Protein AF-A0A937US90-F1 (afdb_monomer_lite)

Secondary structure (DSSP, 8-state):
---------------------------------------------------------------------------------------------------------------------------------------------GGGS----------PPP----------------S----GGGGG-PPP----PPP--EEEEEEETT-BSSSTTEEEEES--EE-TT-SSPPTTS--EEE-STT-EEEEEEEESEEEEEEEEBTTB-EEEEEETTSPPEEEE-B-SS-EEEEEEE-----SEEEEEEEEEEEE--TT-SS-BEEE-EEEEEE-TT-PPPPSSPPSSEEEEEETT-BSSSTT-EEEES--EE-TTPSSPPTTS--EEE-STT-EEEEEEEESEEEEEEEEBTTB-EEEEEETT-PPEEEE-B-SS-EEEEEEE--SPPSEEEEEEEEE-S---TT-SS-BEEE-EEEEEE--S---SS--TT--SSEEEEE-TTTTSHHHHHHHHHHTTS--SEEEEE--TTSHHHHHSS-HHHHTTTT-SSEEEEEE-SS-SSTT--HHHHHTTTTHHHHHHHHHHHHHHT-TTSEEEESTTTTSSSSTT--SSHHHHHHHHHHHHHHHHTT-SSPPEEEEEEESS----TTT--GGGG---TTT-SEEEEEEESTTTT--SHHHHHHHHHSTTSHHHHHHHHHHTT-EEEEEEEE--GGGGGGS--S-HHHHHHHHHHHHTTGGGTEEEEEE-----TTS----SSSPPBTTB----HHHHHHHHHH-

Foldseek 3Di:
DDDDDDDDDDDDDDDDDDDDDDDDDDDDDDDDDDDDDDDDDDDDDDDDDDDDDDDDDDDDDDDDDDDDDDDDDDDDDDDDDDDDDDDDDDDDDDDDDDDDDDDDDDDDDDDDDDDDDDDDDDDDDDDDDDDDDDDDDDDDDPVVDDDDDDDDDDDDDDDDDDDDDDDDDDDDDDDDDDDPVVPDDDDDDDDPDDPPFDQDAKQFQPQEDDDASGKHKDDDKDKQACDPPQAPRRIKIKDQDAFIKIKHKHFAFKKWWKWKQELQAAWKWKDKAPDDIDIFTSHDPHIDIDTGDIPHTDQGGIIMIMIGQHQGHDPRHPGHMDMTGMMGHGHAQFRDDPPPDDDDADKDKQFQPQDDQDASRKDWDADWDKDACDPPQDPVRIKTKDQDAFIKMKHKHFAFKKWWKWKQELQAAWKWKDKPNDDTRIFTSHDPHIDIDGGGIPPTGWGGMMMIMIGQRQGHDPRHPGHMDMTGMMIHGHHLDQTDDPDAQQNDLAQEFAEQPPPRAPVSGVLVCVLLVTHGQEYEDEFDQAALCSAQACHPNLVRCQVVNHAYAYEGELHHDDPPDALQCLLVLVCLVSLLSSLVRCVVSVHQAHEDEYNAQLLADPGRNNPLPLNSLLSSLVSSQVSNVVHHVSHHAYEHEHEADFGPHDDPRACCSNPNDLRRHQEYEYADECFQQHDADPVRLVVSQCDRSHVVVSVVVCVVSVHAYEHSEYAFQQLVPNGTNHLHLVVLVNVLVVLVVCSSPRHHYYYYYADQANVDSRRHARDDDDPGGPDHSPNNNVNSSVRD

InterPro domains:
  IPR000805 Glycoside hydrolase family 26 [PTHR40079] (595-739)
  IPR017853 Glycoside hydrolase superfamily [SSF51445] (494-777)
  IPR022790 Glycosyl hydrolase family 26 domain [PF02156] (595-675)
  IPR022790 Glycosyl hydrolase family 26 domain [PS51764] (476-784)

pLDDT: mean 72.42, std 26.17, range [21.89, 98.88]

Organism: NCBI:txid1836974

Sequence (788 aa):
MIAVFASRSGLPGDCSGSSGPGRRDGSVPLGTGPTGTPTDEPSGTPRSTGDGPARPSRRSAPGRHRRPPRRPSRGRDALPGRREAAQTGERSGQPAGRILPRRIGSRRPMLLAVALVLGALIAPSSVASADSGGIPGAEVDPRTLPGVLLDAAEVPSTDEISQFPVMSTGTPATEPLTDSSLRRTMVRAGEVRPLAASLTATVEDTAVGTGTGQVSYSGSWTVCGGCRPSTPNNSFRYSLNAGASATVRFTGTQIRIYGVKERAGGLASVRVDGGPAATVDTYASSSSVALLYDSGPLTNGTHAAVLTNLGQRNAASAAFAVVFDRAEIFTDPGGGTPPTDPPAGTKTTVEDNAVGPNNHQVTYTGDWTACGGCAPSTPNNSFRYSLRSGASATIRWTGNRILLYGVKERSGGVLSVRVDGGTPTTVDTYAPTSSNALIFDSGRLTFGDHSAVITNTGQRNAASLAFAVSFDRAETYSEGTTPPTGGNRSGKPWLSGANGDPLITPNDVEAFCSFRGKPCDVAQVFVARNNWNSIVLPSFAQQNFAGWPGKLILSVPPFPEGGGYSLQTCATGAYDSYWREFGRTLNSTGRQDSIVRLAWEANGNWYPWSGTDPVAYVNCYRKVVDAVRSTASPDPRFDWTINAHGSQNPPSHNPLDLYPGDAWVDIVSIDAYDHHPPSRTPEQFKAQAEAPGGITWLYNFARAHGKLFGVAEWGVASGSGANGGGDNPNFIQFMHDWMLARADKGMYYEAYFNNCEMRNIGSNIYRPVGAHCLFQNTQAASRYTQLW

Structure (mmCIF, N/CA/C/O backbone):
data_AF-A0A937US90-F1
#
_entry.id   AF-A0A937US90-F1
#
loop_
_atom_site.group_PDB
_atom_site.id
_atom_site.type_symbol
_atom_site.label_atom_id
_atom_site.label_alt_id
_atom_site.label_comp_id
_atom_site.label_asym_id
_atom_site.label_entity_id
_atom_site.label_seq_id
_atom_site.pdbx_PDB_ins_code
_atom_site.Cartn_x
_atom_site.Cartn_y
_atom_site.Cartn_z
_atom_site.occupancy
_atom_site.B_iso_or_equiv
_atom_site.auth_seq_id
_atom_site.auth_comp_id
_atom_site.auth_asym_id
_atom_site.auth_atom_id
_atom_site.pdbx_PDB_model_num
ATOM 1 N N . MET A 1 1 ? 12.462 24.689 15.512 1.00 27.33 1 MET A N 1
ATOM 2 C CA . MET A 1 1 ? 11.847 26.036 15.588 1.00 27.33 1 MET A CA 1
ATOM 3 C C . MET A 1 1 ? 11.196 26.359 14.244 1.00 27.33 1 MET A C 1
ATOM 5 O O . MET A 1 1 ? 11.810 27.022 13.420 1.00 27.33 1 MET A O 1
ATOM 9 N N . ILE A 1 2 ? 9.982 25.861 13.998 1.00 29.12 2 ILE A N 1
ATOM 10 C CA . ILE A 1 2 ? 9.178 26.208 12.817 1.00 29.12 2 ILE A CA 1
ATOM 11 C C . ILE A 1 2 ? 7.728 26.352 13.286 1.00 29.12 2 ILE A C 1
ATOM 13 O O . ILE A 1 2 ? 7.214 25.467 13.959 1.00 29.12 2 ILE A O 1
ATOM 17 N N . ALA A 1 3 ? 7.090 27.463 12.929 1.00 23.69 3 ALA A N 1
ATOM 18 C CA . ALA A 1 3 ? 5.647 27.648 13.005 1.00 23.69 3 ALA A CA 1
ATOM 19 C C . ALA A 1 3 ? 5.218 28.315 11.694 1.00 23.69 3 ALA A C 1
ATOM 21 O O . ALA A 1 3 ? 5.753 29.366 11.333 1.00 23.69 3 ALA A O 1
ATOM 22 N N . VAL A 1 4 ? 4.309 27.684 10.951 1.00 31.03 4 VAL A N 1
ATOM 23 C CA . VAL A 1 4 ? 3.877 28.170 9.633 1.00 31.03 4 VAL A CA 1
ATOM 24 C C . VAL A 1 4 ? 2.603 28.989 9.802 1.00 31.03 4 VAL A C 1
ATOM 26 O O . VAL A 1 4 ? 1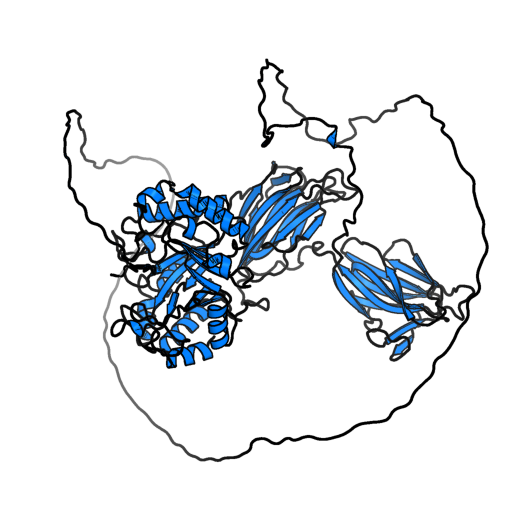.524 28.443 10.017 1.00 31.03 4 VAL A O 1
ATOM 29 N N . PHE A 1 5 ? 2.726 30.312 9.707 1.00 28.20 5 PHE A N 1
ATOM 30 C CA . PHE A 1 5 ? 1.567 31.198 9.645 1.00 28.20 5 PHE A CA 1
ATOM 31 C C . PHE A 1 5 ? 0.942 31.164 8.249 1.00 28.20 5 PHE A C 1
ATOM 33 O O . PHE A 1 5 ? 1.611 31.445 7.256 1.00 28.20 5 PHE A O 1
ATOM 40 N N . ALA A 1 6 ? -0.360 30.892 8.184 1.00 33.62 6 ALA A N 1
ATOM 41 C CA . ALA A 1 6 ? -1.154 31.143 6.990 1.00 33.62 6 ALA A CA 1
ATOM 42 C C . ALA A 1 6 ? -1.511 32.636 6.907 1.00 33.62 6 ALA A C 1
ATOM 44 O O . ALA A 1 6 ? -2.083 33.190 7.847 1.00 33.62 6 ALA A O 1
ATOM 45 N N . SER A 1 7 ? -1.236 33.277 5.771 1.00 26.91 7 SER A N 1
ATOM 46 C CA . SER A 1 7 ? -1.711 34.628 5.460 1.00 26.91 7 SER A CA 1
ATOM 47 C C . SER A 1 7 ? -2.854 34.570 4.443 1.00 26.91 7 SER A C 1
ATOM 49 O O . SER A 1 7 ? -2.686 34.142 3.303 1.00 26.91 7 SER A O 1
ATOM 51 N N . ARG A 1 8 ? -4.045 35.017 4.857 1.00 32.16 8 ARG A N 1
ATOM 52 C CA . ARG A 1 8 ? -5.138 35.336 3.927 1.00 32.16 8 ARG A CA 1
ATOM 53 C C . ARG A 1 8 ? -4.896 36.712 3.314 1.00 32.16 8 ARG A C 1
ATOM 55 O O . ARG A 1 8 ? -4.449 37.622 4.006 1.00 32.16 8 ARG A O 1
ATOM 62 N N . SER A 1 9 ? -5.266 36.884 2.051 1.00 31.50 9 SER A N 1
ATOM 63 C CA . SER A 1 9 ? -5.433 38.204 1.446 1.00 31.50 9 SER A CA 1
ATOM 64 C C . SER A 1 9 ? -6.705 38.878 1.980 1.00 31.50 9 SER A C 1
ATOM 66 O O . SER A 1 9 ? -7.785 38.289 1.983 1.00 31.50 9 SER A O 1
ATOM 68 N N . GLY A 1 10 ? -6.570 40.121 2.438 1.00 27.30 10 GLY A N 1
ATOM 69 C CA . GLY A 1 10 ? -7.656 40.962 2.944 1.00 27.30 10 GLY A CA 1
ATOM 70 C C . GLY A 1 10 ? -7.133 42.374 3.209 1.00 27.30 10 GLY A C 1
ATOM 71 O O . GLY A 1 10 ? -6.044 42.528 3.757 1.00 27.30 10 GLY A O 1
ATOM 72 N N . LEU A 1 11 ? -7.863 43.392 2.753 1.00 29.17 11 LEU A N 1
ATOM 73 C CA . LEU A 1 11 ? -7.466 44.802 2.858 1.00 29.17 11 LEU A CA 1
ATOM 74 C C . LEU A 1 11 ? -7.892 45.414 4.212 1.00 29.17 11 LEU A C 1
ATOM 76 O O . LEU A 1 11 ? -8.793 44.873 4.857 1.00 29.17 11 LEU A O 1
ATOM 80 N N . PRO A 1 12 ? -7.235 46.497 4.674 1.00 40.41 12 PRO A N 1
ATOM 81 C CA . PRO A 1 12 ? -7.390 46.996 6.040 1.00 40.41 12 PRO A CA 1
ATOM 82 C C . PRO A 1 12 ? -8.644 47.857 6.254 1.00 40.41 12 PRO A C 1
ATOM 84 O O . PRO A 1 12 ? -9.141 48.503 5.334 1.00 40.41 12 PRO A O 1
ATOM 87 N N . GLY A 1 13 ? -9.079 47.918 7.513 1.00 27.72 13 GLY A N 1
ATOM 88 C CA . GLY A 1 13 ? -10.036 48.885 8.050 1.00 27.72 13 GLY A CA 1
ATOM 89 C C . GLY A 1 13 ? -9.829 49.024 9.563 1.00 27.72 13 GLY A C 1
ATOM 90 O O . GLY A 1 13 ? -9.516 48.038 10.231 1.00 27.72 13 GLY A O 1
ATOM 91 N N . ASP A 1 14 ? -9.929 50.245 10.084 1.00 30.62 14 ASP A N 1
ATOM 92 C CA . ASP A 1 14 ? -9.595 50.583 11.474 1.00 30.62 14 ASP A CA 1
ATOM 93 C C . ASP A 1 14 ? -10.615 50.076 12.509 1.00 30.62 14 ASP A C 1
ATOM 95 O O . ASP A 1 14 ? -11.807 49.987 12.220 1.00 30.62 14 ASP A O 1
ATOM 99 N N . CYS A 1 15 ? -10.163 49.838 13.750 1.00 29.12 15 CYS A N 1
ATOM 100 C CA . CYS A 1 15 ? -10.559 50.657 14.914 1.00 29.12 15 CYS A CA 1
ATOM 101 C C . CYS A 1 15 ? -9.882 50.211 16.232 1.00 29.12 15 CYS A C 1
ATOM 103 O O . CYS A 1 15 ? -9.195 49.194 16.299 1.00 29.12 15 CYS A O 1
ATOM 105 N N . SER A 1 16 ? -10.043 51.028 17.279 1.00 30.06 16 SER A N 1
ATOM 106 C CA . SER A 1 16 ? -9.315 50.984 18.556 1.00 30.06 16 SER A CA 1
ATOM 107 C C . SER A 1 16 ? -10.168 50.562 19.770 1.00 30.06 16 SER A C 1
ATOM 109 O O . SER A 1 16 ? -11.387 50.703 19.768 1.00 30.06 16 SER A O 1
ATOM 111 N N . GLY A 1 17 ? -9.498 50.108 20.840 1.00 29.58 17 GLY A N 1
ATOM 112 C CA . GLY A 1 17 ? -10.060 49.785 22.170 1.00 29.58 17 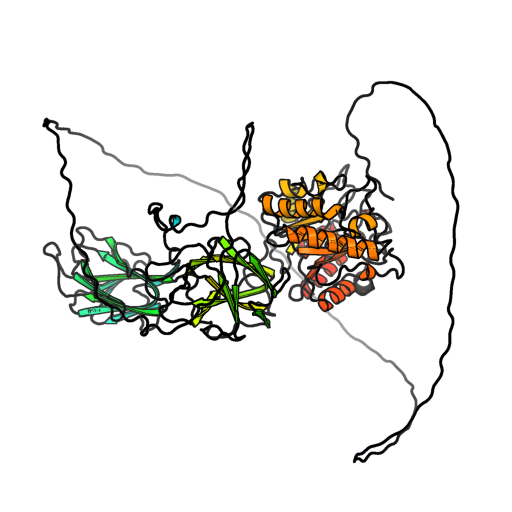GLY A CA 1
ATOM 113 C C . GLY A 1 17 ? -9.416 48.503 22.724 1.00 29.58 17 GLY A C 1
ATOM 114 O O . GLY A 1 17 ? -9.381 47.502 22.023 1.00 29.58 17 GLY A O 1
ATOM 115 N N . SER A 1 18 ? -8.702 48.468 23.858 1.00 29.12 18 SER A N 1
ATOM 116 C CA . SER A 1 18 ? -9.109 48.767 25.250 1.00 29.12 18 SER A CA 1
ATOM 117 C C . SER A 1 18 ? -10.288 47.880 25.720 1.00 29.12 18 SER A C 1
ATOM 119 O O . SER A 1 18 ? -11.240 47.677 24.983 1.00 29.12 18 SER A O 1
ATOM 121 N N . SER A 1 19 ? -10.293 47.271 26.913 1.00 31.12 19 SER A N 1
ATOM 122 C CA . SER A 1 19 ? -9.517 47.534 28.139 1.00 31.12 19 SER A CA 1
ATOM 123 C C . SER A 1 19 ? -9.304 46.258 29.001 1.00 31.12 19 SER A C 1
ATOM 125 O O . SER A 1 19 ? -9.394 45.148 28.489 1.00 31.12 19 SER A O 1
ATOM 127 N N . GLY A 1 20 ? -8.905 46.421 30.271 1.00 29.31 20 GLY A N 1
ATOM 128 C CA . GLY A 1 20 ? -8.279 45.400 31.127 1.00 29.31 20 GLY A CA 1
ATOM 129 C C . GLY A 1 20 ? -9.178 44.621 32.125 1.00 29.31 20 GLY A C 1
ATOM 130 O O . GLY A 1 20 ? -10.350 44.389 31.843 1.00 29.31 20 GLY A O 1
ATOM 131 N N . PRO A 1 21 ? -8.619 44.141 33.265 1.00 58.81 21 PRO A N 1
ATOM 132 C CA . PRO A 1 21 ? -9.031 42.863 33.872 1.00 58.81 21 PRO A CA 1
ATOM 133 C C . PRO A 1 21 ? -9.744 42.945 35.241 1.00 58.81 21 PRO A C 1
ATOM 135 O O . PRO A 1 21 ? -9.735 43.979 35.907 1.00 58.81 21 PRO A O 1
ATOM 138 N N . GLY A 1 22 ? -10.262 41.801 35.720 1.00 29.70 22 GLY A N 1
ATOM 139 C CA . GLY A 1 22 ? -10.834 41.624 37.066 1.00 29.70 22 GLY A CA 1
ATOM 140 C C . GLY A 1 22 ? -10.324 40.372 37.805 1.00 29.70 22 GLY A C 1
ATOM 141 O O . GLY A 1 22 ? -10.063 39.343 37.188 1.00 29.70 22 GLY A O 1
ATOM 142 N N . ARG A 1 23 ? -10.190 40.466 39.139 1.00 37.12 23 ARG A N 1
ATOM 143 C CA . ARG A 1 23 ? -9.822 39.383 40.084 1.00 37.12 23 ARG A CA 1
ATOM 144 C C . ARG A 1 23 ? -10.938 39.143 41.111 1.00 37.12 23 ARG A C 1
ATOM 146 O O . ARG A 1 23 ? -11.575 40.121 41.501 1.00 37.12 23 ARG A O 1
ATOM 153 N N . ARG A 1 24 ? -11.017 37.914 41.651 1.00 33.94 24 ARG A N 1
ATOM 154 C CA . ARG A 1 24 ? -11.092 37.512 43.092 1.00 33.94 24 ARG A CA 1
ATOM 155 C C . ARG A 1 24 ? -11.528 36.034 43.160 1.00 33.94 24 ARG A C 1
ATOM 157 O O . ARG A 1 24 ? -12.409 35.650 42.404 1.00 33.94 24 ARG A O 1
ATOM 164 N N . ASP A 1 25 ? -10.806 35.116 43.805 1.00 35.81 25 ASP A N 1
ATOM 165 C CA . ASP A 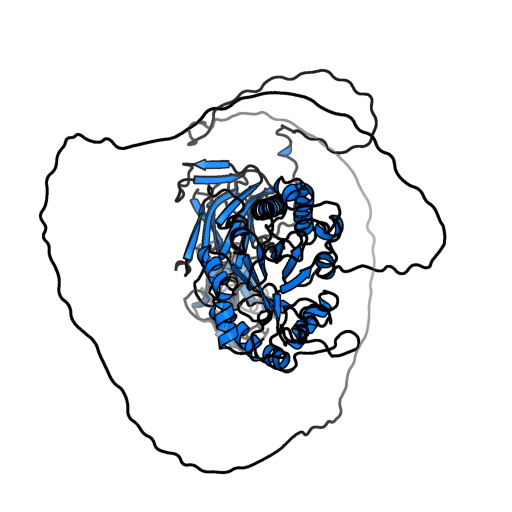1 25 ? -10.466 34.942 45.240 1.00 35.81 25 ASP A CA 1
ATOM 166 C C . ASP A 1 25 ? -11.590 34.249 46.049 1.00 35.81 25 ASP A C 1
ATOM 168 O O . ASP A 1 25 ? -12.698 34.768 46.150 1.00 35.81 25 ASP A O 1
ATOM 172 N N . GLY A 1 26 ? -11.279 33.092 46.656 1.00 30.03 26 GLY A N 1
ATOM 173 C CA . GLY A 1 26 ? -12.153 32.303 47.544 1.00 30.03 26 GLY A CA 1
ATOM 174 C C . GLY A 1 26 ? -11.492 30.972 47.954 1.00 30.03 26 GLY A C 1
ATOM 175 O O . GLY A 1 26 ? -10.971 30.270 47.091 1.00 30.03 26 GLY A O 1
ATOM 176 N N . SER A 1 27 ? -11.444 30.638 49.252 1.00 33.47 27 SER A N 1
ATOM 177 C CA . SER A 1 27 ? -10.489 29.650 49.804 1.00 33.47 27 SER A CA 1
ATOM 178 C C . SER A 1 27 ? -11.062 28.607 50.789 1.00 33.47 27 SER A C 1
ATOM 180 O O . SER A 1 27 ? -11.956 28.925 51.564 1.00 33.47 27 SER A O 1
ATOM 182 N N . VAL A 1 28 ? -10.443 27.409 50.754 1.00 37.19 28 VAL A N 1
ATOM 183 C CA . VAL A 1 28 ? -10.203 26.317 51.762 1.00 37.19 28 VAL A CA 1
ATOM 184 C C . VAL A 1 28 ? -10.283 26.673 53.276 1.00 37.19 28 VAL A C 1
ATOM 186 O O . VAL A 1 28 ? -10.274 27.870 53.560 1.00 37.19 28 VAL A O 1
ATOM 189 N N . PRO A 1 29 ? -10.279 25.724 54.275 1.00 58.84 29 PRO A N 1
ATOM 190 C CA . PRO A 1 29 ? -9.755 24.318 54.326 1.00 58.84 29 PRO A CA 1
ATOM 191 C C . PRO A 1 29 ? -10.719 23.289 55.025 1.00 58.84 29 PRO A C 1
ATOM 193 O O . PRO A 1 29 ? -11.900 23.601 55.097 1.00 58.84 29 PRO A O 1
ATOM 196 N N . LEU A 1 30 ? -10.417 22.079 55.572 1.00 38.09 30 LEU A N 1
ATOM 197 C CA . LEU A 1 30 ? -9.295 21.084 55.682 1.00 38.09 30 LEU A CA 1
ATOM 198 C C . LEU A 1 30 ? -9.941 19.676 55.975 1.00 38.09 30 LEU A C 1
ATOM 200 O O . LEU A 1 30 ? -11.092 19.648 56.392 1.00 38.09 30 LEU A O 1
ATOM 204 N N . GLY A 1 31 ? -9.343 18.495 55.720 1.00 30.00 31 GLY A N 1
ATOM 205 C CA . GLY A 1 31 ? -8.489 17.701 56.655 1.00 30.00 31 GLY A CA 1
ATOM 206 C C . GLY A 1 31 ? -9.083 16.291 56.940 1.00 30.00 31 GLY A C 1
ATOM 207 O O . GLY A 1 31 ? -10.274 16.121 56.717 1.00 30.00 31 GLY A O 1
ATOM 208 N N . THR A 1 32 ? -8.394 15.219 57.385 1.00 34.31 32 THR A N 1
ATOM 209 C CA . THR A 1 32 ? -6.957 14.883 57.632 1.00 34.31 32 THR A CA 1
ATOM 210 C C . THR A 1 32 ? -6.770 13.333 57.698 1.00 34.31 32 THR A C 1
ATOM 212 O O . THR A 1 32 ? -7.763 12.624 57.808 1.00 34.31 32 THR A O 1
ATOM 215 N N . GLY A 1 33 ? -5.530 12.799 57.611 1.00 28.17 33 GLY A N 1
ATOM 216 C CA . GLY A 1 33 ? -5.184 11.341 57.602 1.00 28.17 33 GLY A CA 1
ATOM 217 C C . GLY A 1 33 ? -5.048 10.663 58.996 1.00 28.17 33 GLY A C 1
ATOM 218 O O . GLY A 1 33 ? -5.814 11.069 59.869 1.00 28.17 33 GLY A O 1
ATOM 219 N N . PRO A 1 34 ? -4.091 9.718 59.277 1.00 55.16 34 PRO A N 1
ATOM 220 C CA . PRO A 1 34 ? -2.877 9.366 58.490 1.00 55.16 34 PRO A CA 1
ATOM 221 C C . PRO A 1 34 ? -2.300 7.892 58.531 1.00 55.16 34 PRO A C 1
ATOM 223 O O . PRO A 1 34 ? -2.626 7.093 59.397 1.00 55.16 34 PRO A O 1
ATOM 226 N N . THR A 1 35 ? -1.342 7.604 57.620 1.00 37.44 35 THR A N 1
ATOM 227 C CA . THR A 1 35 ? -0.084 6.772 57.716 1.00 37.44 35 THR A CA 1
ATOM 228 C C . THR A 1 35 ? 0.018 5.346 58.323 1.00 37.44 35 THR A C 1
ATOM 230 O O . THR A 1 35 ? -0.395 5.119 59.453 1.00 37.44 35 THR A O 1
ATOM 233 N N . GLY A 1 36 ? 0.849 4.477 57.695 1.00 28.59 36 GLY A N 1
ATOM 234 C CA . GLY A 1 36 ? 1.591 3.396 58.396 1.00 28.59 36 GLY A CA 1
ATOM 235 C C . GLY A 1 36 ? 2.376 2.363 57.539 1.00 28.59 36 GLY A C 1
ATOM 236 O O . GLY A 1 36 ? 1.760 1.490 56.942 1.00 28.59 36 GLY A O 1
ATOM 237 N N . THR A 1 37 ? 3.723 2.404 57.551 1.00 31.36 37 THR A N 1
ATOM 238 C CA . THR A 1 37 ? 4.700 1.364 57.087 1.00 31.36 37 THR A CA 1
ATOM 239 C C . THR A 1 37 ? 6.064 1.635 57.758 1.00 31.36 37 THR A C 1
ATOM 241 O O . THR A 1 37 ? 6.377 2.827 57.864 1.00 31.36 37 THR A O 1
ATOM 244 N N . PRO A 1 38 ? 6.889 0.642 58.190 1.00 43.31 38 PRO A N 1
ATOM 245 C CA . PRO A 1 38 ? 7.955 0.125 57.292 1.00 43.31 38 PRO A CA 1
ATOM 246 C C . PRO A 1 38 ? 8.552 -1.302 57.566 1.00 43.31 38 PRO A C 1
ATOM 248 O O . PRO A 1 38 ? 8.483 -1.818 58.673 1.00 43.31 38 PRO A O 1
ATOM 251 N N . THR A 1 39 ? 9.222 -1.843 56.529 1.00 36.91 39 THR A N 1
ATOM 252 C CA . THR A 1 39 ? 10.477 -2.666 56.492 1.00 36.91 39 THR A CA 1
ATOM 253 C C . THR A 1 39 ? 10.681 -4.045 57.177 1.00 36.91 39 THR A C 1
ATOM 255 O O . THR A 1 39 ? 10.217 -4.323 58.274 1.00 36.91 39 THR A O 1
ATOM 258 N N . ASP A 1 40 ? 11.562 -4.805 56.497 1.00 30.50 40 ASP A N 1
ATOM 259 C CA . ASP A 1 40 ? 12.488 -5.885 56.910 1.00 30.50 40 ASP A CA 1
ATOM 260 C C . ASP A 1 40 ? 12.102 -7.386 56.852 1.00 30.50 40 ASP A C 1
ATOM 262 O O . ASP A 1 40 ? 11.080 -7.853 57.347 1.00 30.50 40 ASP A O 1
ATOM 266 N N . GLU A 1 41 ? 13.027 -8.147 56.246 1.00 32.41 41 GLU A N 1
ATOM 267 C CA . GLU A 1 41 ? 13.161 -9.615 56.189 1.00 32.41 41 GLU A CA 1
ATOM 268 C C . GLU A 1 41 ? 14.454 -9.988 56.960 1.00 32.41 41 GLU A C 1
ATOM 270 O O . GLU A 1 41 ? 15.354 -9.142 57.028 1.00 32.41 41 GLU A O 1
ATOM 275 N N . PRO A 1 42 ? 14.615 -11.202 57.541 1.00 42.28 42 PRO A N 1
ATOM 276 C CA . PRO A 1 42 ? 15.394 -12.208 56.789 1.00 42.28 42 PRO A CA 1
ATOM 277 C C . PRO A 1 42 ? 15.133 -13.707 57.114 1.00 42.28 42 PRO A C 1
ATOM 279 O O . PRO A 1 42 ? 14.885 -14.090 58.252 1.00 42.28 42 PRO A O 1
ATOM 282 N N . SER A 1 43 ? 15.373 -14.575 56.117 1.00 29.94 43 SER A N 1
ATOM 283 C CA . SER A 1 43 ? 15.928 -15.960 56.202 1.00 29.94 43 SER A CA 1
ATOM 284 C C . SER A 1 43 ? 15.445 -16.993 57.265 1.00 29.94 43 SER A C 1
ATOM 286 O O . SER A 1 43 ? 15.663 -16.811 58.460 1.00 29.94 43 SER A O 1
ATOM 288 N N . GLY A 1 44 ? 15.007 -18.202 56.846 1.00 28.31 44 GLY A N 1
ATOM 289 C CA . GLY A 1 44 ? 14.843 -19.339 57.788 1.00 28.31 44 GLY A CA 1
ATOM 290 C C . GLY A 1 44 ? 14.248 -20.677 57.283 1.00 28.31 44 GLY A C 1
ATOM 291 O O . GLY A 1 44 ? 13.146 -21.045 57.672 1.00 28.31 44 GLY A O 1
ATOM 292 N N . THR A 1 45 ? 14.978 -21.462 56.481 1.00 30.52 45 THR A N 1
ATOM 293 C CA . THR A 1 45 ? 14.698 -22.906 56.188 1.00 30.52 45 THR A CA 1
ATOM 294 C C . THR A 1 45 ? 15.491 -23.855 57.129 1.00 30.52 45 THR A C 1
ATOM 296 O O . THR A 1 45 ? 16.338 -23.317 57.845 1.00 30.52 45 THR A O 1
ATOM 299 N N . PRO A 1 46 ? 15.426 -25.224 57.093 1.00 56.06 46 PRO A N 1
ATOM 300 C CA . PRO A 1 46 ? 14.537 -26.197 56.396 1.00 56.06 46 PRO A CA 1
ATOM 301 C C . PRO A 1 46 ? 14.045 -27.412 57.264 1.00 56.06 46 PRO A C 1
ATOM 303 O O . PRO A 1 46 ? 14.523 -27.598 58.380 1.00 56.06 46 PRO A O 1
ATOM 306 N N . ARG A 1 47 ? 13.214 -28.325 56.695 1.00 30.05 47 ARG A N 1
ATOM 307 C CA . ARG A 1 47 ? 13.295 -29.834 56.731 1.00 30.05 47 ARG A CA 1
ATOM 308 C C . ARG A 1 47 ? 12.032 -30.475 56.086 1.00 30.05 47 ARG A C 1
ATOM 310 O O . ARG A 1 47 ? 10.947 -29.993 56.365 1.00 30.05 47 ARG A O 1
ATOM 317 N N . SER A 1 48 ? 12.089 -31.353 55.063 1.00 32.06 48 SER A N 1
ATOM 318 C CA . SER A 1 48 ? 12.564 -32.770 54.926 1.00 32.06 48 SER A CA 1
ATOM 319 C C . SER A 1 48 ? 11.530 -33.831 55.360 1.00 32.06 48 SER A C 1
ATOM 321 O O . SER A 1 48 ? 10.890 -33.602 56.378 1.00 32.06 48 SER A O 1
ATOM 323 N N . THR A 1 49 ? 11.392 -35.030 54.765 1.00 32.53 49 THR A N 1
ATOM 324 C CA . THR A 1 49 ? 12.061 -35.727 53.618 1.00 32.53 49 THR A CA 1
ATOM 325 C C . THR A 1 49 ? 11.050 -35.932 52.451 1.00 32.53 49 THR A C 1
ATOM 327 O O . THR A 1 49 ? 10.126 -35.129 52.377 1.00 32.53 49 THR A O 1
ATOM 330 N N . GLY A 1 50 ? 11.108 -36.846 51.460 1.00 30.41 50 GLY A N 1
ATOM 331 C CA . GLY A 1 50 ? 11.993 -37.956 51.014 1.00 30.41 50 GLY A CA 1
ATOM 332 C C . GLY A 1 50 ? 11.359 -38.623 49.759 1.00 30.41 50 GLY A C 1
ATOM 333 O O . GLY A 1 50 ? 10.222 -38.291 49.438 1.00 30.41 50 GLY A O 1
ATOM 334 N N . ASP A 1 51 ? 11.968 -39.517 48.968 1.00 31.61 51 ASP A N 1
ATOM 335 C CA . ASP A 1 51 ? 13.339 -40.059 48.901 1.00 31.61 51 ASP A CA 1
ATOM 336 C C . ASP A 1 51 ? 13.743 -40.365 47.427 1.00 31.61 51 ASP A C 1
ATOM 338 O O . ASP A 1 51 ? 12.921 -40.266 46.518 1.00 31.61 51 ASP A O 1
ATOM 342 N N . GLY A 1 52 ? 15.027 -40.680 47.179 1.00 27.38 52 GLY A N 1
ATOM 343 C CA . GLY A 1 52 ? 15.597 -41.018 45.851 1.00 27.38 52 GLY A CA 1
ATOM 344 C C . GLY A 1 52 ? 15.532 -42.523 45.496 1.00 27.38 52 GLY A C 1
ATOM 345 O O . GLY A 1 52 ? 14.563 -43.160 45.901 1.00 27.38 52 GLY A O 1
ATOM 346 N N . PRO A 1 53 ? 16.534 -43.146 44.810 1.00 52.28 53 PRO A N 1
ATOM 347 C CA . PRO A 1 53 ? 17.876 -42.662 44.406 1.00 52.28 53 PRO A CA 1
ATOM 348 C C . PRO A 1 53 ? 18.283 -43.042 42.937 1.00 52.28 53 PRO A C 1
ATOM 350 O O . PRO A 1 53 ? 17.438 -43.423 42.141 1.00 52.28 53 PRO A O 1
ATOM 353 N N . ALA A 1 54 ? 19.566 -43.075 42.520 1.00 34.19 54 ALA A N 1
ATOM 354 C CA . ALA A 1 54 ? 20.499 -41.944 42.326 1.00 34.19 54 ALA A CA 1
ATOM 355 C C . ALA A 1 54 ? 21.819 -42.332 41.578 1.00 34.19 54 ALA A C 1
ATOM 357 O O . ALA A 1 54 ? 22.397 -43.375 41.866 1.00 34.19 54 ALA A O 1
ATOM 358 N N . ARG A 1 55 ? 22.406 -41.366 40.831 1.00 35.78 55 ARG A N 1
ATOM 359 C CA . ARG A 1 55 ? 23.879 -41.134 40.631 1.00 35.78 55 ARG A CA 1
ATOM 360 C C . ARG A 1 55 ? 24.709 -42.141 39.776 1.00 35.78 55 ARG A C 1
ATOM 362 O O . ARG A 1 55 ? 24.138 -43.145 39.372 1.00 35.78 55 ARG A O 1
ATOM 369 N N . PRO A 1 56 ? 26.019 -41.889 39.439 1.00 55.12 56 PRO A N 1
ATOM 370 C CA . PRO A 1 56 ? 27.003 -40.905 39.970 1.00 55.12 56 PRO A CA 1
ATOM 371 C C . PRO A 1 56 ? 27.757 -39.985 38.959 1.00 55.12 56 PRO A C 1
ATOM 373 O O . PRO A 1 56 ? 27.486 -39.991 37.765 1.00 55.12 56 PRO A O 1
ATOM 376 N N . SER A 1 57 ? 28.703 -39.156 39.457 1.00 41.88 57 SER A N 1
ATOM 377 C CA . SER A 1 57 ? 29.480 -38.138 38.698 1.00 41.88 57 SER A CA 1
ATOM 378 C C . SER A 1 57 ? 30.823 -37.703 39.358 1.00 41.88 57 SER A C 1
ATOM 380 O O . SER A 1 57 ? 30.960 -37.802 40.580 1.00 41.88 57 SER A O 1
ATOM 382 N N . ARG A 1 58 ? 31.795 -37.175 38.572 1.00 37.25 58 ARG A N 1
ATOM 383 C CA . ARG A 1 58 ? 33.033 -36.400 38.947 1.00 37.25 58 ARG A CA 1
ATOM 384 C C . ARG A 1 58 ? 33.405 -35.455 37.759 1.00 37.25 58 ARG A C 1
ATOM 386 O O . ARG A 1 58 ? 33.052 -35.818 36.646 1.00 37.25 58 ARG A O 1
ATOM 393 N N . ARG A 1 59 ? 33.913 -34.199 37.845 1.00 36.66 59 ARG A N 1
ATOM 394 C CA . ARG A 1 59 ? 35.080 -33.538 38.529 1.00 36.66 59 ARG A CA 1
ATOM 395 C C . ARG A 1 59 ? 36.457 -33.993 37.966 1.00 36.66 59 ARG A C 1
ATOM 397 O O . ARG A 1 59 ? 36.631 -35.198 37.862 1.00 36.66 59 ARG A O 1
ATOM 404 N N . SER A 1 60 ? 37.457 -33.161 37.580 1.00 29.78 60 SER A N 1
ATOM 405 C CA . SER A 1 60 ? 37.815 -31.724 37.827 1.00 29.78 60 SER A CA 1
ATOM 406 C C . SER A 1 60 ? 38.661 -31.071 36.672 1.00 29.78 60 SER A C 1
ATOM 408 O O . SER A 1 60 ? 38.859 -31.704 35.644 1.00 29.78 60 SER A O 1
ATOM 410 N N . ALA A 1 61 ? 39.190 -29.836 36.843 1.00 32.94 61 ALA A N 1
ATOM 411 C CA . ALA A 1 61 ? 40.118 -29.068 35.949 1.00 32.94 61 ALA A CA 1
ATOM 412 C C . ALA A 1 61 ? 41.412 -28.622 36.729 1.00 32.94 61 ALA A C 1
ATOM 414 O O . ALA A 1 61 ? 41.522 -29.114 37.858 1.00 32.94 61 ALA A O 1
ATOM 415 N N . PRO A 1 62 ? 42.348 -27.704 36.306 1.00 61.84 62 PRO A N 1
ATOM 416 C CA . PRO A 1 62 ? 42.546 -26.904 35.061 1.00 61.84 62 PRO A CA 1
ATOM 417 C C . PRO A 1 62 ? 44.033 -26.784 34.540 1.00 61.84 62 PRO A C 1
ATOM 419 O O . PRO A 1 62 ? 44.925 -27.457 35.046 1.00 61.84 62 PRO A O 1
ATOM 422 N N . GLY A 1 63 ? 44.345 -25.872 33.586 1.00 27.25 63 GLY A N 1
ATOM 423 C CA . GLY A 1 63 ? 45.729 -25.511 33.155 1.00 27.25 63 GLY A CA 1
ATOM 424 C C . GLY A 1 63 ? 45.852 -24.228 32.278 1.00 27.25 63 GLY A C 1
ATOM 425 O O . GLY A 1 63 ? 44.855 -23.778 31.722 1.00 27.25 63 GLY A O 1
ATOM 426 N N . ARG A 1 64 ? 47.048 -23.605 32.158 1.00 41.69 64 ARG A N 1
ATOM 427 C CA . ARG A 1 64 ? 47.335 -22.327 31.423 1.00 41.69 64 ARG A CA 1
ATOM 428 C C . ARG A 1 64 ? 48.621 -22.405 30.565 1.00 41.69 64 ARG A C 1
ATOM 430 O O . ARG A 1 64 ? 49.535 -23.088 31.003 1.00 41.69 64 ARG A O 1
ATOM 437 N N . HIS A 1 65 ? 48.760 -21.602 29.482 1.00 31.77 65 HIS A N 1
ATOM 438 C CA . HIS A 1 65 ? 49.835 -20.572 29.307 1.00 31.77 65 HIS A CA 1
ATOM 439 C C . HIS A 1 65 ? 49.938 -19.858 27.916 1.00 31.77 65 HIS A C 1
ATOM 441 O O . HIS A 1 65 ? 49.995 -20.501 26.882 1.00 31.77 65 HIS A O 1
ATOM 447 N N . ARG A 1 66 ? 50.109 -18.515 27.967 1.00 32.03 66 ARG A N 1
ATOM 448 C CA . ARG A 1 66 ? 50.935 -17.574 27.136 1.00 32.03 66 ARG A CA 1
ATOM 449 C C . ARG A 1 66 ? 50.789 -17.400 25.586 1.00 32.03 66 ARG A C 1
ATOM 451 O O . ARG A 1 66 ? 50.898 -18.326 24.802 1.00 32.03 66 ARG A O 1
ATOM 458 N N . ARG A 1 67 ? 50.708 -16.111 25.184 1.00 33.59 67 ARG A N 1
ATOM 459 C CA . ARG A 1 67 ? 51.108 -15.455 23.892 1.00 33.59 67 ARG A CA 1
ATOM 460 C C . ARG A 1 67 ? 52.658 -15.170 23.887 1.00 33.59 67 ARG A C 1
ATOM 462 O O . ARG A 1 67 ? 53.227 -15.461 24.942 1.00 33.59 67 ARG A O 1
ATOM 469 N N . PRO A 1 68 ? 53.369 -14.532 22.894 1.00 46.53 68 PRO A N 1
ATOM 470 C CA . PRO A 1 68 ? 52.938 -13.638 21.788 1.00 46.53 68 PRO A CA 1
ATOM 471 C C . PRO A 1 68 ? 53.692 -13.843 20.405 1.00 46.53 68 PRO A C 1
ATOM 473 O O . PRO A 1 68 ? 53.672 -14.989 19.972 1.00 46.53 68 PRO A O 1
ATOM 476 N N . PRO A 1 69 ? 54.198 -12.855 19.594 1.00 61.91 69 PRO A N 1
ATOM 477 C CA . PRO A 1 69 ? 53.802 -12.761 18.159 1.00 61.91 69 PRO A CA 1
ATOM 478 C C . PRO A 1 69 ? 54.932 -12.500 17.106 1.00 61.91 69 PRO A C 1
ATOM 480 O O . PRO A 1 69 ? 56.080 -12.289 17.487 1.00 61.91 69 PRO A O 1
ATOM 483 N N . ARG A 1 70 ? 54.599 -12.368 15.793 1.00 30.73 70 ARG A N 1
ATOM 484 C CA . ARG A 1 70 ? 55.057 -11.280 14.858 1.00 30.73 70 ARG A CA 1
ATOM 485 C C . ARG A 1 70 ? 54.602 -11.435 13.377 1.00 30.73 70 ARG A C 1
ATOM 487 O O . ARG A 1 70 ? 54.088 -12.466 12.970 1.00 30.73 70 ARG A O 1
ATOM 494 N N . ARG A 1 71 ? 54.796 -10.349 12.608 1.00 34.03 71 ARG A N 1
ATOM 495 C CA . ARG A 1 71 ? 54.671 -10.100 11.137 1.00 34.03 71 ARG A CA 1
ATOM 496 C C . ARG A 1 71 ? 56.046 -9.511 10.673 1.00 34.03 71 ARG A C 1
ATOM 498 O O . ARG A 1 71 ? 56.865 -9.293 11.571 1.00 34.03 71 ARG A O 1
ATOM 505 N N . PRO A 1 72 ? 56.301 -9.044 9.422 1.00 60.34 72 PRO A N 1
ATOM 506 C CA . PRO A 1 72 ? 55.742 -9.342 8.080 1.00 60.34 72 PRO A CA 1
ATOM 507 C C . PRO A 1 72 ? 56.822 -9.503 6.954 1.00 60.34 72 PRO A C 1
ATOM 509 O O . PRO A 1 72 ? 57.962 -9.089 7.141 1.00 60.34 72 PRO A O 1
ATOM 512 N N . SER A 1 73 ? 56.442 -9.923 5.733 1.00 30.52 73 SER A N 1
ATOM 513 C CA . SER A 1 73 ? 57.095 -9.546 4.444 1.00 30.52 73 SER A CA 1
ATOM 514 C C . SER A 1 73 ? 56.354 -10.150 3.223 1.00 30.52 73 SER A C 1
ATOM 516 O O . SER A 1 73 ? 55.406 -10.903 3.422 1.00 30.52 73 SER A O 1
ATOM 518 N N . ARG A 1 74 ? 56.755 -9.917 1.956 1.00 34.69 74 ARG A N 1
ATOM 519 C CA . ARG A 1 74 ? 56.713 -8.656 1.163 1.00 34.69 74 ARG A CA 1
ATOM 520 C C . ARG A 1 74 ? 56.954 -8.968 -0.336 1.00 34.69 74 ARG A C 1
ATOM 522 O O . ARG A 1 74 ? 57.876 -9.711 -0.641 1.00 34.69 74 ARG A O 1
ATOM 529 N N . GLY A 1 75 ? 56.232 -8.288 -1.234 1.00 27.77 75 GLY A N 1
ATOM 530 C CA . GLY A 1 75 ? 56.494 -8.217 -2.686 1.00 27.77 75 GLY A CA 1
ATOM 531 C C . GLY A 1 75 ? 55.478 -8.966 -3.561 1.00 27.77 75 GLY A C 1
ATOM 532 O O . GLY A 1 75 ? 54.769 -9.821 -3.045 1.00 27.77 75 GLY A O 1
ATOM 533 N N . ARG A 1 76 ? 55.384 -8.736 -4.877 1.00 35.81 76 ARG A N 1
ATOM 534 C CA . ARG A 1 76 ? 55.533 -7.566 -5.787 1.00 35.81 76 ARG A CA 1
ATOM 535 C C . ARG A 1 76 ? 55.431 -8.124 -7.233 1.00 35.81 76 ARG A C 1
ATOM 537 O O . ARG A 1 76 ? 55.443 -9.338 -7.392 1.00 35.81 76 ARG A O 1
ATOM 544 N N . ASP A 1 77 ? 55.387 -7.230 -8.227 1.00 30.33 77 ASP A N 1
ATOM 545 C CA . ASP A 1 77 ? 55.520 -7.489 -9.682 1.00 30.33 77 ASP A CA 1
ATOM 546 C C . ASP A 1 77 ? 54.294 -8.143 -10.381 1.00 30.33 77 ASP A C 1
ATOM 548 O O . ASP A 1 77 ? 53.587 -8.940 -9.776 1.00 30.33 77 ASP A O 1
ATOM 552 N N . ALA A 1 78 ? 53.942 -7.844 -11.646 1.00 30.61 78 ALA A N 1
ATOM 553 C CA . ALA A 1 78 ? 54.245 -6.683 -12.510 1.00 30.61 78 ALA A CA 1
ATOM 554 C C . ALA A 1 78 ? 53.216 -6.558 -13.677 1.00 30.61 78 ALA A C 1
ATOM 556 O O . ALA A 1 78 ? 52.516 -7.514 -13.996 1.00 30.61 78 ALA A O 1
ATOM 557 N N . LEU A 1 79 ? 53.156 -5.389 -14.338 1.00 37.31 79 LEU A N 1
ATOM 558 C CA . LEU A 1 79 ? 52.457 -5.122 -15.621 1.00 37.31 79 LEU A CA 1
ATOM 559 C C . LEU A 1 79 ? 53.499 -4.948 -16.748 1.00 37.31 79 LEU A C 1
ATOM 561 O O . LEU A 1 79 ? 54.574 -4.417 -16.453 1.00 37.31 79 LEU A O 1
ATOM 565 N N . PRO A 1 80 ? 53.240 -5.377 -18.008 1.00 48.44 80 PRO A N 1
ATOM 566 C CA . PRO A 1 80 ? 52.501 -4.571 -19.019 1.00 48.44 80 PRO A CA 1
ATOM 567 C C . PRO A 1 80 ? 51.638 -5.429 -20.000 1.00 48.44 80 PRO A C 1
ATOM 569 O O . PRO A 1 80 ? 51.621 -6.645 -19.871 1.00 48.44 80 PRO A O 1
ATOM 572 N N . GLY A 1 81 ? 50.912 -4.937 -21.026 1.00 30.42 81 GLY A N 1
ATOM 573 C CA . GLY A 1 81 ? 50.575 -3.584 -21.533 1.00 30.42 81 GLY A CA 1
ATOM 574 C C . GLY A 1 81 ? 50.273 -3.582 -23.065 1.00 30.42 81 GLY A C 1
ATOM 575 O O . GLY A 1 81 ? 50.585 -4.571 -23.718 1.00 30.42 81 GLY A O 1
ATOM 576 N N . ARG A 1 82 ? 49.778 -2.454 -23.644 1.00 32.75 82 ARG A N 1
ATOM 577 C CA . ARG A 1 82 ? 49.450 -2.194 -25.097 1.00 32.75 82 ARG A CA 1
ATOM 578 C C . ARG A 1 82 ? 48.139 -2.846 -25.636 1.00 32.75 82 ARG A C 1
ATOM 580 O O . ARG A 1 82 ? 47.742 -3.865 -25.094 1.00 32.75 82 ARG A O 1
ATOM 587 N N . ARG A 1 83 ? 47.421 -2.346 -26.675 1.00 31.23 83 ARG A N 1
ATOM 588 C CA . ARG A 1 83 ? 47.458 -1.092 -27.502 1.00 31.23 83 ARG A CA 1
ATOM 589 C C . ARG A 1 83 ? 46.106 -0.835 -28.244 1.00 31.23 83 ARG A C 1
ATOM 591 O O . ARG A 1 83 ? 45.350 -1.777 -28.400 1.00 31.23 83 ARG A O 1
ATOM 598 N N . GLU A 1 84 ? 45.882 0.421 -28.683 1.00 30.75 84 GLU A N 1
ATOM 599 C CA . GLU A 1 84 ? 45.160 0.955 -29.893 1.00 30.75 84 GLU A CA 1
ATOM 600 C C . GLU A 1 84 ? 43.927 0.198 -30.492 1.00 30.75 84 GLU A C 1
ATOM 602 O O . GLU A 1 84 ? 44.020 -0.983 -30.785 1.00 30.75 84 GLU A O 1
ATOM 607 N N . ALA A 1 85 ? 42.719 0.793 -30.623 1.00 29.88 85 ALA A N 1
ATOM 608 C CA . ALA A 1 85 ? 42.198 1.741 -31.662 1.00 29.88 85 ALA A CA 1
ATOM 609 C C . ALA A 1 85 ? 41.675 1.043 -32.969 1.00 29.88 85 ALA A C 1
ATOM 611 O O . ALA A 1 85 ? 42.161 -0.032 -33.286 1.00 29.88 85 ALA A O 1
ATOM 612 N N . ALA A 1 86 ? 40.698 1.522 -33.774 1.00 30.41 86 ALA A N 1
ATOM 613 C CA . ALA A 1 86 ? 39.964 2.805 -33.849 1.00 30.41 86 ALA A CA 1
ATOM 614 C C . ALA A 1 86 ? 38.551 2.716 -34.533 1.00 30.41 86 ALA A C 1
ATOM 616 O O . ALA A 1 86 ? 38.233 1.734 -35.189 1.00 30.41 86 ALA A O 1
ATOM 617 N N . GLN A 1 87 ? 37.758 3.794 -34.387 1.00 31.14 87 GLN A N 1
ATOM 618 C CA . GLN A 1 87 ? 36.684 4.393 -35.237 1.00 31.14 87 GLN A CA 1
ATOM 619 C C . GLN A 1 87 ? 35.948 3.634 -36.382 1.00 31.14 87 GLN A C 1
ATOM 621 O O . GLN A 1 87 ? 36.560 3.214 -37.357 1.00 31.14 87 GLN A O 1
ATOM 626 N N . THR A 1 88 ? 34.603 3.730 -36.395 1.00 30.31 88 THR A N 1
ATOM 627 C CA . THR A 1 88 ? 33.707 4.373 -37.422 1.00 30.31 88 THR A CA 1
ATOM 628 C C . THR A 1 88 ? 32.243 4.336 -36.893 1.00 30.31 88 THR A C 1
ATOM 630 O O . THR A 1 88 ? 31.994 3.613 -35.934 1.00 30.31 88 THR A O 1
ATOM 633 N N . GLY A 1 89 ? 31.283 5.222 -37.219 1.00 27.28 89 GLY A N 1
ATOM 634 C CA . GLY A 1 89 ? 30.611 5.493 -38.513 1.00 27.28 89 GLY A CA 1
ATOM 635 C C . GLY A 1 89 ? 29.331 4.625 -38.624 1.00 27.28 89 GLY A C 1
ATOM 636 O O . GLY A 1 89 ? 29.429 3.431 -38.388 1.00 27.28 89 GLY A O 1
ATOM 637 N N . GLU A 1 90 ? 28.100 5.085 -38.907 1.00 30.53 90 GLU A N 1
ATOM 638 C CA . GLU A 1 90 ? 27.552 6.392 -39.342 1.00 30.53 90 GLU A CA 1
ATOM 639 C C . GLU A 1 90 ? 26.106 6.627 -38.795 1.00 30.53 90 GLU A C 1
ATOM 641 O O . GLU A 1 90 ? 25.672 5.949 -37.863 1.00 30.53 90 GLU A O 1
ATOM 646 N N . ARG A 1 91 ? 25.341 7.599 -39.337 1.00 32.25 91 ARG A N 1
ATOM 647 C CA . ARG A 1 91 ? 23.993 7.989 -38.861 1.00 32.25 91 ARG A CA 1
ATOM 648 C C . ARG A 1 91 ? 23.038 8.379 -40.011 1.00 32.25 91 ARG A C 1
ATOM 650 O O . ARG A 1 91 ? 23.421 9.160 -40.869 1.00 32.25 91 ARG A O 1
ATOM 657 N N . SER A 1 92 ? 21.762 7.977 -39.900 1.00 31.02 92 SER A N 1
ATOM 658 C CA . SER A 1 92 ? 20.547 8.517 -40.577 1.00 31.02 92 SER A CA 1
ATOM 659 C C . SER A 1 92 ? 20.389 8.429 -42.115 1.00 31.02 92 SER A C 1
ATOM 661 O O . SER A 1 92 ? 21.305 8.736 -42.863 1.00 31.02 92 SER A O 1
ATOM 663 N N . GLY A 1 93 ? 19.162 8.128 -42.586 1.00 28.39 93 GLY A N 1
ATOM 664 C CA . GLY A 1 93 ? 18.774 8.259 -44.004 1.00 28.39 93 GLY A CA 1
ATOM 665 C C . GLY A 1 93 ? 17.399 7.670 -44.391 1.00 28.39 93 GLY A C 1
ATOM 666 O O . GLY A 1 93 ? 17.280 6.476 -44.633 1.00 28.39 93 GLY A O 1
ATOM 667 N N . GLN A 1 94 ? 16.371 8.517 -44.520 1.00 32.41 94 GLN A N 1
ATOM 668 C CA . GLN A 1 94 ? 15.105 8.271 -45.252 1.00 32.41 94 GLN A CA 1
ATOM 669 C C . GLN A 1 94 ? 14.808 9.528 -46.094 1.00 32.41 94 GLN A C 1
ATOM 671 O O . GLN A 1 94 ? 15.146 10.617 -45.619 1.00 32.41 94 GLN A O 1
ATOM 676 N N . PRO A 1 95 ? 14.209 9.433 -47.309 1.00 45.59 95 PRO A N 1
ATOM 677 C CA . PRO A 1 95 ? 12.781 9.811 -47.422 1.00 45.59 95 PRO A CA 1
ATOM 678 C C . PRO A 1 95 ? 11.931 9.245 -48.609 1.00 45.59 95 PRO A C 1
ATOM 680 O O . PRO A 1 95 ? 12.394 9.105 -49.732 1.00 45.59 95 PRO A O 1
ATOM 683 N N . ALA A 1 96 ? 10.627 9.068 -48.336 1.00 31.11 96 ALA A N 1
ATOM 684 C CA . ALA A 1 96 ? 9.410 9.443 -49.108 1.00 31.11 96 ALA A CA 1
ATOM 685 C C . ALA A 1 96 ? 9.161 9.165 -50.632 1.00 31.11 96 ALA A C 1
ATOM 687 O O . ALA A 1 96 ? 9.892 9.616 -51.506 1.00 31.11 96 ALA A O 1
ATOM 688 N N . GLY A 1 97 ? 7.930 8.686 -50.934 1.00 28.97 97 GLY A N 1
ATOM 689 C CA . GLY A 1 97 ? 7.166 8.900 -52.199 1.00 28.97 97 GLY A CA 1
ATOM 690 C C . GLY A 1 97 ? 6.870 7.641 -53.053 1.00 28.97 97 GLY A C 1
ATOM 691 O O . GLY A 1 97 ? 7.661 6.712 -53.031 1.00 28.97 97 GLY A O 1
ATOM 692 N N . ARG A 1 98 ? 5.781 7.524 -53.851 1.00 31.39 98 ARG A N 1
ATOM 693 C CA . ARG A 1 98 ? 4.564 8.364 -54.065 1.00 31.39 98 ARG A CA 1
ATOM 694 C C . ARG A 1 98 ? 3.474 7.597 -54.898 1.00 31.39 98 ARG A C 1
ATOM 696 O O . ARG A 1 98 ? 3.838 6.884 -55.817 1.00 31.39 98 ARG A O 1
ATOM 703 N N . ILE A 1 99 ? 2.172 7.874 -54.668 1.00 28.98 99 ILE A N 1
ATOM 704 C CA . ILE A 1 99 ? 1.006 7.823 -55.624 1.00 28.98 99 ILE A CA 1
ATOM 705 C C . ILE A 1 99 ? 0.413 6.460 -56.139 1.00 28.98 99 ILE A C 1
ATOM 707 O O . ILE A 1 99 ? 0.949 5.827 -57.037 1.00 28.98 99 ILE A O 1
ATOM 711 N N . LEU A 1 100 ? -0.759 6.069 -55.584 1.00 27.56 100 LEU A N 1
ATOM 712 C CA . LEU A 1 100 ? -2.143 5.895 -56.159 1.00 27.56 100 LEU A CA 1
ATOM 713 C C . LEU A 1 100 ? -2.383 5.764 -57.709 1.00 27.56 100 LEU A C 1
ATOM 715 O O . LEU A 1 100 ? -1.568 6.241 -58.484 1.00 27.56 100 LEU A O 1
ATOM 719 N N . PRO A 1 101 ? -3.613 5.444 -58.214 1.00 59.59 101 PRO A N 1
ATOM 720 C CA . PRO A 1 101 ? -4.597 4.386 -57.876 1.00 59.59 101 PRO A CA 1
ATOM 721 C C . PRO A 1 101 ? -5.283 3.750 -59.139 1.00 59.59 101 PRO A C 1
ATOM 723 O O . PRO A 1 101 ? -4.986 4.122 -60.274 1.00 59.59 101 PRO A O 1
ATOM 726 N N . ARG A 1 102 ? -6.333 2.911 -58.987 1.00 27.95 102 ARG A N 1
ATOM 727 C CA . ARG A 1 102 ? -7.416 2.790 -60.009 1.00 27.95 102 ARG A CA 1
ATOM 728 C C . ARG A 1 102 ? -8.804 2.443 -59.427 1.00 27.95 102 ARG A C 1
ATOM 730 O O . ARG A 1 102 ? -8.913 2.018 -58.285 1.00 27.95 102 ARG A O 1
ATOM 737 N N . ARG A 1 103 ? -9.865 2.724 -60.202 1.00 31.59 103 ARG A N 1
ATOM 738 C CA . ARG A 1 103 ? -11.308 2.721 -59.839 1.00 31.59 103 ARG A CA 1
ATOM 739 C C . ARG A 1 103 ? -12.112 1.654 -60.621 1.00 31.59 103 ARG A C 1
ATOM 741 O O . ARG A 1 103 ? -11.599 1.133 -61.603 1.00 31.59 103 ARG A O 1
ATOM 748 N N . ILE A 1 104 ? -13.416 1.566 -60.285 1.00 30.25 104 ILE A N 1
ATOM 749 C CA . ILE A 1 104 ? -14.613 1.157 -61.083 1.00 30.25 104 ILE A CA 1
ATOM 750 C C . ILE A 1 104 ? -15.229 -0.186 -60.618 1.00 30.25 104 ILE A C 1
ATOM 752 O O . ILE A 1 104 ? -14.508 -1.163 -60.502 1.00 30.25 104 ILE A O 1
ATOM 756 N N . GLY A 1 105 ? -16.546 -0.316 -60.363 1.00 27.36 105 GLY A N 1
ATOM 757 C CA . GLY A 1 105 ? -17.592 0.713 -60.180 1.00 27.36 105 GLY A CA 1
ATOM 758 C C . GLY A 1 105 ? -19.026 0.292 -60.576 1.00 27.36 105 GLY A C 1
ATOM 759 O O . GLY A 1 105 ? -19.206 -0.415 -61.561 1.00 27.36 105 GLY A O 1
ATOM 760 N N . SER A 1 106 ? -20.045 0.858 -59.896 1.00 27.77 106 SER A N 1
ATOM 761 C CA . SER A 1 106 ? -21.507 0.752 -60.181 1.00 27.77 106 SER A CA 1
ATOM 762 C C . SER A 1 106 ? -22.149 -0.646 -59.937 1.00 27.77 106 SER A C 1
ATOM 764 O O . SER A 1 106 ? -21.417 -1.614 -59.800 1.00 27.77 106 SER A O 1
ATOM 766 N N . ARG A 1 107 ? -23.477 -0.848 -59.779 1.00 29.67 107 ARG A N 1
ATOM 767 C CA . ARG A 1 107 ? -24.687 -0.028 -60.062 1.00 29.67 107 ARG A CA 1
ATOM 768 C C . ARG A 1 107 ? -25.795 -0.153 -58.975 1.00 29.67 107 ARG A C 1
ATOM 770 O O . ARG A 1 107 ? -25.857 -1.142 -58.259 1.00 29.67 107 ARG A O 1
ATOM 777 N N . ARG A 1 108 ? -26.714 0.826 -58.937 1.00 36.19 108 ARG A N 1
ATOM 778 C CA . ARG A 1 108 ? -28.148 0.740 -58.514 1.00 36.19 108 ARG A CA 1
ATOM 779 C C . ARG A 1 108 ? -29.014 0.571 -59.807 1.00 36.19 108 ARG A C 1
ATOM 781 O O . ARG A 1 108 ? -28.412 0.813 -60.857 1.00 36.19 108 ARG A O 1
ATOM 788 N N . PRO A 1 109 ? -30.343 0.257 -59.836 1.00 48.75 109 PRO A N 1
ATOM 789 C CA . PRO A 1 109 ? -31.374 0.655 -58.852 1.00 48.75 109 PRO A CA 1
ATOM 790 C C . PRO A 1 109 ? -32.633 -0.267 -58.711 1.00 48.75 109 PRO A C 1
ATOM 792 O O . PRO A 1 109 ? -32.682 -1.355 -59.264 1.00 48.75 109 PRO A O 1
ATOM 795 N N . MET A 1 110 ? -33.676 0.283 -58.057 1.00 28.45 110 MET A N 1
ATOM 796 C CA . MET A 1 110 ? -35.131 0.017 -58.202 1.00 28.45 110 MET A CA 1
ATOM 797 C C . MET A 1 110 ? -35.742 -1.336 -57.746 1.00 28.45 110 MET A C 1
ATOM 799 O O . MET A 1 110 ? -35.015 -2.303 -57.575 1.00 28.45 110 MET A O 1
ATOM 803 N N . LEU A 1 111 ? -37.077 -1.513 -57.606 1.00 27.64 111 LEU A N 1
ATOM 804 C CA . LEU A 1 111 ? -38.210 -0.688 -57.074 1.00 27.64 111 LEU A CA 1
ATOM 805 C C . LEU A 1 111 ? -39.534 -1.466 -57.297 1.00 27.64 111 LEU A C 1
ATOM 807 O O . LEU A 1 111 ? -39.877 -1.676 -58.455 1.00 27.64 111 LEU A O 1
ATOM 811 N N . LEU A 1 112 ? -40.304 -1.827 -56.252 1.00 24.70 112 LEU A N 1
ATOM 812 C CA . LEU A 1 112 ? -41.770 -2.049 -56.342 1.00 24.70 112 LEU A CA 1
ATOM 813 C C . LEU A 1 112 ? -42.458 -2.140 -54.964 1.00 24.70 112 LEU A C 1
ATOM 815 O O . LEU A 1 112 ? -41.810 -2.448 -53.967 1.00 24.70 112 LEU A O 1
ATOM 819 N N . ALA A 1 113 ? -43.771 -1.884 -54.927 1.00 31.00 113 ALA A N 1
ATOM 820 C CA . ALA A 1 113 ? -44.641 -2.036 -53.757 1.00 31.00 113 ALA A CA 1
ATOM 821 C C . ALA A 1 113 ? -46.068 -2.425 -54.193 1.00 31.00 113 ALA A C 1
ATOM 823 O O . ALA A 1 113 ? -46.551 -1.931 -55.211 1.00 31.00 113 ALA A O 1
ATOM 824 N N . VAL A 1 114 ? -46.734 -3.290 -53.418 1.00 25.53 114 VAL A N 1
ATOM 825 C CA . VAL A 1 114 ? -48.151 -3.684 -53.572 1.00 25.53 114 VAL A CA 1
ATOM 826 C C . VAL A 1 114 ? -48.800 -3.696 -52.169 1.00 25.53 114 VAL A C 1
ATOM 828 O O . VAL A 1 114 ? -48.074 -3.675 -51.175 1.00 25.53 114 VAL A O 1
ATOM 831 N N . ALA A 1 115 ? -50.133 -3.630 -52.055 1.00 30.80 115 ALA A N 1
ATOM 832 C CA . ALA A 1 115 ? -50.837 -3.220 -50.828 1.00 30.80 115 ALA A CA 1
ATOM 833 C C . ALA A 1 115 ? -52.198 -3.917 -50.591 1.00 30.80 115 ALA A C 1
ATOM 835 O O . ALA A 1 115 ? -52.733 -4.528 -51.513 1.00 30.80 115 ALA A O 1
ATOM 836 N N . LEU A 1 116 ? -52.790 -3.657 -49.406 1.00 28.38 116 LEU A N 1
ATOM 837 C CA . LEU A 1 116 ? -54.199 -3.913 -49.006 1.00 28.38 116 LEU A CA 1
ATOM 838 C C . LEU A 1 116 ? -54.549 -5.410 -48.754 1.00 28.38 116 LEU A C 1
ATOM 840 O O . LEU A 1 116 ? -53.824 -6.282 -49.213 1.00 28.38 116 LEU A O 1
ATOM 844 N N . VAL A 1 117 ? -55.561 -5.820 -47.960 1.00 27.31 117 VAL A N 1
ATOM 845 C CA . VAL A 1 117 ? -56.892 -5.257 -47.586 1.00 27.31 117 VAL A CA 1
ATOM 846 C C . VAL A 1 117 ? -57.280 -5.560 -46.101 1.00 27.31 117 VAL A C 1
ATOM 848 O O . VAL A 1 117 ? -56.640 -6.361 -45.430 1.00 27.31 117 VAL A O 1
ATOM 851 N N . LEU A 1 118 ? -58.342 -4.891 -45.618 1.00 27.72 118 LEU A N 1
ATOM 852 C CA . LEU A 1 118 ? -59.096 -4.962 -44.341 1.00 27.72 118 LEU A CA 1
ATOM 853 C C . LEU A 1 118 ? -59.449 -6.354 -43.741 1.00 27.72 118 LEU A C 1
ATOM 855 O O . LEU A 1 118 ? -59.659 -7.326 -44.459 1.00 27.72 118 LEU A O 1
ATOM 859 N N . GLY A 1 119 ? -59.746 -6.352 -42.427 1.00 25.42 119 GLY A N 1
ATOM 860 C CA . GLY A 1 119 ? -60.618 -7.301 -41.698 1.00 25.42 119 GLY A CA 1
ATOM 861 C C . GLY A 1 119 ? -60.889 -6.797 -40.261 1.00 25.42 119 GLY A C 1
ATOM 862 O O . GLY A 1 119 ? -59.988 -6.197 -39.678 1.00 25.42 119 GLY A O 1
ATOM 863 N N . ALA A 1 120 ? -62.100 -6.947 -39.691 1.00 29.92 120 ALA A N 1
ATOM 864 C CA . ALA A 1 120 ? -62.489 -6.223 -38.461 1.00 29.92 120 ALA A CA 1
ATOM 865 C C . ALA A 1 120 ? -63.456 -6.958 -37.500 1.00 29.92 120 ALA A C 1
ATOM 867 O O . ALA A 1 120 ? -64.276 -7.750 -37.944 1.00 29.92 120 ALA A O 1
ATOM 868 N N . LEU A 1 121 ? -63.396 -6.546 -36.217 1.00 27.77 121 LEU A N 1
ATOM 869 C CA . LEU A 1 121 ? -64.419 -6.614 -35.144 1.00 27.77 121 LEU A CA 1
ATOM 870 C C . LEU A 1 121 ? -64.986 -7.982 -34.689 1.00 27.77 121 LEU A C 1
ATOM 872 O O . LEU A 1 121 ? -65.667 -8.658 -35.447 1.00 27.77 121 LEU A O 1
ATOM 876 N N . ILE A 1 122 ? -64.849 -8.282 -33.382 1.00 28.34 122 ILE A N 1
ATOM 877 C CA . ILE A 1 122 ? -65.934 -8.499 -32.378 1.00 28.34 122 ILE A CA 1
ATOM 878 C C . ILE A 1 122 ? -65.336 -9.009 -31.038 1.00 28.34 122 ILE A C 1
ATOM 880 O O . ILE A 1 122 ? -64.290 -9.649 -31.011 1.00 28.34 122 ILE A O 1
ATOM 884 N N . ALA A 1 123 ? -66.000 -8.692 -29.921 1.00 27.73 123 ALA A N 1
ATOM 885 C CA . ALA A 1 123 ? -65.780 -9.171 -28.541 1.00 27.73 123 ALA A CA 1
ATOM 886 C C . ALA A 1 123 ? -67.164 -9.171 -27.817 1.00 27.73 123 ALA A C 1
ATOM 888 O O . ALA A 1 123 ? -68.129 -8.783 -28.485 1.00 27.73 123 ALA A O 1
ATOM 889 N N . PRO A 1 124 ? -67.339 -9.487 -26.506 1.00 47.81 124 PRO A N 1
ATOM 890 C CA . PRO A 1 124 ? -66.402 -9.942 -25.458 1.00 47.81 124 PRO A CA 1
ATOM 891 C C . PRO A 1 124 ? -66.970 -11.138 -24.618 1.00 47.81 124 PRO A C 1
ATOM 893 O O . PRO A 1 124 ? -67.863 -11.834 -25.087 1.00 47.81 124 PRO A O 1
ATOM 896 N N . SER A 1 125 ? -66.533 -11.290 -23.349 1.00 28.33 125 SER A N 1
ATOM 897 C CA . SER A 1 125 ? -67.252 -11.972 -22.231 1.00 28.33 125 SER A CA 1
ATOM 898 C C . SER A 1 125 ? -67.322 -13.523 -22.228 1.00 28.33 125 SER A C 1
ATOM 900 O O . SER A 1 125 ? -67.221 -14.148 -23.273 1.00 28.33 125 SER A O 1
ATOM 902 N N . SER A 1 126 ? -67.475 -14.236 -21.092 1.00 28.31 126 SER A N 1
ATOM 903 C CA . SER A 1 126 ? -67.460 -13.857 -19.653 1.00 28.31 126 SER A CA 1
ATOM 904 C C . SER A 1 126 ? -67.273 -15.065 -18.704 1.00 28.31 126 SER A C 1
ATOM 906 O O . SER A 1 126 ? -67.743 -16.153 -19.003 1.00 28.31 126 SER A O 1
ATOM 908 N N . VAL A 1 127 ? -66.666 -14.805 -17.534 1.00 27.75 127 VAL A N 1
ATOM 909 C CA . VAL A 1 127 ? -66.918 -15.356 -16.171 1.00 27.75 127 VAL A CA 1
ATOM 910 C C . VAL A 1 127 ? -67.503 -16.777 -16.003 1.00 27.75 127 VAL A C 1
ATOM 912 O O . VAL A 1 127 ? -68.671 -17.001 -16.302 1.00 27.75 127 VAL A O 1
ATOM 915 N N . ALA A 1 128 ? -66.770 -17.643 -15.280 1.00 26.78 128 ALA A N 1
ATOM 916 C CA . ALA A 1 128 ? -67.344 -18.618 -14.336 1.00 26.78 128 ALA A CA 1
ATOM 917 C C . ALA A 1 128 ? -66.334 -19.046 -13.242 1.00 26.78 128 ALA A C 1
ATOM 919 O O . ALA A 1 128 ? -65.231 -19.500 -13.537 1.00 26.78 128 ALA A O 1
ATOM 920 N N . SER A 1 129 ? -66.741 -18.926 -11.978 1.00 27.77 129 SER A N 1
ATOM 921 C CA . SER A 1 129 ? -66.232 -19.650 -10.795 1.00 27.77 129 SER A CA 1
ATOM 922 C C . SER A 1 129 ? -67.282 -20.708 -10.412 1.00 27.77 129 SER A C 1
ATOM 924 O O . SER A 1 129 ? -68.420 -20.575 -10.850 1.00 27.77 129 SER A O 1
ATOM 926 N N . ALA A 1 130 ? -67.086 -21.710 -9.558 1.00 30.38 130 ALA A N 1
ATOM 927 C CA . ALA A 1 130 ? -65.954 -22.411 -8.928 1.00 30.38 130 ALA A CA 1
ATOM 928 C C . ALA A 1 130 ? -66.570 -23.697 -8.316 1.00 30.38 130 ALA A C 1
ATOM 930 O O . ALA A 1 130 ? -67.794 -23.774 -8.253 1.00 30.38 130 ALA A O 1
ATOM 931 N N . ASP A 1 131 ? -65.786 -24.648 -7.791 1.00 26.50 131 ASP A N 1
ATOM 932 C CA . ASP A 1 131 ? -66.281 -25.444 -6.652 1.00 26.50 131 ASP A CA 1
ATOM 933 C C . ASP A 1 131 ? -65.165 -26.085 -5.801 1.00 26.50 131 ASP A C 1
ATOM 935 O O . ASP A 1 131 ? -63.971 -25.898 -6.044 1.00 26.50 131 ASP A O 1
ATOM 939 N N . SER A 1 132 ? -65.597 -26.788 -4.759 1.00 32.94 132 SER A N 1
ATOM 940 C CA . SER A 1 132 ? -64.885 -27.243 -3.571 1.00 32.94 132 SER A CA 1
ATOM 941 C C . SER A 1 132 ? -64.899 -28.776 -3.441 1.00 32.94 132 SER A C 1
ATOM 943 O O . SER A 1 132 ? -65.729 -29.453 -4.044 1.00 32.94 132 SER A O 1
ATOM 945 N N . GLY A 1 133 ? -63.982 -29.357 -2.653 1.00 25.31 133 GLY A N 1
ATOM 946 C CA . GLY A 1 133 ? -63.937 -30.817 -2.491 1.00 25.31 133 GLY A CA 1
ATOM 947 C C . GLY A 1 133 ? -62.937 -31.361 -1.463 1.00 25.31 133 GLY A C 1
ATOM 948 O O . GLY A 1 133 ? -61.740 -31.370 -1.711 1.00 25.31 133 GLY A O 1
ATOM 949 N N . GLY A 1 134 ? -63.483 -31.842 -0.339 1.00 25.83 134 GLY A N 1
ATOM 950 C CA . GLY A 1 134 ? -63.023 -32.929 0.550 1.00 25.83 134 GLY A CA 1
ATOM 951 C C . GLY A 1 134 ? -61.534 -33.295 0.709 1.00 25.83 134 GLY A C 1
ATOM 952 O O . GLY A 1 134 ? -60.881 -33.769 -0.214 1.00 25.83 134 GLY A O 1
ATOM 953 N N . ILE A 1 135 ? -61.069 -33.272 1.963 1.00 31.80 135 ILE A N 1
ATOM 954 C CA . ILE A 1 135 ? -59.864 -33.985 2.430 1.00 31.80 135 ILE A CA 1
ATOM 955 C C . ILE A 1 135 ? -60.194 -35.475 2.651 1.00 31.80 135 ILE A C 1
ATOM 957 O O . ILE A 1 135 ? -61.238 -35.786 3.227 1.00 31.80 135 ILE A O 1
ATOM 961 N N . PRO A 1 136 ? -59.270 -36.388 2.311 1.00 30.16 136 PRO A N 1
ATOM 962 C CA . PRO A 1 136 ? -58.900 -37.462 3.237 1.00 30.16 136 PRO A CA 1
ATOM 963 C C . PRO A 1 136 ? -57.383 -37.472 3.487 1.00 30.16 136 PRO A C 1
ATOM 965 O O . PRO A 1 136 ? -56.586 -37.393 2.555 1.00 30.16 136 PRO A O 1
ATOM 968 N N . GLY A 1 137 ? -56.978 -37.569 4.754 1.00 30.53 137 GLY A N 1
ATOM 969 C CA . GLY A 1 137 ? -55.570 -37.695 5.136 1.00 30.53 137 GLY A CA 1
ATOM 970 C C . GLY A 1 137 ? -55.105 -39.152 5.144 1.00 30.53 137 GLY A C 1
ATOM 971 O O . GLY A 1 137 ? -55.878 -40.041 5.491 1.00 30.53 137 GLY A O 1
ATOM 972 N N . ALA A 1 138 ? -53.833 -39.377 4.812 1.00 26.88 138 ALA A N 1
ATOM 973 C CA . ALA A 1 138 ? -53.144 -40.645 5.024 1.00 26.88 138 ALA A CA 1
ATOM 974 C C . ALA A 1 138 ? -51.745 -40.392 5.606 1.00 26.88 138 ALA A C 1
ATOM 976 O O . ALA A 1 138 ? -51.061 -39.433 5.249 1.00 26.88 138 ALA A O 1
ATOM 977 N N . GLU A 1 139 ? -51.385 -41.254 6.544 1.00 28.59 139 GLU A N 1
ATOM 978 C CA . GLU A 1 139 ? -50.254 -41.197 7.466 1.00 28.59 139 GLU A CA 1
ATOM 979 C C . GLU A 1 139 ? -48.862 -41.096 6.816 1.00 28.59 139 GLU A C 1
ATOM 981 O O . GLU A 1 139 ? -48.571 -41.733 5.805 1.00 28.59 139 GLU A O 1
ATOM 986 N N . VAL A 1 140 ? -47.952 -40.403 7.509 1.00 27.84 140 VAL A N 1
ATOM 987 C CA . VAL A 1 140 ? -46.508 -40.691 7.496 1.00 27.84 140 VAL A CA 1
ATOM 988 C C . VAL A 1 140 ? -46.040 -40.684 8.953 1.00 27.84 140 VAL A C 1
ATOM 990 O O . VAL A 1 140 ? -46.292 -39.713 9.665 1.00 27.84 140 VAL A O 1
ATOM 993 N N . ASP A 1 141 ? -45.395 -41.762 9.412 1.00 34.44 141 ASP A N 1
ATOM 994 C CA . ASP A 1 141 ? -44.938 -41.903 10.804 1.00 34.44 141 ASP A CA 1
ATOM 995 C C . ASP A 1 141 ? -43.765 -40.938 11.102 1.00 34.44 141 ASP A C 1
ATOM 997 O O . ASP A 1 141 ? -42.710 -41.052 10.471 1.00 34.44 141 ASP A O 1
ATOM 1001 N N . PRO A 1 142 ? -43.879 -40.019 12.086 1.00 31.38 142 PRO A N 1
ATOM 1002 C CA . PRO A 1 142 ? -42.779 -39.136 12.484 1.00 31.38 142 PRO A CA 1
ATOM 1003 C C . PRO A 1 142 ? -41.504 -39.864 12.946 1.00 31.38 142 PRO A C 1
ATOM 1005 O O . PRO A 1 142 ? -40.437 -39.253 12.997 1.00 31.38 142 PRO A O 1
ATOM 1008 N N . ARG A 1 143 ? -41.583 -41.158 13.287 1.00 32.62 143 ARG A N 1
ATOM 1009 C CA . ARG A 1 143 ? -40.454 -41.956 13.800 1.00 32.62 143 ARG A CA 1
ATOM 1010 C C . ARG A 1 143 ? -39.452 -42.394 12.729 1.00 32.62 143 ARG A C 1
ATOM 1012 O O . ARG A 1 143 ? -38.381 -42.875 13.087 1.00 32.62 143 ARG A O 1
ATOM 1019 N N . THR A 1 144 ? -39.748 -42.230 11.436 1.00 31.98 144 THR A N 1
ATOM 1020 C CA . THR A 1 144 ? -38.845 -42.659 10.347 1.00 31.98 144 THR A CA 1
ATOM 1021 C C . THR A 1 144 ? -37.853 -41.579 9.885 1.00 31.98 144 THR A C 1
ATOM 1023 O O . THR A 1 144 ? -37.247 -41.725 8.824 1.00 31.98 144 THR A O 1
ATOM 1026 N N . LEU A 1 145 ? -37.668 -40.494 10.651 1.00 29.64 145 LEU A N 1
ATOM 1027 C CA . LEU A 1 145 ? -36.712 -39.415 10.360 1.00 29.64 145 LEU A CA 1
ATOM 1028 C C . LEU A 1 145 ? -35.668 -39.271 11.493 1.00 29.64 145 LEU A C 1
ATOM 1030 O O . LEU A 1 145 ? -36.029 -38.894 12.609 1.00 29.64 145 LEU A O 1
ATOM 1034 N N . PRO A 1 146 ? -34.372 -39.553 11.246 1.00 26.31 146 PRO A N 1
ATOM 1035 C CA . PRO A 1 146 ? -33.366 -39.622 12.308 1.00 26.31 146 PRO A CA 1
ATOM 1036 C C . PRO A 1 146 ? -32.757 -38.257 12.694 1.00 26.31 146 PRO A C 1
ATOM 1038 O O . PRO A 1 146 ? -31.660 -37.930 12.254 1.00 26.31 146 PRO A O 1
ATOM 1041 N N . GLY A 1 147 ? -33.437 -37.530 13.593 1.00 25.22 147 GLY A N 1
ATOM 1042 C CA . GLY A 1 147 ? -32.848 -36.569 14.552 1.00 25.22 147 GLY A CA 1
ATOM 1043 C C . GLY A 1 147 ? -32.180 -35.285 14.008 1.00 25.22 147 GLY A C 1
ATOM 1044 O O . GLY A 1 147 ? -31.999 -35.117 12.810 1.00 25.22 147 GLY A O 1
ATOM 1045 N N . VAL A 1 148 ? -31.796 -34.304 14.838 1.00 25.75 148 VAL A N 1
ATOM 1046 C CA . VAL A 1 148 ? -32.091 -34.021 16.265 1.00 25.75 148 VAL A CA 1
ATOM 1047 C C . VAL A 1 148 ? -32.142 -32.492 16.423 1.00 25.75 148 VAL A C 1
ATOM 1049 O O . VAL A 1 148 ? -31.255 -31.837 15.887 1.00 25.75 148 VAL A O 1
ATOM 1052 N N . LEU A 1 149 ? -33.130 -31.951 17.157 1.00 24.73 149 LEU A N 1
ATOM 1053 C CA . LEU A 1 149 ? -33.066 -30.758 18.038 1.00 24.73 149 LEU A CA 1
ATOM 1054 C C . LEU A 1 149 ? -34.484 -30.225 18.327 1.00 24.73 149 LEU A C 1
ATOM 1056 O O . LEU A 1 149 ? -35.086 -29.548 17.497 1.00 24.73 149 LEU A O 1
ATOM 1060 N N . LEU A 1 150 ? -34.990 -30.503 19.528 1.00 25.59 150 LEU A N 1
ATOM 1061 C CA . LEU A 1 150 ? -36.096 -29.789 20.171 1.00 25.59 150 LEU A CA 1
ATOM 1062 C C . LEU A 1 150 ? -35.791 -29.692 21.670 1.00 25.59 150 LEU A C 1
ATOM 1064 O O . LEU A 1 150 ? -35.265 -30.654 22.223 1.00 25.59 150 LEU A O 1
ATOM 1068 N N . ASP A 1 151 ? -36.112 -28.523 22.235 1.00 27.56 151 ASP A N 1
ATOM 1069 C CA . ASP A 1 151 ? -36.240 -28.120 23.652 1.00 27.56 151 ASP A CA 1
ATOM 1070 C C . ASP A 1 151 ? -35.514 -26.781 23.910 1.00 27.56 151 ASP A C 1
ATOM 1072 O O . ASP A 1 151 ? -34.418 -26.563 23.400 1.00 27.56 151 ASP A O 1
ATOM 1076 N N . ALA A 1 152 ? -36.015 -25.840 24.719 1.00 25.84 152 ALA A N 1
ATOM 1077 C CA . ALA A 1 152 ? -37.393 -25.495 25.105 1.00 25.84 152 ALA A CA 1
ATOM 1078 C C . ALA A 1 152 ? -37.357 -24.101 25.783 1.00 25.84 152 ALA A C 1
ATOM 1080 O O . ALA A 1 152 ? -36.469 -23.862 26.600 1.00 25.84 152 ALA A O 1
ATOM 1081 N N . ALA A 1 153 ? -38.295 -23.190 25.486 1.00 23.86 153 ALA A N 1
ATOM 1082 C CA . ALA A 1 153 ? -38.511 -21.945 26.247 1.00 23.86 153 ALA A CA 1
ATOM 1083 C C . ALA A 1 153 ? -39.892 -21.327 25.938 1.00 23.86 153 ALA A C 1
ATOM 1085 O O . ALA A 1 153 ? -40.387 -21.452 24.818 1.00 23.86 153 ALA A O 1
ATOM 1086 N N . GLU A 1 154 ? -40.503 -20.665 26.924 1.00 25.44 154 GLU A N 1
ATOM 1087 C CA . GLU A 1 154 ? -41.892 -20.171 26.882 1.00 25.44 154 GLU A CA 1
ATOM 1088 C C . GLU A 1 154 ? -42.011 -18.652 26.616 1.00 25.44 154 GLU A C 1
ATOM 1090 O O . GLU A 1 154 ? -41.019 -17.924 26.575 1.00 25.44 154 GLU A O 1
ATOM 1095 N N . VAL A 1 155 ? -43.249 -18.171 26.431 1.00 30.31 155 VAL A N 1
ATOM 1096 C CA . VAL A 1 155 ? -43.593 -16.788 26.043 1.00 30.31 155 VAL A CA 1
ATOM 1097 C C . VAL A 1 155 ? -44.335 -16.055 27.179 1.00 30.31 155 VAL A C 1
ATOM 1099 O O . VAL A 1 155 ? -45.372 -16.552 27.619 1.00 30.31 155 VAL A O 1
ATOM 1102 N N . PRO A 1 156 ? -43.881 -14.864 27.625 1.00 26.56 156 PRO A N 1
ATOM 1103 C CA . PRO A 1 156 ? -44.643 -13.977 28.516 1.00 26.56 156 PRO A CA 1
ATOM 1104 C C . PRO A 1 156 ? -45.664 -13.083 27.779 1.00 26.56 156 PRO A C 1
ATOM 1106 O O . PRO A 1 156 ? -45.582 -12.881 26.569 1.00 26.56 156 PRO A O 1
ATOM 1109 N N . SER A 1 157 ? -46.630 -12.537 28.523 1.00 25.09 157 SER A N 1
ATOM 1110 C CA . SER A 1 157 ? -47.857 -11.898 28.014 1.00 25.09 157 SER A CA 1
ATOM 1111 C C . SER A 1 157 ? -47.778 -10.388 27.718 1.00 25.09 157 SER A C 1
ATOM 1113 O O . SER A 1 157 ? -46.867 -9.689 28.154 1.00 25.09 157 SER A O 1
ATOM 1115 N N . THR A 1 158 ? -48.795 -9.884 27.010 1.00 34.56 158 THR A N 1
ATOM 1116 C CA . THR A 1 158 ? -49.000 -8.478 26.613 1.00 34.56 158 THR A CA 1
ATOM 1117 C C . THR A 1 158 ? -49.733 -7.618 27.646 1.00 34.56 158 THR A C 1
ATOM 1119 O O . THR A 1 158 ? -50.774 -8.045 28.135 1.00 34.56 158 THR A O 1
ATOM 1122 N N . ASP A 1 159 ? -49.266 -6.377 27.823 1.00 25.06 159 ASP A N 1
ATOM 1123 C CA . ASP A 1 159 ? -50.036 -5.135 28.069 1.00 25.06 159 ASP A CA 1
ATOM 1124 C C . ASP A 1 159 ? -49.071 -3.928 27.826 1.00 25.06 159 ASP A C 1
ATOM 1126 O O . ASP A 1 159 ? -47.909 -4.165 27.488 1.00 25.06 159 ASP A O 1
ATOM 1130 N N . GLU A 1 160 ? -49.408 -2.630 27.875 1.00 25.67 160 GLU A N 1
ATOM 1131 C CA . GLU A 1 160 ? -50.620 -1.923 28.328 1.00 25.67 160 GLU A CA 1
ATOM 1132 C C . GLU A 1 160 ? -50.887 -0.632 27.488 1.00 25.67 160 GLU A C 1
ATOM 1134 O O . GLU A 1 160 ? -50.132 -0.275 26.581 1.00 25.67 160 GLU A O 1
ATOM 1139 N N . ILE A 1 161 ? -51.975 0.073 27.828 1.00 22.75 161 ILE A N 1
ATOM 1140 C CA . ILE A 1 161 ? -52.269 1.529 27.713 1.00 22.75 161 ILE A CA 1
ATOM 1141 C C . ILE A 1 161 ? -51.096 2.406 27.188 1.00 22.75 161 ILE A C 1
ATOM 1143 O O . ILE A 1 161 ? -50.073 2.548 27.847 1.00 22.75 161 ILE A O 1
ATOM 1147 N N . SER A 1 162 ? -51.106 3.014 25.991 1.00 23.27 162 SER A N 1
ATOM 1148 C CA . SER A 1 162 ? -52.030 3.976 25.339 1.00 23.27 162 SER A CA 1
ATOM 1149 C C . SER A 1 162 ? -51.969 5.441 25.834 1.00 23.27 162 SER A C 1
ATOM 1151 O O . SER A 1 162 ? -52.451 5.730 26.925 1.00 23.27 162 SER A O 1
ATOM 1153 N N . GLN A 1 163 ? -51.493 6.370 24.982 1.00 24.44 163 GLN A N 1
ATOM 1154 C CA . GLN A 1 163 ? -52.093 7.691 24.646 1.00 24.44 163 GLN A CA 1
ATOM 1155 C C . GLN A 1 163 ? -51.133 8.549 23.782 1.00 24.44 163 GLN A C 1
ATOM 1157 O O . GLN A 1 163 ? -49.941 8.625 24.059 1.00 24.44 163 GLN A O 1
ATOM 1162 N N . PHE A 1 164 ? -51.660 9.234 22.755 1.00 23.19 164 PHE A N 1
ATOM 1163 C CA . PHE A 1 164 ? -50.921 10.159 21.873 1.00 23.19 164 PHE A CA 1
ATOM 1164 C C . PHE A 1 164 ? -51.725 11.445 21.614 1.00 23.19 164 PHE A C 1
ATOM 1166 O O . PHE A 1 164 ? -52.911 11.362 21.290 1.00 23.19 164 PHE A O 1
ATOM 1173 N N . PRO A 1 165 ? -51.061 12.611 21.571 1.00 25.44 165 PRO A N 1
ATOM 1174 C CA . PRO A 1 165 ? -51.338 13.668 20.604 1.00 25.44 165 PRO A CA 1
ATOM 1175 C C . PRO A 1 165 ? -50.273 13.669 19.486 1.00 25.44 165 PRO A C 1
ATOM 1177 O O . PRO A 1 165 ? -49.096 13.408 19.727 1.00 25.44 165 PRO A O 1
ATOM 1180 N N . VAL A 1 166 ? -50.680 13.952 18.246 1.00 25.09 166 VAL A N 1
ATOM 1181 C CA . VAL A 1 166 ? -49.840 13.784 17.042 1.00 25.09 166 VAL A CA 1
ATOM 1182 C C . VAL A 1 166 ? -49.184 15.094 16.599 1.00 25.09 166 VAL A C 1
ATOM 1184 O O . VAL A 1 166 ? -49.881 16.088 16.411 1.00 25.09 166 VAL A O 1
ATOM 1187 N N . MET A 1 167 ? -47.886 15.054 16.269 1.00 21.89 167 MET A N 1
ATOM 1188 C CA . MET A 1 167 ? -47.308 15.884 15.200 1.00 21.89 167 MET A CA 1
ATOM 1189 C C . MET A 1 167 ? -46.288 15.094 14.359 1.00 21.89 167 MET A C 1
ATOM 1191 O O . MET A 1 167 ? -45.539 14.269 14.872 1.00 21.89 167 MET A O 1
ATOM 1195 N N . SER A 1 168 ? -46.304 15.352 13.047 1.00 28.53 168 SER A N 1
ATOM 1196 C CA . SER A 1 168 ? -45.375 14.827 12.025 1.00 28.53 168 SER A CA 1
ATOM 1197 C C . SER A 1 168 ? -43.994 15.510 12.169 1.00 28.53 168 SER A C 1
ATOM 1199 O O . SER A 1 168 ? -43.938 16.617 12.696 1.00 28.53 168 SER A O 1
ATOM 1201 N N . THR A 1 169 ? -42.846 14.973 11.739 1.00 24.69 169 THR A N 1
ATOM 1202 C CA . THR A 1 169 ? -42.569 14.092 10.583 1.00 24.69 169 THR A CA 1
ATOM 1203 C C . THR A 1 169 ? -41.639 12.917 10.902 1.00 24.69 169 THR A C 1
ATOM 1205 O O . THR A 1 169 ? -40.791 13.015 11.783 1.00 24.69 169 THR A O 1
ATOM 1208 N N . GLY A 1 170 ? -41.782 11.810 10.166 1.00 28.56 170 GLY A N 1
ATOM 1209 C CA . GLY A 1 170 ? -41.230 10.507 10.553 1.00 28.56 170 GLY A CA 1
ATOM 1210 C C . GLY A 1 170 ? -39.739 10.255 10.285 1.00 28.56 170 GLY A C 1
ATOM 1211 O O . GLY A 1 170 ? -39.250 10.447 9.171 1.00 28.56 170 GLY A O 1
ATOM 1212 N N . THR A 1 171 ? -39.086 9.672 11.293 1.00 26.88 171 THR A N 1
ATOM 1213 C CA . THR A 1 171 ? -37.896 8.807 11.163 1.00 26.88 171 THR A CA 1
ATOM 1214 C C . THR A 1 171 ? -38.233 7.413 11.771 1.00 26.88 171 THR A C 1
ATOM 1216 O O . THR A 1 171 ? -39.426 7.118 11.867 1.00 26.88 171 THR A O 1
ATOM 1219 N N . PRO A 1 172 ? -37.300 6.467 12.031 1.00 32.72 172 PRO A N 1
ATOM 1220 C CA . PRO A 1 172 ? -37.557 5.044 11.788 1.00 32.72 172 PRO A CA 1
ATOM 1221 C C . PRO A 1 172 ? -38.384 4.340 12.876 1.00 32.72 172 PRO A C 1
ATOM 1223 O O . PRO A 1 172 ? -38.385 4.744 14.036 1.00 32.72 172 PRO A O 1
ATOM 1226 N N . ALA A 1 173 ? -38.983 3.204 12.507 1.00 23.56 173 ALA A N 1
ATOM 1227 C CA . ALA A 1 173 ? -39.479 2.212 13.457 1.00 23.56 173 ALA A CA 1
ATOM 1228 C C . ALA A 1 173 ? -38.391 1.167 13.765 1.00 23.56 173 ALA A C 1
ATOM 1230 O O . ALA A 1 173 ? -37.783 0.607 12.850 1.00 23.56 173 ALA A O 1
ATOM 1231 N N . THR A 1 174 ? -38.168 0.908 15.050 1.00 27.98 174 THR A N 1
ATOM 1232 C CA . THR A 1 174 ? -37.358 -0.196 15.589 1.00 27.98 174 THR A CA 1
ATOM 1233 C C . THR A 1 174 ? -38.268 -1.266 16.195 1.00 27.98 174 THR A C 1
ATOM 1235 O O . THR A 1 174 ? -39.383 -0.947 16.602 1.00 27.98 174 THR A O 1
ATOM 1238 N N . GLU A 1 175 ? -37.752 -2.489 16.338 1.00 27.03 175 GLU A N 1
ATOM 1239 C CA . GLU A 1 175 ? -38.398 -3.632 17.011 1.00 27.03 175 GLU A CA 1
ATOM 1240 C C . GLU A 1 175 ? -39.577 -4.316 16.262 1.00 27.03 175 GLU A C 1
ATOM 1242 O O . GLU A 1 175 ? -40.105 -3.766 15.292 1.00 27.03 175 GLU A O 1
ATOM 1247 N N . PRO A 1 176 ? -39.827 -5.626 16.513 1.00 33.41 176 PRO A N 1
ATOM 1248 C CA . PRO A 1 176 ? -39.704 -6.584 15.406 1.00 33.41 176 PRO A CA 1
ATOM 1249 C C . PRO A 1 176 ? -41.006 -7.279 14.971 1.00 33.41 176 PRO A C 1
ATOM 1251 O O . PRO A 1 176 ? -41.898 -7.558 15.767 1.00 33.41 176 PRO A O 1
ATOM 1254 N N . LEU A 1 177 ? -41.075 -7.657 13.689 1.00 29.16 177 LEU A N 1
ATOM 1255 C CA . LEU A 1 177 ? -42.226 -8.354 13.104 1.00 29.16 177 LEU A CA 1
ATOM 1256 C C . LEU A 1 177 ? -42.072 -9.882 13.152 1.00 29.16 177 LEU A C 1
ATOM 1258 O O . LEU A 1 177 ? -41.406 -10.484 12.308 1.00 29.16 177 LEU A O 1
ATOM 1262 N N . THR A 1 178 ? -42.740 -10.510 14.118 1.00 38.12 178 THR A N 1
ATOM 1263 C CA . THR A 1 178 ? -42.816 -11.968 14.285 1.00 38.12 178 THR A CA 1
ATOM 1264 C C . THR A 1 178 ? -44.099 -12.552 13.680 1.00 38.12 178 THR A C 1
ATOM 1266 O O . THR A 1 178 ? -45.040 -12.854 14.410 1.00 38.12 178 THR A O 1
ATOM 1269 N N . ASP A 1 179 ? -44.144 -12.759 12.359 1.00 32.72 179 ASP A N 1
ATOM 1270 C CA . ASP A 1 179 ? -45.118 -13.684 11.751 1.00 32.72 179 ASP A CA 1
ATOM 1271 C C . ASP A 1 179 ? -44.608 -14.362 10.458 1.00 32.72 179 ASP A C 1
ATOM 1273 O O . ASP A 1 179 ? -43.813 -13.838 9.677 1.00 32.72 179 ASP A O 1
ATOM 1277 N N . SER A 1 180 ? -45.118 -15.572 10.253 1.00 33.81 180 SER A N 1
ATOM 1278 C CA . SER A 1 180 ? -44.921 -16.527 9.163 1.00 33.81 180 SER A CA 1
ATOM 1279 C C . SER A 1 180 ? -45.316 -16.050 7.753 1.00 33.81 180 SER A C 1
ATOM 1281 O O . SER A 1 180 ? -44.904 -16.661 6.757 1.00 33.81 180 SER A O 1
ATOM 1283 N N . SER A 1 181 ? -46.081 -14.962 7.640 1.00 29.44 181 SER A N 1
ATOM 1284 C CA . SER A 1 181 ? -46.685 -14.467 6.393 1.00 29.44 181 SER A CA 1
ATOM 1285 C C . SER A 1 181 ? -45.684 -14.027 5.308 1.00 29.44 181 SER A C 1
ATOM 1287 O O . SER A 1 181 ? -45.994 -14.118 4.117 1.00 29.44 181 SER A O 1
ATOM 1289 N N . LEU A 1 182 ? -44.442 -13.666 5.661 1.00 29.48 182 LEU A N 1
ATOM 1290 C CA . LEU A 1 182 ? -43.403 -13.285 4.685 1.00 29.48 182 LEU A CA 1
ATOM 1291 C C . LEU A 1 182 ? -42.911 -14.427 3.771 1.00 29.48 182 LEU A C 1
ATOM 1293 O O . LEU A 1 182 ? -42.212 -14.166 2.792 1.00 29.48 182 LEU A O 1
ATOM 1297 N N . ARG A 1 183 ? -43.291 -15.692 4.012 1.00 34.19 183 ARG A N 1
ATOM 1298 C CA . ARG A 1 183 ? -42.890 -16.826 3.150 1.00 34.19 183 ARG A CA 1
ATOM 1299 C C . ARG A 1 183 ? -43.639 -16.928 1.809 1.00 34.19 183 ARG A C 1
ATOM 1301 O O . ARG A 1 183 ? -43.395 -17.889 1.078 1.00 34.19 183 ARG A O 1
ATOM 1308 N N . ARG A 1 184 ? -44.539 -15.996 1.452 1.00 32.75 184 ARG A N 1
ATOM 1309 C CA . ARG A 1 184 ? -45.327 -16.095 0.201 1.00 32.75 184 ARG A CA 1
ATOM 1310 C C . ARG A 1 184 ? -45.593 -14.777 -0.548 1.00 32.75 184 ARG A C 1
ATOM 1312 O O . ARG A 1 184 ? -46.734 -14.492 -0.892 1.00 32.75 184 ARG A O 1
ATOM 1319 N N . THR A 1 185 ? -44.533 -14.074 -0.947 1.00 23.84 185 THR A N 1
ATOM 1320 C CA . THR A 1 185 ? -44.569 -13.220 -2.153 1.00 23.84 185 THR A CA 1
ATOM 1321 C C . THR A 1 185 ? -43.301 -13.430 -2.973 1.00 23.84 185 THR A C 1
ATOM 1323 O O . THR A 1 185 ? -42.202 -13.124 -2.522 1.00 23.84 185 THR A O 1
ATOM 1326 N N . MET A 1 186 ? -43.448 -13.950 -4.194 1.00 26.77 186 MET A N 1
ATOM 1327 C CA . MET A 1 186 ? -42.345 -14.041 -5.152 1.00 26.77 186 MET A CA 1
ATOM 1328 C C . MET A 1 186 ? -42.065 -12.655 -5.739 1.00 26.77 186 MET A C 1
ATOM 1330 O O . MET A 1 186 ? -42.939 -12.070 -6.382 1.00 26.77 186 MET A O 1
ATOM 1334 N N . VAL A 1 187 ? -40.835 -12.155 -5.603 1.00 25.78 187 VAL A N 1
ATOM 1335 C CA . VAL A 1 187 ? -40.328 -11.155 -6.555 1.00 25.78 187 VAL A CA 1
ATOM 1336 C C . VAL A 1 187 ? -40.074 -11.872 -7.884 1.00 25.78 187 VAL A C 1
ATOM 1338 O O . VAL A 1 187 ? -39.673 -13.035 -7.909 1.00 25.78 187 VAL A O 1
ATOM 1341 N N . ARG A 1 188 ? -40.390 -11.208 -9.000 1.00 26.11 188 ARG A N 1
ATOM 1342 C CA . ARG A 1 188 ? -40.355 -11.814 -10.340 1.00 26.11 188 ARG A CA 1
ATOM 1343 C C . ARG A 1 188 ? -38.951 -12.278 -10.725 1.00 26.11 188 ARG A C 1
ATOM 1345 O O . ARG A 1 188 ? -37.966 -11.628 -10.390 1.00 26.11 188 ARG A O 1
ATOM 1352 N N . ALA A 1 189 ? -38.894 -13.325 -11.546 1.00 29.97 189 ALA A N 1
ATOM 1353 C CA . ALA A 1 189 ? -37.687 -13.706 -12.264 1.00 29.97 189 ALA A CA 1
ATOM 1354 C C . ALA A 1 189 ? -37.233 -12.571 -13.207 1.00 29.97 189 ALA A C 1
ATOM 1356 O O . ALA A 1 189 ? -37.788 -12.384 -14.289 1.00 29.97 189 ALA A O 1
ATOM 1357 N N . GLY A 1 190 ? -36.223 -11.818 -12.776 1.00 23.91 190 GLY A N 1
ATOM 1358 C CA . GLY A 1 190 ? -35.238 -11.178 -13.645 1.00 23.91 190 GLY A CA 1
ATOM 1359 C C . GLY A 1 190 ? -33.962 -12.018 -13.605 1.00 23.91 190 GLY A C 1
ATOM 1360 O O . GLY A 1 190 ? -33.689 -12.646 -12.585 1.00 23.91 190 GLY A O 1
ATOM 1361 N N . GLU A 1 191 ? -33.221 -12.092 -14.710 1.00 28.80 191 GLU A N 1
ATOM 1362 C CA . GLU A 1 191 ? -32.131 -13.061 -14.893 1.00 28.80 191 GLU A CA 1
ATOM 1363 C C . GLU A 1 191 ? -31.039 -12.995 -13.804 1.00 28.80 191 GLU A C 1
ATOM 1365 O O . GLU A 1 191 ? -30.064 -12.250 -13.926 1.00 28.80 191 GLU A O 1
ATOM 1370 N N . VAL A 1 192 ? -31.114 -13.877 -12.801 1.00 25.88 192 VAL A N 1
ATOM 1371 C CA . VAL A 1 192 ? -29.906 -14.359 -12.120 1.00 25.88 192 VAL A CA 1
ATOM 1372 C C . VAL A 1 192 ? -29.205 -15.281 -13.107 1.00 25.88 192 VAL A C 1
ATOM 1374 O O . VAL A 1 192 ? -29.452 -16.486 -13.157 1.00 25.88 192 VAL A O 1
ATOM 1377 N N . ARG A 1 193 ? -28.362 -14.690 -13.954 1.00 26.92 193 ARG A N 1
ATOM 1378 C CA . ARG A 1 193 ? -27.424 -15.461 -14.767 1.00 26.92 193 ARG A CA 1
ATOM 1379 C C . ARG A 1 193 ? -26.506 -16.221 -13.805 1.00 26.92 193 ARG A C 1
ATOM 1381 O O . ARG A 1 193 ? -25.959 -15.582 -12.903 1.00 26.92 193 ARG A O 1
ATOM 1388 N N . PRO A 1 194 ? -26.300 -17.540 -13.980 1.00 32.56 194 PRO A N 1
ATOM 1389 C CA . PRO A 1 194 ? -25.152 -18.203 -13.376 1.00 32.56 194 PRO A CA 1
ATOM 1390 C C . PRO A 1 194 ? -23.889 -17.405 -13.714 1.00 32.56 194 PRO A C 1
ATOM 1392 O O . PRO A 1 194 ? -23.825 -16.810 -14.798 1.00 32.56 194 PRO A O 1
ATOM 1395 N N . LEU A 1 195 ? -22.887 -17.392 -12.826 1.00 33.72 195 LEU A N 1
ATOM 1396 C CA . LEU A 1 195 ? -21.568 -16.895 -13.218 1.00 33.72 195 LEU A CA 1
ATOM 1397 C C . LEU A 1 195 ? -21.176 -17.646 -14.493 1.00 33.72 195 LEU A C 1
ATOM 1399 O O . LEU A 1 195 ? -21.179 -18.876 -14.505 1.00 33.72 195 LEU A O 1
ATOM 1403 N N . ALA A 1 196 ? -20.925 -16.914 -15.579 1.00 37.75 196 ALA A N 1
ATOM 1404 C CA . ALA A 1 196 ? -20.594 -17.542 -16.846 1.00 37.75 196 ALA A CA 1
ATOM 1405 C C . ALA A 1 196 ? -19.318 -18.358 -16.638 1.00 37.75 196 ALA A C 1
ATOM 1407 O O . ALA A 1 196 ? -18.277 -17.780 -16.321 1.00 37.75 196 ALA A O 1
ATOM 1408 N N . ALA A 1 197 ? -19.417 -19.684 -16.773 1.00 48.78 197 ALA A N 1
ATOM 1409 C CA . ALA A 1 197 ? -18.264 -20.564 -16.672 1.00 48.78 197 ALA A CA 1
ATOM 1410 C C . ALA A 1 197 ? -17.190 -20.044 -17.637 1.00 48.78 197 ALA A C 1
ATOM 1412 O O . ALA A 1 197 ? -17.476 -19.764 -18.806 1.00 48.78 197 ALA A O 1
ATOM 1413 N N . SER A 1 198 ? -15.978 -19.828 -17.132 1.00 54.72 198 SER A N 1
ATOM 1414 C CA . SER A 1 198 ? -14.917 -19.197 -17.917 1.00 54.72 198 SER A CA 1
ATOM 1415 C C . SER A 1 198 ? -14.446 -20.161 -18.995 1.00 54.72 198 SER A C 1
ATOM 1417 O O . SER A 1 198 ? -14.191 -21.322 -18.685 1.00 54.72 198 SER A O 1
ATOM 1419 N N . LEU A 1 199 ? -14.290 -19.687 -20.236 1.00 72.19 199 LEU A N 1
ATOM 1420 C CA . LEU A 1 199 ? -13.641 -20.459 -21.299 1.00 72.19 199 LEU A CA 1
ATOM 1421 C C . LEU A 1 199 ? -12.182 -20.693 -20.895 1.00 72.19 199 LEU A C 1
ATOM 1423 O O . LEU A 1 199 ? -11.391 -19.750 -20.884 1.00 72.19 199 LEU A O 1
ATOM 1427 N N . THR A 1 200 ? -11.838 -21.928 -20.536 1.00 74.88 200 THR A N 1
ATOM 1428 C CA . THR A 1 200 ? -10.519 -22.279 -19.985 1.00 74.88 200 THR A CA 1
ATOM 1429 C C . THR A 1 200 ? -9.687 -23.167 -20.898 1.00 74.88 200 THR A C 1
ATOM 1431 O O . THR A 1 200 ? -8.463 -23.156 -20.782 1.00 74.88 200 THR A O 1
ATOM 1434 N N . ALA A 1 201 ? -10.298 -23.871 -21.854 1.00 83.69 201 ALA A N 1
ATOM 1435 C CA . ALA A 1 201 ? -9.567 -24.555 -22.918 1.00 83.69 201 ALA A CA 1
ATOM 1436 C C . ALA A 1 201 ? -10.368 -24.606 -24.223 1.00 83.69 201 ALA A C 1
ATOM 1438 O O . ALA A 1 201 ? -11.597 -24.560 -24.225 1.00 83.69 201 ALA A O 1
ATOM 1439 N N . THR A 1 202 ? -9.662 -24.744 -25.345 1.00 89.56 202 THR A N 1
ATOM 1440 C CA . THR A 1 202 ? -10.257 -25.096 -26.641 1.00 89.56 202 THR A CA 1
ATOM 1441 C C . THR A 1 202 ? -9.516 -26.306 -27.207 1.00 89.56 202 THR A C 1
ATOM 1443 O O . THR A 1 202 ? -8.289 -26.298 -27.286 1.00 89.56 202 THR A O 1
ATOM 1446 N N . VAL A 1 203 ? -10.253 -27.361 -27.554 1.00 92.94 203 VAL A N 1
ATOM 1447 C CA . VAL A 1 203 ? -9.732 -28.599 -28.149 1.00 92.94 203 VAL A CA 1
ATOM 1448 C C . VAL A 1 203 ? -10.034 -28.581 -29.644 1.00 92.94 203 VAL A C 1
ATOM 1450 O O . VAL A 1 203 ? -11.143 -28.897 -30.069 1.00 92.94 203 VAL A O 1
ATOM 1453 N N . GLU A 1 204 ? -9.046 -28.169 -30.427 1.00 94.44 204 GLU A N 1
ATOM 1454 C CA . GLU A 1 204 ? -9.100 -28.066 -31.890 1.00 94.44 204 GLU A CA 1
ATOM 1455 C C . GLU A 1 204 ? -9.128 -29.447 -32.577 1.00 94.44 204 GLU A C 1
ATOM 1457 O O . GLU A 1 204 ? -8.631 -30.435 -32.031 1.00 94.44 204 GLU A O 1
ATOM 1462 N N . ASP A 1 205 ? -9.625 -29.534 -33.817 1.00 93.12 205 ASP A N 1
ATOM 1463 C CA . ASP A 1 205 ? -9.601 -30.758 -34.640 1.00 93.12 205 ASP A CA 1
ATOM 1464 C C . ASP A 1 205 ? -8.195 -31.373 -34.786 1.00 93.12 205 ASP A C 1
ATOM 1466 O O . ASP A 1 205 ? -8.037 -32.588 -34.948 1.00 93.12 205 ASP A O 1
ATOM 1470 N N . THR A 1 206 ? -7.171 -30.524 -34.735 1.00 92.12 206 THR A N 1
ATOM 1471 C CA . THR A 1 206 ? -5.748 -30.858 -34.829 1.00 92.12 206 THR A CA 1
ATOM 1472 C C . THR A 1 206 ? -5.149 -31.399 -33.527 1.00 92.12 206 THR A C 1
ATOM 1474 O O . THR A 1 206 ? -4.090 -32.025 -33.588 1.00 92.12 206 THR A O 1
ATOM 1477 N N . ALA A 1 207 ? -5.824 -31.261 -32.378 1.00 90.94 207 ALA A N 1
ATOM 1478 C CA . ALA A 1 207 ? -5.379 -31.750 -31.066 1.00 90.94 207 ALA A CA 1
ATOM 1479 C C . ALA A 1 207 ? -5.583 -33.274 -30.901 1.00 90.94 207 ALA A C 1
ATOM 1481 O O . ALA A 1 207 ? -6.239 -33.744 -29.968 1.00 90.94 207 ALA A O 1
ATOM 1482 N N . VAL A 1 208 ? -5.055 -34.061 -31.844 1.00 93.81 208 VAL A N 1
ATOM 1483 C CA . VAL A 1 208 ? -5.289 -35.509 -31.921 1.00 93.81 208 VAL A CA 1
ATOM 1484 C C . VAL A 1 208 ? -4.571 -36.253 -30.799 1.00 93.81 208 VAL A C 1
ATOM 1486 O O . VAL A 1 208 ? -3.346 -36.220 -30.701 1.00 93.81 208 VAL A O 1
ATOM 1489 N N . GLY A 1 209 ? -5.331 -37.002 -30.004 1.00 91.12 209 GLY A N 1
ATOM 1490 C CA . GLY A 1 209 ? -4.792 -37.864 -28.959 1.00 91.12 209 GLY A CA 1
ATOM 1491 C C . GLY A 1 209 ? -5.878 -38.415 -28.038 1.00 91.12 209 GLY A C 1
ATOM 1492 O O . GLY A 1 209 ? -7.064 -38.148 -28.221 1.00 91.12 209 GLY A O 1
ATOM 1493 N N . THR A 1 210 ? -5.484 -39.236 -27.066 1.00 88.25 210 THR A N 1
ATOM 1494 C CA . THR A 1 210 ? -6.416 -39.931 -26.161 1.00 88.25 210 THR A CA 1
ATOM 1495 C C . THR A 1 210 ? -6.505 -39.321 -24.761 1.00 88.25 210 THR A C 1
ATOM 1497 O O . THR A 1 210 ? -7.348 -39.772 -23.985 1.00 88.25 210 THR A O 1
ATOM 1500 N N . GLY A 1 211 ? -5.659 -38.347 -24.421 1.00 81.38 211 GLY A N 1
ATOM 1501 C CA . GLY A 1 211 ? -5.632 -37.688 -23.112 1.00 81.38 211 GLY A CA 1
ATOM 1502 C C . GLY A 1 211 ? -6.675 -36.579 -22.949 1.00 81.38 211 GLY A C 1
ATOM 1503 O O . GLY A 1 211 ? -7.426 -36.258 -23.867 1.00 81.38 211 GLY A O 1
ATOM 1504 N N . THR A 1 212 ? -6.714 -35.980 -21.761 1.00 85.81 212 THR A N 1
ATOM 1505 C CA . THR A 1 212 ? -7.511 -34.777 -21.479 1.00 85.81 212 THR A CA 1
ATOM 1506 C C . THR A 1 212 ? -6.980 -33.582 -22.278 1.00 85.81 212 THR A C 1
ATOM 1508 O O . THR A 1 212 ? -5.770 -33.417 -22.415 1.00 85.81 212 THR A O 1
ATOM 1511 N N . GLY A 1 213 ? -7.877 -32.749 -22.811 1.00 85.62 213 GLY A N 1
ATOM 1512 C CA . GLY A 1 213 ? -7.529 -31.649 -23.716 1.00 85.62 213 GLY A CA 1
ATOM 1513 C C . GLY A 1 213 ? -7.251 -32.102 -25.154 1.00 85.62 213 GLY A C 1
ATOM 1514 O O . GLY A 1 213 ? -6.691 -31.336 -25.933 1.00 85.62 213 GLY A O 1
ATOM 1515 N N . GLN A 1 214 ? -7.612 -33.341 -25.507 1.00 92.44 214 GLN A N 1
ATOM 1516 C CA . GLN A 1 214 ? -7.378 -33.933 -26.825 1.00 92.44 214 GLN A CA 1
ATOM 1517 C C . GLN A 1 214 ? -8.654 -34.567 -27.389 1.00 92.44 214 GLN A C 1
ATOM 1519 O O . GLN A 1 214 ? -9.596 -34.901 -26.659 1.00 92.44 214 GLN A O 1
ATOM 1524 N N . VAL A 1 215 ? -8.662 -34.754 -28.709 1.00 96.44 215 VAL A N 1
ATOM 1525 C CA . VAL A 1 215 ? -9.728 -35.427 -29.454 1.00 96.44 215 VAL A CA 1
ATOM 1526 C C . VAL A 1 215 ? -9.203 -36.709 -30.109 1.00 96.44 215 VAL A C 1
ATOM 1528 O O . VAL A 1 215 ? -8.220 -36.709 -30.849 1.00 96.44 215 VAL A O 1
ATOM 1531 N N . SER A 1 216 ? -9.879 -37.826 -29.842 1.00 95.94 216 SER A N 1
ATOM 1532 C CA . SER A 1 216 ? -9.574 -39.139 -30.423 1.00 95.94 216 SER A CA 1
ATOM 1533 C C . SER A 1 216 ? -10.629 -39.518 -31.458 1.00 95.94 216 SER A C 1
ATOM 1535 O O . SER A 1 216 ? -11.825 -39.447 -31.185 1.00 95.94 216 SER A O 1
ATOM 1537 N N . TYR A 1 217 ? -10.189 -39.919 -32.651 1.00 97.00 217 TYR A N 1
ATOM 1538 C CA . TYR A 1 217 ? -11.070 -40.251 -33.772 1.00 97.00 217 TYR A CA 1
ATOM 1539 C C . TYR A 1 217 ? -11.164 -41.766 -33.976 1.00 97.00 217 TYR A C 1
ATOM 1541 O O . TYR A 1 217 ? -10.152 -42.464 -33.938 1.00 97.00 217 TYR A O 1
ATOM 1549 N N . SER A 1 218 ? -12.378 -42.256 -34.224 1.00 95.19 218 SER A N 1
ATOM 1550 C CA . SER A 1 218 ? -12.680 -43.639 -34.603 1.00 95.19 218 SER A CA 1
ATOM 1551 C C . SER A 1 218 ? -13.429 -43.668 -35.935 1.00 95.19 218 SER A C 1
ATOM 1553 O O . SER A 1 218 ? -14.221 -42.769 -36.232 1.00 95.19 218 SER A O 1
ATOM 1555 N N . GLY A 1 219 ? -13.174 -44.691 -36.751 1.00 92.19 219 GLY A N 1
ATOM 1556 C CA . GLY A 1 219 ? -13.538 -44.692 -38.170 1.00 92.19 219 GLY A CA 1
ATOM 1557 C C . GLY A 1 219 ? -12.721 -43.678 -38.985 1.00 92.19 219 GLY A C 1
ATOM 1558 O O . GLY A 1 219 ? -11.826 -43.005 -38.473 1.00 92.19 219 GLY A O 1
ATOM 1559 N N . SER A 1 220 ? -13.003 -43.569 -40.283 1.00 90.19 220 SER A N 1
ATOM 1560 C CA . SER A 1 220 ? -12.249 -42.677 -41.173 1.00 90.19 220 SER A CA 1
ATOM 1561 C C . SER A 1 220 ? -12.711 -41.222 -41.039 1.00 90.19 220 SER A C 1
ATOM 1563 O O . SER A 1 220 ? -13.851 -40.901 -41.384 1.00 90.19 220 SER A O 1
ATOM 1565 N N . TRP A 1 221 ? -11.808 -40.346 -40.591 1.00 96.12 221 TRP A N 1
ATOM 1566 C CA . TRP A 1 221 ? -11.977 -38.888 -40.541 1.00 96.12 221 TRP A CA 1
ATOM 1567 C C . TRP A 1 221 ? -10.890 -38.198 -41.370 1.00 96.12 221 TRP A C 1
ATOM 1569 O O . TRP A 1 221 ? -9.698 -38.424 -41.149 1.00 96.12 221 TRP A O 1
ATOM 1579 N N . THR A 1 222 ? -11.295 -37.332 -42.296 1.00 91.06 222 THR A N 1
ATOM 1580 C CA . THR A 1 222 ? -10.406 -36.628 -43.230 1.00 91.06 222 THR A CA 1
ATOM 1581 C C . THR A 1 222 ? -10.173 -35.193 -42.765 1.00 91.06 222 THR A C 1
ATOM 1583 O O . THR A 1 222 ? -11.127 -34.491 -42.436 1.00 91.06 222 THR A O 1
ATOM 1586 N N . VAL A 1 223 ? -8.913 -34.748 -42.753 1.00 91.50 223 VAL A N 1
ATOM 1587 C CA . VAL A 1 223 ? -8.527 -33.354 -42.457 1.00 91.50 223 VAL A CA 1
ATOM 1588 C C . VAL A 1 223 ? -8.796 -32.461 -43.668 1.00 91.50 223 VAL A C 1
ATOM 1590 O O . VAL A 1 223 ? -8.486 -32.843 -44.796 1.00 91.50 223 VAL A O 1
ATOM 1593 N N . CYS A 1 224 ? -9.320 -31.261 -43.430 1.00 84.88 224 CYS A N 1
ATOM 1594 C CA . CYS A 1 224 ? -9.637 -30.258 -44.443 1.00 84.88 224 CYS A CA 1
ATOM 1595 C C . CYS A 1 224 ? -8.906 -28.931 -44.151 1.00 84.88 224 CYS A C 1
ATOM 1597 O O . CYS A 1 224 ? -9.511 -27.922 -43.791 1.00 84.88 224 CYS A O 1
ATOM 1599 N N . GLY A 1 225 ? -7.576 -28.935 -44.284 1.00 80.56 225 GLY A N 1
ATOM 1600 C CA . GLY A 1 225 ? -6.756 -27.729 -44.128 1.00 80.56 225 GLY A CA 1
ATOM 1601 C C . GLY A 1 225 ? -6.975 -26.737 -45.278 1.00 80.56 225 GLY A C 1
ATOM 1602 O O . GLY A 1 225 ? -6.911 -27.115 -46.446 1.00 80.56 225 GLY A O 1
ATOM 1603 N N . GLY A 1 226 ? -7.236 -25.468 -44.957 1.00 71.94 226 GLY A N 1
ATOM 1604 C CA . GLY A 1 226 ? -7.514 -24.400 -45.927 1.00 71.94 226 GLY A CA 1
ATOM 1605 C C . GLY A 1 226 ? -8.898 -24.469 -46.590 1.00 71.94 226 GLY A C 1
ATOM 1606 O O . GLY A 1 226 ? -9.153 -23.741 -47.553 1.00 71.94 226 GLY A O 1
ATOM 1607 N N . CYS A 1 227 ? -9.789 -25.337 -46.107 1.00 77.44 227 CYS A N 1
ATOM 1608 C CA . CYS A 1 227 ? -11.139 -25.494 -46.643 1.00 77.44 227 CYS A CA 1
ATOM 1609 C C . CYS A 1 227 ? -12.060 -24.305 -46.302 1.00 77.44 227 CYS A C 1
ATOM 1611 O O . CYS A 1 227 ? -11.735 -23.440 -45.490 1.00 77.44 227 CYS A O 1
ATOM 1613 N N . ARG A 1 228 ? -13.230 -24.241 -46.956 1.00 77.31 228 ARG A N 1
ATOM 1614 C CA . ARG A 1 228 ? -14.280 -23.249 -46.667 1.00 77.31 228 ARG A CA 1
ATOM 1615 C C . ARG A 1 228 ? -15.507 -23.930 -46.048 1.00 77.31 228 ARG A C 1
ATOM 1617 O O . ARG A 1 228 ? -15.876 -24.993 -46.543 1.00 77.31 228 ARG A O 1
ATOM 1624 N N . PRO A 1 229 ? -16.186 -23.311 -45.063 1.00 80.69 229 PRO A N 1
ATOM 1625 C CA . PRO A 1 229 ? -15.903 -22.015 -44.432 1.00 80.69 229 PRO A CA 1
ATOM 1626 C C . PRO A 1 229 ? -14.588 -22.021 -43.645 1.00 80.69 229 PRO A C 1
ATOM 1628 O O . PRO A 1 229 ? -14.140 -23.065 -43.188 1.00 80.69 229 PRO A O 1
ATOM 1631 N N . SER A 1 230 ? -13.976 -20.846 -43.499 1.00 79.62 230 SER A N 1
ATOM 1632 C CA . SER A 1 230 ? -12.773 -20.671 -42.684 1.00 79.62 230 SER A CA 1
ATOM 1633 C C . SER A 1 230 ? -13.107 -20.831 -41.200 1.00 79.62 230 SER A C 1
ATOM 1635 O O . SER A 1 230 ? -13.911 -20.067 -40.660 1.00 79.62 230 SER A O 1
ATOM 1637 N N . THR A 1 231 ? -12.473 -21.802 -40.561 1.00 83.19 231 THR A N 1
ATOM 1638 C CA . THR A 1 231 ? -12.456 -22.024 -39.111 1.00 83.19 231 THR A CA 1
ATOM 1639 C C . THR A 1 231 ? -11.365 -21.182 -38.433 1.00 83.19 231 THR A C 1
ATOM 1641 O O . THR A 1 231 ? -10.490 -20.660 -39.132 1.00 83.19 231 THR A O 1
ATOM 1644 N N . PRO A 1 232 ? -11.367 -21.027 -37.091 1.00 79.81 232 PRO A N 1
ATOM 1645 C CA . PRO A 1 232 ? -10.373 -20.208 -36.385 1.00 79.81 232 PRO A CA 1
ATOM 1646 C C . PRO A 1 232 ? -8.916 -20.618 -36.655 1.00 79.81 232 PRO A C 1
ATOM 1648 O O . PRO A 1 232 ? -8.046 -19.755 -36.765 1.00 79.81 232 PRO A O 1
ATOM 1651 N N . ASN A 1 233 ? -8.659 -21.919 -36.821 1.00 84.88 233 ASN A N 1
ATOM 1652 C CA . ASN A 1 233 ? -7.341 -22.485 -37.123 1.00 84.88 233 ASN A CA 1
ATOM 1653 C C . ASN A 1 233 ? -7.111 -22.775 -38.632 1.00 84.88 233 ASN A C 1
ATOM 1655 O O . ASN A 1 233 ? -6.019 -23.188 -39.019 1.00 84.88 233 ASN A O 1
ATOM 1659 N N . ASN A 1 234 ? -8.113 -22.539 -39.493 1.00 86.75 234 ASN A N 1
ATOM 1660 C CA . ASN A 1 234 ? -8.173 -22.942 -40.910 1.00 86.75 234 ASN A CA 1
ATOM 1661 C C . ASN A 1 234 ? -8.029 -24.461 -41.183 1.00 86.75 234 ASN A C 1
ATOM 1663 O O . ASN A 1 234 ? -7.556 -24.862 -42.247 1.00 86.75 234 ASN A O 1
ATOM 1667 N N . SER A 1 235 ? -8.469 -25.306 -40.254 1.00 88.88 235 SER A N 1
ATOM 1668 C CA . SER A 1 235 ? -8.624 -26.759 -40.363 1.00 88.88 235 SER A CA 1
ATOM 1669 C C . SER A 1 235 ? -10.004 -27.193 -39.854 1.00 88.88 235 SER A C 1
ATOM 1671 O O . SER A 1 235 ? -10.661 -26.491 -39.094 1.00 88.88 235 SER A O 1
ATOM 1673 N N . PHE A 1 236 ? -10.464 -28.357 -40.293 1.00 92.56 236 PHE A N 1
ATOM 1674 C CA . PHE A 1 236 ? -11.509 -29.132 -39.625 1.00 92.56 236 PHE A CA 1
ATOM 1675 C C . PHE A 1 236 ? -11.384 -30.594 -40.049 1.00 92.56 236 PHE A C 1
ATOM 1677 O O . PHE A 1 236 ? -10.760 -30.905 -41.071 1.00 92.56 236 PHE A O 1
ATOM 1684 N N . ARG A 1 237 ? -12.028 -31.507 -39.318 1.00 94.25 237 ARG A N 1
ATOM 1685 C CA . ARG A 1 237 ? -12.120 -32.923 -39.702 1.00 94.25 237 ARG A CA 1
ATOM 1686 C C . ARG A 1 237 ? -13.549 -33.308 -40.026 1.00 94.25 237 ARG A C 1
ATOM 1688 O O . ARG A 1 237 ? -14.460 -33.010 -39.261 1.00 94.25 237 ARG A O 1
ATOM 1695 N N . TYR A 1 238 ? -13.742 -34.016 -41.133 1.00 94.12 238 TYR A N 1
ATOM 1696 C CA . TYR A 1 238 ? -15.053 -34.513 -41.550 1.00 94.12 238 TYR A CA 1
ATOM 1697 C C . TYR A 1 238 ? -15.066 -36.031 -41.727 1.00 94.12 238 TYR A C 1
ATOM 1699 O O . TYR A 1 238 ? -14.046 -36.644 -42.048 1.00 94.12 238 TYR A O 1
ATOM 1707 N N . SER A 1 239 ? -16.237 -36.642 -41.558 1.00 94.50 239 SER A N 1
ATOM 1708 C CA . SER A 1 239 ? -16.473 -38.043 -41.901 1.00 94.50 239 SER A CA 1
ATOM 1709 C C . SER A 1 239 ? -17.774 -38.233 -42.675 1.00 94.50 239 SER A C 1
ATOM 1711 O O . SER A 1 239 ? -18.802 -37.638 -42.352 1.00 94.50 239 SER A O 1
ATOM 1713 N N . LEU A 1 240 ? -17.710 -39.112 -43.676 1.00 91.38 240 LEU A N 1
ATOM 1714 C CA . LEU A 1 240 ? -18.825 -39.612 -44.489 1.00 91.38 240 LEU A CA 1
ATOM 1715 C C . LEU A 1 240 ? -19.143 -41.085 -44.157 1.00 91.38 240 LEU A C 1
ATOM 1717 O O . LEU A 1 240 ? -19.671 -41.807 -44.997 1.00 91.38 240 LEU A O 1
ATOM 1721 N N . ASN A 1 241 ? -18.778 -41.558 -42.960 1.00 90.88 241 ASN A N 1
ATOM 1722 C CA . ASN A 1 241 ? -18.909 -42.960 -42.564 1.00 90.88 241 ASN A CA 1
ATOM 1723 C C . ASN A 1 241 ? -19.839 -43.100 -41.354 1.00 90.88 241 ASN A C 1
ATOM 1725 O O . ASN A 1 241 ? -19.624 -42.467 -40.321 1.00 90.88 241 ASN A O 1
ATOM 1729 N N . ALA A 1 242 ? -20.849 -43.963 -41.469 1.00 92.88 242 ALA A N 1
ATOM 1730 C CA . ALA A 1 242 ? -21.723 -44.310 -40.354 1.00 92.88 242 ALA A CA 1
ATOM 1731 C C . ALA A 1 242 ? -20.916 -44.969 -39.219 1.00 92.88 242 ALA A C 1
ATOM 1733 O O . ALA A 1 242 ? -20.047 -45.802 -39.473 1.00 92.88 242 ALA A O 1
ATOM 1734 N N . GLY A 1 243 ? -21.191 -44.589 -37.972 1.00 89.44 243 GLY A N 1
ATOM 1735 C CA . GLY A 1 243 ? -20.479 -45.073 -36.786 1.00 89.44 243 GLY A CA 1
ATOM 1736 C C . GLY A 1 243 ? -19.102 -44.441 -36.543 1.00 89.44 243 GLY A C 1
ATOM 1737 O O . GLY A 1 243 ? -18.505 -44.704 -35.502 1.00 89.44 243 GLY A O 1
ATOM 1738 N N . ALA A 1 244 ? -18.591 -43.590 -37.442 1.00 96.19 244 ALA A N 1
ATOM 1739 C CA . ALA A 1 244 ? -17.357 -42.847 -37.188 1.00 96.19 244 ALA A CA 1
ATOM 1740 C C . ALA A 1 244 ? -17.582 -41.780 -36.104 1.00 96.19 244 ALA A C 1
ATOM 1742 O O . ALA A 1 244 ? -18.573 -41.044 -36.147 1.00 96.19 244 ALA A O 1
ATOM 1743 N N . SER A 1 245 ? -16.665 -41.681 -35.138 1.00 96.50 245 SER A N 1
ATOM 1744 C CA . SER A 1 245 ? -16.819 -40.822 -33.959 1.00 96.50 245 SER A CA 1
ATOM 1745 C C . SER A 1 245 ? -15.593 -39.962 -33.655 1.00 96.50 245 SER A C 1
ATOM 1747 O O . SER A 1 245 ? -14.462 -40.344 -33.952 1.00 96.50 245 SER A O 1
ATOM 1749 N N . ALA A 1 246 ? -15.830 -38.816 -33.024 1.00 97.12 246 ALA A N 1
ATOM 1750 C CA . ALA A 1 246 ? -14.836 -37.928 -32.441 1.00 97.12 246 ALA A CA 1
ATOM 1751 C C . ALA A 1 246 ? -15.102 -37.832 -30.930 1.00 97.12 246 ALA A C 1
ATOM 1753 O O . ALA A 1 246 ? -16.175 -37.394 -30.509 1.00 97.12 246 ALA A O 1
ATOM 1754 N N . THR A 1 247 ? -14.139 -38.270 -30.123 1.00 97.62 247 THR A N 1
ATOM 1755 C CA . THR A 1 247 ? -14.226 -38.325 -28.660 1.00 97.62 247 THR A CA 1
ATOM 1756 C C . THR A 1 247 ? -13.281 -37.299 -28.050 1.00 97.62 247 THR A C 1
ATOM 1758 O O . THR A 1 247 ? -12.067 -37.517 -28.022 1.00 97.62 247 THR A O 1
ATOM 1761 N N . VAL A 1 248 ? -13.839 -36.197 -27.549 1.00 96.44 248 VAL A N 1
ATOM 1762 C CA . VAL A 1 248 ? -13.124 -35.155 -26.799 1.00 96.44 248 VAL A CA 1
ATOM 1763 C C . VAL A 1 248 ? -13.089 -35.551 -25.327 1.00 96.44 248 VAL A C 1
ATOM 1765 O O . VAL A 1 248 ? -14.148 -35.733 -24.725 1.00 96.44 248 VAL A O 1
ATOM 1768 N N . ARG A 1 249 ? -11.898 -35.650 -24.726 1.00 91.81 249 ARG A N 1
ATOM 1769 C CA . ARG A 1 249 ? -11.762 -35.750 -23.261 1.00 91.81 249 ARG A CA 1
ATOM 1770 C C . ARG A 1 249 ? -11.385 -34.397 -22.681 1.00 91.81 249 ARG A C 1
ATOM 1772 O O . ARG A 1 249 ? -10.473 -33.744 -23.182 1.00 91.81 249 ARG A O 1
ATOM 1779 N N . PHE A 1 250 ? -12.062 -33.981 -21.620 1.00 89.25 250 PHE A N 1
ATOM 1780 C CA . PHE A 1 250 ? -11.880 -32.664 -21.010 1.00 89.25 250 PHE A CA 1
ATOM 1781 C C . PHE A 1 250 ? -12.064 -32.717 -19.492 1.00 89.25 250 PHE A C 1
ATOM 1783 O O . PHE A 1 250 ? -12.622 -33.678 -18.967 1.00 89.25 250 PHE A O 1
ATOM 1790 N N . THR A 1 251 ? -11.605 -31.676 -18.800 1.00 83.06 251 THR A N 1
ATOM 1791 C CA . THR A 1 251 ? -11.917 -31.439 -17.388 1.00 83.06 251 THR A CA 1
ATOM 1792 C C . THR A 1 251 ? -12.635 -30.098 -17.290 1.00 83.06 251 THR A C 1
ATOM 1794 O O . THR A 1 251 ? -12.119 -29.110 -17.810 1.00 83.06 251 THR A O 1
ATOM 1797 N N . GLY A 1 252 ? -13.823 -30.057 -16.684 1.00 78.31 252 GLY A N 1
ATOM 1798 C CA . GLY A 1 252 ? -14.604 -28.822 -16.561 1.00 78.31 252 GLY A CA 1
ATOM 1799 C C . GLY A 1 252 ? -16.070 -29.021 -16.188 1.00 78.31 252 GLY A C 1
ATOM 1800 O O . GLY A 1 252 ? -16.493 -30.128 -15.869 1.00 78.31 252 GLY A O 1
ATOM 1801 N N . THR A 1 253 ? -16.841 -27.933 -16.251 1.00 77.00 253 THR A N 1
ATOM 1802 C CA . THR A 1 253 ? -18.281 -27.867 -15.942 1.00 77.00 253 THR A CA 1
ATOM 1803 C C . THR A 1 253 ? -19.165 -27.635 -17.168 1.00 77.00 253 THR A C 1
ATOM 1805 O O . THR A 1 253 ? -20.384 -27.685 -17.049 1.00 77.00 253 THR A O 1
ATOM 1808 N N . GLN A 1 254 ? -18.604 -27.410 -18.360 1.00 83.06 254 GLN A N 1
ATOM 1809 C CA . GLN A 1 254 ? -19.373 -27.344 -19.610 1.00 83.06 254 GLN A CA 1
ATOM 1810 C C . GLN A 1 254 ? -18.483 -27.644 -20.823 1.00 83.06 254 GLN A C 1
ATOM 1812 O O . GLN A 1 254 ? -17.297 -27.306 -20.834 1.00 83.06 254 GLN A O 1
ATOM 1817 N N . ILE A 1 255 ? -19.074 -28.222 -21.871 1.00 90.00 255 ILE A N 1
ATOM 1818 C CA . ILE A 1 255 ? -18.475 -28.357 -23.204 1.00 90.00 255 ILE A CA 1
ATOM 1819 C C . ILE A 1 255 ? -19.435 -27.849 -24.287 1.00 90.00 255 ILE A C 1
ATOM 1821 O O . ILE A 1 255 ? -20.621 -28.186 -24.304 1.00 90.00 255 ILE A O 1
ATOM 1825 N N . ARG A 1 256 ? -18.900 -27.075 -25.236 1.00 89.44 256 ARG A N 1
ATOM 1826 C CA . ARG A 1 256 ? -19.561 -26.691 -26.491 1.00 89.44 256 ARG A CA 1
ATOM 1827 C C . ARG A 1 256 ? -18.800 -27.262 -27.677 1.00 89.44 256 ARG A C 1
ATOM 1829 O O . ARG A 1 256 ? -17.626 -26.955 -27.844 1.00 89.44 256 ARG A O 1
ATOM 1836 N N . ILE A 1 257 ? -19.454 -28.062 -28.514 1.00 93.12 257 ILE A N 1
ATOM 1837 C CA . ILE A 1 257 ? -18.853 -28.647 -29.722 1.00 93.12 257 ILE A CA 1
ATOM 1838 C C . ILE A 1 257 ? -19.287 -27.845 -30.945 1.00 93.12 257 ILE A C 1
ATOM 1840 O O . ILE A 1 257 ? -20.484 -27.678 -31.192 1.00 93.12 257 ILE A O 1
ATOM 1844 N N . TYR A 1 258 ? -18.312 -27.406 -31.736 1.00 94.25 258 TYR A N 1
ATOM 1845 C CA . TYR A 1 258 ? -18.502 -26.711 -33.002 1.00 94.25 258 TYR A CA 1
ATOM 1846 C C . TYR A 1 258 ? -18.085 -27.591 -34.178 1.00 94.25 258 TYR A C 1
ATOM 1848 O O . TYR A 1 258 ? -17.229 -28.475 -34.077 1.00 94.25 258 TYR A O 1
ATOM 1856 N N . GLY A 1 259 ? -18.683 -27.305 -35.325 1.00 92.88 259 GLY A N 1
ATOM 1857 C CA . GLY A 1 259 ? -18.374 -27.938 -36.597 1.00 92.88 259 GLY A CA 1
ATOM 1858 C C . GLY A 1 259 ? -18.926 -27.114 -37.748 1.00 92.88 259 GLY A C 1
ATOM 1859 O O . GLY A 1 259 ? -19.511 -26.049 -37.551 1.00 92.88 259 GLY A O 1
ATOM 1860 N N . VAL A 1 260 ? -18.763 -27.610 -38.968 1.00 89.94 260 VAL A N 1
ATOM 1861 C CA . VAL A 1 260 ? -19.393 -27.008 -40.145 1.00 89.94 260 VAL A CA 1
ATOM 1862 C C . VAL A 1 260 ? -20.796 -27.583 -40.318 1.00 89.94 260 VAL A C 1
ATOM 1864 O O . VAL A 1 260 ? -20.983 -28.800 -40.292 1.00 89.94 260 VAL A O 1
ATOM 1867 N N . LYS A 1 261 ? -21.776 -26.700 -40.534 1.00 91.69 261 LYS A N 1
ATOM 1868 C CA . LYS A 1 261 ? -23.089 -27.062 -41.067 1.00 91.69 261 LYS A CA 1
ATOM 1869 C C . LYS A 1 261 ? -23.171 -26.716 -42.545 1.00 91.69 261 LYS A C 1
ATOM 1871 O O . LYS A 1 261 ? -22.811 -25.605 -42.925 1.00 91.69 261 LYS A O 1
ATOM 1876 N N . GLU A 1 262 ? -23.629 -27.650 -43.377 1.00 89.50 262 GLU A N 1
ATOM 1877 C CA . GLU A 1 262 ? -23.548 -27.524 -44.840 1.00 89.50 262 GLU A CA 1
ATOM 1878 C C . GLU A 1 262 ? -24.539 -28.403 -45.621 1.00 89.50 262 GLU A C 1
ATOM 1880 O O . GLU A 1 262 ? -25.274 -29.203 -45.046 1.00 89.50 262 GLU A O 1
ATOM 1885 N N . ARG A 1 263 ? -24.544 -28.299 -46.960 1.00 90.00 263 ARG A N 1
ATOM 1886 C CA . ARG A 1 263 ? -25.474 -29.055 -47.823 1.00 90.00 263 ARG A CA 1
ATOM 1887 C C . ARG A 1 263 ? -25.235 -30.561 -47.802 1.00 90.00 263 ARG A C 1
ATOM 1889 O O . ARG A 1 263 ? -26.165 -31.325 -48.048 1.00 90.00 263 ARG A O 1
ATOM 1896 N N . ALA A 1 264 ? -24.006 -30.983 -47.523 1.00 89.56 264 ALA A N 1
ATOM 1897 C CA . ALA A 1 264 ? -23.649 -32.381 -47.338 1.00 89.56 264 ALA A CA 1
ATOM 1898 C C . ALA A 1 264 ? -23.993 -32.916 -45.932 1.00 89.56 264 ALA A C 1
ATOM 1900 O O . ALA A 1 264 ? -23.834 -34.112 -45.711 1.00 89.56 264 ALA A O 1
ATOM 1901 N N . GLY A 1 265 ? -24.443 -32.067 -44.998 1.00 91.12 265 GLY A N 1
ATOM 1902 C CA . GLY A 1 265 ? -24.592 -32.398 -43.580 1.00 91.12 265 GLY A CA 1
ATOM 1903 C C . GLY A 1 265 ? -25.607 -33.505 -43.271 1.00 91.12 265 GLY A C 1
ATOM 1904 O O . GLY A 1 265 ? -26.695 -33.539 -43.848 1.00 91.12 265 GLY A O 1
ATOM 1905 N N . GLY A 1 266 ? -25.242 -34.408 -42.360 1.00 89.62 266 GLY A N 1
ATOM 1906 C CA . GLY A 1 266 ? -26.068 -35.511 -41.863 1.00 89.62 266 GLY A CA 1
ATOM 1907 C C . GLY A 1 266 ? -26.516 -35.359 -40.412 1.00 89.62 266 GLY A C 1
ATOM 1908 O O . GLY A 1 266 ? -26.305 -34.338 -39.764 1.00 89.62 266 GLY A O 1
ATOM 1909 N N . LEU A 1 267 ? -27.115 -36.422 -39.881 1.00 90.06 267 LEU A N 1
ATOM 1910 C CA . LEU A 1 267 ? -27.443 -36.532 -38.464 1.00 90.06 267 LEU A CA 1
ATOM 1911 C C . LEU A 1 267 ? -26.259 -37.128 -37.695 1.00 90.06 267 LEU A C 1
ATOM 1913 O O . LEU A 1 267 ? -25.681 -38.144 -38.096 1.00 90.06 267 LEU A O 1
ATOM 1917 N N . ALA A 1 268 ? -25.935 -36.524 -36.559 1.00 95.19 268 ALA A N 1
ATOM 1918 C CA . ALA A 1 268 ? -24.955 -37.023 -35.607 1.00 95.19 268 ALA A CA 1
ATOM 1919 C C . ALA A 1 268 ? -25.587 -37.163 -34.219 1.00 95.19 268 ALA A C 1
ATOM 1921 O O . ALA A 1 268 ? -26.446 -36.367 -33.846 1.00 95.19 268 ALA A O 1
ATOM 1922 N N . SER A 1 269 ? -25.133 -38.129 -33.424 1.00 93.56 269 SER A N 1
ATOM 1923 C CA . SER A 1 269 ? -25.442 -38.178 -31.994 1.00 93.56 269 SER A CA 1
ATOM 1924 C C . SER A 1 269 ? -24.278 -37.629 -31.180 1.00 93.56 269 SER A C 1
ATOM 1926 O O . SER A 1 269 ? -23.146 -38.079 -31.373 1.00 93.56 269 SER A O 1
ATOM 1928 N N . VAL A 1 270 ? -24.553 -36.735 -30.232 1.00 93.56 270 VAL A N 1
ATOM 1929 C CA . VAL A 1 270 ? -23.602 -36.327 -29.192 1.00 93.56 270 VAL A CA 1
ATOM 1930 C C . VAL A 1 270 ? -24.046 -36.906 -27.854 1.00 93.56 270 VAL A C 1
ATOM 1932 O O . VAL A 1 270 ? -25.208 -36.777 -27.470 1.00 93.56 270 VAL A O 1
ATOM 1935 N N . ARG A 1 271 ? -23.118 -37.535 -27.132 1.00 91.00 271 ARG A N 1
ATOM 1936 C CA . ARG A 1 271 ? -23.295 -37.960 -25.736 1.00 91.00 271 ARG A CA 1
ATOM 1937 C C . ARG A 1 271 ? -22.134 -37.432 -24.901 1.00 91.00 271 ARG A C 1
ATOM 1939 O O . ARG A 1 271 ? -20.998 -37.489 -25.362 1.00 91.00 271 ARG A O 1
ATOM 1946 N N . VAL A 1 272 ? -22.408 -36.971 -23.682 1.00 90.94 272 VAL A N 1
ATOM 1947 C CA . VAL A 1 272 ? -21.379 -36.757 -22.653 1.00 90.94 272 VAL A CA 1
ATOM 1948 C C . VAL A 1 272 ? -21.465 -37.908 -21.650 1.00 90.94 272 VAL A C 1
ATOM 1950 O O . VAL A 1 272 ? -22.548 -38.213 -21.143 1.00 90.94 272 VAL A O 1
ATOM 1953 N N . ASP A 1 273 ? -20.337 -38.576 -21.422 1.00 88.56 273 ASP A N 1
ATOM 1954 C CA . ASP A 1 273 ? -20.183 -39.741 -20.547 1.00 88.56 273 ASP A CA 1
ATOM 1955 C C . ASP A 1 273 ? -21.242 -40.834 -20.809 1.00 88.56 273 ASP A C 1
ATOM 1957 O O . ASP A 1 273 ? -21.485 -41.227 -21.952 1.00 88.56 273 ASP A O 1
ATOM 1961 N N . GLY A 1 274 ? -21.886 -41.342 -19.754 1.00 76.31 274 GLY A N 1
ATOM 1962 C CA . GLY A 1 274 ? -23.006 -42.281 -19.846 1.00 76.31 274 GLY A CA 1
ATOM 1963 C C . GLY A 1 274 ? -24.371 -41.630 -20.115 1.00 76.31 274 GLY A C 1
ATOM 1964 O O . GLY A 1 274 ? -25.350 -42.362 -20.263 1.00 76.31 274 GLY A O 1
ATOM 1965 N N . GLY A 1 275 ? -24.456 -40.295 -20.183 1.00 76.94 275 GLY A N 1
ATOM 1966 C CA . GLY A 1 275 ? -25.709 -39.528 -20.236 1.00 76.94 275 GLY A CA 1
ATOM 1967 C C . GLY A 1 275 ? -26.592 -39.799 -21.466 1.00 76.94 275 GLY A C 1
ATOM 1968 O O . GLY A 1 275 ? -26.214 -40.572 -22.347 1.00 76.94 275 GLY A O 1
ATOM 1969 N N . PRO A 1 276 ? -27.789 -39.193 -21.564 1.00 72.62 276 PRO A N 1
ATOM 1970 C CA . PRO A 1 276 ? -28.630 -39.321 -22.754 1.00 72.62 276 PRO A CA 1
ATOM 1971 C C . PRO A 1 276 ? -27.911 -38.778 -24.001 1.00 72.62 276 PRO A C 1
ATOM 1973 O O . PRO A 1 276 ? -27.150 -37.817 -23.927 1.00 72.62 276 PRO A O 1
ATOM 1976 N N . ALA A 1 277 ? -28.156 -39.396 -25.159 1.00 83.62 277 ALA A N 1
ATOM 1977 C CA . ALA A 1 277 ? -27.603 -38.932 -26.428 1.00 83.62 277 ALA A CA 1
ATOM 1978 C C . ALA A 1 277 ? -28.556 -37.928 -27.096 1.00 83.62 277 ALA A C 1
ATOM 1980 O O . ALA A 1 277 ? -29.710 -38.257 -27.370 1.00 83.62 277 ALA A O 1
ATOM 1981 N N . ALA A 1 278 ? -28.064 -36.729 -27.399 1.00 85.31 278 ALA A N 1
ATOM 1982 C CA . ALA A 1 278 ? -28.766 -35.753 -28.225 1.00 85.31 278 ALA A CA 1
ATOM 1983 C C . ALA A 1 278 ? -28.482 -36.018 -29.709 1.00 85.31 278 ALA A C 1
ATOM 1985 O O . ALA A 1 278 ? -27.356 -36.356 -30.070 1.00 85.31 278 ALA A O 1
ATOM 1986 N N . THR A 1 279 ? -29.474 -35.832 -30.581 1.00 91.38 279 THR A N 1
ATOM 1987 C CA . THR A 1 279 ? -29.267 -35.872 -32.039 1.00 91.38 279 THR A CA 1
ATOM 1988 C C . THR A 1 279 ? -29.173 -34.449 -32.579 1.00 91.38 279 THR A C 1
ATOM 1990 O O . THR A 1 279 ? -30.080 -33.649 -32.358 1.00 91.38 279 THR A O 1
ATOM 1993 N N . VAL A 1 280 ? -28.094 -34.142 -33.298 1.00 91.19 280 VAL A N 1
ATOM 1994 C CA . VAL A 1 280 ? -27.897 -32.885 -34.027 1.00 91.19 280 VAL A CA 1
ATOM 1995 C C . VAL A 1 280 ? -27.938 -33.145 -35.529 1.00 91.19 280 VAL A C 1
ATOM 1997 O O . VAL A 1 280 ? -27.316 -34.075 -36.035 1.00 91.19 280 VAL A O 1
ATOM 2000 N N . ASP A 1 281 ? -28.658 -32.293 -36.250 1.00 89.31 281 ASP A N 1
ATOM 2001 C CA . ASP A 1 281 ? -28.613 -32.228 -37.707 1.00 89.31 281 ASP A CA 1
ATOM 2002 C C . ASP A 1 281 ? -27.534 -31.218 -38.134 1.00 89.31 281 ASP A C 1
ATOM 2004 O O . ASP A 1 281 ? -27.600 -30.043 -37.750 1.00 89.31 281 ASP A O 1
ATOM 2008 N N . THR A 1 282 ? -26.531 -31.646 -38.905 1.00 88.88 282 THR A N 1
ATOM 2009 C CA . THR A 1 282 ? -25.464 -30.776 -39.429 1.00 88.88 282 THR A CA 1
ATOM 2010 C C . THR A 1 282 ? -25.823 -30.139 -40.779 1.00 88.88 282 THR A C 1
ATOM 2012 O O . THR A 1 282 ? -25.013 -29.420 -41.358 1.00 88.88 282 THR A O 1
ATOM 2015 N N . TYR A 1 283 ? -27.038 -30.319 -41.298 1.00 91.88 283 TYR A N 1
ATOM 2016 C CA . TYR A 1 283 ? -27.456 -29.694 -42.552 1.00 91.88 283 TYR A CA 1
ATOM 2017 C C . TYR A 1 283 ? -27.578 -28.163 -42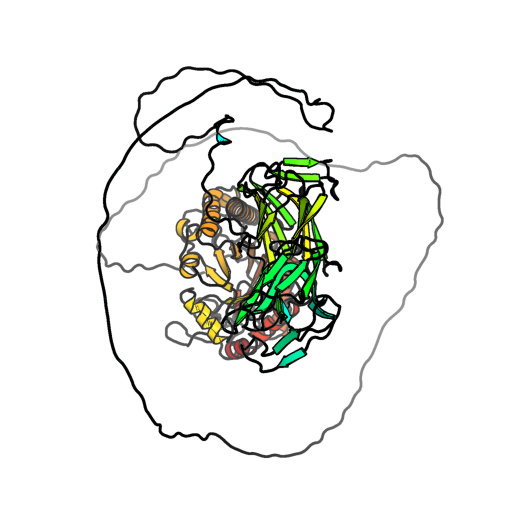.475 1.00 91.88 283 TYR A C 1
ATOM 2019 O O . TYR A 1 283 ? -28.115 -27.603 -41.513 1.00 91.88 283 TYR A O 1
ATOM 2027 N N . ALA A 1 284 ? -27.161 -27.491 -43.550 1.00 87.81 284 ALA A N 1
ATOM 2028 C CA . ALA A 1 284 ? -27.545 -26.119 -43.876 1.00 87.81 284 ALA A CA 1
ATOM 2029 C C . ALA A 1 284 ? -27.532 -25.878 -45.398 1.00 87.81 284 ALA A C 1
ATOM 2031 O O . ALA A 1 284 ? -26.718 -26.430 -46.134 1.00 87.81 284 ALA A O 1
ATOM 2032 N N . SER A 1 285 ? -28.384 -24.977 -45.896 1.00 85.94 285 SER A N 1
ATOM 2033 C CA . SER A 1 285 ? -28.439 -24.610 -47.325 1.00 85.94 285 SER A CA 1
ATOM 2034 C C . SER A 1 285 ? -27.216 -23.820 -47.831 1.00 85.94 285 SER A C 1
ATOM 2036 O O . SER A 1 285 ? -27.084 -23.583 -49.037 1.00 85.94 285 SER A O 1
ATOM 2038 N N . SER A 1 286 ? -26.327 -23.415 -46.927 1.00 84.81 286 SER A N 1
ATOM 2039 C CA . SER A 1 286 ? -25.058 -22.714 -47.152 1.00 84.81 286 SER A CA 1
ATOM 2040 C C . SER A 1 286 ? -24.051 -23.185 -46.103 1.00 84.81 286 SER A C 1
ATOM 2042 O O . SER A 1 286 ? -24.449 -23.413 -44.966 1.00 84.81 286 SER A O 1
ATOM 2044 N N . SER A 1 287 ? -22.775 -23.327 -46.466 1.00 87.50 287 SER A N 1
ATOM 2045 C CA . SER A 1 287 ? -21.756 -23.878 -45.562 1.00 87.50 287 SER A CA 1
ATOM 2046 C C . SER A 1 287 ? -21.234 -22.827 -44.568 1.00 87.50 287 SER A C 1
ATOM 2048 O O . SER A 1 287 ? -20.767 -21.766 -44.988 1.00 87.50 287 SER A O 1
ATOM 2050 N N . SER A 1 288 ? -21.327 -23.103 -43.264 1.00 84.88 288 SER A N 1
ATOM 2051 C CA . SER A 1 288 ? -20.953 -22.182 -42.173 1.00 84.88 288 SER A CA 1
ATOM 2052 C C . SER A 1 288 ? -20.521 -22.928 -40.907 1.00 84.88 288 SER A C 1
ATOM 2054 O O . SER A 1 288 ? -21.145 -23.926 -40.550 1.00 84.88 288 SER A O 1
ATOM 2056 N N . VAL A 1 289 ? -19.513 -22.420 -40.190 1.00 87.75 289 VAL A N 1
ATOM 2057 C CA . VAL A 1 289 ? -19.164 -22.910 -38.843 1.00 87.75 289 VAL A CA 1
ATOM 2058 C C . VAL A 1 289 ? -20.301 -22.570 -37.876 1.00 87.75 289 VAL A C 1
ATOM 2060 O O . VAL A 1 289 ? -20.802 -21.445 -37.887 1.00 87.75 289 VAL A O 1
ATOM 2063 N N . ALA A 1 290 ? -20.719 -23.529 -37.054 1.00 82.44 290 ALA A N 1
ATOM 2064 C CA . ALA A 1 290 ? -21.815 -23.380 -36.104 1.00 82.44 290 ALA A CA 1
ATOM 2065 C C . ALA A 1 290 ? -21.592 -24.221 -34.838 1.00 82.44 290 ALA A C 1
ATOM 2067 O O . ALA A 1 290 ? -20.870 -25.219 -34.846 1.00 82.44 290 ALA A O 1
ATOM 2068 N N . LEU A 1 291 ? -22.262 -23.825 -33.754 1.00 89.62 291 LEU A N 1
ATOM 2069 C CA . LEU A 1 291 ? -22.427 -24.656 -32.564 1.00 89.62 291 LEU A CA 1
ATOM 2070 C C . LEU A 1 291 ? -23.302 -25.867 -32.926 1.00 89.62 291 LEU A C 1
ATOM 2072 O O . LEU A 1 291 ? -24.408 -25.698 -33.444 1.00 89.62 291 LEU A O 1
ATOM 2076 N N . LEU A 1 292 ? -22.805 -27.076 -32.666 1.00 83.62 292 LEU A N 1
ATOM 2077 C CA . LEU A 1 292 ? -23.534 -28.331 -32.875 1.00 83.62 292 LEU A CA 1
ATOM 2078 C C . LEU A 1 292 ? -24.150 -28.857 -31.573 1.00 83.62 292 LEU A C 1
ATOM 2080 O O . LEU A 1 292 ? -25.221 -29.458 -31.602 1.00 83.62 292 LEU A O 1
ATOM 2084 N N . TYR A 1 293 ? -23.485 -28.643 -30.437 1.00 89.81 293 TYR A N 1
ATOM 2085 C CA . TYR A 1 293 ? -23.938 -29.129 -29.136 1.00 89.81 293 TYR A CA 1
ATOM 2086 C C . TYR A 1 293 ? -23.402 -28.262 -27.995 1.00 89.81 293 TYR A C 1
ATOM 2088 O O . TYR A 1 293 ? -22.248 -27.843 -28.030 1.00 89.81 293 TYR A O 1
ATOM 2096 N N . ASP A 1 294 ? -24.223 -28.051 -26.970 1.00 83.38 294 ASP A N 1
ATOM 2097 C CA . ASP A 1 294 ? -23.852 -27.493 -25.668 1.00 83.38 294 ASP A CA 1
ATOM 2098 C C . ASP A 1 294 ? -24.313 -28.509 -24.611 1.00 83.38 294 ASP A C 1
ATOM 2100 O O . ASP A 1 294 ? -25.455 -28.970 -24.669 1.00 83.38 294 ASP A O 1
ATOM 2104 N N . SER A 1 295 ? -23.438 -28.900 -23.681 1.00 77.50 295 SER A N 1
ATOM 2105 C CA . SER A 1 295 ? -23.778 -29.867 -22.629 1.00 77.50 295 SER A CA 1
ATOM 2106 C C . SER A 1 295 ? -24.765 -29.344 -21.587 1.00 77.50 295 SER A C 1
ATOM 2108 O O . SER A 1 295 ? -25.306 -30.140 -20.821 1.00 77.50 295 SER A O 1
ATOM 2110 N N . GLY A 1 296 ? -24.940 -28.024 -21.496 1.00 71.19 296 GLY A N 1
ATOM 2111 C CA . GLY A 1 296 ? -25.376 -27.385 -20.260 1.00 71.19 296 GLY A CA 1
ATOM 2112 C C . GLY A 1 296 ? -24.355 -27.589 -19.125 1.00 71.19 296 GLY A C 1
ATOM 2113 O O . GLY A 1 296 ? -23.230 -28.040 -19.379 1.00 71.19 296 GLY A O 1
ATOM 2114 N N . PRO A 1 297 ? -24.727 -27.255 -17.878 1.00 66.88 297 PRO A N 1
ATOM 2115 C CA . PRO A 1 297 ? -23.879 -27.470 -16.711 1.00 66.88 297 PRO A CA 1
ATOM 2116 C C . PRO A 1 297 ? -23.642 -28.957 -16.413 1.00 66.88 297 PRO A C 1
ATOM 2118 O O . PRO A 1 297 ? -24.571 -29.766 -16.401 1.00 66.88 297 PRO A O 1
ATOM 2121 N N . LEU A 1 298 ? -22.394 -29.285 -16.104 1.00 67.38 298 LEU A N 1
ATOM 2122 C CA . LEU A 1 298 ? -21.891 -30.575 -15.647 1.00 67.38 298 LEU A CA 1
ATOM 2123 C C . LEU A 1 298 ? -21.268 -30.403 -14.253 1.00 67.38 298 LEU A C 1
ATOM 2125 O O . LEU A 1 298 ? -20.783 -29.329 -13.899 1.00 67.38 298 LEU A O 1
ATOM 2129 N N . THR A 1 299 ? -21.239 -31.473 -13.461 1.00 65.38 299 THR A N 1
ATOM 2130 C CA . THR A 1 299 ? -20.438 -31.530 -12.226 1.00 65.38 299 THR A CA 1
ATOM 2131 C C . THR A 1 299 ? -18.959 -31.364 -12.564 1.00 65.38 299 THR A C 1
ATOM 2133 O O . THR A 1 299 ? -18.492 -32.120 -13.405 1.00 65.38 299 THR A O 1
ATOM 2136 N N . ASN A 1 300 ? -18.203 -30.471 -11.909 1.00 64.62 300 ASN A N 1
ATOM 2137 C CA . ASN A 1 300 ? -16.789 -30.293 -12.267 1.00 64.62 300 ASN A CA 1
ATOM 2138 C C . ASN A 1 300 ? -16.005 -31.606 -12.111 1.00 64.62 300 ASN A C 1
ATOM 2140 O O . ASN A 1 300 ? -15.874 -32.133 -11.005 1.00 64.62 300 ASN A O 1
ATOM 2144 N N . GLY A 1 301 ? -15.491 -32.130 -13.218 1.00 65.44 301 GLY A N 1
ATOM 2145 C CA . GLY A 1 301 ? -14.859 -33.442 -13.258 1.00 65.44 301 GLY A CA 1
ATOM 2146 C C . GLY A 1 301 ? -14.157 -33.698 -14.583 1.00 65.44 301 GLY A C 1
ATOM 2147 O O . GLY A 1 301 ? -14.039 -32.805 -15.419 1.00 65.44 301 GLY A O 1
ATOM 2148 N N . THR A 1 302 ? -13.657 -34.922 -14.764 1.00 81.94 302 THR A N 1
ATOM 2149 C CA . THR A 1 302 ? -13.125 -35.381 -16.057 1.00 81.94 302 THR A CA 1
ATOM 2150 C C . THR A 1 302 ? -14.229 -36.086 -16.833 1.00 81.94 302 THR A C 1
ATOM 2152 O O . THR A 1 302 ? -14.850 -37.009 -16.310 1.00 81.94 302 THR A O 1
ATOM 2155 N N . HIS A 1 303 ? -14.429 -35.671 -18.079 1.00 90.31 303 HIS A N 1
ATOM 2156 C CA . HIS A 1 303 ? -15.543 -36.059 -18.937 1.00 90.31 303 HIS A CA 1
ATOM 2157 C C . HIS A 1 303 ? -15.064 -36.512 -20.320 1.00 90.31 303 HIS A C 1
ATOM 2159 O O . HIS A 1 303 ? -13.976 -36.143 -20.781 1.00 90.31 303 HIS A O 1
ATOM 2165 N N . ALA A 1 304 ? -15.908 -37.267 -21.019 1.00 94.44 304 ALA A N 1
ATOM 2166 C CA . ALA A 1 304 ? -15.735 -37.642 -22.417 1.00 94.44 304 ALA A CA 1
ATOM 2167 C C . ALA A 1 304 ? -17.000 -37.311 -23.227 1.00 94.44 304 ALA A C 1
ATOM 2169 O O . ALA A 1 304 ? -18.044 -37.938 -23.053 1.00 94.44 304 ALA A O 1
ATOM 2170 N N . ALA A 1 305 ? -16.900 -36.358 -24.156 1.00 95.62 305 ALA A N 1
ATOM 2171 C CA . ALA A 1 305 ? -17.958 -36.070 -25.120 1.00 95.62 305 ALA A CA 1
ATOM 2172 C C . ALA A 1 305 ? -17.687 -36.793 -26.444 1.00 95.62 305 ALA A C 1
ATOM 2174 O O . ALA A 1 305 ? -16.619 -36.634 -27.037 1.00 95.62 305 ALA A O 1
ATOM 2175 N N . VAL A 1 306 ? -18.659 -37.572 -26.916 1.00 96.88 306 VAL A N 1
ATOM 2176 C CA . VAL A 1 306 ? -18.564 -38.401 -28.123 1.00 96.88 306 VAL A CA 1
ATOM 2177 C C . VAL A 1 306 ? -19.564 -37.906 -29.165 1.00 96.88 306 VAL A C 1
ATOM 2179 O O . VAL A 1 306 ? -20.769 -38.110 -29.017 1.00 96.88 306 VAL A O 1
ATOM 2182 N N . LEU A 1 307 ? -19.062 -37.285 -30.233 1.00 97.44 307 LEU A N 1
ATOM 2183 C CA . LEU A 1 307 ? -19.808 -36.951 -31.452 1.00 97.44 307 LEU A CA 1
ATOM 2184 C C . LEU A 1 307 ? -19.701 -38.131 -32.427 1.00 97.44 307 LEU A C 1
ATOM 2186 O O . LEU A 1 307 ? -18.595 -38.480 -32.823 1.00 97.44 307 LEU A O 1
ATOM 2190 N N . THR A 1 308 ? -20.816 -38.738 -32.835 1.00 96.81 308 THR A N 1
ATOM 2191 C CA . THR A 1 308 ? -20.839 -39.914 -33.734 1.00 96.81 308 THR A CA 1
ATOM 2192 C C . THR A 1 308 ? -21.727 -39.668 -34.948 1.00 96.81 308 THR A C 1
ATOM 2194 O O . THR A 1 308 ? -22.873 -39.252 -34.793 1.00 96.81 308 THR A O 1
ATOM 2197 N N . ASN A 1 309 ? -21.230 -39.958 -36.151 1.00 96.75 309 ASN A N 1
ATOM 2198 C CA . ASN A 1 309 ? -22.010 -39.900 -37.387 1.00 96.75 309 ASN A CA 1
ATOM 2199 C C . ASN A 1 309 ? -23.006 -41.072 -37.450 1.00 96.75 309 ASN A C 1
ATOM 2201 O O . ASN A 1 309 ? -22.604 -42.233 -37.383 1.00 96.75 309 ASN A O 1
ATOM 2205 N N . LEU A 1 310 ? -24.304 -40.786 -37.597 1.00 94.69 310 LEU A N 1
ATOM 2206 C CA . LEU A 1 310 ? -25.355 -41.813 -37.592 1.00 94.69 310 LEU A CA 1
ATOM 2207 C C . LEU A 1 310 ? -25.556 -42.507 -38.950 1.00 94.69 310 LEU A C 1
ATOM 2209 O O . LEU A 1 310 ? -26.361 -43.431 -39.042 1.00 94.69 310 LEU A O 1
ATOM 2213 N N . GLY A 1 311 ? -24.879 -42.067 -40.016 1.00 91.25 311 GLY A N 1
ATOM 2214 C CA . GLY A 1 311 ? -25.128 -42.547 -41.383 1.00 91.25 311 GLY A CA 1
ATOM 2215 C C . GLY A 1 311 ? -26.437 -42.037 -41.999 1.00 91.25 311 GLY A C 1
ATOM 2216 O O . GLY A 1 311 ? -26.820 -42.457 -43.088 1.00 91.25 311 GLY A O 1
ATOM 2217 N N . GLN A 1 312 ? -27.145 -41.155 -41.292 1.00 91.88 312 GLN A N 1
ATOM 2218 C CA . GLN A 1 312 ? -28.481 -40.669 -41.629 1.00 91.88 312 GLN A CA 1
ATOM 2219 C C . GLN A 1 312 ? -28.435 -39.202 -42.059 1.00 91.88 312 GLN A C 1
ATOM 2221 O O . GLN A 1 312 ? -27.483 -38.481 -41.760 1.00 91.88 312 GLN A O 1
ATOM 2226 N N . ARG A 1 313 ? -29.478 -38.739 -42.750 1.00 91.88 313 ARG A N 1
ATOM 2227 C CA . ARG A 1 313 ? -29.627 -37.345 -43.185 1.00 91.88 313 ARG A CA 1
ATOM 2228 C C . ARG A 1 313 ? -31.100 -36.964 -43.307 1.00 91.88 313 ARG A C 1
ATOM 2230 O O . ARG A 1 313 ? -31.934 -37.844 -43.513 1.00 91.88 313 ARG A O 1
ATOM 2237 N N . ASN A 1 314 ? -31.415 -35.672 -43.233 1.00 85.25 314 ASN A N 1
ATOM 2238 C CA . ASN A 1 314 ? -32.749 -35.187 -43.592 1.00 85.25 314 ASN A CA 1
ATOM 2239 C C . ASN A 1 314 ? -32.945 -35.187 -45.129 1.00 85.25 314 ASN A C 1
ATOM 2241 O O . ASN A 1 314 ? -32.000 -35.368 -45.898 1.00 85.25 314 ASN A O 1
ATOM 2245 N N . ALA A 1 315 ? -34.179 -34.969 -45.593 1.00 90.38 315 ALA A N 1
ATOM 2246 C CA . ALA A 1 315 ? -34.531 -35.048 -47.015 1.00 90.38 315 ALA A CA 1
ATOM 2247 C C . ALA A 1 315 ? -33.936 -33.934 -47.911 1.00 90.38 315 ALA A C 1
ATOM 2249 O O . ALA A 1 315 ? -33.914 -34.092 -49.129 1.00 90.38 315 ALA A O 1
ATOM 2250 N N . ALA A 1 316 ? -33.461 -32.823 -47.338 1.00 86.69 316 ALA A N 1
ATOM 2251 C CA . ALA A 1 316 ? -32.830 -31.713 -48.059 1.00 86.69 316 ALA A CA 1
ATOM 2252 C C . ALA A 1 316 ? -31.292 -31.837 -48.152 1.00 86.69 316 ALA A C 1
ATOM 2254 O O . ALA A 1 316 ? -30.665 -31.138 -48.952 1.00 86.69 316 ALA A O 1
ATOM 2255 N N . SER A 1 317 ? -30.683 -32.732 -47.369 1.00 91.62 317 SER A N 1
ATOM 2256 C CA . SER A 1 317 ? -29.246 -33.016 -47.394 1.00 91.62 317 SER A CA 1
ATOM 2257 C C . SER A 1 317 ? -28.812 -33.826 -48.617 1.00 91.62 317 SER A C 1
ATOM 2259 O O . SER A 1 317 ? -29.409 -34.849 -48.961 1.00 91.62 317 SER A O 1
ATOM 2261 N N . ALA A 1 318 ? -27.684 -33.438 -49.215 1.00 86.62 318 ALA A N 1
ATOM 2262 C CA . ALA A 1 318 ? -27.054 -34.164 -50.320 1.00 86.62 318 ALA A CA 1
ATOM 2263 C C . ALA A 1 318 ? -26.289 -35.427 -49.867 1.00 86.62 318 ALA A C 1
ATOM 2265 O O . ALA A 1 318 ? -26.172 -36.387 -50.627 1.00 86.62 318 ALA A O 1
ATOM 2266 N N . ALA A 1 319 ? -25.777 -35.443 -48.633 1.00 89.19 319 ALA A N 1
ATOM 2267 C CA . ALA A 1 319 ? -24.996 -36.539 -48.053 1.00 89.19 319 ALA A CA 1
ATOM 2268 C C . ALA A 1 319 ? -25.251 -36.635 -46.534 1.00 89.19 319 ALA A C 1
ATOM 2270 O O . ALA A 1 319 ? -26.231 -36.080 -46.046 1.00 89.19 319 ALA A O 1
ATOM 2271 N N . PHE A 1 320 ? -24.410 -37.369 -45.802 1.00 89.75 320 PHE A N 1
ATOM 2272 C CA . PHE A 1 320 ? -24.460 -37.475 -44.338 1.00 89.75 320 PHE A CA 1
ATOM 2273 C C . PHE A 1 320 ? -23.111 -37.105 -43.691 1.00 89.75 320 PHE A C 1
ATOM 2275 O O . PHE A 1 320 ? -22.580 -37.818 -42.844 1.00 89.75 320 PHE A O 1
ATOM 2282 N N . ALA A 1 321 ? -22.513 -35.998 -44.131 1.00 91.69 321 ALA A N 1
ATOM 2283 C CA . ALA A 1 321 ? -21.261 -35.484 -43.588 1.00 91.69 321 ALA A CA 1
ATOM 2284 C C . ALA A 1 321 ? -21.436 -35.003 -42.141 1.00 91.69 321 ALA A C 1
ATOM 2286 O O . ALA A 1 321 ? -22.361 -34.256 -41.821 1.00 91.69 321 ALA A O 1
ATOM 2287 N N . VAL A 1 322 ? -20.507 -35.384 -41.271 1.00 96.88 322 VAL A N 1
ATOM 2288 C CA . VAL A 1 322 ? -20.394 -34.832 -39.916 1.00 96.88 322 VAL A CA 1
ATOM 2289 C C . VAL A 1 322 ? -19.005 -34.237 -39.772 1.00 96.88 322 VAL A C 1
ATOM 2291 O O . VAL A 1 322 ? -18.020 -34.874 -40.145 1.00 96.88 322 VAL A O 1
ATOM 2294 N N . VAL A 1 323 ? -18.943 -33.004 -39.275 1.00 94.25 323 VAL A N 1
ATOM 2295 C CA . VAL A 1 323 ? -17.724 -32.195 -39.208 1.00 94.25 323 VAL A CA 1
ATOM 2296 C C . VAL A 1 323 ? -17.461 -31.789 -37.764 1.00 94.25 323 VAL A C 1
ATOM 2298 O O . VAL A 1 323 ? -18.366 -31.301 -37.092 1.00 94.25 323 VAL A O 1
ATOM 2301 N N . PHE A 1 324 ? -16.223 -31.964 -37.311 1.00 96.31 324 PHE A N 1
ATOM 2302 C CA . PHE A 1 324 ? -15.703 -31.437 -36.053 1.00 96.31 324 PHE A CA 1
ATOM 2303 C C . PHE A 1 324 ? -14.681 -30.335 -36.364 1.00 96.31 324 PHE A C 1
ATOM 2305 O O . PHE A 1 324 ? -13.747 -30.552 -37.139 1.00 96.31 324 PHE A O 1
ATOM 2312 N N . ASP A 1 325 ? -14.886 -29.162 -35.770 1.00 92.88 325 ASP A N 1
ATOM 2313 C CA . ASP A 1 325 ? -13.991 -27.999 -35.841 1.00 92.88 325 ASP A CA 1
ATOM 2314 C C . ASP A 1 325 ? -13.195 -27.889 -34.535 1.00 92.88 325 ASP A C 1
ATOM 2316 O O . ASP A 1 325 ? -11.984 -28.096 -34.508 1.00 92.88 325 ASP A O 1
ATOM 2320 N N . ARG A 1 326 ? -13.897 -27.653 -33.423 1.00 94.38 326 ARG A N 1
ATOM 2321 C CA . ARG A 1 326 ? -13.299 -27.527 -32.091 1.00 94.38 326 ARG A CA 1
ATOM 2322 C C . ARG A 1 326 ? -14.320 -27.798 -30.990 1.00 94.38 326 ARG A C 1
ATOM 2324 O O . ARG A 1 326 ? -15.530 -27.721 -31.219 1.00 94.38 326 ARG A O 1
ATOM 2331 N N . ALA A 1 327 ? -13.837 -28.030 -29.776 1.00 94.56 327 ALA A N 1
ATOM 2332 C CA . ALA A 1 327 ? -14.644 -27.996 -28.564 1.00 94.56 327 ALA A CA 1
ATOM 2333 C C . ALA A 1 327 ? -14.155 -26.911 -27.595 1.00 94.56 327 ALA A C 1
ATOM 2335 O O . ALA A 1 327 ? -12.991 -26.901 -27.210 1.00 94.56 327 ALA A O 1
ATOM 2336 N N . GLU A 1 328 ? -15.050 -26.023 -27.176 1.00 90.12 328 GLU A N 1
ATOM 2337 C CA . GLU A 1 328 ? -14.813 -25.024 -26.131 1.00 90.12 328 GLU A CA 1
ATOM 2338 C C . GLU A 1 328 ? -15.172 -25.624 -24.766 1.00 90.12 328 GLU A C 1
ATOM 2340 O O . GLU A 1 328 ? -16.278 -26.142 -24.587 1.00 90.12 328 GLU A O 1
ATOM 2345 N N . ILE A 1 329 ? -14.233 -25.575 -23.819 1.00 88.31 329 ILE A N 1
ATOM 2346 C CA . ILE A 1 329 ? -14.355 -26.139 -22.470 1.00 88.31 329 ILE A CA 1
ATOM 2347 C C . ILE A 1 329 ? -14.423 -25.004 -21.454 1.00 88.31 329 ILE A C 1
ATOM 2349 O O . ILE A 1 329 ? -13.597 -24.087 -21.489 1.00 88.31 329 ILE A O 1
ATOM 2353 N N . PHE A 1 330 ? -15.366 -25.099 -20.520 1.00 78.50 330 PHE A N 1
ATOM 2354 C CA . PHE A 1 330 ? -15.553 -24.107 -19.469 1.00 78.50 330 PHE A CA 1
ATOM 2355 C C . PHE A 1 330 ? -15.471 -24.751 -18.080 1.00 78.50 330 PHE A C 1
ATOM 2357 O O . PHE A 1 330 ? -15.787 -25.930 -17.911 1.00 78.50 330 PHE A O 1
ATOM 2364 N N . THR A 1 331 ? -15.055 -23.968 -17.085 1.00 64.25 331 THR A N 1
ATOM 2365 C CA . THR A 1 331 ? -14.916 -24.384 -15.675 1.00 64.25 331 THR A CA 1
ATOM 2366 C C . THR A 1 331 ? -15.519 -23.345 -14.734 1.00 64.25 331 THR A C 1
ATOM 2368 O O . THR A 1 331 ? -15.299 -22.143 -14.918 1.00 64.25 331 THR A O 1
ATOM 2371 N N . ASP A 1 332 ? -16.180 -23.802 -13.673 1.00 52.91 332 ASP A N 1
ATOM 2372 C CA . ASP A 1 332 ? -16.668 -22.941 -12.592 1.00 52.91 332 ASP A CA 1
ATOM 2373 C C . ASP A 1 332 ? -15.493 -22.395 -11.751 1.00 52.91 332 ASP A C 1
ATOM 2375 O O . ASP A 1 332 ? -14.665 -23.190 -11.294 1.00 52.91 332 ASP A O 1
ATOM 2379 N N . PRO A 1 333 ? -15.426 -21.078 -11.457 1.00 42.44 333 PRO A N 1
ATOM 2380 C CA . PRO A 1 333 ? -14.298 -20.467 -10.736 1.00 42.44 333 PRO A CA 1
ATOM 2381 C C . PRO A 1 333 ? -14.030 -20.962 -9.302 1.00 42.44 333 PRO A C 1
ATOM 2383 O O . PRO A 1 333 ? -13.025 -20.572 -8.720 1.00 42.44 333 PRO A O 1
ATOM 2386 N N . GLY A 1 334 ? -14.912 -21.779 -8.714 1.00 41.47 334 GLY A N 1
ATOM 2387 C CA . GLY A 1 334 ? -14.787 -22.301 -7.343 1.00 41.47 334 GLY A CA 1
ATOM 2388 C C . GLY A 1 334 ? -14.819 -23.830 -7.225 1.00 41.47 334 GLY A C 1
ATOM 2389 O O . GLY A 1 334 ? -14.886 -24.348 -6.116 1.00 41.47 334 GLY A O 1
ATOM 2390 N N . GLY A 1 335 ? -14.808 -24.570 -8.340 1.00 38.28 335 GLY A N 1
ATOM 2391 C CA . GLY A 1 335 ? -15.050 -26.022 -8.361 1.00 38.28 335 GLY A CA 1
ATOM 2392 C C . GLY A 1 335 ? -13.827 -26.921 -8.134 1.00 38.28 335 GLY A C 1
ATOM 2393 O O . GLY A 1 335 ? -13.865 -28.085 -8.530 1.00 38.28 335 GLY A O 1
ATOM 2394 N N . GLY A 1 336 ? -12.721 -26.403 -7.597 1.00 33.31 336 GLY A N 1
ATOM 2395 C CA . GLY A 1 336 ? -11.449 -27.129 -7.530 1.00 33.31 336 GLY A CA 1
ATOM 2396 C C . GLY A 1 336 ? -11.491 -28.376 -6.641 1.00 33.31 336 GLY A C 1
ATOM 2397 O O . GLY A 1 336 ? -11.822 -28.298 -5.459 1.00 33.31 336 GLY A O 1
ATOM 2398 N N . THR A 1 337 ? -11.057 -29.523 -7.174 1.00 33.53 337 THR A N 1
ATOM 2399 C CA . THR A 1 337 ? -10.506 -30.592 -6.327 1.00 33.53 337 THR A CA 1
ATOM 2400 C C . THR A 1 337 ? -9.330 -30.030 -5.520 1.00 33.53 337 THR A C 1
ATOM 2402 O O . THR A 1 337 ? -8.594 -29.206 -6.074 1.00 33.53 337 THR A O 1
ATOM 2405 N N . PRO A 1 338 ? -9.096 -30.470 -4.267 1.00 35.75 338 PRO A N 1
ATOM 2406 C CA . PRO A 1 338 ? -7.937 -30.032 -3.495 1.00 35.75 338 PRO A CA 1
ATOM 2407 C C . PRO A 1 338 ? -6.643 -30.161 -4.318 1.00 35.75 338 PRO A C 1
ATOM 2409 O O . PRO A 1 338 ? -6.470 -31.194 -4.973 1.00 35.75 338 PRO A O 1
ATOM 2412 N N . PRO A 1 339 ? -5.754 -29.146 -4.322 1.00 37.41 339 PRO A N 1
ATOM 2413 C CA . PRO A 1 339 ? -4.490 -29.216 -5.047 1.00 37.41 339 PRO A CA 1
ATOM 2414 C C . PRO A 1 339 ? -3.728 -30.501 -4.705 1.00 37.41 339 PRO A C 1
ATOM 2416 O O . PRO A 1 339 ? -3.517 -30.806 -3.532 1.00 37.41 339 PRO A O 1
ATOM 2419 N N . THR A 1 340 ? -3.346 -31.269 -5.728 1.00 33.34 340 THR A N 1
ATOM 2420 C CA . THR A 1 340 ? -2.722 -32.594 -5.554 1.00 33.34 340 THR A CA 1
ATOM 2421 C C . THR A 1 340 ? -1.306 -32.534 -4.984 1.00 33.34 340 THR A C 1
ATOM 2423 O O . THR A 1 340 ? -0.812 -33.547 -4.503 1.00 33.34 340 THR A O 1
ATOM 2426 N N . ASP A 1 341 ? -0.704 -31.345 -4.981 1.00 34.09 341 ASP A N 1
ATOM 2427 C CA . ASP A 1 341 ? 0.437 -30.985 -4.147 1.00 34.09 341 ASP A CA 1
ATOM 2428 C C . ASP A 1 341 ? -0.002 -29.894 -3.153 1.00 34.09 341 ASP A C 1
ATOM 2430 O O . ASP A 1 341 ? -0.679 -28.939 -3.564 1.00 34.09 341 ASP A O 1
ATOM 2434 N N . PRO A 1 342 ? 0.379 -29.973 -1.863 1.00 42.44 342 PRO A N 1
ATOM 2435 C CA . PRO A 1 342 ? 0.160 -28.872 -0.933 1.00 42.44 342 PRO A CA 1
ATOM 2436 C C . PRO A 1 342 ? 0.919 -27.626 -1.430 1.00 42.44 342 PRO A C 1
ATOM 2438 O O . PRO A 1 342 ? 2.095 -27.745 -1.785 1.00 42.44 342 PRO A O 1
ATOM 2441 N N . PRO A 1 343 ? 0.296 -26.429 -1.456 1.00 51.06 343 PRO A N 1
ATOM 2442 C CA . PRO A 1 343 ? 0.990 -25.212 -1.863 1.00 51.06 343 PRO A CA 1
ATOM 2443 C C . PRO A 1 343 ? 2.233 -24.974 -1.001 1.00 51.06 343 PRO A C 1
ATOM 2445 O O . PRO A 1 343 ? 2.220 -25.233 0.205 1.00 51.06 343 PRO A O 1
ATOM 2448 N N . ALA A 1 344 ? 3.309 -24.490 -1.620 1.00 49.28 344 ALA A N 1
ATOM 2449 C CA . ALA A 1 344 ? 4.572 -24.284 -0.929 1.00 49.28 344 ALA A CA 1
ATOM 2450 C C . ALA A 1 344 ? 4.481 -23.151 0.115 1.00 49.28 344 ALA A C 1
ATOM 2452 O O . ALA A 1 344 ? 3.541 -22.355 0.145 1.00 49.28 344 ALA A O 1
ATOM 2453 N N . GLY A 1 345 ? 5.508 -23.054 0.962 1.00 60.25 345 GLY A N 1
ATOM 2454 C CA . GLY A 1 345 ? 5.614 -22.007 1.977 1.00 60.25 345 GLY A CA 1
ATOM 2455 C C . GLY A 1 345 ? 5.005 -22.357 3.331 1.00 60.25 345 GLY A C 1
ATOM 2456 O O . GLY A 1 345 ? 4.644 -23.498 3.613 1.00 60.25 345 GLY A O 1
ATOM 2457 N N . THR A 1 346 ? 4.925 -21.349 4.195 1.00 71.56 346 THR A N 1
ATOM 2458 C CA . THR A 1 346 ? 4.349 -21.484 5.534 1.00 71.56 346 THR A CA 1
ATOM 2459 C C . THR A 1 346 ? 2.827 -21.450 5.439 1.00 71.56 346 THR A C 1
ATOM 2461 O O . THR A 1 346 ? 2.264 -20.444 5.007 1.00 71.56 346 THR A O 1
ATOM 2464 N N . LYS A 1 347 ? 2.170 -22.533 5.867 1.00 83.81 347 LYS A N 1
ATOM 2465 C CA . LYS A 1 347 ? 0.719 -22.595 6.075 1.00 83.81 347 LYS A CA 1
ATOM 2466 C C . LYS A 1 347 ? 0.365 -22.103 7.482 1.00 83.81 347 LYS A C 1
ATOM 2468 O O . LYS A 1 347 ? 0.890 -22.632 8.459 1.00 83.81 347 LYS A O 1
ATOM 2473 N N . THR A 1 348 ? -0.594 -21.186 7.571 1.00 86.38 348 THR A N 1
ATOM 2474 C CA . THR A 1 348 ? -1.264 -20.776 8.814 1.00 86.38 348 THR A CA 1
ATOM 2475 C C . THR A 1 348 ? -2.758 -21.071 8.693 1.00 86.38 348 THR A C 1
ATOM 2477 O O . THR A 1 348 ? -3.409 -20.607 7.752 1.00 86.38 348 THR A O 1
ATOM 2480 N N . THR A 1 349 ? -3.313 -21.838 9.632 1.00 92.12 349 THR A N 1
ATOM 2481 C CA . THR A 1 349 ? -4.759 -22.098 9.709 1.00 92.12 349 THR A CA 1
ATOM 2482 C C . THR A 1 349 ? -5.448 -21.022 10.552 1.00 92.12 349 THR A C 1
ATOM 2484 O O . THR A 1 349 ? -4.906 -20.597 11.570 1.00 92.12 349 THR A O 1
ATOM 2487 N N . VAL A 1 350 ? -6.639 -20.592 10.135 1.00 90.81 350 VAL A N 1
ATOM 2488 C CA . VAL A 1 350 ? -7.518 -19.670 10.869 1.00 90.81 350 VAL A CA 1
ATOM 2489 C C . VAL A 1 350 ? -8.842 -20.385 11.128 1.00 90.81 350 VAL A C 1
ATOM 2491 O O . VAL A 1 350 ? -9.615 -20.592 10.198 1.00 90.81 350 VAL A O 1
ATOM 2494 N N . GLU A 1 351 ? -9.082 -20.792 12.370 1.00 94.56 351 GLU A N 1
ATOM 2495 C CA . GLU A 1 351 ? -10.253 -21.581 12.782 1.00 94.56 351 GLU A CA 1
ATOM 2496 C C . GLU A 1 351 ? -11.525 -20.719 12.943 1.00 94.56 351 GLU A C 1
ATOM 2498 O O . GLU A 1 351 ? -11.445 -19.518 13.212 1.00 94.56 351 GLU A O 1
ATOM 2503 N N . ASP A 1 352 ? -12.715 -21.326 12.870 1.00 92.44 352 ASP A N 1
ATOM 2504 C CA . ASP A 1 352 ? -14.018 -20.687 13.141 1.00 92.44 352 ASP A CA 1
ATOM 2505 C C . ASP A 1 352 ? -14.085 -19.941 14.489 1.00 92.44 352 ASP A C 1
ATOM 2507 O O . ASP A 1 352 ? -14.789 -18.934 14.638 1.00 92.44 352 ASP A O 1
ATOM 2511 N N . ASN A 1 353 ? -13.348 -20.447 15.475 1.00 91.19 353 ASN A N 1
ATOM 2512 C CA . ASN A 1 353 ? -13.256 -19.934 16.835 1.00 91.19 353 ASN A CA 1
ATOM 2513 C C . ASN A 1 353 ? -12.152 -18.876 17.044 1.00 91.19 353 ASN A C 1
ATOM 2515 O O . ASN A 1 353 ? -12.117 -18.266 18.113 1.00 91.19 353 ASN A O 1
ATOM 2519 N N . ALA A 1 354 ? -11.327 -18.576 16.032 1.00 88.69 354 ALA A N 1
ATOM 2520 C CA . ALA A 1 354 ? -10.306 -17.521 16.067 1.00 88.69 354 ALA A CA 1
ATOM 2521 C C . ALA A 1 354 ? -10.926 -16.112 15.916 1.00 88.69 354 ALA A C 1
ATOM 2523 O O . ALA A 1 354 ? -10.595 -15.352 15.004 1.00 88.69 354 ALA A O 1
ATOM 2524 N N . VAL A 1 355 ? -11.881 -15.773 16.787 1.00 88.69 355 VAL A N 1
ATOM 2525 C CA . VAL A 1 355 ? -12.706 -14.563 16.676 1.00 88.69 355 VAL A CA 1
ATOM 2526 C C . VAL A 1 355 ? -11.893 -13.302 16.987 1.00 88.69 355 VAL A C 1
ATOM 2528 O O . VAL A 1 355 ? -11.336 -13.166 18.075 1.00 88.69 355 VAL A O 1
ATOM 2531 N N . GLY A 1 356 ? -11.881 -12.347 16.056 1.00 73.50 356 GLY A N 1
ATOM 2532 C CA . GLY A 1 356 ? -11.279 -11.027 16.246 1.00 73.50 356 GLY A CA 1
ATOM 2533 C C . GLY A 1 356 ? -11.022 -10.264 14.936 1.00 73.50 356 GLY A C 1
ATOM 2534 O O . GLY A 1 356 ? -11.251 -10.801 13.850 1.00 73.50 356 GLY A O 1
ATOM 2535 N N . PRO A 1 357 ? -10.572 -8.998 15.019 1.00 71.38 357 PRO A N 1
ATOM 2536 C CA . PRO A 1 357 ? -10.332 -8.142 13.853 1.00 71.38 357 PRO A CA 1
ATOM 2537 C C . PRO A 1 357 ? -8.921 -8.276 13.257 1.00 71.38 357 PRO A C 1
ATOM 2539 O O . PRO A 1 357 ? -8.665 -7.740 12.180 1.00 71.38 357 PRO A O 1
ATOM 2542 N N . ASN A 1 358 ? -7.985 -8.927 13.952 1.00 66.31 358 ASN A N 1
ATOM 2543 C CA . ASN A 1 358 ? -6.567 -8.866 13.601 1.00 66.31 358 ASN A CA 1
ATOM 2544 C C . ASN A 1 358 ? -6.187 -9.847 12.479 1.00 66.31 358 ASN A C 1
ATOM 2546 O O . ASN A 1 358 ? -6.997 -10.616 11.960 1.00 66.31 358 ASN A O 1
ATOM 2550 N N . ASN A 1 359 ? -4.908 -9.822 12.118 1.00 72.25 359 ASN A N 1
ATOM 2551 C CA . ASN A 1 359 ? -4.314 -10.770 11.188 1.00 72.25 359 ASN A CA 1
ATOM 2552 C C . ASN A 1 359 ? -4.464 -12.221 11.692 1.00 72.25 359 ASN A C 1
ATOM 2554 O O . ASN A 1 359 ? -4.251 -12.485 12.875 1.00 72.25 359 ASN A O 1
ATOM 2558 N N . HIS A 1 360 ? -4.818 -13.148 10.800 1.00 79.31 360 HIS A N 1
ATOM 2559 C CA . HIS A 1 360 ? -5.155 -14.544 11.110 1.00 79.31 360 HIS A CA 1
ATOM 2560 C C . HIS A 1 360 ? -6.318 -14.715 12.116 1.00 79.31 360 HIS A C 1
ATOM 2562 O O . HIS A 1 360 ? -6.332 -15.661 12.902 1.00 79.31 360 HIS A O 1
ATOM 2568 N N . GLN A 1 361 ? -7.306 -13.813 12.078 1.00 86.06 361 GLN A N 1
ATOM 2569 C CA . GLN A 1 361 ? -8.559 -13.899 12.842 1.00 86.06 361 GLN A CA 1
ATOM 2570 C C . GLN A 1 361 ? -9.792 -13.717 11.939 1.00 86.06 361 GLN A C 1
ATOM 2572 O O . GLN A 1 361 ? -9.673 -13.358 10.761 1.00 86.06 361 GLN A O 1
ATOM 2577 N N . VAL A 1 362 ? -10.980 -13.977 12.499 1.00 93.56 362 VAL A N 1
ATOM 2578 C CA . VAL A 1 362 ? -12.277 -13.843 11.817 1.00 93.56 362 VAL A CA 1
ATOM 2579 C C . VAL A 1 362 ? -13.219 -12.914 12.580 1.00 93.56 362 VAL A C 1
ATOM 2581 O O . VAL A 1 362 ? -13.518 -13.130 13.755 1.00 93.56 362 VAL A O 1
ATOM 2584 N N . THR A 1 363 ? -13.756 -11.907 11.894 1.00 90.56 363 THR A N 1
ATOM 2585 C CA . THR A 1 363 ? -14.851 -11.066 12.404 1.00 90.56 363 THR A CA 1
ATOM 2586 C C . THR A 1 363 ? -16.178 -11.516 11.805 1.00 90.56 363 THR A C 1
ATOM 2588 O O . THR A 1 363 ? -16.304 -11.608 10.586 1.00 90.56 363 THR A O 1
ATOM 2591 N N . TYR A 1 364 ? -17.182 -11.755 12.650 1.00 91.88 364 TYR A N 1
ATOM 2592 C CA . TYR A 1 364 ? -18.530 -12.150 12.232 1.00 91.88 364 TYR A CA 1
ATOM 2593 C C . TYR A 1 364 ? -19.519 -10.988 12.352 1.00 91.88 364 TYR A C 1
ATOM 2595 O O . TYR A 1 364 ? -19.430 -10.164 13.259 1.00 91.88 364 TYR A O 1
ATOM 2603 N N . THR A 1 365 ? -20.492 -10.925 11.447 1.00 90.50 365 THR A N 1
ATOM 2604 C CA . THR A 1 365 ? -21.604 -9.966 11.475 1.00 90.50 365 THR A CA 1
ATOM 2605 C C . THR A 1 365 ? -22.893 -10.692 11.105 1.00 90.50 365 THR A C 1
ATOM 2607 O O . THR A 1 365 ? -22.952 -11.367 10.080 1.00 90.50 365 THR A O 1
ATOM 2610 N N . GLY A 1 366 ? -23.929 -10.579 11.939 1.00 88.56 366 GLY A N 1
ATOM 2611 C CA . GLY A 1 366 ? -25.174 -11.343 11.802 1.00 88.56 366 GLY A CA 1
ATOM 2612 C C . GLY A 1 366 ? -25.319 -12.440 12.863 1.00 88.56 366 GLY A C 1
ATOM 2613 O O . GLY A 1 366 ? -24.877 -12.276 13.993 1.00 88.56 366 GLY A O 1
ATOM 2614 N N . ASP A 1 367 ? -25.968 -13.541 12.497 1.00 84.69 367 ASP A N 1
ATOM 2615 C CA . ASP A 1 367 ? -26.457 -14.637 13.354 1.00 84.69 367 ASP A CA 1
ATOM 2616 C C . ASP A 1 367 ? -25.502 -15.851 13.433 1.00 84.69 367 ASP A C 1
ATOM 2618 O O . ASP A 1 367 ? -25.953 -16.984 13.603 1.00 84.69 367 ASP A O 1
ATOM 2622 N N . TRP A 1 368 ? -24.189 -15.636 13.277 1.00 89.88 368 TRP A N 1
ATOM 2623 C CA . TRP A 1 368 ? -23.190 -16.708 13.137 1.00 89.88 368 TRP A CA 1
ATOM 2624 C C . TRP A 1 368 ? -23.046 -17.590 14.387 1.00 89.88 368 TRP A C 1
ATOM 2626 O O . TRP A 1 368 ? -22.234 -17.340 15.287 1.00 89.88 368 TRP A O 1
ATOM 2636 N N . THR A 1 369 ? -23.820 -18.668 14.394 1.00 86.44 369 THR A N 1
ATOM 2637 C CA . THR A 1 369 ? -23.978 -19.620 15.491 1.00 86.44 369 THR A CA 1
ATOM 2638 C C . THR A 1 369 ? -22.872 -20.670 15.434 1.00 86.44 369 THR A C 1
ATOM 2640 O O . THR A 1 369 ? -22.579 -21.201 14.365 1.00 86.44 369 THR A O 1
ATOM 2643 N N . ALA A 1 370 ? -22.235 -20.958 16.572 1.00 85.94 370 ALA A N 1
ATOM 2644 C CA . ALA A 1 370 ? -21.193 -21.982 16.677 1.00 85.94 370 ALA A CA 1
ATOM 2645 C C . ALA A 1 370 ? -21.800 -23.380 16.869 1.00 85.94 370 ALA A C 1
ATOM 2647 O O . ALA A 1 370 ? -22.782 -23.538 17.593 1.00 85.94 370 ALA A O 1
ATOM 2648 N N . CYS A 1 371 ? -21.195 -24.384 16.238 1.00 79.75 371 CYS A N 1
ATOM 2649 C CA . CYS A 1 371 ? -21.688 -25.755 16.154 1.00 79.75 371 CYS A CA 1
ATOM 2650 C C . CYS A 1 371 ? -20.579 -26.745 16.558 1.00 79.75 371 CYS A C 1
ATOM 2652 O O . CYS A 1 371 ? -19.960 -27.401 15.721 1.00 79.75 371 CYS A O 1
ATOM 2654 N N . GLY A 1 372 ? -20.295 -26.823 17.861 1.00 74.50 372 GLY A N 1
ATOM 2655 C CA . GLY A 1 372 ? -19.339 -27.787 18.413 1.00 74.50 372 GLY A CA 1
ATOM 2656 C C . GLY A 1 372 ? -19.924 -29.202 18.446 1.00 74.50 372 GLY A C 1
ATOM 2657 O O . GLY A 1 372 ? -21.031 -29.399 18.941 1.00 74.50 372 GLY A O 1
ATOM 2658 N N . GLY A 1 373 ? -19.191 -30.191 17.932 1.00 66.62 373 GLY A N 1
ATOM 2659 C CA . GLY A 1 373 ? -19.635 -31.591 17.860 1.00 66.62 373 GLY A CA 1
ATOM 2660 C C . GLY A 1 373 ? -20.674 -31.893 16.776 1.00 66.62 373 GLY A C 1
ATOM 2661 O O . GLY A 1 373 ? -21.241 -32.985 16.765 1.00 66.62 373 GLY A O 1
ATOM 2662 N N . CYS A 1 374 ? -20.942 -30.948 15.874 1.00 71.56 374 CYS A N 1
ATOM 2663 C CA . CYS A 1 374 ? -21.936 -31.104 14.818 1.00 71.56 374 CYS A CA 1
ATOM 2664 C C . CYS A 1 374 ? -21.437 -31.988 13.663 1.00 71.56 374 CYS A C 1
ATOM 2666 O O . CYS A 1 374 ? -20.268 -31.952 13.283 1.00 71.56 374 CYS A O 1
ATOM 2668 N N . ALA A 1 375 ? -22.345 -32.754 13.051 1.00 61.56 375 ALA A N 1
ATOM 2669 C CA . ALA A 1 375 ? -22.065 -33.435 11.789 1.00 61.56 375 ALA A CA 1
ATOM 2670 C C . ALA A 1 375 ? -22.113 -32.420 10.625 1.00 61.56 375 ALA A C 1
ATOM 2672 O O . ALA A 1 375 ? -23.044 -31.614 10.575 1.00 61.56 375 ALA A O 1
ATOM 2673 N N . PRO A 1 376 ? -21.167 -32.454 9.670 1.00 68.12 376 PRO A N 1
ATOM 2674 C CA . PRO A 1 376 ? -20.098 -33.431 9.494 1.00 68.12 376 PRO A CA 1
ATOM 2675 C C . PRO A 1 376 ? -18.866 -33.066 10.336 1.00 68.12 376 PRO A C 1
ATOM 2677 O O . PRO A 1 376 ? -18.535 -31.893 10.480 1.00 68.12 376 PRO A O 1
ATOM 2680 N N . SER A 1 377 ? -18.151 -34.074 10.840 1.00 72.75 377 SER A N 1
ATOM 2681 C CA . SER A 1 377 ? -16.960 -33.864 11.672 1.00 72.75 377 SER A CA 1
ATOM 2682 C C . SER A 1 377 ? -15.905 -33.013 10.960 1.00 72.75 377 SER A C 1
ATOM 2684 O O . SER A 1 377 ? -15.444 -33.372 9.871 1.00 72.75 377 SER A O 1
ATOM 2686 N N . THR A 1 378 ? -15.493 -31.921 11.596 1.00 79.88 378 THR A N 1
ATOM 2687 C CA . THR A 1 378 ? -14.429 -31.031 11.120 1.00 79.88 378 THR A CA 1
ATOM 2688 C C . THR A 1 378 ? -13.100 -31.310 11.840 1.00 79.88 378 THR A C 1
ATOM 2690 O O . THR A 1 378 ? -13.104 -32.000 12.863 1.00 79.88 378 THR A O 1
ATOM 2693 N N . PRO A 1 379 ? -11.945 -30.797 11.359 1.00 79.75 379 PRO A N 1
ATOM 2694 C CA . PRO A 1 379 ? -10.644 -31.072 11.981 1.00 79.75 379 PRO A CA 1
ATOM 2695 C C . PRO A 1 379 ? -10.525 -30.614 13.442 1.00 79.75 379 PRO A C 1
ATOM 2697 O O . PRO A 1 379 ? -9.803 -31.241 14.214 1.00 79.75 379 PRO A O 1
ATOM 2700 N N . ASN A 1 380 ? -11.235 -29.546 13.822 1.00 82.94 380 ASN A N 1
ATOM 2701 C CA . ASN A 1 380 ? -11.278 -29.009 15.186 1.00 82.94 380 ASN A CA 1
ATOM 2702 C C . ASN A 1 380 ? -12.569 -29.405 15.954 1.00 82.94 380 ASN A C 1
ATOM 2704 O O . ASN A 1 380 ? -12.725 -29.055 17.122 1.00 82.94 380 ASN A O 1
ATOM 2708 N N . ASN A 1 381 ? -13.476 -30.151 15.306 1.00 83.00 381 ASN A N 1
ATOM 2709 C CA . ASN A 1 381 ? -14.817 -30.525 15.775 1.00 83.00 381 ASN A CA 1
ATOM 2710 C C . ASN A 1 381 ? -15.761 -29.337 16.097 1.00 83.00 381 ASN A C 1
ATOM 2712 O O . ASN A 1 381 ? -16.636 -29.442 16.959 1.00 83.00 381 ASN A O 1
ATOM 2716 N N . SER A 1 382 ? -15.591 -28.218 15.394 1.00 85.56 382 SER A N 1
ATOM 2717 C CA . SER A 1 382 ? -16.412 -27.004 15.409 1.00 85.56 382 SER A CA 1
ATOM 2718 C C . SER A 1 382 ? -16.616 -26.472 13.985 1.00 85.56 382 SER A C 1
ATOM 2720 O O . SER A 1 382 ? -15.830 -26.737 13.079 1.00 85.56 382 SER A O 1
ATOM 2722 N N . PHE A 1 383 ? -17.681 -25.708 13.777 1.00 89.44 383 PHE A N 1
ATOM 2723 C CA . PHE A 1 383 ? -17.807 -24.743 12.682 1.00 89.44 383 PHE A CA 1
ATOM 2724 C C . PHE A 1 383 ? -18.841 -23.685 13.072 1.00 89.44 383 PHE A C 1
ATOM 2726 O O . PHE A 1 383 ? -19.616 -23.876 14.014 1.00 89.44 383 PHE A O 1
ATOM 2733 N N . ARG A 1 384 ? -18.918 -22.584 12.323 1.00 92.00 384 ARG A N 1
ATOM 2734 C CA . ARG A 1 384 ? -20.000 -21.595 12.458 1.00 92.00 384 ARG A CA 1
ATOM 2735 C C . ARG A 1 384 ? -20.912 -21.595 11.245 1.00 92.00 384 ARG A C 1
ATOM 2737 O O . ARG A 1 384 ? -20.452 -21.803 10.125 1.00 92.00 384 ARG A O 1
ATOM 2744 N N . TYR A 1 385 ? -22.196 -21.326 11.460 1.00 89.50 385 TYR A N 1
ATOM 2745 C CA . TYR A 1 385 ? -23.195 -21.221 10.397 1.00 89.50 385 TYR A CA 1
ATOM 2746 C C . TYR A 1 385 ? -24.158 -20.046 10.605 1.00 89.50 385 TYR A C 1
ATOM 2748 O O . TYR A 1 385 ? -24.297 -19.523 11.708 1.00 89.50 385 TYR A O 1
ATOM 2756 N N . SER A 1 386 ? -24.823 -19.640 9.526 1.00 88.94 386 SER A N 1
ATOM 2757 C CA . SER A 1 386 ? -25.812 -18.564 9.482 1.00 88.94 386 SER A CA 1
ATOM 2758 C C . SER A 1 386 ? -27.013 -18.963 8.622 1.00 88.94 386 SER A C 1
ATOM 2760 O O . SER A 1 386 ? -26.853 -19.587 7.565 1.00 88.94 386 SER A O 1
ATOM 2762 N N . LEU A 1 387 ? -28.210 -18.544 9.049 1.00 83.69 387 LEU A N 1
ATOM 2763 C CA . LEU A 1 387 ? -29.477 -18.682 8.321 1.00 83.69 387 LEU A CA 1
ATOM 2764 C C . LEU A 1 387 ? -30.060 -17.312 7.915 1.00 83.69 387 LEU A C 1
ATOM 2766 O O . LEU A 1 387 ? -31.239 -17.215 7.567 1.00 83.69 387 LEU A O 1
ATOM 2770 N N . ARG A 1 388 ? -29.253 -16.242 7.942 1.00 84.94 388 ARG A N 1
ATOM 2771 C CA . ARG A 1 388 ? -29.673 -14.862 7.660 1.00 84.94 388 ARG A CA 1
ATOM 2772 C C . ARG A 1 388 ? -28.999 -14.306 6.410 1.00 84.94 388 ARG A C 1
ATOM 2774 O O . ARG A 1 388 ? -27.783 -14.144 6.348 1.00 84.94 388 ARG A O 1
ATOM 2781 N N . SER A 1 389 ? -29.816 -13.902 5.439 1.00 88.88 389 SER A N 1
ATOM 2782 C CA . SER A 1 389 ? -29.359 -13.128 4.282 1.00 88.88 389 SER A CA 1
ATOM 2783 C C . SER A 1 389 ? -28.625 -11.857 4.733 1.00 88.88 389 SER A C 1
ATOM 2785 O O . SER A 1 389 ? -29.144 -11.096 5.552 1.00 88.88 389 SER A O 1
ATOM 2787 N N . GLY A 1 390 ? -27.434 -11.617 4.186 1.00 82.75 390 GLY A N 1
ATOM 2788 C CA . GLY A 1 390 ? -26.570 -10.483 4.522 1.00 82.75 390 GLY A CA 1
ATOM 2789 C C . GLY A 1 390 ? -25.650 -10.688 5.732 1.00 82.75 390 GLY A C 1
ATOM 2790 O O . GLY A 1 390 ? -24.849 -9.801 6.014 1.00 82.75 390 GLY A O 1
ATOM 2791 N N . ALA A 1 391 ? -25.713 -11.825 6.435 1.00 87.75 391 ALA A N 1
ATOM 2792 C CA . ALA A 1 391 ? -24.712 -12.160 7.449 1.00 87.75 391 ALA A CA 1
ATOM 2793 C C . ALA A 1 391 ? -23.359 -12.486 6.793 1.00 87.75 391 ALA A C 1
ATOM 2795 O O . ALA A 1 391 ? -23.311 -13.139 5.746 1.00 87.75 391 ALA A O 1
ATOM 2796 N N . SER A 1 392 ? -22.257 -12.052 7.406 1.00 94.69 392 SER A N 1
ATOM 2797 C CA . SER A 1 392 ? -20.912 -12.142 6.828 1.00 94.69 392 SER A CA 1
ATOM 2798 C C . SER A 1 392 ? -19.831 -12.565 7.825 1.00 94.69 392 SER A C 1
ATOM 2800 O O . SER A 1 392 ? -19.938 -12.313 9.026 1.00 94.69 392 SER A O 1
ATOM 2802 N N . ALA A 1 393 ? -18.794 -13.221 7.308 1.00 94.75 393 ALA A N 1
ATOM 2803 C CA . ALA A 1 393 ? -17.582 -13.584 8.032 1.00 94.75 393 ALA A CA 1
ATOM 2804 C C . ALA A 1 393 ? -16.374 -13.029 7.267 1.00 94.75 393 ALA A C 1
ATOM 2806 O O . ALA A 1 393 ? -16.210 -13.308 6.078 1.00 94.75 393 ALA A O 1
ATOM 2807 N N . THR A 1 394 ? -15.548 -12.231 7.937 1.00 92.69 394 THR A N 1
ATOM 2808 C CA . THR A 1 394 ? -14.394 -11.535 7.354 1.00 92.69 394 THR A CA 1
ATOM 2809 C C . THR A 1 394 ? -13.112 -12.114 7.929 1.00 92.69 394 THR A C 1
ATOM 2811 O O . THR A 1 394 ? -12.818 -11.898 9.104 1.00 92.69 394 THR A O 1
ATOM 2814 N N . ILE A 1 395 ? -12.353 -12.827 7.098 1.00 93.56 395 ILE A N 1
ATOM 2815 C CA . ILE A 1 395 ? -11.040 -13.394 7.419 1.00 93.56 395 ILE A CA 1
ATOM 2816 C C . ILE A 1 395 ? -9.957 -12.423 6.932 1.00 93.56 395 ILE A C 1
ATOM 2818 O O . ILE A 1 395 ? -10.072 -11.883 5.828 1.00 93.56 395 ILE A O 1
ATOM 2822 N N . ARG A 1 396 ? -8.892 -12.219 7.715 1.00 81.75 396 ARG A N 1
ATOM 2823 C CA . ARG A 1 396 ? -7.720 -11.407 7.327 1.00 81.75 396 ARG A CA 1
ATOM 2824 C C . ARG A 1 396 ? -6.433 -12.216 7.421 1.00 81.75 396 ARG A C 1
ATOM 2826 O O . ARG A 1 396 ? -6.272 -12.991 8.363 1.00 81.75 396 ARG A O 1
ATOM 2833 N N . TRP A 1 397 ? -5.527 -12.046 6.459 1.00 83.94 397 TRP A N 1
ATOM 2834 C CA . TRP A 1 397 ? -4.229 -12.727 6.462 1.00 83.94 397 TRP A CA 1
ATOM 2835 C C . TRP A 1 397 ? -3.142 -11.917 5.744 1.00 83.94 397 TRP A C 1
ATOM 2837 O O . TRP A 1 397 ? -3.417 -11.269 4.734 1.00 83.94 397 TRP A O 1
ATOM 2847 N N . THR A 1 398 ? -1.896 -12.027 6.209 1.00 72.69 398 THR A N 1
ATOM 2848 C CA . THR A 1 398 ? -0.703 -11.759 5.391 1.00 72.69 398 THR A CA 1
ATOM 2849 C C . THR A 1 398 ? -0.316 -13.042 4.662 1.00 72.69 398 THR A C 1
ATOM 2851 O O . THR A 1 398 ? -0.271 -14.115 5.269 1.00 72.69 398 THR A O 1
ATOM 2854 N N . GLY A 1 399 ? -0.036 -12.962 3.364 1.00 70.56 399 GLY A N 1
ATOM 2855 C CA . GLY A 1 399 ? 0.365 -14.119 2.568 1.00 70.56 399 GLY A CA 1
ATOM 2856 C C . GLY A 1 399 ? 0.171 -13.911 1.074 1.00 70.56 399 GLY A C 1
ATOM 2857 O O . GLY A 1 399 ? 0.170 -12.783 0.601 1.00 70.56 399 GLY A O 1
ATOM 2858 N N . ASN A 1 400 ? 0.026 -15.007 0.326 1.00 69.88 400 ASN A N 1
ATOM 2859 C CA . ASN A 1 400 ? -0.199 -14.993 -1.123 1.00 69.88 400 ASN A CA 1
ATOM 2860 C C . ASN A 1 400 ? -1.308 -15.950 -1.610 1.00 69.88 400 ASN A C 1
ATOM 2862 O O . ASN A 1 400 ? -1.498 -16.079 -2.817 1.00 69.88 400 ASN A O 1
ATOM 2866 N N . ARG A 1 401 ? -2.035 -16.634 -0.714 1.00 78.19 401 ARG A N 1
ATOM 2867 C CA . ARG A 1 401 ? -3.224 -17.452 -1.040 1.00 78.19 401 ARG A CA 1
ATOM 2868 C C . ARG A 1 401 ? -4.073 -17.719 0.200 1.00 78.19 401 ARG A C 1
ATOM 2870 O O . ARG A 1 401 ? -3.520 -17.852 1.294 1.00 78.19 401 ARG A O 1
ATOM 2877 N N . ILE A 1 402 ? -5.383 -17.866 0.008 1.00 85.75 402 ILE A N 1
ATOM 2878 C CA . ILE A 1 402 ? -6.326 -18.400 0.995 1.00 85.75 402 ILE A CA 1
ATOM 2879 C C . ILE A 1 402 ? -7.163 -19.526 0.378 1.00 85.75 402 ILE A C 1
ATOM 2881 O O . ILE A 1 402 ? -7.668 -19.412 -0.739 1.00 85.75 402 ILE A O 1
ATOM 2885 N N . LEU A 1 403 ? -7.324 -20.607 1.134 1.00 83.88 403 LEU A N 1
ATOM 2886 C CA . LEU A 1 403 ? -8.324 -21.648 0.919 1.00 83.88 403 LEU A CA 1
ATOM 2887 C C . LEU A 1 403 ? -9.377 -21.510 2.022 1.00 83.88 403 LEU A C 1
ATOM 2889 O O . LEU A 1 403 ? -9.007 -21.390 3.188 1.00 83.88 403 LEU A O 1
ATOM 2893 N N . LEU A 1 404 ? -10.665 -21.533 1.690 1.00 85.62 404 LEU A N 1
ATOM 2894 C CA . LEU A 1 404 ? -11.761 -21.483 2.662 1.00 85.62 404 LEU A CA 1
ATOM 2895 C C . LEU A 1 404 ? -12.476 -22.832 2.700 1.00 85.62 404 LEU A C 1
ATOM 2897 O O . LEU A 1 404 ? -12.827 -23.379 1.652 1.00 85.62 404 LEU A O 1
ATOM 2901 N N . TYR A 1 405 ? -12.727 -23.335 3.904 1.00 88.00 405 TYR A N 1
ATOM 2902 C CA . TYR A 1 405 ? -13.443 -24.581 4.152 1.00 88.00 405 TYR A CA 1
ATOM 2903 C C . TYR A 1 405 ? -14.749 -24.316 4.903 1.00 88.00 405 TYR A C 1
ATOM 2905 O O . TYR A 1 405 ? -14.860 -23.384 5.705 1.00 88.00 405 TYR A O 1
ATOM 2913 N N . GLY A 1 406 ? -15.742 -25.158 4.639 1.00 86.62 406 GLY A N 1
ATOM 2914 C CA . GLY A 1 406 ? -17.059 -25.096 5.260 1.00 86.62 406 GLY A CA 1
ATOM 2915 C C . GLY A 1 406 ? -17.850 -26.373 5.001 1.00 86.62 406 GLY A C 1
ATOM 2916 O O . GLY A 1 406 ? -17.391 -27.288 4.315 1.00 86.62 406 GLY A O 1
ATOM 2917 N N . VAL A 1 407 ? -19.054 -26.445 5.556 1.00 82.44 407 VAL A N 1
ATOM 2918 C CA . VAL A 1 407 ? -19.969 -27.571 5.357 1.00 82.44 407 VAL A CA 1
ATOM 2919 C C . VAL A 1 407 ? -20.747 -27.379 4.058 1.00 82.44 407 VAL A C 1
ATOM 2921 O O . VAL A 1 407 ? -21.429 -26.367 3.879 1.00 82.44 407 VAL A O 1
ATOM 2924 N N . LYS A 1 408 ? -20.686 -28.385 3.178 1.00 80.50 408 LYS A N 1
ATOM 2925 C CA . LYS A 1 408 ? -21.658 -28.576 2.098 1.00 80.50 408 LYS A CA 1
ATOM 2926 C C . LYS A 1 408 ? -22.702 -29.607 2.520 1.00 80.50 408 LYS A C 1
ATOM 2928 O O . LYS A 1 408 ? -22.324 -30.665 3.014 1.00 80.50 408 LYS A O 1
ATOM 2933 N N . GLU A 1 409 ? -23.990 -29.320 2.332 1.00 74.06 409 GLU A N 1
ATOM 2934 C CA . GLU A 1 409 ? -25.096 -30.149 2.847 1.00 74.06 409 GLU A CA 1
ATOM 2935 C C . GLU A 1 409 ? -26.454 -29.877 2.163 1.00 74.06 409 GLU A C 1
ATOM 2937 O O . GLU A 1 409 ? -26.572 -28.991 1.317 1.00 74.06 409 GLU A O 1
ATOM 2942 N N . ARG A 1 410 ? -27.518 -30.601 2.550 1.00 66.75 410 ARG A N 1
ATOM 2943 C CA . ARG A 1 410 ? -28.859 -30.467 1.935 1.00 66.75 410 ARG A CA 1
ATOM 2944 C C . ARG A 1 410 ? -29.531 -29.124 2.217 1.00 66.75 410 ARG A C 1
ATOM 2946 O O . ARG A 1 410 ? -30.429 -28.732 1.474 1.00 66.75 410 ARG A O 1
ATOM 2953 N N . SER A 1 411 ? -29.118 -28.451 3.287 1.00 74.94 411 SER A N 1
ATOM 2954 C CA . SER A 1 411 ? -29.587 -27.119 3.678 1.00 74.94 411 SER A CA 1
ATOM 2955 C C . SER A 1 411 ? -28.751 -25.992 3.056 1.00 74.94 411 SER A C 1
ATOM 2957 O O . SER A 1 411 ? -29.059 -24.823 3.285 1.00 74.94 411 SER A O 1
ATOM 2959 N N . GLY A 1 412 ? -27.693 -26.329 2.306 1.00 73.25 412 GLY A N 1
ATOM 2960 C CA . GLY A 1 412 ? -26.686 -25.390 1.818 1.00 73.25 412 GLY A CA 1
ATOM 2961 C C . GLY A 1 412 ? -27.245 -24.318 0.881 1.00 73.25 412 GLY A C 1
ATOM 2962 O O . GLY A 1 412 ? -28.001 -24.615 -0.046 1.00 73.25 412 GLY A O 1
ATOM 2963 N N . GLY A 1 413 ? -26.889 -23.064 1.145 1.00 75.44 413 GLY A N 1
ATOM 2964 C CA . GLY A 1 413 ? -27.252 -21.903 0.339 1.00 75.44 413 GLY A CA 1
ATOM 2965 C C . GLY A 1 413 ? -26.164 -21.462 -0.629 1.00 75.44 413 GLY A C 1
ATOM 2966 O O . GLY A 1 413 ? -25.081 -22.033 -0.710 1.00 75.44 413 GLY A O 1
ATOM 2967 N N . VAL A 1 414 ? -26.438 -20.370 -1.332 1.00 80.50 414 VAL A N 1
ATOM 2968 C CA . VAL A 1 414 ? -25.413 -19.644 -2.077 1.00 80.50 414 VAL A CA 1
ATOM 2969 C C . VAL A 1 414 ? -24.766 -18.623 -1.144 1.00 80.50 414 VAL A C 1
ATOM 2971 O O . VAL A 1 414 ? -25.427 -17.713 -0.631 1.00 80.50 414 VAL A O 1
ATOM 2974 N N . LEU A 1 415 ? -23.458 -18.746 -0.953 1.00 86.12 415 LEU A N 1
ATOM 2975 C CA . LEU A 1 415 ? -22.622 -17.700 -0.372 1.00 86.12 415 LEU A CA 1
ATOM 2976 C C . LEU A 1 415 ? -21.923 -16.909 -1.480 1.00 86.12 415 LEU A C 1
ATOM 2978 O O . LEU A 1 415 ? -21.808 -17.369 -2.615 1.00 86.12 415 LEU A O 1
ATOM 2982 N N . SER A 1 416 ? -21.413 -15.729 -1.151 1.00 83.69 416 SER A N 1
ATOM 2983 C CA . SER A 1 416 ? -20.447 -15.015 -1.987 1.00 83.69 416 SER A CA 1
ATOM 2984 C C . SER A 1 416 ? -19.157 -14.780 -1.216 1.00 83.69 416 SER A C 1
ATOM 2986 O O . SER A 1 416 ? -19.216 -14.262 -0.100 1.00 83.69 416 SER A O 1
ATOM 2988 N N . VAL A 1 417 ? -18.010 -15.102 -1.816 1.00 81.75 417 VAL A N 1
ATOM 2989 C CA . VAL A 1 417 ? -16.685 -14.722 -1.309 1.00 81.75 417 VAL A CA 1
ATOM 2990 C C . VAL A 1 417 ? -16.166 -13.531 -2.104 1.00 81.75 417 VAL A C 1
ATOM 2992 O O . VAL A 1 417 ? -16.082 -13.583 -3.330 1.00 81.75 417 VAL A O 1
ATOM 2995 N N . ARG A 1 418 ? -15.788 -12.460 -1.412 1.00 81.06 418 ARG A N 1
ATOM 2996 C CA . ARG A 1 418 ? -15.086 -11.302 -1.977 1.00 81.06 418 ARG A CA 1
ATOM 2997 C C . ARG A 1 418 ? -13.697 -11.217 -1.357 1.00 81.06 418 ARG A C 1
ATOM 2999 O O . ARG A 1 418 ? -13.593 -11.042 -0.148 1.00 81.06 418 ARG A O 1
ATOM 3006 N N . VAL A 1 419 ? -12.659 -11.293 -2.185 1.00 78.44 419 VAL A N 1
ATOM 3007 C CA . VAL A 1 419 ? -11.274 -10.997 -1.787 1.00 78.44 419 VAL A CA 1
ATOM 3008 C C . VAL A 1 419 ? -10.957 -9.542 -2.147 1.00 78.44 419 VAL A C 1
ATOM 3010 O O . VAL A 1 419 ? -11.316 -9.089 -3.234 1.00 78.44 419 VAL A O 1
ATOM 3013 N N . ASP A 1 420 ? -10.349 -8.803 -1.220 1.00 70.50 420 ASP A N 1
ATOM 3014 C CA . ASP A 1 420 ? -9.766 -7.458 -1.402 1.00 70.50 420 ASP A CA 1
ATOM 3015 C C . ASP A 1 420 ? -10.680 -6.420 -2.075 1.00 70.50 420 ASP A C 1
ATOM 3017 O O . ASP A 1 420 ? -10.260 -5.618 -2.906 1.00 70.50 420 ASP A O 1
ATOM 3021 N N . GLY A 1 421 ? -11.973 -6.447 -1.739 1.00 65.31 421 GLY A N 1
ATOM 3022 C CA . GLY A 1 421 ? -12.971 -5.540 -2.322 1.00 65.31 421 GLY A CA 1
ATOM 3023 C C . GLY A 1 421 ? -13.425 -5.899 -3.746 1.00 65.31 421 GLY A C 1
ATOM 3024 O O . GLY A 1 421 ? -14.388 -5.307 -4.236 1.00 65.31 421 GLY A O 1
ATOM 3025 N N . GLY A 1 422 ? -12.796 -6.889 -4.387 1.00 61.53 422 GLY A N 1
ATOM 3026 C CA . GLY A 1 422 ? -13.007 -7.270 -5.785 1.00 61.53 422 GLY A CA 1
ATOM 3027 C C . GLY A 1 422 ? -14.373 -7.889 -6.113 1.00 61.53 422 GLY A C 1
ATOM 3028 O O . GLY A 1 422 ? -15.330 -7.853 -5.328 1.00 61.53 422 GLY A O 1
ATOM 3029 N N . THR A 1 423 ? -14.485 -8.460 -7.314 1.00 63.19 423 THR A N 1
ATOM 3030 C CA . THR A 1 423 ? -15.713 -9.116 -7.792 1.00 63.19 423 THR A CA 1
ATOM 3031 C C . THR A 1 423 ? -16.075 -10.310 -6.897 1.00 63.19 423 THR A C 1
ATOM 3033 O O . THR A 1 423 ? -15.249 -11.211 -6.749 1.00 63.19 423 THR A O 1
ATOM 3036 N N . PRO A 1 424 ? -17.286 -10.367 -6.307 1.00 63.38 424 PRO A N 1
ATOM 3037 C CA . PRO A 1 424 ? -17.695 -11.513 -5.504 1.00 63.38 424 PRO A CA 1
ATOM 3038 C C . PRO A 1 424 ? -17.817 -12.783 -6.354 1.00 63.38 424 PRO A C 1
ATOM 3040 O O . PRO A 1 424 ? -18.495 -12.787 -7.381 1.00 63.38 424 PRO A O 1
ATOM 3043 N N . THR A 1 425 ? -17.210 -13.873 -5.894 1.00 71.00 425 THR A N 1
ATOM 3044 C CA . THR A 1 425 ? -17.402 -15.220 -6.445 1.00 71.00 425 THR A CA 1
ATOM 3045 C C . THR A 1 425 ? -18.526 -15.901 -5.676 1.00 71.00 425 THR A C 1
ATOM 3047 O O . THR A 1 425 ? -18.418 -16.079 -4.462 1.00 71.00 425 THR A O 1
ATOM 3050 N N . THR A 1 426 ? -19.619 -16.270 -6.345 1.00 70.94 426 THR A N 1
ATOM 3051 C CA . THR A 1 426 ? -20.699 -17.041 -5.709 1.00 70.94 426 THR A CA 1
ATOM 3052 C C . THR A 1 426 ? -20.337 -18.517 -5.631 1.00 70.94 426 THR A C 1
ATOM 3054 O O . THR A 1 426 ? -19.898 -19.092 -6.626 1.00 70.94 426 THR A O 1
ATOM 3057 N N . VAL A 1 427 ? -20.590 -19.140 -4.483 1.00 75.94 427 VAL A N 1
ATOM 3058 C CA . VAL A 1 427 ? -20.389 -20.572 -4.244 1.00 75.94 427 VAL A CA 1
ATOM 3059 C C . VAL A 1 427 ? -21.691 -21.153 -3.711 1.00 75.94 427 VAL A C 1
ATOM 3061 O O . VAL A 1 427 ? -22.257 -20.634 -2.752 1.00 75.94 427 VAL A O 1
ATOM 3064 N N . ASP A 1 428 ? -22.154 -22.241 -4.313 1.00 76.75 428 ASP A N 1
ATOM 3065 C CA . ASP A 1 428 ? -23.293 -23.009 -3.816 1.00 76.75 428 ASP A CA 1
ATOM 3066 C C . ASP A 1 428 ? -22.801 -24.078 -2.822 1.00 76.75 428 ASP A C 1
ATOM 3068 O O . ASP A 1 428 ? -21.991 -24.943 -3.178 1.00 76.75 428 ASP A O 1
ATOM 3072 N N . THR A 1 429 ? -23.247 -24.031 -1.564 1.00 75.12 429 THR A N 1
ATOM 3073 C CA . THR A 1 429 ? -22.890 -25.024 -0.537 1.00 75.12 429 THR A CA 1
ATOM 3074 C C . THR A 1 429 ? -23.828 -26.231 -0.508 1.00 75.12 429 THR A C 1
ATOM 3076 O O . THR A 1 429 ? -23.667 -27.106 0.337 1.00 75.12 429 THR A O 1
ATOM 3079 N N . TYR A 1 430 ? -24.769 -26.365 -1.441 1.00 81.50 430 TYR A N 1
ATOM 3080 C CA . TYR A 1 430 ? -25.599 -27.563 -1.513 1.00 81.50 430 TYR A CA 1
ATOM 3081 C C . TYR A 1 430 ? -24.785 -28.844 -1.770 1.00 81.50 430 TYR A C 1
ATOM 3083 O O . TYR A 1 430 ? -23.855 -28.869 -2.587 1.00 81.50 430 TYR A O 1
ATOM 3091 N N . ALA A 1 431 ? -25.186 -29.924 -1.097 1.00 60.72 431 ALA A N 1
ATOM 3092 C CA . ALA A 1 431 ? -24.833 -31.305 -1.413 1.00 60.72 431 ALA A CA 1
ATOM 3093 C C . ALA A 1 431 ? -25.914 -32.285 -0.896 1.00 60.72 431 ALA A C 1
ATOM 3095 O O . ALA A 1 431 ? -26.494 -32.059 0.166 1.00 60.72 431 ALA A O 1
ATOM 3096 N N . PRO A 1 432 ? -26.178 -33.420 -1.574 1.00 57.75 432 PRO A N 1
ATOM 3097 C CA . PRO A 1 432 ? -27.148 -34.421 -1.103 1.00 57.75 432 PRO A CA 1
ATOM 3098 C C . PRO A 1 432 ? -26.705 -35.151 0.184 1.00 57.75 432 PRO A C 1
ATOM 3100 O O . PRO A 1 432 ? -27.530 -35.738 0.891 1.00 57.75 432 PRO A O 1
ATOM 3103 N N . THR A 1 433 ? -25.413 -35.101 0.503 1.00 67.06 433 THR A N 1
ATOM 3104 C CA . THR A 1 433 ? -24.763 -35.662 1.695 1.00 67.06 433 THR A CA 1
ATOM 3105 C C . THR A 1 433 ? -23.933 -34.578 2.371 1.00 67.06 433 THR A C 1
ATOM 3107 O O . THR A 1 433 ? -23.303 -33.789 1.673 1.00 67.06 433 THR A O 1
ATOM 3110 N N . SER A 1 434 ? -23.916 -34.542 3.705 1.00 72.00 434 SER A N 1
ATOM 3111 C CA . SER A 1 434 ? -23.169 -33.522 4.450 1.00 72.00 434 SER A CA 1
ATOM 3112 C C . SER A 1 434 ? -21.668 -33.833 4.504 1.00 72.00 434 SER A C 1
ATOM 3114 O O . SER A 1 434 ? -21.289 -34.963 4.816 1.00 72.00 434 SER A O 1
ATOM 3116 N N . SER A 1 435 ? -20.816 -32.849 4.209 1.00 71.75 435 SER A N 1
ATOM 3117 C CA . SER A 1 435 ? -19.350 -32.975 4.236 1.00 71.75 435 SER A CA 1
ATOM 3118 C C . SER A 1 435 ? -18.654 -31.634 4.491 1.00 71.75 435 SER A C 1
ATOM 3120 O O . SER A 1 435 ? -19.023 -30.635 3.873 1.00 71.75 435 SER A O 1
ATOM 3122 N N . ASN A 1 436 ? -17.601 -31.619 5.317 1.00 79.12 436 ASN A N 1
ATOM 3123 C CA . ASN A 1 436 ? -16.621 -30.527 5.314 1.00 79.12 436 ASN A CA 1
ATOM 3124 C C . ASN A 1 436 ? -15.859 -30.575 3.979 1.00 79.12 436 ASN A C 1
ATOM 3126 O O . ASN A 1 436 ? -15.361 -31.632 3.587 1.00 79.12 436 ASN A O 1
ATOM 3130 N N . ALA A 1 437 ? -15.820 -29.454 3.264 1.00 74.38 437 ALA A N 1
ATOM 3131 C CA . ALA A 1 437 ? -15.238 -29.351 1.935 1.00 74.38 437 ALA A CA 1
ATOM 3132 C C . ALA A 1 437 ? -14.519 -28.011 1.743 1.00 74.38 437 ALA A C 1
ATOM 3134 O O . ALA A 1 437 ? -14.835 -27.012 2.392 1.00 74.38 437 ALA A O 1
ATOM 3135 N N . LEU A 1 438 ? -13.583 -27.986 0.791 1.00 77.00 438 LEU A N 1
ATOM 3136 C CA . LEU A 1 438 ? -13.088 -26.744 0.204 1.00 77.00 438 LEU A CA 1
ATOM 3137 C C . LEU A 1 438 ? -14.271 -26.047 -0.488 1.00 77.00 438 LEU A C 1
ATOM 3139 O O . LEU A 1 438 ? -14.900 -26.631 -1.370 1.00 77.00 438 LEU A O 1
ATOM 3143 N N . ILE A 1 439 ? -14.588 -24.823 -0.066 1.00 80.81 439 ILE A N 1
ATOM 3144 C CA . ILE A 1 439 ? -15.670 -24.007 -0.641 1.00 80.81 439 ILE A CA 1
ATOM 3145 C C . ILE A 1 439 ? -15.134 -22.877 -1.527 1.00 80.81 439 ILE A C 1
ATOM 3147 O O . ILE A 1 439 ? -15.845 -22.422 -2.415 1.00 80.81 439 ILE A O 1
ATOM 3151 N N . PHE A 1 440 ? -13.895 -22.423 -1.325 1.00 82.00 440 PHE A N 1
ATOM 3152 C CA . PHE A 1 440 ? -13.276 -21.390 -2.160 1.00 82.00 440 PHE A CA 1
ATOM 3153 C C . PHE A 1 440 ? -11.746 -21.461 -2.099 1.00 82.00 440 PHE A C 1
ATOM 3155 O O . PHE A 1 440 ? -11.170 -21.813 -1.072 1.00 82.00 440 PHE A O 1
ATOM 3162 N N . ASP A 1 441 ? -11.096 -21.068 -3.189 1.00 78.56 441 ASP A N 1
ATOM 3163 C CA . ASP A 1 441 ? -9.650 -20.911 -3.331 1.00 78.56 441 ASP A CA 1
ATOM 3164 C C . ASP A 1 441 ? -9.408 -19.576 -4.040 1.00 78.56 441 ASP A C 1
ATOM 3166 O O . ASP A 1 441 ? -9.985 -19.333 -5.100 1.00 78.56 441 ASP A O 1
ATOM 3170 N N . SER A 1 442 ? -8.579 -18.696 -3.475 1.00 70.81 442 SER A N 1
ATOM 3171 C CA . SER A 1 442 ? -8.265 -17.406 -4.110 1.00 70.81 442 SER A CA 1
ATOM 3172 C C . SER A 1 442 ? -7.417 -17.533 -5.377 1.00 70.81 442 SER A C 1
ATOM 3174 O O . SER A 1 442 ? -7.180 -16.535 -6.056 1.00 70.81 442 SER A O 1
ATOM 3176 N N . GLY A 1 443 ? -6.860 -18.718 -5.641 1.00 65.50 443 GLY A N 1
ATOM 3177 C CA . GLY A 1 443 ? -5.676 -18.845 -6.478 1.00 65.50 443 GLY A CA 1
ATOM 3178 C C . GLY A 1 443 ? -4.479 -18.130 -5.843 1.00 65.50 443 GLY A C 1
ATOM 3179 O O . GLY A 1 443 ? -4.508 -17.718 -4.678 1.00 65.50 443 GLY A O 1
ATOM 3180 N N . ARG A 1 444 ? -3.395 -17.985 -6.607 1.00 64.12 444 ARG A N 1
ATOM 3181 C CA . ARG A 1 444 ? -2.183 -17.307 -6.137 1.00 64.12 444 ARG A CA 1
ATOM 3182 C C . ARG A 1 444 ? -2.290 -15.796 -6.359 1.00 64.12 444 ARG A C 1
ATOM 3184 O O . ARG A 1 444 ? -2.361 -15.340 -7.497 1.00 64.12 444 ARG A O 1
ATOM 3191 N N . LEU A 1 445 ? -2.257 -15.045 -5.268 1.00 57.78 445 LEU A N 1
ATOM 3192 C CA . LEU A 1 445 ? -2.244 -13.587 -5.225 1.00 57.78 445 LEU A CA 1
ATOM 3193 C C . LEU A 1 445 ? -0.800 -13.045 -5.245 1.00 57.78 445 LEU A C 1
ATOM 3195 O O . LEU A 1 445 ? 0.185 -13.785 -5.133 1.00 57.78 445 LEU A O 1
ATOM 3199 N N . THR A 1 446 ? -0.670 -11.724 -5.357 1.00 57.31 446 THR A N 1
ATOM 3200 C CA . THR A 1 446 ? 0.540 -10.995 -4.945 1.00 57.31 446 THR A CA 1
ATOM 3201 C C . THR A 1 446 ? 0.767 -11.175 -3.448 1.00 57.31 446 THR A C 1
ATOM 3203 O O . THR A 1 446 ? -0.206 -11.139 -2.709 1.00 57.31 446 THR A O 1
ATOM 3206 N N . PHE A 1 447 ? 2.011 -11.305 -2.977 1.00 59.47 447 PHE A N 1
ATOM 3207 C CA . PHE A 1 447 ? 2.258 -11.344 -1.530 1.00 59.47 447 PHE A CA 1
ATOM 3208 C C . PHE A 1 447 ? 1.919 -9.988 -0.885 1.00 59.47 447 PHE A C 1
ATOM 3210 O O . PHE A 1 447 ? 2.484 -8.965 -1.276 1.00 59.47 447 PHE A O 1
ATOM 3217 N N . GLY A 1 448 ? 1.020 -9.981 0.098 1.00 51.84 448 GLY A N 1
ATOM 3218 C CA . GLY A 1 448 ? 0.551 -8.778 0.785 1.00 51.84 448 GLY A CA 1
ATOM 3219 C C . GLY A 1 448 ? -0.297 -9.107 2.013 1.00 51.84 448 GLY A C 1
ATOM 3220 O O . GLY A 1 448 ? -0.242 -10.226 2.519 1.00 51.84 448 GLY A O 1
ATOM 3221 N N . ASP A 1 449 ? -1.086 -8.135 2.483 1.00 67.94 449 ASP A N 1
ATOM 3222 C CA . ASP A 1 449 ? -2.225 -8.431 3.362 1.00 67.94 449 ASP A CA 1
ATOM 3223 C C . ASP A 1 449 ? -3.492 -8.388 2.532 1.00 67.94 449 ASP A C 1
ATOM 3225 O O . ASP A 1 449 ? -3.637 -7.543 1.644 1.00 67.94 449 ASP A O 1
ATOM 3229 N N . HIS A 1 450 ? -4.403 -9.279 2.888 1.00 77.69 450 HIS A N 1
ATOM 3230 C CA . HIS A 1 450 ? -5.634 -9.522 2.173 1.00 77.69 450 HIS A CA 1
ATOM 3231 C C . HIS A 1 450 ? -6.798 -9.685 3.150 1.00 77.69 450 HIS A C 1
ATOM 3233 O O . HIS A 1 450 ? -6.624 -10.014 4.331 1.00 77.69 450 HIS A O 1
ATOM 3239 N N . SER A 1 451 ? -8.012 -9.501 2.641 1.00 85.75 451 SER A N 1
ATOM 3240 C CA . SER A 1 451 ? -9.241 -9.801 3.373 1.00 85.75 451 SER A CA 1
ATOM 3241 C C . SER A 1 451 ? -10.234 -10.559 2.500 1.00 85.75 451 SER A C 1
ATOM 3243 O O . SER A 1 451 ? -10.493 -10.180 1.359 1.00 85.75 451 SER A O 1
ATOM 3245 N N . ALA A 1 452 ? -10.797 -11.635 3.048 1.00 89.38 452 ALA A N 1
ATOM 3246 C CA . ALA A 1 452 ? -11.811 -12.460 2.405 1.00 89.38 452 ALA A CA 1
ATOM 3247 C C . ALA A 1 452 ? -13.123 -12.332 3.181 1.00 89.38 452 ALA A C 1
ATOM 3249 O O . ALA A 1 452 ? -13.214 -12.744 4.337 1.00 89.38 452 ALA A O 1
ATOM 3250 N N . VAL A 1 453 ? -14.138 -11.757 2.539 1.00 91.69 453 VAL A N 1
ATOM 3251 C CA . VAL A 1 453 ? -15.482 -11.594 3.097 1.00 91.69 453 VAL A CA 1
ATOM 3252 C C . VAL A 1 453 ? -16.390 -12.665 2.505 1.00 91.69 453 VAL A C 1
ATOM 3254 O O . VAL A 1 453 ? -16.751 -12.599 1.329 1.00 91.69 453 VAL A O 1
ATOM 3257 N N . ILE A 1 454 ? -16.766 -13.641 3.326 1.00 95.62 454 ILE A N 1
ATOM 3258 C CA . ILE A 1 454 ? -17.864 -14.578 3.069 1.00 95.62 454 ILE A CA 1
ATOM 3259 C C . ILE A 1 454 ? -19.169 -13.850 3.402 1.00 95.62 454 ILE A C 1
ATOM 3261 O O . ILE A 1 454 ? -19.247 -13.156 4.414 1.00 95.62 454 ILE A O 1
ATOM 3265 N N . THR A 1 455 ? -20.212 -13.982 2.587 1.00 92.62 455 THR A N 1
ATOM 3266 C CA . THR A 1 455 ? -21.549 -13.430 2.876 1.00 92.62 455 THR A CA 1
ATOM 3267 C C . THR A 1 455 ? -22.639 -14.409 2.458 1.00 92.62 455 THR A C 1
ATOM 3269 O O . THR A 1 455 ? -22.598 -14.937 1.348 1.00 92.62 455 THR A O 1
ATOM 3272 N N . ASN A 1 456 ? -23.628 -14.638 3.324 1.00 92.50 456 ASN A N 1
ATOM 3273 C CA . ASN A 1 456 ? -24.833 -15.392 2.988 1.00 92.50 456 ASN A CA 1
ATOM 3274 C C . ASN A 1 456 ? -25.737 -14.540 2.078 1.00 92.50 456 ASN A C 1
ATOM 3276 O O . ASN A 1 456 ? -26.166 -13.456 2.471 1.00 92.50 456 ASN A O 1
ATOM 3280 N N . THR A 1 457 ? -26.032 -15.007 0.862 1.00 87.62 457 THR A N 1
ATOM 3281 C CA . THR A 1 457 ? -26.806 -14.226 -0.128 1.00 87.62 457 THR A CA 1
ATOM 3282 C C . THR A 1 457 ? -28.328 -14.320 0.051 1.00 87.62 457 THR A C 1
ATOM 3284 O O . THR A 1 457 ? -29.079 -13.694 -0.702 1.00 87.62 457 THR A O 1
ATOM 3287 N N . GLY A 1 458 ? -28.804 -15.162 0.976 1.00 81.19 458 GLY A N 1
ATOM 3288 C CA . GLY A 1 458 ? -30.219 -15.523 1.094 1.00 81.19 458 GLY A CA 1
ATOM 3289 C C . GLY A 1 458 ? -30.739 -16.433 -0.028 1.00 81.19 458 GLY A C 1
ATOM 3290 O O . GLY A 1 458 ? -31.887 -16.872 0.032 1.00 81.19 458 GLY A O 1
ATOM 3291 N N . GLN A 1 459 ? -29.926 -16.718 -1.053 1.00 80.44 459 GLN A N 1
ATOM 3292 C CA . GLN A 1 459 ? -30.311 -17.545 -2.196 1.00 80.44 459 GLN A CA 1
ATOM 3293 C C . GLN A 1 459 ? -29.956 -19.017 -1.971 1.00 80.44 459 GLN A C 1
ATOM 3295 O O . GLN A 1 459 ? -29.081 -19.358 -1.175 1.00 80.44 459 GLN A O 1
ATOM 3300 N N . ARG A 1 460 ? -30.619 -19.898 -2.720 1.00 80.94 460 ARG A N 1
ATOM 3301 C CA . ARG A 1 460 ? -30.318 -21.332 -2.806 1.00 80.94 460 ARG A CA 1
ATOM 3302 C C . ARG A 1 460 ? -30.736 -21.876 -4.169 1.00 80.94 460 ARG A C 1
ATOM 3304 O O . ARG A 1 460 ? -31.626 -21.304 -4.799 1.00 80.94 460 ARG A O 1
ATOM 3311 N N . ASN A 1 461 ? -30.156 -22.993 -4.603 1.00 66.38 461 ASN A N 1
ATOM 3312 C CA . ASN A 1 461 ? -30.690 -23.728 -5.751 1.00 66.38 461 ASN A CA 1
ATOM 3313 C C . ASN A 1 461 ? -32.001 -24.469 -5.399 1.00 66.38 461 ASN A C 1
ATOM 3315 O O . ASN A 1 461 ? -32.359 -24.631 -4.231 1.00 66.38 461 ASN A O 1
ATOM 3319 N N . ALA A 1 462 ? -32.712 -24.951 -6.422 1.00 65.69 462 ALA A N 1
ATOM 3320 C CA . ALA A 1 462 ? -34.022 -25.590 -6.272 1.00 65.69 462 ALA A CA 1
ATOM 3321 C C . ALA A 1 462 ? -34.011 -26.963 -5.560 1.00 65.69 462 ALA A C 1
ATOM 3323 O O . ALA A 1 462 ? -35.063 -27.404 -5.102 1.00 65.69 462 ALA A O 1
ATOM 3324 N N . ALA A 1 463 ? -32.859 -27.634 -5.460 1.00 59.88 463 ALA A N 1
ATOM 3325 C CA . ALA A 1 463 ? -32.704 -28.915 -4.766 1.00 59.88 463 ALA A CA 1
ATOM 3326 C C . ALA A 1 463 ? -32.362 -28.756 -3.269 1.00 59.88 463 ALA A C 1
ATOM 3328 O O . ALA A 1 463 ? -32.421 -29.734 -2.519 1.00 59.88 463 ALA A O 1
ATOM 3329 N N . SER A 1 464 ? -32.021 -27.538 -2.830 1.00 66.94 464 SER A N 1
ATOM 3330 C CA . SER A 1 464 ? -31.692 -27.230 -1.440 1.00 66.94 464 SER A CA 1
ATOM 3331 C C . SER A 1 464 ? -32.920 -26.905 -0.586 1.00 66.94 464 SER A C 1
ATOM 3333 O O . SER A 1 464 ? -33.874 -26.246 -1.021 1.00 66.94 464 SER A O 1
ATOM 3335 N N . LEU A 1 465 ? -32.873 -27.347 0.671 1.00 69.88 465 LEU A N 1
ATOM 3336 C CA . LEU A 1 465 ? -33.935 -27.176 1.664 1.00 69.88 465 LEU A CA 1
ATOM 3337 C C . LEU A 1 465 ? -33.932 -25.769 2.289 1.00 69.88 465 LEU A C 1
ATOM 3339 O O . LEU A 1 465 ? -34.992 -25.251 2.649 1.00 69.88 465 LEU A O 1
ATOM 3343 N N . ALA A 1 466 ? -32.762 -25.134 2.391 1.00 73.44 466 ALA A N 1
ATOM 3344 C CA . ALA A 1 466 ? -32.561 -23.840 3.047 1.00 73.44 466 ALA A CA 1
ATOM 3345 C C . ALA A 1 466 ? -31.421 -23.047 2.378 1.00 73.44 466 ALA A C 1
ATOM 3347 O O . ALA A 1 466 ? -30.937 -23.420 1.316 1.00 73.44 466 ALA A O 1
ATOM 3348 N N . PHE A 1 467 ? -31.029 -21.914 2.960 1.00 81.44 467 PHE A N 1
ATOM 3349 C CA . PHE A 1 467 ? -29.888 -21.118 2.497 1.00 81.44 467 PHE A CA 1
ATOM 3350 C C . PHE A 1 467 ? -28.798 -21.035 3.579 1.00 81.44 467 PHE A C 1
ATOM 3352 O O . PHE A 1 467 ? -28.283 -19.964 3.895 1.00 81.44 467 PHE A O 1
ATOM 3359 N N . ALA A 1 468 ? -28.478 -22.178 4.191 1.00 80.69 468 ALA A N 1
ATOM 3360 C CA . ALA A 1 468 ? -27.467 -22.271 5.235 1.00 80.69 468 ALA A CA 1
ATOM 3361 C C . ALA A 1 468 ? -26.065 -22.042 4.659 1.00 80.69 468 ALA A C 1
ATOM 3363 O O . ALA A 1 468 ? -25.651 -22.681 3.690 1.00 80.69 468 ALA A O 1
ATOM 3364 N N . VAL A 1 469 ? -25.324 -21.127 5.273 1.00 90.38 469 VAL A N 1
ATOM 3365 C CA . VAL A 1 469 ? -23.940 -20.813 4.907 1.00 90.38 469 VAL A CA 1
ATOM 3366 C C . VAL A 1 469 ? -23.069 -21.017 6.133 1.00 90.38 469 VAL A C 1
ATOM 3368 O O . VAL A 1 469 ? -23.452 -20.614 7.228 1.00 90.38 469 VAL A O 1
ATOM 3371 N N . SER A 1 470 ? -21.918 -21.660 5.953 1.00 89.38 470 SER A N 1
ATOM 3372 C CA . SER A 1 470 ? -21.025 -22.053 7.039 1.00 89.38 470 SER A CA 1
ATOM 3373 C C . SER A 1 470 ? -19.565 -21.718 6.744 1.00 89.38 470 SER A C 1
ATOM 3375 O O . SER A 1 470 ? -19.169 -21.526 5.593 1.00 89.38 470 SER A O 1
ATOM 3377 N N . PHE A 1 471 ? -18.774 -21.643 7.810 1.00 94.69 471 PHE A N 1
ATOM 3378 C CA . PHE A 1 471 ? -17.326 -21.484 7.790 1.00 94.69 471 PHE A CA 1
ATOM 3379 C C . PHE A 1 471 ? -16.718 -22.363 8.888 1.00 94.69 471 PHE A C 1
ATOM 3381 O O . PHE A 1 471 ? -17.149 -22.315 10.041 1.00 94.69 471 PHE A O 1
ATOM 3388 N N . ASP A 1 472 ? -15.739 -23.173 8.501 1.00 91.19 472 ASP A N 1
ATOM 3389 C CA . ASP A 1 472 ? -14.991 -24.093 9.365 1.00 91.19 472 ASP A CA 1
ATOM 3390 C C . ASP A 1 472 ? -13.602 -23.526 9.670 1.00 91.19 472 ASP A C 1
ATOM 3392 O O . ASP A 1 472 ? -13.264 -23.245 10.816 1.00 91.19 472 ASP A O 1
ATOM 3396 N N . ARG A 1 473 ? -12.807 -23.299 8.621 1.00 94.00 473 ARG A N 1
ATOM 3397 C CA . ARG A 1 473 ? -11.474 -22.709 8.734 1.00 94.00 473 ARG A CA 1
ATOM 3398 C C . ARG A 1 473 ? -11.030 -22.087 7.417 1.00 94.00 473 ARG A C 1
ATOM 3400 O O . ARG A 1 473 ? -11.516 -22.446 6.341 1.00 94.00 473 ARG A O 1
ATOM 3407 N N . ALA A 1 474 ? -10.036 -21.217 7.493 1.00 93.75 474 ALA A N 1
ATOM 3408 C CA . ALA A 1 474 ? -9.224 -20.824 6.355 1.00 93.75 474 ALA A CA 1
ATOM 3409 C C . ALA A 1 474 ? -7.823 -21.433 6.458 1.00 93.75 474 ALA A C 1
ATOM 3411 O O . ALA A 1 474 ? -7.261 -21.542 7.544 1.00 93.75 474 ALA A O 1
ATOM 3412 N N . GLU A 1 475 ? -7.227 -21.780 5.324 1.00 89.31 475 GLU A N 1
ATOM 3413 C CA . GLU A 1 475 ? -5.821 -22.166 5.229 1.00 89.31 475 GLU A CA 1
ATOM 3414 C C . GLU A 1 475 ? -5.098 -21.127 4.377 1.00 89.31 475 GLU A C 1
ATOM 3416 O O . GLU A 1 475 ? -5.370 -20.975 3.186 1.00 89.31 475 GLU A O 1
ATOM 3421 N N . THR A 1 476 ? -4.212 -20.372 5.017 1.00 87.25 476 THR A N 1
ATOM 3422 C CA . THR A 1 476 ? -3.521 -19.215 4.436 1.00 87.25 476 THR A CA 1
ATOM 3423 C C . THR A 1 476 ? -2.052 -19.551 4.220 1.00 87.25 476 THR A C 1
ATOM 3425 O O . THR A 1 476 ? -1.458 -20.246 5.043 1.00 87.25 476 THR A O 1
ATOM 3428 N N . TYR A 1 477 ? -1.472 -19.104 3.107 1.00 76.69 477 TYR A N 1
ATOM 3429 C CA . TYR A 1 477 ? -0.125 -19.508 2.688 1.00 76.69 477 TYR A CA 1
ATOM 3430 C C . TYR A 1 477 ? 0.799 -18.305 2.499 1.00 76.69 477 TYR A C 1
ATOM 3432 O O . TYR A 1 477 ? 0.372 -17.248 2.033 1.00 76.69 477 TYR A O 1
ATOM 3440 N N . SER A 1 478 ? 2.073 -18.491 2.845 1.00 71.12 478 SER A N 1
ATOM 3441 C CA . SER A 1 478 ? 3.170 -17.5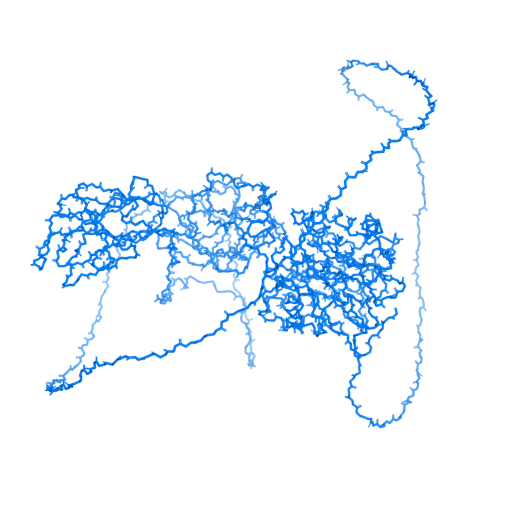48 2.612 1.00 71.12 478 SER A CA 1
ATOM 3442 C C . SER A 1 478 ? 4.377 -18.274 2.013 1.00 71.12 478 SER A C 1
ATOM 3444 O O . SER A 1 478 ? 5.198 -18.845 2.735 1.00 71.12 478 SER A O 1
ATOM 3446 N N . GLU A 1 479 ? 4.502 -18.258 0.685 1.00 58.62 479 GLU A N 1
ATOM 3447 C CA . GLU A 1 479 ? 5.685 -18.780 -0.012 1.00 58.62 479 GLU A CA 1
ATOM 3448 C C . GLU A 1 479 ? 6.920 -17.907 0.243 1.00 58.62 479 GLU A C 1
ATOM 3450 O O . GLU A 1 479 ? 6.986 -16.760 -0.192 1.00 58.62 479 GLU A O 1
ATOM 3455 N N . GLY A 1 480 ? 7.942 -18.478 0.890 1.00 48.59 480 GLY A N 1
ATOM 3456 C CA . GLY A 1 480 ? 9.255 -17.853 1.101 1.00 48.59 480 GLY A CA 1
ATOM 3457 C C . GLY A 1 480 ? 10.126 -17.788 -0.161 1.00 48.59 480 GLY A C 1
ATOM 3458 O O . GLY A 1 480 ? 11.329 -18.027 -0.088 1.00 48.59 480 GLY A O 1
ATOM 3459 N N . THR A 1 481 ? 9.523 -17.530 -1.324 1.00 34.81 481 THR A N 1
ATOM 3460 C CA . THR A 1 481 ? 10.180 -17.521 -2.639 1.00 34.81 481 THR A CA 1
ATOM 3461 C C . THR A 1 481 ? 9.765 -16.303 -3.460 1.00 34.81 481 THR A C 1
ATOM 3463 O O . THR A 1 481 ? 8.596 -15.923 -3.492 1.00 34.81 481 THR A O 1
ATOM 3466 N N . THR A 1 482 ? 10.754 -15.720 -4.137 1.00 37.19 482 THR A N 1
ATOM 3467 C CA . THR A 1 482 ? 10.762 -14.427 -4.841 1.00 37.19 482 THR A CA 1
ATOM 3468 C C . THR A 1 482 ? 9.476 -14.101 -5.635 1.00 37.19 482 THR A C 1
ATOM 3470 O O . THR A 1 482 ? 9.000 -14.970 -6.366 1.00 37.19 482 THR A O 1
ATOM 3473 N N . PRO A 1 483 ? 8.924 -12.866 -5.567 1.00 32.78 483 PRO A N 1
ATOM 3474 C CA . PRO A 1 483 ? 7.632 -12.531 -6.185 1.00 32.78 483 PRO A CA 1
ATOM 3475 C C . PRO A 1 483 ? 7.590 -12.675 -7.724 1.00 32.78 483 PRO A C 1
ATOM 3477 O O . PRO A 1 483 ? 8.343 -11.984 -8.413 1.00 32.78 483 PRO A O 1
ATOM 3480 N N . PRO A 1 484 ? 6.671 -13.484 -8.293 1.00 35.53 484 PRO A N 1
ATOM 3481 C CA . PRO A 1 484 ? 6.471 -13.597 -9.735 1.00 35.53 484 PRO A CA 1
ATOM 3482 C C . PRO A 1 484 ? 5.192 -12.892 -10.236 1.00 35.53 484 PRO A C 1
ATOM 3484 O O . PRO A 1 484 ? 4.096 -13.101 -9.721 1.00 35.53 484 PRO A O 1
ATOM 3487 N N . THR A 1 485 ? 5.356 -12.090 -11.294 1.00 36.94 485 THR A N 1
ATOM 3488 C CA . THR A 1 485 ? 4.365 -11.809 -12.365 1.00 36.94 485 THR A CA 1
ATOM 3489 C C . THR A 1 485 ? 2.933 -11.391 -11.985 1.00 36.94 485 THR A C 1
ATOM 3491 O O . THR A 1 485 ? 1.993 -11.660 -12.727 1.00 36.94 485 THR A O 1
ATOM 3494 N N . GLY A 1 486 ? 2.777 -10.638 -10.898 1.00 44.91 486 GLY A N 1
ATOM 3495 C CA . GLY A 1 486 ? 1.617 -9.772 -10.628 1.00 44.91 486 GLY A CA 1
ATOM 3496 C C . GLY A 1 486 ? 2.080 -8.392 -10.155 1.00 44.91 486 GLY A C 1
ATOM 3497 O O . GLY A 1 486 ? 1.601 -7.889 -9.150 1.00 44.91 486 GLY A O 1
ATOM 3498 N N . GLY A 1 487 ? 3.145 -7.870 -10.771 1.00 60.59 487 GLY A N 1
ATOM 3499 C CA . GLY A 1 487 ? 4.016 -6.869 -10.154 1.00 60.59 487 GLY A CA 1
ATOM 3500 C C . GLY A 1 487 ? 3.366 -5.517 -9.846 1.00 60.59 487 GLY A C 1
ATOM 3501 O O . GLY A 1 487 ? 2.470 -5.058 -10.552 1.00 60.59 487 GLY A O 1
ATOM 3502 N N . ASN A 1 488 ? 3.919 -4.859 -8.826 1.00 79.38 488 ASN A N 1
ATOM 3503 C CA . ASN A 1 488 ? 3.720 -3.444 -8.516 1.00 79.38 488 ASN A CA 1
ATOM 3504 C C . ASN A 1 488 ? 3.839 -2.564 -9.781 1.00 79.38 488 ASN A C 1
ATOM 3506 O O . ASN A 1 488 ? 4.631 -2.870 -10.678 1.00 79.38 488 ASN A O 1
ATOM 3510 N N . ARG A 1 489 ? 3.106 -1.442 -9.840 1.00 83.00 489 ARG A N 1
ATOM 3511 C CA . ARG A 1 489 ? 3.117 -0.476 -10.961 1.00 83.00 489 ARG A CA 1
ATOM 3512 C C . ARG A 1 489 ? 4.533 0.027 -11.274 1.00 83.00 489 ARG A C 1
ATOM 3514 O O . ARG A 1 489 ? 4.847 0.281 -12.436 1.00 83.00 489 ARG A O 1
ATOM 3521 N N . SER A 1 490 ? 5.381 0.158 -10.254 1.00 87.88 490 SER A N 1
ATOM 3522 C CA . SER A 1 490 ? 6.798 0.535 -10.379 1.00 87.88 490 SER A CA 1
ATOM 3523 C C . SER A 1 490 ? 7.700 -0.563 -10.957 1.00 87.88 490 SER A C 1
ATOM 3525 O O . SER A 1 490 ? 8.800 -0.278 -11.428 1.00 87.88 490 SER A O 1
ATOM 3527 N N . GLY A 1 491 ? 7.271 -1.826 -10.904 1.00 83.88 491 GLY A N 1
ATOM 3528 C CA . GLY A 1 491 ? 8.118 -2.995 -11.144 1.00 83.88 491 GLY A CA 1
ATOM 3529 C C . GLY A 1 491 ? 9.083 -3.332 -9.997 1.00 83.88 491 GLY A C 1
ATOM 3530 O O . GLY A 1 491 ? 9.896 -4.242 -10.156 1.00 83.88 491 GLY A O 1
ATOM 3531 N N . LYS A 1 492 ? 9.020 -2.636 -8.851 1.00 84.50 492 LYS A N 1
ATOM 3532 C CA . LYS A 1 492 ? 9.817 -2.969 -7.659 1.00 84.50 492 LYS A CA 1
ATOM 3533 C C . LYS A 1 492 ? 9.183 -4.103 -6.847 1.00 84.50 492 LYS A C 1
ATOM 3535 O O . LYS A 1 492 ? 7.960 -4.220 -6.811 1.00 84.50 492 LYS A O 1
ATOM 3540 N N . PRO A 1 493 ? 9.990 -4.922 -6.147 1.00 81.56 493 PRO A N 1
ATOM 3541 C CA . PRO A 1 493 ? 9.480 -5.966 -5.257 1.00 81.56 493 PRO A CA 1
ATOM 3542 C C . PRO A 1 493 ? 8.957 -5.432 -3.904 1.00 81.56 493 PRO A C 1
ATOM 3544 O O . PRO A 1 493 ? 8.453 -6.215 -3.108 1.00 81.56 493 PRO A O 1
ATOM 3547 N N . TRP A 1 494 ? 9.031 -4.118 -3.664 1.00 89.94 494 TRP A N 1
ATOM 3548 C CA . TRP A 1 494 ? 8.340 -3.372 -2.601 1.00 89.94 494 TRP A CA 1
ATOM 3549 C C . TRP A 1 494 ? 7.491 -2.252 -3.235 1.00 89.94 494 TRP A C 1
ATOM 3551 O O . TRP A 1 494 ? 7.711 -1.909 -4.399 1.00 89.94 494 TRP A O 1
ATOM 3561 N N . LEU A 1 495 ? 6.543 -1.664 -2.499 1.00 94.62 495 LEU A N 1
ATOM 3562 C CA . LEU A 1 495 ? 5.744 -0.526 -2.976 1.00 94.62 495 LEU A CA 1
ATOM 3563 C C . LEU A 1 495 ? 6.607 0.747 -3.019 1.00 94.62 495 LEU A C 1
ATOM 3565 O O . LEU A 1 495 ? 7.089 1.209 -1.989 1.00 94.62 495 LEU A O 1
ATOM 3569 N N . SER A 1 496 ? 6.813 1.325 -4.197 1.00 96.38 496 SER A N 1
ATOM 3570 C CA . SER A 1 496 ? 7.766 2.415 -4.420 1.00 96.38 496 SER A CA 1
ATOM 3571 C C . SER A 1 496 ? 7.087 3.684 -4.934 1.00 96.38 496 SER A C 1
ATOM 3573 O O . SER A 1 496 ? 6.363 3.643 -5.935 1.00 96.38 496 SER A O 1
ATOM 3575 N N . GLY A 1 497 ? 7.375 4.836 -4.326 1.00 96.56 497 GLY A N 1
ATOM 3576 C CA . GLY A 1 497 ? 6.812 6.118 -4.754 1.00 96.56 497 GLY A CA 1
ATOM 3577 C C . GLY A 1 497 ? 7.481 7.347 -4.145 1.00 96.56 497 GLY A C 1
ATOM 3578 O O . GLY A 1 497 ? 8.686 7.343 -3.905 1.00 96.56 497 GLY A O 1
ATOM 3579 N N . ALA A 1 498 ? 6.702 8.414 -3.950 1.00 96.25 498 ALA A N 1
ATOM 3580 C CA . ALA A 1 498 ? 7.186 9.706 -3.461 1.00 96.25 498 ALA A CA 1
ATOM 3581 C C . ALA A 1 498 ? 6.067 10.562 -2.842 1.00 96.25 498 ALA A C 1
ATOM 3583 O O . ALA A 1 498 ? 4.880 10.239 -2.964 1.00 96.25 498 ALA A O 1
ATOM 3584 N N . ASN A 1 499 ? 6.440 11.683 -2.222 1.00 90.19 499 ASN A N 1
ATOM 3585 C CA . ASN A 1 499 ? 5.530 12.808 -1.993 1.00 90.19 499 ASN A CA 1
ATOM 3586 C C . ASN A 1 499 ? 5.308 13.607 -3.302 1.00 90.19 499 ASN A C 1
ATOM 3588 O O . ASN A 1 499 ? 6.169 13.667 -4.178 1.00 90.19 499 ASN A O 1
ATOM 3592 N N . GLY A 1 500 ? 4.146 14.245 -3.446 1.00 72.94 500 GLY A N 1
ATOM 3593 C CA . GLY A 1 500 ? 3.793 15.008 -4.653 1.00 72.94 500 GLY A CA 1
ATOM 3594 C C . GLY A 1 500 ? 4.234 16.475 -4.635 1.00 72.94 500 GLY A C 1
ATOM 3595 O O . GLY A 1 500 ? 3.382 17.347 -4.753 1.00 72.94 500 GLY A O 1
ATOM 3596 N N . ASP A 1 501 ? 5.513 16.793 -4.438 1.00 80.06 501 ASP A N 1
ATOM 3597 C CA . ASP A 1 501 ? 5.958 18.202 -4.409 1.00 80.06 501 ASP A CA 1
ATOM 3598 C C . ASP A 1 501 ? 5.768 18.893 -5.786 1.00 80.06 501 ASP A C 1
ATOM 3600 O O . ASP A 1 501 ? 6.235 18.354 -6.796 1.00 80.06 501 ASP A O 1
ATOM 3604 N N . PRO A 1 502 ? 5.127 20.085 -5.861 1.00 75.62 502 PRO A N 1
ATOM 3605 C CA . PRO A 1 502 ? 4.802 20.971 -4.734 1.00 75.62 502 PRO A CA 1
ATOM 3606 C C . PRO A 1 502 ? 3.402 20.860 -4.112 1.00 75.62 502 PRO A C 1
ATOM 3608 O O . PRO A 1 502 ? 3.259 21.228 -2.949 1.00 75.62 502 PRO A O 1
ATOM 3611 N N . LEU A 1 503 ? 2.357 20.459 -4.847 1.00 78.12 503 LEU A N 1
ATOM 3612 C CA . LEU A 1 503 ? 0.963 20.659 -4.399 1.00 78.12 503 LEU A CA 1
ATOM 3613 C C . LEU A 1 503 ? 0.306 19.418 -3.779 1.00 78.12 503 LEU A C 1
ATOM 3615 O O . LEU A 1 503 ? -0.843 19.488 -3.345 1.00 78.12 503 LEU A O 1
ATOM 3619 N N . ILE A 1 504 ? 1.030 18.302 -3.707 1.00 82.06 504 ILE A N 1
ATOM 3620 C CA . ILE A 1 504 ? 0.576 16.998 -3.213 1.00 82.06 504 ILE A CA 1
ATOM 3621 C C . ILE A 1 504 ? -0.692 16.565 -3.971 1.00 82.06 504 ILE A C 1
ATOM 3623 O O . ILE A 1 504 ? -1.762 16.328 -3.406 1.00 82.06 504 ILE A O 1
ATOM 3627 N N . THR A 1 505 ? -0.563 16.490 -5.299 1.00 84.56 505 THR A N 1
ATOM 3628 C CA . THR A 1 505 ? -1.606 16.014 -6.222 1.00 84.56 505 THR A CA 1
ATOM 3629 C C . THR A 1 505 ? -1.151 14.767 -6.995 1.00 84.56 505 THR A C 1
ATOM 3631 O O . THR A 1 505 ? 0.055 14.521 -7.107 1.00 84.56 505 THR A O 1
ATOM 3634 N N . PRO A 1 506 ? -2.077 13.991 -7.599 1.00 85.94 506 PRO A N 1
ATOM 3635 C CA . PRO A 1 506 ? -1.716 12.890 -8.494 1.00 85.94 506 PRO A CA 1
ATOM 3636 C C . PRO A 1 506 ? -0.816 13.313 -9.657 1.00 85.94 506 PRO A C 1
ATOM 3638 O O . PRO A 1 506 ? 0.025 12.529 -10.085 1.00 85.94 506 PRO A O 1
ATOM 3641 N N . ASN A 1 507 ? -0.974 14.543 -10.157 1.00 84.81 507 ASN A N 1
ATOM 3642 C CA . ASN A 1 507 ? -0.181 15.056 -11.273 1.00 84.81 507 ASN A CA 1
ATOM 3643 C C . ASN A 1 507 ? 1.277 15.288 -10.860 1.00 84.81 507 ASN A C 1
ATOM 3645 O O . ASN A 1 507 ? 2.178 14.927 -11.612 1.00 84.81 507 ASN A O 1
ATOM 3649 N N . ASP A 1 508 ? 1.513 15.844 -9.668 1.00 88.25 508 ASP A N 1
ATOM 3650 C CA . ASP A 1 508 ? 2.868 16.062 -9.146 1.00 88.25 508 ASP A CA 1
ATOM 3651 C C . ASP A 1 508 ? 3.573 14.722 -8.882 1.00 88.25 508 ASP A C 1
ATOM 3653 O O . ASP A 1 508 ? 4.728 14.535 -9.271 1.00 88.25 508 ASP A O 1
ATOM 3657 N N . VAL A 1 509 ? 2.845 13.759 -8.295 1.00 91.75 509 VAL A N 1
ATOM 3658 C CA . VAL A 1 509 ? 3.330 12.388 -8.075 1.00 91.75 509 VAL A CA 1
ATOM 3659 C C . VAL A 1 509 ? 3.672 11.724 -9.408 1.00 91.75 509 VAL A C 1
ATOM 3661 O O . VAL A 1 509 ? 4.827 11.369 -9.618 1.00 91.75 509 VAL A O 1
ATOM 3664 N N . GLU A 1 510 ? 2.727 11.593 -10.345 1.00 88.75 510 GLU A N 1
ATOM 3665 C CA . GLU A 1 510 ? 2.975 10.910 -11.627 1.00 88.75 510 GLU A CA 1
ATOM 3666 C C . GLU A 1 510 ? 4.018 11.632 -12.500 1.00 88.75 510 GLU A C 1
ATOM 3668 O O . GLU A 1 510 ? 4.685 10.985 -13.310 1.00 88.75 510 GLU A O 1
ATOM 3673 N N . ALA A 1 511 ? 4.250 12.936 -12.307 1.00 88.44 511 ALA A N 1
ATOM 3674 C CA . ALA A 1 511 ? 5.363 13.643 -12.939 1.00 88.44 511 ALA A CA 1
ATOM 3675 C C . ALA A 1 511 ? 6.730 13.234 -12.346 1.00 88.44 511 ALA A C 1
ATOM 3677 O O . ALA A 1 511 ? 7.668 12.980 -13.107 1.00 88.44 511 ALA A O 1
ATOM 3678 N N . PHE A 1 512 ? 6.836 13.051 -11.024 1.00 93.81 512 PHE A N 1
ATOM 3679 C CA . PHE A 1 512 ? 8.010 12.425 -10.394 1.00 93.81 512 PHE A CA 1
ATOM 3680 C C . PHE A 1 512 ? 8.184 10.959 -10.844 1.00 93.81 512 PHE A C 1
ATOM 3682 O O . PHE A 1 512 ? 9.292 10.537 -11.189 1.00 93.81 512 PHE A O 1
ATOM 3689 N N . CYS A 1 513 ? 7.093 10.186 -10.927 1.00 90.06 513 CYS A N 1
ATOM 3690 C CA . CYS A 1 513 ? 7.116 8.808 -11.438 1.00 90.06 513 CYS A CA 1
ATOM 3691 C C . CYS A 1 513 ? 7.584 8.751 -12.911 1.00 90.06 513 CYS A C 1
ATOM 3693 O O . CYS A 1 513 ? 8.326 7.853 -13.311 1.00 90.06 513 CYS A O 1
ATOM 3695 N N . SER A 1 514 ? 7.201 9.748 -13.715 1.00 88.31 514 SER A N 1
ATOM 3696 C CA . SER A 1 514 ? 7.649 9.901 -15.105 1.00 88.31 514 SER A CA 1
ATOM 3697 C C . SER A 1 514 ? 9.137 10.252 -15.194 1.00 88.31 514 SER A C 1
ATOM 3699 O O . SER A 1 514 ? 9.842 9.686 -16.027 1.00 88.31 514 SER A O 1
ATOM 3701 N N . PHE A 1 515 ? 9.642 11.119 -14.308 1.00 91.31 515 PHE A N 1
ATOM 3702 C CA . PHE A 1 515 ? 11.071 11.447 -14.201 1.00 91.31 515 PHE A CA 1
ATOM 3703 C C . PHE A 1 515 ? 11.937 10.210 -13.913 1.00 91.31 515 PHE A C 1
ATOM 3705 O O . PHE A 1 515 ? 12.980 10.043 -14.543 1.00 91.31 515 PHE A O 1
ATOM 3712 N N . ARG A 1 516 ? 11.482 9.304 -13.036 1.00 89.00 516 ARG A N 1
ATOM 3713 C CA . ARG A 1 516 ? 12.152 8.014 -12.778 1.00 89.00 516 ARG A CA 1
ATOM 3714 C C . ARG A 1 516 ? 11.820 6.905 -13.785 1.00 89.00 516 ARG A C 1
ATOM 3716 O O . ARG A 1 516 ? 12.207 5.766 -13.575 1.00 89.00 516 ARG A O 1
ATOM 3723 N N . GLY A 1 517 ? 11.070 7.195 -14.850 1.00 85.56 517 GLY A N 1
ATOM 3724 C CA . GLY A 1 517 ? 10.723 6.224 -15.897 1.00 85.56 517 GLY A CA 1
ATOM 3725 C C . GLY A 1 517 ? 9.832 5.050 -15.456 1.00 85.56 517 GLY A C 1
ATOM 3726 O O . GLY A 1 517 ? 9.647 4.111 -16.236 1.00 85.56 517 GLY A O 1
ATOM 3727 N N . LYS A 1 518 ? 9.277 5.082 -14.235 1.00 86.81 518 LYS A N 1
ATOM 3728 C CA . LYS A 1 518 ? 8.460 4.016 -13.631 1.00 86.81 518 LYS A CA 1
ATOM 3729 C C . LYS A 1 518 ? 7.315 4.603 -12.797 1.00 86.81 518 LYS A C 1
ATOM 3731 O O . LYS A 1 518 ? 7.601 5.386 -11.885 1.00 86.81 518 LYS A O 1
ATOM 3736 N N . PRO A 1 519 ? 6.051 4.184 -13.026 1.00 88.31 519 PRO A N 1
ATOM 3737 C CA . PRO A 1 519 ? 4.902 4.578 -12.205 1.00 88.31 519 PRO A CA 1
ATOM 3738 C C . PRO A 1 519 ? 5.136 4.390 -10.700 1.00 88.31 519 PRO A C 1
ATOM 3740 O O . PRO A 1 519 ? 5.986 3.597 -10.289 1.00 88.31 519 PRO A O 1
ATOM 3743 N N . CYS A 1 520 ? 4.373 5.093 -9.865 1.00 92.06 520 CYS A N 1
ATOM 3744 C CA . CYS A 1 520 ? 4.451 4.931 -8.412 1.00 92.06 520 CYS A CA 1
ATOM 3745 C C . CYS A 1 520 ? 3.337 4.039 -7.864 1.00 92.06 520 CYS A C 1
ATOM 3747 O O . CYS A 1 520 ? 2.186 4.118 -8.290 1.00 92.06 520 CYS A O 1
ATOM 3749 N N . ASP A 1 521 ? 3.676 3.212 -6.881 1.00 94.88 521 ASP A N 1
ATOM 3750 C CA . ASP A 1 521 ? 2.715 2.353 -6.182 1.00 94.88 521 ASP A CA 1
ATOM 3751 C C . ASP A 1 521 ? 2.061 3.084 -5.014 1.00 94.88 521 ASP A C 1
ATOM 3753 O O . ASP A 1 521 ? 0.905 2.827 -4.686 1.00 94.88 521 ASP A O 1
ATOM 3757 N N . VAL A 1 522 ? 2.814 4.004 -4.406 1.00 96.19 522 VAL A N 1
ATOM 3758 C CA . VAL A 1 522 ? 2.409 4.820 -3.263 1.00 96.19 522 VAL A CA 1
ATOM 3759 C C . VAL A 1 522 ? 2.561 6.311 -3.553 1.00 96.19 522 VAL A C 1
ATOM 3761 O O . VAL A 1 522 ? 3.487 6.730 -4.248 1.00 96.19 522 VAL A O 1
ATOM 3764 N N . ALA A 1 523 ? 1.651 7.106 -3.000 1.00 95.56 523 ALA A N 1
ATOM 3765 C CA . ALA A 1 523 ? 1.760 8.556 -2.901 1.00 95.56 523 ALA A CA 1
ATOM 3766 C C . ALA A 1 523 ? 1.797 8.932 -1.419 1.00 95.56 523 ALA A C 1
ATOM 3768 O O . ALA A 1 523 ? 0.871 8.600 -0.671 1.00 95.56 523 ALA A O 1
ATOM 3769 N N . GLN A 1 524 ? 2.853 9.617 -0.987 1.00 95.81 524 GLN A N 1
ATOM 3770 C CA . GLN A 1 524 ? 2.929 10.129 0.375 1.00 95.81 524 GLN A CA 1
ATOM 3771 C C . GLN A 1 524 ? 2.197 11.468 0.470 1.00 95.81 524 GLN A C 1
ATOM 3773 O O . GLN A 1 524 ? 2.459 12.395 -0.301 1.00 95.81 524 GLN A O 1
ATOM 3778 N N . VAL A 1 525 ? 1.242 11.547 1.396 1.00 93.38 525 VAL A N 1
ATOM 3779 C CA . VAL A 1 525 ? 0.332 12.685 1.537 1.00 93.38 525 VAL A CA 1
ATOM 3780 C C . VAL A 1 525 ? 0.140 13.043 3.011 1.00 93.38 525 VAL A C 1
ATOM 3782 O O . VAL A 1 525 ? 0.380 12.235 3.910 1.00 93.38 525 VAL A O 1
ATOM 3785 N N . PHE A 1 526 ? -0.310 14.269 3.266 1.00 91.69 526 PHE A N 1
ATOM 3786 C CA . PHE A 1 526 ? -0.502 14.810 4.610 1.00 91.69 526 PHE A CA 1
ATOM 3787 C C . PHE A 1 526 ? -1.887 15.452 4.697 1.00 91.69 526 PHE A C 1
ATOM 3789 O O . PHE A 1 526 ? -2.267 16.220 3.810 1.00 91.69 526 PHE A O 1
ATOM 3796 N N . VAL A 1 527 ? -2.643 15.162 5.758 1.00 91.12 527 VAL A N 1
ATOM 3797 C CA . VAL A 1 527 ? -3.892 15.895 6.032 1.00 91.12 527 VAL A CA 1
ATOM 3798 C C . VAL A 1 527 ? -3.583 17.272 6.621 1.00 91.12 527 VAL A C 1
ATOM 3800 O O . VAL A 1 527 ? -2.567 17.467 7.292 1.00 91.12 527 VAL A O 1
ATOM 3803 N N . ALA A 1 528 ? -4.470 18.246 6.407 1.00 89.31 528 ALA A N 1
ATOM 3804 C CA . ALA A 1 528 ? -4.317 19.553 7.034 1.00 89.31 528 ALA A CA 1
ATOM 3805 C C . ALA A 1 528 ? -4.568 19.431 8.550 1.00 89.31 528 ALA A C 1
ATOM 3807 O O . ALA A 1 528 ? -5.610 18.969 9.002 1.00 89.31 528 ALA A O 1
ATOM 3808 N N . ARG A 1 529 ? -3.587 19.838 9.357 1.00 91.62 529 ARG A N 1
ATOM 3809 C CA . ARG A 1 529 ? -3.509 19.475 10.785 1.00 91.62 529 ARG A CA 1
ATOM 3810 C C . ARG A 1 529 ? -4.253 20.432 11.727 1.00 91.62 529 ARG A C 1
ATOM 3812 O O . ARG A 1 529 ? -4.137 20.318 12.938 1.00 91.62 529 ARG A O 1
ATOM 3819 N N . ASN A 1 530 ? -4.979 21.413 11.193 1.00 90.25 530 ASN A N 1
ATOM 3820 C CA . ASN A 1 530 ? -5.407 22.608 11.931 1.00 90.25 530 ASN A CA 1
ATOM 3821 C C . ASN A 1 530 ? -6.757 22.495 12.667 1.00 90.25 530 ASN A C 1
ATOM 3823 O O . ASN A 1 530 ? -7.065 23.348 13.495 1.00 90.25 530 ASN A O 1
ATOM 3827 N N . ASN A 1 531 ? -7.597 21.509 12.346 1.00 92.50 531 ASN A N 1
ATOM 3828 C CA . ASN A 1 531 ? -8.869 21.237 13.031 1.00 92.50 531 ASN A CA 1
ATOM 3829 C C . ASN A 1 531 ? -9.351 19.810 12.707 1.00 92.50 531 ASN A C 1
ATOM 3831 O O . ASN A 1 531 ? -8.846 19.191 11.773 1.00 92.50 531 ASN A O 1
ATOM 3835 N N . TRP A 1 532 ? -10.343 19.300 13.444 1.00 94.12 532 TRP A N 1
ATOM 3836 C CA . TRP A 1 532 ? -10.849 17.936 13.253 1.00 94.12 532 TRP A CA 1
ATOM 3837 C C . TRP A 1 532 ? -11.412 17.678 11.852 1.00 94.12 532 TRP A C 1
ATOM 3839 O O . TRP A 1 532 ? -11.074 16.658 11.261 1.00 94.12 532 TRP A O 1
ATOM 3849 N N . ASN A 1 533 ? -12.188 18.602 11.276 1.00 91.75 533 ASN A N 1
ATOM 3850 C CA . ASN A 1 533 ? -12.777 18.421 9.942 1.00 91.75 533 ASN A CA 1
ATOM 3851 C C . ASN A 1 533 ? -11.696 18.232 8.866 1.00 91.75 533 ASN A C 1
ATOM 3853 O O . ASN A 1 533 ? -11.864 17.410 7.972 1.00 91.75 533 ASN A O 1
ATOM 3857 N N . SER A 1 534 ? -10.571 18.945 8.980 1.00 88.88 534 SER A N 1
ATOM 3858 C CA . SER A 1 534 ? -9.419 18.795 8.081 1.00 88.88 534 SER A CA 1
ATOM 3859 C C . SER A 1 534 ? -8.705 17.436 8.182 1.00 88.88 534 SER A C 1
ATOM 3861 O O . SER A 1 534 ? -7.994 17.069 7.245 1.00 88.88 534 SER A O 1
ATOM 3863 N N . ILE A 1 535 ? -8.863 16.720 9.304 1.00 93.00 535 ILE A N 1
ATOM 3864 C CA . ILE A 1 535 ? -8.195 15.442 9.607 1.00 93.00 535 ILE A CA 1
ATOM 3865 C C . ILE A 1 535 ? -9.115 14.247 9.312 1.00 93.00 535 ILE A C 1
ATOM 3867 O O . ILE A 1 535 ? -8.658 13.273 8.719 1.00 93.00 535 ILE A O 1
ATOM 3871 N N . VAL A 1 536 ? -10.386 14.298 9.744 1.00 93.25 536 VAL A N 1
ATOM 3872 C CA . VAL A 1 536 ? -11.262 13.106 9.809 1.00 93.25 536 VAL A CA 1
ATOM 3873 C C . VAL A 1 536 ? -12.387 13.049 8.777 1.00 93.25 536 VAL A C 1
ATOM 3875 O O . VAL A 1 536 ? -12.934 11.971 8.553 1.00 93.25 536 VAL A O 1
ATOM 3878 N N . LEU A 1 537 ? -12.731 14.165 8.130 1.00 88.06 537 LEU A N 1
ATOM 3879 C CA . LEU A 1 537 ? -13.657 14.180 6.989 1.00 88.06 537 LEU A CA 1
ATOM 3880 C C . LEU A 1 537 ? -12.874 13.992 5.674 1.00 88.06 537 LEU A C 1
ATOM 3882 O O . LEU A 1 537 ? -11.648 14.122 5.693 1.00 88.06 537 LEU A O 1
ATOM 3886 N N . PRO A 1 538 ? -13.530 13.715 4.525 1.00 82.94 538 PRO A N 1
ATOM 3887 C CA . PRO A 1 538 ? -12.849 13.589 3.237 1.00 82.94 538 PRO A CA 1
ATOM 3888 C C . PRO A 1 538 ? -12.020 14.840 2.915 1.00 82.94 538 PRO A C 1
ATOM 3890 O O . PRO A 1 538 ? -12.556 15.881 2.538 1.00 82.94 538 PRO A O 1
ATOM 3893 N N . SER A 1 539 ? -10.705 14.742 3.085 1.00 72.25 539 SER A N 1
ATOM 3894 C CA . SER A 1 539 ? -9.760 15.857 2.993 1.00 72.25 539 SER A CA 1
ATOM 3895 C C . SER A 1 539 ? -9.213 16.027 1.573 1.00 72.25 539 SER A C 1
ATOM 3897 O O . SER A 1 539 ? -9.334 15.130 0.742 1.00 72.25 539 SER A O 1
ATOM 3899 N N . PHE A 1 540 ? -8.533 17.145 1.300 1.00 68.56 540 PHE A N 1
ATOM 3900 C CA . PHE A 1 540 ? -7.785 17.381 0.050 1.00 68.56 540 PHE A CA 1
ATOM 3901 C C . PHE A 1 540 ? -6.867 16.195 -0.317 1.00 68.56 540 PHE A C 1
ATOM 3903 O O . PHE A 1 540 ? -6.831 15.777 -1.471 1.00 68.56 540 PHE A O 1
ATOM 3910 N N . ALA A 1 541 ? -6.216 15.575 0.676 1.00 74.62 541 ALA A N 1
ATOM 3911 C CA . ALA A 1 541 ? -5.340 14.417 0.486 1.00 74.62 541 ALA A CA 1
ATOM 3912 C C . ALA A 1 541 ? -6.072 13.147 0.002 1.00 74.62 541 ALA A C 1
ATOM 3914 O O . ALA A 1 541 ? -5.476 12.337 -0.702 1.00 74.62 541 ALA A O 1
ATOM 3915 N N . GLN A 1 542 ? -7.353 12.968 0.342 1.00 77.88 542 GLN A N 1
ATOM 3916 C CA . GLN A 1 542 ? -8.171 11.846 -0.144 1.00 77.88 542 GLN A CA 1
ATOM 3917 C C . GLN A 1 542 ? -8.926 12.213 -1.430 1.00 77.88 542 GLN A C 1
ATOM 3919 O O . GLN A 1 542 ? -8.945 11.425 -2.374 1.00 77.88 542 GLN A O 1
ATOM 3924 N N . GLN A 1 543 ? -9.509 13.416 -1.491 1.00 79.56 543 GLN A N 1
ATOM 3925 C CA . GLN A 1 543 ? -10.312 13.892 -2.621 1.00 79.56 543 GLN A CA 1
ATOM 3926 C C . GLN A 1 543 ? -9.483 14.068 -3.901 1.00 79.56 543 GLN A C 1
ATOM 3928 O O . GLN A 1 543 ? -9.911 13.607 -4.956 1.00 79.56 543 GLN A O 1
ATOM 3933 N N . ASN A 1 544 ? -8.285 14.666 -3.826 1.00 79.94 544 ASN A N 1
ATOM 3934 C CA . ASN A 1 544 ? -7.423 14.848 -5.004 1.00 79.94 544 ASN A CA 1
ATOM 3935 C C . ASN A 1 544 ? -7.041 13.515 -5.653 1.00 79.94 544 ASN A C 1
ATOM 3937 O O . ASN A 1 544 ? -6.899 13.435 -6.867 1.00 79.94 544 ASN A O 1
ATOM 3941 N N . PHE A 1 545 ? -6.855 12.480 -4.833 1.00 84.12 545 PHE A N 1
ATOM 3942 C CA . PHE A 1 545 ? -6.451 11.143 -5.257 1.00 84.12 545 PHE A CA 1
ATOM 3943 C C . PHE A 1 545 ? -7.648 10.205 -5.488 1.00 84.12 545 PHE A C 1
ATOM 3945 O O . PHE A 1 545 ? -7.464 8.986 -5.576 1.00 84.12 545 PHE A O 1
ATOM 3952 N N . ALA A 1 546 ? -8.869 10.735 -5.615 1.00 81.62 546 ALA A N 1
ATOM 3953 C CA . ALA A 1 546 ? -10.028 9.959 -6.045 1.00 81.62 546 ALA A CA 1
ATOM 3954 C C . ALA A 1 546 ? -9.760 9.336 -7.429 1.00 81.62 546 ALA A C 1
ATOM 3956 O O . ALA A 1 546 ? -9.441 10.030 -8.391 1.00 81.62 546 ALA A O 1
ATOM 3957 N N . GLY A 1 547 ? -9.839 8.006 -7.519 1.00 77.56 547 GLY A N 1
ATOM 3958 C CA . GLY A 1 547 ? -9.526 7.260 -8.742 1.00 77.56 547 GLY A CA 1
ATOM 3959 C C . GLY A 1 547 ? -8.033 7.118 -9.084 1.00 77.56 547 GLY A C 1
ATOM 3960 O O . GLY A 1 547 ? -7.719 6.455 -10.071 1.00 77.56 547 GLY A O 1
ATOM 3961 N N . TRP A 1 548 ? -7.098 7.671 -8.297 1.00 83.00 548 TRP A N 1
ATOM 3962 C CA . TRP A 1 548 ? -5.666 7.423 -8.520 1.00 83.00 548 TRP A CA 1
ATOM 3963 C C . TRP A 1 548 ? -5.310 5.966 -8.156 1.00 83.00 548 TRP A C 1
ATOM 3965 O O . TRP A 1 548 ? -5.554 5.566 -7.016 1.00 83.00 548 TRP A O 1
ATOM 3975 N N . PRO A 1 549 ? -4.728 5.158 -9.064 1.00 79.62 549 PRO A N 1
ATOM 3976 C CA . PRO A 1 549 ? -4.675 3.696 -8.919 1.00 79.62 549 PRO A CA 1
ATOM 3977 C C . PRO A 1 549 ? -3.551 3.161 -8.010 1.00 79.62 549 PRO A C 1
ATOM 3979 O O . PRO A 1 549 ? -3.289 1.960 -8.015 1.00 79.62 549 PRO A O 1
ATOM 3982 N N . GLY A 1 550 ? -2.860 4.023 -7.261 1.00 85.81 550 GLY A N 1
ATOM 3983 C CA . GLY A 1 550 ? -1.917 3.624 -6.211 1.00 85.81 550 GLY A CA 1
ATOM 3984 C C . GLY A 1 550 ? -2.471 3.848 -4.798 1.00 85.81 550 GLY A C 1
ATOM 3985 O O . GLY A 1 550 ? -3.566 4.388 -4.610 1.00 85.81 550 GLY A O 1
ATOM 3986 N N . LYS A 1 551 ? -1.689 3.445 -3.796 1.00 91.69 551 LYS A N 1
ATOM 3987 C CA . LYS A 1 551 ? -2.000 3.542 -2.362 1.00 91.69 551 LYS A CA 1
ATOM 3988 C C . LYS A 1 551 ? -1.580 4.884 -1.773 1.00 91.69 551 LYS A C 1
ATOM 3990 O O . LYS A 1 551 ? -0.538 5.424 -2.130 1.00 91.69 551 LYS A O 1
ATOM 3995 N N . LEU A 1 552 ? -2.345 5.408 -0.822 1.00 94.25 552 LEU A N 1
ATOM 3996 C CA . LEU A 1 552 ? -1.935 6.603 -0.081 1.00 94.25 552 LEU A CA 1
ATOM 3997 C C . LEU A 1 552 ? -1.162 6.204 1.177 1.00 94.25 552 LEU A C 1
ATOM 3999 O O . LEU A 1 552 ? -1.570 5.280 1.879 1.00 94.25 552 LEU A O 1
ATOM 4003 N N . ILE A 1 553 ? -0.083 6.923 1.482 1.00 97.25 553 ILE A N 1
ATOM 4004 C CA . ILE A 1 553 ? 0.501 6.971 2.828 1.00 97.25 553 ILE A CA 1
ATOM 4005 C C . ILE A 1 553 ? -0.076 8.231 3.476 1.00 97.25 553 ILE A C 1
ATOM 4007 O O . ILE A 1 553 ? 0.433 9.336 3.280 1.00 97.25 553 ILE A O 1
ATOM 4011 N N . LEU A 1 554 ? -1.210 8.066 4.159 1.00 95.50 554 LEU A N 1
ATOM 4012 C CA . LEU A 1 554 ? -1.977 9.122 4.814 1.00 95.50 554 LEU A CA 1
ATOM 4013 C C . LEU A 1 554 ? -1.297 9.504 6.133 1.00 95.50 554 LEU A C 1
ATOM 4015 O O . LEU A 1 554 ? -1.539 8.873 7.162 1.00 95.50 554 LEU A O 1
ATOM 4019 N N . SER A 1 555 ? -0.461 10.542 6.110 1.00 96.50 555 SER A N 1
ATOM 4020 C CA . SER A 1 555 ? 0.158 11.096 7.320 1.00 96.50 555 SER A CA 1
ATOM 4021 C C . SER A 1 555 ? -0.875 11.897 8.113 1.00 96.50 555 SER A C 1
ATOM 4023 O O . SER A 1 555 ? -1.335 12.948 7.650 1.00 96.50 555 SER A O 1
ATOM 4025 N N . VAL A 1 556 ? -1.259 11.394 9.294 1.00 96.62 556 VAL A N 1
ATOM 4026 C CA . VAL A 1 556 ? -2.327 11.961 10.137 1.00 96.62 556 VAL A CA 1
ATOM 4027 C C . VAL A 1 556 ? -1.847 12.250 11.569 1.00 96.62 556 VAL A C 1
ATOM 4029 O O . VAL A 1 556 ? -1.232 11.388 12.201 1.00 96.62 556 VAL A O 1
ATOM 4032 N N . PRO A 1 557 ? -2.084 13.462 12.109 1.00 97.69 557 PRO A N 1
ATOM 4033 C CA . PRO A 1 557 ? -1.776 13.767 13.502 1.00 97.69 557 PRO A CA 1
ATOM 4034 C C . PRO A 1 557 ? -2.858 13.152 14.409 1.00 97.69 557 PRO A C 1
ATOM 4036 O O . PRO A 1 557 ? -4.004 13.042 13.976 1.00 97.69 557 PRO A O 1
ATOM 4039 N N . PRO A 1 558 ? -2.561 12.795 15.671 1.00 97.75 558 PRO A N 1
ATOM 4040 C CA . PRO A 1 558 ? -3.541 12.166 16.567 1.00 97.75 558 PRO A CA 1
ATOM 4041 C C . PRO A 1 558 ? -4.632 13.136 17.063 1.00 97.75 558 PRO A C 1
ATOM 4043 O O . PRO A 1 558 ? -5.665 12.706 17.579 1.00 97.75 558 PRO A O 1
ATOM 4046 N N . PHE A 1 559 ? -4.403 14.442 16.908 1.00 97.75 559 PHE A N 1
ATOM 4047 C CA . PHE A 1 559 ? -5.329 15.538 17.190 1.00 97.75 559 PHE A CA 1
ATOM 4048 C C . PHE A 1 559 ? -4.860 16.831 16.485 1.00 97.75 559 PHE A C 1
ATOM 4050 O O . PHE A 1 559 ? -3.717 16.886 16.022 1.00 97.75 559 PHE A O 1
ATOM 4057 N N . PRO A 1 560 ? -5.704 17.878 16.388 1.00 96.56 560 PRO A N 1
ATOM 4058 C CA . PRO A 1 560 ? -5.330 19.135 15.745 1.00 96.56 560 PRO A CA 1
ATOM 4059 C C . PRO A 1 560 ? -4.204 19.915 16.436 1.00 96.56 560 PRO A C 1
ATOM 4061 O O . PRO A 1 560 ? -4.099 19.949 17.660 1.00 96.56 560 PRO A O 1
ATOM 4064 N N . GLU A 1 561 ? -3.424 20.649 15.647 1.00 92.25 561 GLU A N 1
ATOM 4065 C CA . GLU A 1 561 ? -2.424 21.597 16.137 1.00 92.25 561 GLU A CA 1
ATOM 4066 C C . GLU A 1 561 ? -3.092 22.879 16.657 1.00 92.25 561 GLU A C 1
ATOM 4068 O O . GLU A 1 561 ? -3.525 23.737 15.886 1.00 92.25 561 GLU A O 1
ATOM 4073 N N . GLY A 1 562 ? -3.173 23.009 17.983 1.00 82.69 562 GLY A N 1
ATOM 4074 C CA . GLY A 1 562 ? -3.811 24.131 18.676 1.00 82.69 562 GLY A CA 1
ATOM 4075 C C . GLY A 1 562 ? -5.003 23.674 19.519 1.00 82.69 562 GLY A C 1
ATOM 4076 O O . GLY A 1 562 ? -5.067 22.526 19.944 1.00 82.69 562 GLY A O 1
ATOM 4077 N N . GLY A 1 563 ? -5.939 24.581 19.812 1.00 78.12 563 GLY A N 1
ATOM 4078 C CA . GLY A 1 563 ? -7.233 24.253 20.438 1.00 78.12 563 GLY A CA 1
ATOM 4079 C C . GLY A 1 563 ? -7.214 23.659 21.858 1.00 78.12 563 GLY A C 1
ATOM 4080 O O . GLY A 1 563 ? -8.283 23.414 22.404 1.00 78.12 563 GLY A O 1
ATOM 4081 N N . GLY A 1 564 ? -6.042 23.439 22.464 1.00 88.75 564 GLY A N 1
ATOM 4082 C CA . GLY A 1 564 ? -5.901 22.790 23.774 1.00 88.75 564 GLY A CA 1
ATOM 4083 C C . GLY A 1 564 ? -5.912 21.255 23.736 1.00 88.75 564 GLY A C 1
ATOM 4084 O O . GLY A 1 564 ? -6.055 20.630 24.785 1.00 88.75 564 GLY A O 1
ATOM 4085 N N . TYR A 1 565 ? -5.771 20.635 22.559 1.00 95.81 565 TYR A N 1
ATOM 4086 C CA . TYR A 1 565 ? -5.695 19.175 22.443 1.00 95.81 565 TYR A CA 1
ATOM 4087 C C . TYR A 1 565 ? -4.351 18.626 22.960 1.00 95.81 565 TYR A C 1
ATOM 4089 O O . TYR A 1 565 ? -3.323 19.296 22.856 1.00 95.81 565 TYR A O 1
ATOM 4097 N N . SER A 1 566 ? -4.353 17.414 23.528 1.00 97.06 566 SER A N 1
ATOM 4098 C CA . SER A 1 566 ? -3.160 16.793 24.130 1.00 97.06 566 SER A CA 1
ATOM 4099 C C . SER A 1 566 ? -3.142 15.266 24.001 1.00 97.06 566 SER A C 1
ATOM 4101 O O . SER A 1 566 ? -4.187 14.630 23.829 1.00 97.06 566 SER A O 1
ATOM 4103 N N . LEU A 1 567 ? -1.956 14.662 24.159 1.00 97.81 567 LEU A N 1
ATOM 4104 C CA . LEU A 1 567 ? -1.790 13.204 24.239 1.00 97.81 567 LEU A CA 1
ATOM 4105 C C . LEU A 1 567 ? -2.543 12.620 25.442 1.00 97.81 567 LEU A C 1
ATOM 4107 O O . LEU A 1 567 ? -3.164 11.570 25.322 1.00 97.81 567 LEU A O 1
ATOM 4111 N N . GLN A 1 568 ? -2.544 13.312 26.584 1.00 98.12 568 GLN A N 1
ATOM 4112 C CA . GLN A 1 568 ? -3.211 12.863 27.809 1.00 98.12 568 GLN A CA 1
ATOM 4113 C C . GLN A 1 568 ? -4.733 12.806 27.626 1.00 98.12 568 GLN A C 1
ATOM 4115 O O . GLN A 1 568 ? -5.372 11.835 28.023 1.00 98.12 568 GLN A O 1
ATOM 4120 N N . THR A 1 569 ? -5.322 13.812 26.972 1.00 98.19 569 THR A N 1
ATOM 4121 C CA . THR A 1 569 ? -6.756 13.824 26.638 1.00 98.19 569 THR A CA 1
ATOM 4122 C C . THR A 1 569 ? -7.096 12.830 25.522 1.00 98.19 569 THR A C 1
ATOM 4124 O O . THR A 1 569 ? -8.165 12.229 25.549 1.00 98.19 569 THR A O 1
ATOM 4127 N N . CYS A 1 570 ? -6.187 12.593 24.574 1.00 98.50 570 CYS A N 1
ATOM 4128 C CA . CYS A 1 570 ? -6.334 11.528 23.581 1.00 98.50 570 CYS A CA 1
ATOM 4129 C C . CYS A 1 570 ? -6.353 10.131 24.234 1.00 98.50 570 CYS A C 1
ATOM 4131 O O . CYS A 1 570 ? -7.226 9.319 23.935 1.00 98.50 570 CYS A O 1
ATOM 4133 N N . ALA A 1 571 ? -5.446 9.871 25.181 1.00 98.50 571 ALA A N 1
ATOM 4134 C CA . ALA A 1 571 ? -5.274 8.579 25.849 1.00 98.50 571 ALA A CA 1
ATOM 4135 C C . ALA A 1 571 ? -6.498 8.102 26.656 1.00 98.50 571 ALA A C 1
ATOM 4137 O O . ALA A 1 571 ? -6.673 6.898 26.840 1.00 98.50 571 ALA A O 1
ATOM 4138 N N . THR A 1 572 ? -7.377 9.005 27.110 1.00 98.12 572 THR A N 1
ATOM 4139 C CA . THR A 1 572 ? -8.647 8.615 27.758 1.00 98.12 572 THR A CA 1
ATOM 4140 C C . THR A 1 572 ? -9.693 8.104 26.760 1.00 98.12 572 THR A C 1
ATOM 4142 O O . THR A 1 572 ? -10.648 7.432 27.150 1.00 98.12 572 THR A O 1
ATOM 4145 N N . GLY A 1 573 ? -9.509 8.378 25.466 1.00 97.50 573 GLY A N 1
ATOM 4146 C CA . GLY A 1 573 ? -10.475 8.117 24.400 1.00 97.50 573 GLY A CA 1
ATOM 4147 C C . GLY A 1 573 ? -11.438 9.276 24.117 1.00 97.50 573 GLY A C 1
ATOM 4148 O O . GLY A 1 573 ? -12.437 9.104 23.419 1.00 97.50 573 GLY A O 1
ATOM 4149 N N . ALA A 1 574 ? -11.161 10.481 24.630 1.00 98.19 574 ALA A N 1
ATOM 4150 C CA . ALA A 1 574 ? -12.024 11.650 24.419 1.00 98.19 574 ALA A CA 1
ATOM 4151 C C . ALA A 1 574 ? -12.147 12.085 22.940 1.00 98.19 574 ALA A C 1
ATOM 4153 O O . ALA A 1 574 ? -13.020 12.888 22.610 1.00 98.19 574 ALA A O 1
ATOM 4154 N N . TYR A 1 575 ? -11.292 11.565 22.050 1.00 98.50 575 TYR A N 1
ATOM 4155 C CA . TYR A 1 575 ? -11.308 11.846 20.609 1.00 98.50 575 TYR A CA 1
ATOM 4156 C C . TYR A 1 575 ? -11.834 10.674 19.756 1.00 98.50 575 TYR A C 1
ATOM 4158 O O . TYR A 1 575 ? -11.917 10.803 18.534 1.00 98.50 575 TYR A O 1
ATOM 4166 N N . ASP A 1 576 ? -12.235 9.549 20.367 1.00 98.38 576 ASP A N 1
ATOM 4167 C CA . ASP A 1 576 ? -12.618 8.314 19.658 1.00 98.38 576 ASP A CA 1
ATOM 4168 C C . ASP A 1 576 ? -13.808 8.518 18.692 1.00 98.38 576 ASP A C 1
ATOM 4170 O O . ASP A 1 576 ? -13.981 7.769 17.731 1.00 98.38 576 ASP A O 1
ATOM 4174 N N . SER A 1 577 ? -14.650 9.533 18.921 1.00 98.25 577 SER A N 1
ATOM 4175 C CA . SER A 1 577 ? -15.750 9.914 18.022 1.00 98.25 577 SER A CA 1
ATOM 4176 C C . SER A 1 577 ? -15.262 10.454 16.675 1.00 98.25 577 SER A C 1
ATOM 4178 O O . SER A 1 577 ? -15.806 10.061 15.644 1.00 98.25 577 SER A O 1
ATOM 4180 N N . TYR A 1 578 ? -14.226 11.298 16.671 1.00 98.44 578 TYR A N 1
ATOM 4181 C CA . TYR A 1 578 ? -13.612 11.828 15.451 1.00 98.44 578 TYR A CA 1
ATOM 4182 C C . TYR A 1 578 ? -12.870 10.728 14.688 1.00 98.44 578 TYR A C 1
ATOM 4184 O O . TYR A 1 578 ? -12.969 10.642 13.468 1.00 98.44 578 TYR A O 1
ATOM 4192 N N . TRP A 1 579 ? -12.191 9.826 15.397 1.00 98.56 579 TRP A N 1
ATOM 4193 C CA . TRP A 1 579 ? -11.466 8.719 14.768 1.00 98.56 579 TRP A CA 1
ATOM 4194 C C . TRP A 1 579 ? -12.386 7.630 14.200 1.00 98.56 579 TRP A C 1
ATOM 4196 O O . TRP A 1 579 ? -12.108 7.097 13.125 1.00 98.56 579 TRP A O 1
ATOM 4206 N N . ARG A 1 580 ? -13.558 7.408 14.809 1.00 98.50 580 ARG A N 1
ATOM 4207 C CA . ARG A 1 580 ? -14.660 6.670 14.167 1.00 98.50 580 ARG A CA 1
ATOM 4208 C C . ARG A 1 580 ? -15.195 7.355 12.905 1.00 98.50 580 ARG A C 1
ATOM 4210 O O . ARG A 1 580 ? -15.664 6.672 12.001 1.00 98.50 580 ARG A O 1
ATOM 4217 N N . GLU A 1 581 ? -15.126 8.681 12.806 1.00 98.12 581 GLU A N 1
ATOM 4218 C CA . GLU A 1 581 ? -15.493 9.381 11.569 1.00 98.12 581 GLU A CA 1
ATOM 4219 C C . GLU A 1 581 ? -14.412 9.236 10.488 1.00 98.12 581 GLU A C 1
ATOM 4221 O O . GLU A 1 581 ? -14.751 8.993 9.334 1.00 98.12 581 GLU A O 1
ATOM 4226 N N . PHE A 1 582 ? -13.122 9.239 10.847 1.00 97.12 582 PHE A N 1
ATOM 4227 C CA . PHE A 1 582 ? -12.043 8.929 9.896 1.00 97.12 582 PHE A CA 1
ATOM 4228 C C . PHE A 1 582 ? -12.194 7.520 9.300 1.00 97.12 582 PHE A C 1
ATOM 4230 O O . PHE A 1 582 ? -12.067 7.355 8.087 1.00 97.12 582 PHE A O 1
ATOM 4237 N N . GLY A 1 583 ? -12.552 6.512 10.106 1.00 95.81 583 GLY A N 1
ATOM 4238 C CA . GLY A 1 583 ? -12.842 5.164 9.599 1.00 95.81 583 GLY A CA 1
ATOM 4239 C C . GLY A 1 583 ? -14.018 5.125 8.610 1.00 95.81 583 GLY A C 1
ATOM 4240 O O . GLY A 1 583 ? -13.924 4.480 7.564 1.00 95.81 583 GLY A O 1
ATOM 4241 N N . ARG A 1 584 ? -15.089 5.895 8.859 1.00 94.00 584 ARG A N 1
ATOM 4242 C CA . ARG A 1 584 ? -16.194 6.077 7.892 1.00 94.00 584 ARG A CA 1
ATOM 4243 C C . ARG A 1 584 ? -15.760 6.828 6.632 1.00 94.00 584 ARG A C 1
ATOM 4245 O O . ARG A 1 584 ? -16.185 6.453 5.541 1.00 94.00 584 ARG A O 1
ATOM 4252 N N . THR A 1 585 ? -14.901 7.837 6.760 1.00 93.06 585 THR A N 1
ATOM 4253 C CA . THR A 1 585 ? -14.302 8.578 5.639 1.00 93.06 585 THR A CA 1
ATOM 4254 C C . THR A 1 585 ? -13.470 7.669 4.738 1.00 93.06 585 THR A C 1
ATOM 4256 O O . THR A 1 585 ? -13.583 7.761 3.516 1.00 93.06 585 THR A O 1
ATOM 4259 N N . LEU A 1 586 ? -12.676 6.749 5.299 1.00 91.25 586 LEU A N 1
ATOM 4260 C CA . LEU A 1 586 ? -11.946 5.760 4.498 1.00 91.25 586 LEU A CA 1
ATOM 4261 C C . LEU A 1 586 ? -12.907 4.862 3.707 1.00 91.25 586 LEU A C 1
ATOM 4263 O O . LEU A 1 586 ? -12.665 4.627 2.526 1.00 91.25 586 LEU A O 1
ATOM 4267 N N . ASN A 1 587 ? -14.025 4.436 4.306 1.00 89.00 587 ASN A N 1
ATOM 4268 C CA . ASN A 1 587 ? -15.049 3.651 3.606 1.00 89.00 587 ASN A CA 1
ATOM 4269 C C . ASN A 1 587 ? -15.731 4.438 2.477 1.00 89.00 587 ASN A C 1
ATOM 4271 O O . ASN A 1 587 ? -15.869 3.927 1.368 1.00 89.00 587 ASN A O 1
ATOM 4275 N N . SER A 1 588 ? -16.168 5.673 2.744 1.00 86.56 588 SER A N 1
ATOM 4276 C CA . SER A 1 588 ? -16.927 6.482 1.780 1.00 86.56 588 SER A CA 1
ATOM 4277 C C . SER A 1 588 ? -16.076 7.012 0.623 1.00 86.56 588 SER A C 1
ATOM 4279 O O . SER A 1 588 ? -16.606 7.263 -0.457 1.00 86.56 588 SER A O 1
ATOM 4281 N N . THR A 1 589 ? -14.760 7.138 0.821 1.00 84.00 589 THR A N 1
ATOM 4282 C CA . THR A 1 589 ? -13.796 7.522 -0.226 1.00 84.00 589 THR A CA 1
ATOM 4283 C C . THR A 1 589 ? -13.163 6.333 -0.957 1.00 84.00 589 THR A C 1
ATOM 4285 O O . THR A 1 589 ? -12.420 6.548 -1.914 1.00 84.00 589 THR A O 1
ATOM 4288 N N . GLY A 1 590 ? -13.439 5.089 -0.540 1.00 84.00 590 GLY A N 1
ATOM 4289 C CA . GLY A 1 590 ? -12.811 3.891 -1.111 1.00 84.00 590 GLY A CA 1
ATOM 4290 C C . GLY A 1 590 ? -11.306 3.798 -0.827 1.00 84.00 590 GLY A C 1
ATOM 4291 O O . GLY A 1 590 ? -10.553 3.306 -1.665 1.00 84.00 590 GLY A O 1
ATOM 4292 N N . ARG A 1 591 ? -10.855 4.334 0.316 1.00 86.75 591 ARG A N 1
ATOM 4293 C CA . ARG A 1 591 ? -9.439 4.474 0.700 1.00 86.75 591 ARG A CA 1
ATOM 4294 C C . ARG A 1 591 ? -9.024 3.673 1.929 1.00 86.75 591 ARG A C 1
ATOM 4296 O O . ARG A 1 591 ? -7.931 3.894 2.450 1.00 86.75 591 ARG A O 1
ATOM 4303 N N . GLN A 1 592 ? -9.820 2.682 2.332 1.00 88.00 592 GLN A N 1
ATOM 4304 C CA . GLN A 1 592 ? -9.436 1.676 3.337 1.00 88.00 592 GLN A CA 1
ATOM 4305 C C . GLN A 1 592 ? -8.115 0.966 2.996 1.00 88.00 592 GLN A C 1
ATOM 4307 O O . GLN A 1 592 ? -7.411 0.497 3.879 1.00 88.00 592 GLN A O 1
ATOM 4312 N N . ASP A 1 593 ? -7.768 0.911 1.709 1.00 84.31 593 ASP A N 1
ATOM 4313 C CA . ASP A 1 593 ? -6.566 0.268 1.183 1.00 84.31 593 ASP A CA 1
ATOM 4314 C C . ASP A 1 593 ? -5.251 1.034 1.463 1.00 84.31 593 ASP A C 1
ATOM 4316 O O . ASP A 1 593 ? -4.167 0.546 1.118 1.00 84.31 593 ASP A O 1
ATOM 4320 N N . SER A 1 594 ? -5.355 2.223 2.063 1.00 91.12 594 SER A N 1
ATOM 4321 C CA . SER A 1 594 ? -4.253 3.135 2.379 1.00 91.12 594 SER A CA 1
ATOM 4322 C C . SER A 1 594 ? -3.443 2.695 3.603 1.00 91.12 594 SER A C 1
ATOM 4324 O O . SER A 1 594 ? -3.917 1.977 4.483 1.00 91.12 594 SER A O 1
ATOM 4326 N N . ILE A 1 595 ? -2.213 3.198 3.683 1.00 97.56 595 ILE A N 1
ATOM 4327 C CA . ILE A 1 595 ? -1.362 3.142 4.871 1.00 97.56 595 ILE A CA 1
ATOM 4328 C C . ILE A 1 595 ? -1.665 4.389 5.710 1.00 97.56 595 ILE A C 1
ATOM 4330 O O . ILE A 1 595 ? -1.519 5.508 5.221 1.00 97.56 595 ILE A O 1
ATOM 4334 N N . VAL A 1 596 ? -2.095 4.219 6.958 1.00 97.94 596 VAL A N 1
ATOM 4335 C CA . VAL A 1 596 ? -2.374 5.319 7.891 1.00 97.94 596 VAL A CA 1
ATOM 4336 C C . VAL A 1 596 ? -1.137 5.542 8.757 1.00 97.94 596 VAL A C 1
ATOM 4338 O O . VAL A 1 596 ? -0.882 4.807 9.712 1.00 97.94 596 VAL A O 1
ATOM 4341 N N . ARG A 1 597 ? -0.359 6.569 8.400 1.00 98.62 597 ARG A N 1
ATOM 4342 C CA . ARG A 1 597 ? 0.873 6.969 9.086 1.00 98.62 597 ARG A CA 1
ATOM 4343 C C . ARG A 1 597 ? 0.525 7.904 10.242 1.00 98.62 597 ARG A C 1
ATOM 4345 O O . ARG A 1 597 ? 0.477 9.128 10.096 1.00 98.62 597 ARG A O 1
ATOM 4352 N N . LEU A 1 598 ? 0.183 7.299 11.375 1.00 98.56 598 LEU A N 1
ATOM 4353 C CA . LEU A 1 598 ? -0.347 7.988 12.548 1.00 98.56 598 LEU A CA 1
ATOM 4354 C C . LEU A 1 598 ? 0.780 8.565 13.412 1.00 98.56 598 LEU A C 1
ATOM 4356 O O . LEU A 1 598 ? 1.696 7.847 13.801 1.00 98.56 598 LEU A O 1
ATOM 4360 N N . ALA A 1 599 ? 0.657 9.844 13.777 1.00 97.75 599 ALA A N 1
ATOM 4361 C CA . ALA A 1 599 ? 1.471 10.496 14.807 1.00 97.75 599 ALA A CA 1
ATOM 4362 C C . ALA A 1 599 ? 2.994 10.301 14.616 1.00 97.75 599 ALA A C 1
ATOM 4364 O O . ALA A 1 599 ? 3.708 9.945 15.559 1.00 97.75 599 ALA A O 1
ATOM 4365 N N . TRP A 1 600 ? 3.456 10.522 13.379 1.00 97.50 600 TRP A N 1
ATOM 4366 C CA . TRP A 1 600 ? 4.837 10.323 12.927 1.00 97.50 600 TRP A CA 1
ATOM 4367 C C . TRP A 1 600 ? 5.852 11.211 13.667 1.00 97.50 600 TRP A C 1
ATOM 4369 O O . TRP A 1 600 ? 5.497 12.270 14.192 1.00 97.50 600 TRP A O 1
ATOM 4379 N N . GLU A 1 601 ? 7.108 10.756 13.727 1.00 97.44 601 GLU A N 1
ATOM 4380 C CA . GLU A 1 601 ? 8.243 11.417 14.401 1.00 97.44 601 GLU A CA 1
ATOM 4381 C C . GLU A 1 601 ? 7.982 11.812 15.864 1.00 97.44 601 GLU A C 1
ATOM 4383 O O . GLU A 1 601 ? 8.556 12.773 16.378 1.00 97.44 601 GLU A O 1
ATOM 4388 N N . ALA A 1 602 ? 7.134 11.075 16.583 1.00 98.00 602 ALA A N 1
ATOM 4389 C CA . ALA A 1 602 ? 6.850 11.371 17.988 1.00 98.00 602 ALA A CA 1
ATOM 4390 C C . ALA A 1 602 ? 8.085 11.258 18.904 1.00 98.00 602 ALA A C 1
ATOM 4392 O O . ALA A 1 602 ? 8.091 11.806 20.001 1.00 98.00 602 ALA A O 1
ATOM 4393 N N . ASN A 1 603 ? 9.151 10.596 18.454 1.00 97.75 603 ASN A N 1
ATOM 4394 C CA . ASN A 1 603 ? 10.458 10.585 19.111 1.00 97.75 603 ASN A CA 1
ATOM 4395 C C . ASN A 1 603 ? 11.249 11.903 18.944 1.00 97.75 603 ASN A C 1
ATOM 4397 O O . ASN A 1 603 ? 12.316 12.051 19.537 1.00 97.75 603 ASN A O 1
ATOM 4401 N N . GLY A 1 604 ? 10.756 12.852 18.146 1.00 96.00 604 GLY A N 1
ATOM 4402 C CA . GLY A 1 604 ? 11.264 14.217 18.042 1.00 96.00 604 GLY A CA 1
ATOM 4403 C C . GLY A 1 604 ? 10.746 15.149 19.145 1.00 96.00 604 GLY A C 1
ATOM 4404 O O . GLY A 1 604 ? 10.223 14.720 20.172 1.00 96.00 604 GLY A O 1
ATOM 4405 N N . ASN A 1 605 ? 10.903 16.458 18.931 1.00 93.69 605 ASN A N 1
ATOM 4406 C CA . ASN A 1 605 ? 10.394 17.510 19.828 1.00 93.69 605 ASN A CA 1
ATOM 4407 C C . ASN A 1 605 ? 9.704 18.681 19.092 1.00 93.69 605 ASN A C 1
ATOM 4409 O O . ASN A 1 605 ? 9.528 19.761 19.659 1.00 93.69 605 ASN A O 1
ATOM 4413 N N . TRP A 1 606 ? 9.343 18.489 17.818 1.00 92.56 606 TRP A N 1
ATOM 4414 C CA . TRP A 1 606 ? 8.857 19.544 16.919 1.00 92.56 606 TRP A CA 1
ATOM 4415 C C . TRP A 1 606 ? 7.348 19.526 16.644 1.00 92.56 606 TRP A C 1
ATOM 4417 O O . TRP A 1 606 ? 6.833 20.530 16.150 1.00 92.56 606 TRP A O 1
ATOM 4427 N N . TYR A 1 607 ? 6.629 18.452 16.988 1.00 95.44 607 TYR A N 1
ATOM 4428 C CA . TYR A 1 607 ? 5.170 18.372 16.833 1.00 95.44 607 TYR A CA 1
ATOM 4429 C C . TYR A 1 607 ? 4.428 18.402 18.182 1.00 95.44 607 TYR A C 1
ATOM 4431 O O . TYR A 1 607 ? 4.964 17.913 19.180 1.00 95.44 607 TYR A O 1
ATOM 4439 N N . PRO A 1 608 ? 3.166 18.877 18.242 1.00 95.31 608 PRO A N 1
ATOM 4440 C CA . PRO A 1 608 ? 2.352 18.840 19.467 1.00 95.31 608 PRO A CA 1
ATOM 4441 C C . PRO A 1 608 ? 2.076 17.435 20.033 1.00 95.31 608 PRO A C 1
ATOM 4443 O O . PRO A 1 608 ? 1.669 17.315 21.184 1.00 95.31 608 PRO A O 1
ATOM 4446 N N . TRP A 1 609 ? 2.302 16.378 19.245 1.00 96.31 609 TRP A N 1
ATOM 4447 C CA . TRP A 1 609 ? 2.211 14.972 19.661 1.00 96.31 609 TRP A CA 1
ATOM 4448 C C . TRP A 1 609 ? 3.574 14.317 19.951 1.00 96.31 609 TRP A C 1
ATOM 4450 O O . TRP A 1 609 ? 3.660 13.091 20.002 1.00 96.31 609 TRP A O 1
ATOM 4460 N N . SER A 1 610 ? 4.637 15.111 20.140 1.00 96.81 610 SER A N 1
ATOM 4461 C CA . SER A 1 610 ? 5.938 14.605 20.605 1.00 96.81 610 SER A CA 1
ATOM 4462 C C . SER A 1 610 ? 5.753 13.805 21.900 1.00 96.81 610 SER A C 1
ATOM 4464 O O . SER A 1 610 ? 5.106 14.276 22.835 1.00 96.81 610 SER A O 1
ATOM 4466 N N . GLY A 1 611 ? 6.329 12.606 21.963 1.00 96.12 611 GLY A N 1
ATOM 4467 C CA . GLY A 1 611 ? 6.188 11.616 23.031 1.00 96.12 611 GLY A CA 1
ATOM 4468 C C . GLY A 1 611 ? 6.935 11.966 24.319 1.00 96.12 611 GLY A C 1
ATOM 4469 O O . GLY A 1 611 ? 7.571 11.107 24.920 1.00 96.12 611 GLY A O 1
ATOM 4470 N N . THR A 1 612 ? 6.869 13.225 24.756 1.00 95.19 612 THR A N 1
ATOM 4471 C CA . THR A 1 612 ? 7.407 13.686 26.048 1.00 95.19 612 THR A CA 1
ATOM 4472 C C . THR A 1 612 ? 6.714 13.023 27.243 1.00 95.19 612 THR A C 1
ATOM 4474 O O . THR A 1 612 ? 7.278 12.976 28.332 1.00 95.19 612 THR A O 1
ATOM 4477 N N . ASP A 1 613 ? 5.529 12.456 27.014 1.00 96.62 613 ASP A N 1
ATOM 4478 C CA . ASP A 1 613 ? 4.853 11.479 27.862 1.00 96.62 613 ASP A CA 1
ATOM 4479 C C . ASP A 1 613 ? 4.622 10.192 27.036 1.00 96.62 613 ASP A C 1
ATOM 4481 O O . ASP A 1 613 ? 3.650 10.114 26.273 1.00 96.62 613 ASP A O 1
ATOM 4485 N N . PRO A 1 614 ? 5.514 9.184 27.142 1.00 97.69 614 PRO A N 1
ATOM 4486 C CA . PRO A 1 614 ? 5.389 7.928 26.402 1.00 97.69 614 PRO A CA 1
ATOM 4487 C C . PRO A 1 614 ? 4.102 7.158 26.702 1.00 97.69 614 PRO A C 1
ATOM 4489 O O . PRO A 1 614 ? 3.533 6.530 25.811 1.00 97.69 614 PRO A O 1
ATOM 4492 N N . VAL A 1 615 ? 3.612 7.224 27.944 1.00 97.94 615 VAL A N 1
ATOM 4493 C CA . VAL A 1 615 ? 2.416 6.490 28.380 1.00 97.94 615 VAL A CA 1
ATOM 4494 C C . VAL A 1 615 ? 1.169 7.107 27.753 1.00 97.94 615 VAL A C 1
ATOM 4496 O O . VAL A 1 615 ? 0.309 6.381 27.244 1.00 97.94 615 VAL A O 1
ATOM 4499 N N . ALA A 1 616 ? 1.084 8.438 27.722 1.00 98.38 616 ALA A N 1
ATOM 4500 C CA . ALA A 1 616 ? 0.030 9.134 26.996 1.00 98.38 616 ALA A CA 1
ATOM 4501 C C . ALA A 1 616 ? 0.144 8.927 25.478 1.00 98.38 616 ALA A C 1
ATOM 4503 O O . ALA A 1 616 ? -0.884 8.731 24.834 1.00 98.38 616 ALA A O 1
ATOM 4504 N N . TYR A 1 617 ? 1.354 8.902 24.901 1.00 98.69 617 TYR A N 1
ATOM 4505 C CA . TYR A 1 617 ? 1.534 8.614 23.472 1.00 98.69 617 TYR A CA 1
ATOM 4506 C C . TYR A 1 617 ? 1.045 7.216 23.089 1.00 98.69 617 TYR A C 1
ATOM 4508 O O . TYR A 1 617 ? 0.177 7.088 22.226 1.00 98.69 617 TYR A O 1
ATOM 4516 N N . VAL A 1 618 ? 1.544 6.177 23.761 1.00 98.88 618 VAL A N 1
ATOM 4517 C CA . VAL A 1 618 ? 1.177 4.780 23.488 1.00 98.88 618 VAL A CA 1
ATOM 4518 C C . VAL A 1 618 ? -0.331 4.581 23.628 1.00 98.88 618 VAL A C 1
ATOM 4520 O O . VAL A 1 618 ? -0.963 4.027 22.731 1.00 98.88 618 VAL A O 1
ATOM 4523 N N . ASN A 1 619 ? -0.941 5.079 24.707 1.00 98.69 619 ASN A N 1
ATOM 4524 C CA . ASN A 1 619 ? -2.381 4.924 24.911 1.00 98.69 619 ASN A CA 1
ATOM 4525 C C . ASN A 1 619 ? -3.214 5.767 23.930 1.00 98.69 619 ASN A C 1
ATOM 4527 O O . ASN A 1 619 ? -4.249 5.293 23.468 1.00 98.69 619 ASN A O 1
ATOM 4531 N N . CYS A 1 620 ? -2.754 6.962 23.545 1.00 98.81 620 CYS A N 1
ATOM 4532 C CA . CYS A 1 620 ? -3.374 7.753 22.480 1.00 98.81 620 CYS A CA 1
ATOM 4533 C C . CYS A 1 620 ? -3.350 7.013 21.134 1.00 98.81 620 CYS A C 1
ATOM 4535 O O . CYS A 1 620 ? -4.392 6.881 20.496 1.00 98.81 620 CYS A O 1
ATOM 4537 N N . TYR A 1 621 ? -2.197 6.468 20.726 1.00 98.88 621 TYR A N 1
ATOM 4538 C CA . TYR A 1 621 ? -2.068 5.719 19.472 1.00 98.88 621 TYR A CA 1
ATOM 4539 C C . TYR A 1 621 ? -3.046 4.535 19.439 1.00 98.88 621 TYR A C 1
ATOM 4541 O O . TYR A 1 621 ? -3.808 4.392 18.485 1.00 98.88 621 TYR A O 1
ATOM 4549 N N . ARG A 1 622 ? -3.101 3.738 20.518 1.00 98.81 622 ARG A N 1
ATOM 4550 C CA . ARG A 1 622 ? -4.057 2.621 20.663 1.00 98.81 622 ARG A CA 1
ATOM 4551 C C . ARG A 1 622 ? -5.507 3.075 20.495 1.00 98.81 622 ARG A C 1
ATOM 4553 O O . ARG A 1 622 ? -6.227 2.508 19.680 1.00 98.81 622 ARG A O 1
ATOM 4560 N N . LYS A 1 623 ? -5.905 4.143 21.195 1.00 98.62 623 LYS A N 1
ATOM 4561 C CA . LYS A 1 623 ? -7.254 4.723 21.116 1.00 98.62 623 LYS A CA 1
ATOM 4562 C C . LYS A 1 623 ? -7.654 5.124 19.698 1.00 98.62 623 LYS A C 1
ATOM 4564 O O . LYS A 1 623 ? -8.753 4.787 19.261 1.00 98.62 623 LYS A O 1
ATOM 4569 N N . VAL A 1 624 ? -6.753 5.776 18.962 1.00 98.81 624 VAL A N 1
ATOM 4570 C CA . VAL A 1 624 ? -6.983 6.123 17.552 1.00 98.81 624 VAL A CA 1
ATOM 4571 C C . VAL A 1 624 ? -7.178 4.868 16.698 1.00 98.81 624 VAL A C 1
ATOM 4573 O O . VAL A 1 624 ? -8.156 4.788 15.954 1.00 98.81 624 VAL A O 1
ATOM 4576 N N . VAL A 1 625 ? -6.286 3.881 16.819 1.00 98.69 625 VAL A N 1
ATOM 4577 C CA . VAL A 1 625 ? -6.346 2.629 16.044 1.00 98.69 625 VAL A CA 1
ATOM 4578 C C . VAL A 1 625 ? -7.647 1.873 16.313 1.00 98.69 625 VAL A C 1
ATOM 4580 O O . VAL A 1 625 ? -8.357 1.534 15.365 1.00 98.69 625 VAL A O 1
ATOM 4583 N N . ASP A 1 626 ? -8.000 1.665 17.584 1.00 97.88 626 ASP A N 1
ATOM 4584 C CA . ASP A 1 626 ? -9.226 0.971 17.992 1.00 97.88 626 ASP A CA 1
ATOM 4585 C C . ASP A 1 626 ? -10.477 1.700 17.469 1.00 97.88 626 ASP A C 1
ATOM 4587 O O . ASP A 1 626 ? -11.398 1.080 16.931 1.00 97.88 626 ASP A O 1
ATOM 4591 N N . ALA A 1 627 ? -10.503 3.035 17.558 1.00 98.00 627 ALA A N 1
ATOM 4592 C CA . ALA A 1 627 ? -11.607 3.846 17.057 1.00 98.00 627 ALA A CA 1
ATOM 4593 C C . ALA A 1 627 ? -11.759 3.753 15.527 1.00 98.00 627 ALA A C 1
ATOM 4595 O O . ALA A 1 627 ? -12.875 3.541 15.045 1.00 98.00 627 ALA A O 1
ATOM 4596 N N . VAL A 1 628 ? -10.668 3.838 14.760 1.00 97.69 628 VAL A N 1
ATOM 4597 C CA . VAL A 1 628 ? -10.712 3.694 13.292 1.00 97.69 628 VAL A CA 1
ATOM 4598 C C . VAL A 1 628 ? -11.125 2.276 12.895 1.00 97.69 628 VAL A C 1
ATOM 4600 O O . VAL A 1 628 ? -12.064 2.120 12.114 1.00 97.69 628 VAL A O 1
ATOM 4603 N N . ARG A 1 629 ? -10.498 1.238 13.464 1.00 95.38 629 ARG A N 1
ATOM 4604 C CA . ARG A 1 629 ? -10.818 -0.174 13.172 1.00 95.38 629 ARG A CA 1
ATOM 4605 C C . ARG A 1 629 ? -12.244 -0.564 13.588 1.00 95.38 629 ARG A C 1
ATOM 4607 O O . ARG A 1 629 ? -12.855 -1.405 12.945 1.00 95.38 629 ARG A O 1
ATOM 4614 N N . SER A 1 630 ? -12.847 0.118 14.568 1.00 95.00 630 SER A N 1
ATOM 4615 C CA . SER A 1 630 ? -14.272 -0.068 14.910 1.00 95.00 630 SER A CA 1
ATOM 4616 C C . SER A 1 630 ? -15.270 0.440 13.850 1.00 95.00 630 SER A C 1
ATOM 4618 O O . SER A 1 630 ? -16.479 0.308 14.040 1.00 95.00 630 SER A O 1
ATOM 4620 N N . THR A 1 631 ? -14.801 1.049 12.751 1.00 93.06 631 THR A N 1
ATOM 4621 C CA . THR A 1 631 ? -15.664 1.628 11.699 1.00 93.06 631 THR A CA 1
ATOM 4622 C C . THR A 1 631 ? -15.166 1.442 10.266 1.00 93.06 631 THR A C 1
ATOM 4624 O O . THR A 1 631 ? -16.000 1.355 9.364 1.00 93.06 631 THR A O 1
ATOM 4627 N N . ALA A 1 632 ? -13.856 1.383 10.023 1.00 90.31 632 ALA A N 1
ATOM 4628 C CA . ALA A 1 632 ? -13.305 1.077 8.706 1.00 90.31 632 ALA A CA 1
ATOM 4629 C C . ALA A 1 632 ? -13.576 -0.390 8.315 1.00 90.31 632 ALA A C 1
ATOM 4631 O O . ALA A 1 632 ? -13.604 -1.275 9.166 1.00 90.31 632 ALA A O 1
ATOM 4632 N N . SER A 1 633 ? -13.797 -0.664 7.028 1.00 83.94 633 SER A N 1
ATOM 4633 C CA . SER A 1 633 ? -13.938 -2.033 6.522 1.00 83.94 633 SER A CA 1
ATOM 4634 C C . SER A 1 633 ? -13.505 -2.135 5.049 1.00 83.94 633 SER A C 1
ATOM 4636 O O . SER A 1 633 ? -14.181 -1.561 4.189 1.00 83.94 633 SER A O 1
ATOM 4638 N N . PRO A 1 634 ? -12.406 -2.849 4.719 1.00 85.12 634 PRO A N 1
ATOM 4639 C CA . PRO A 1 634 ? -11.464 -3.497 5.641 1.00 85.12 634 PRO A CA 1
ATOM 4640 C C . PRO A 1 634 ? -10.738 -2.497 6.558 1.00 85.12 634 PRO A C 1
ATOM 4642 O O . PRO A 1 634 ? -10.809 -1.287 6.355 1.00 85.12 634 PRO A O 1
ATOM 4645 N N . ASP A 1 635 ? -10.048 -3.004 7.578 1.00 84.56 635 ASP A N 1
ATOM 4646 C CA . ASP A 1 635 ? -9.205 -2.170 8.436 1.00 84.56 635 ASP A CA 1
ATOM 4647 C C . ASP A 1 635 ? -8.011 -1.652 7.617 1.00 84.56 635 ASP A C 1
ATOM 4649 O O . ASP A 1 635 ? -7.390 -2.440 6.894 1.00 84.56 635 ASP A O 1
ATOM 4653 N N . PRO A 1 636 ? -7.653 -0.361 7.726 1.00 90.62 636 PRO A N 1
ATOM 4654 C CA . PRO A 1 636 ? -6.442 0.159 7.115 1.00 90.62 636 PRO A CA 1
ATOM 4655 C C . PRO A 1 636 ? -5.207 -0.343 7.865 1.00 90.62 636 PRO A C 1
ATOM 4657 O O . PRO A 1 636 ? -5.254 -0.604 9.072 1.00 90.62 636 PRO A O 1
ATOM 4660 N N . ARG A 1 637 ? -4.072 -0.393 7.162 1.00 94.19 637 ARG A N 1
ATOM 4661 C CA . ARG A 1 637 ? -2.777 -0.645 7.799 1.00 94.19 637 ARG A CA 1
ATOM 4662 C C . ARG A 1 637 ? -2.370 0.556 8.641 1.00 94.19 637 ARG A C 1
ATOM 4664 O O . ARG A 1 637 ? -2.259 1.655 8.097 1.00 94.19 637 ARG A O 1
ATOM 4671 N N . PHE A 1 638 ? -2.054 0.338 9.909 1.00 98.56 638 PHE A N 1
ATOM 4672 C CA . PHE A 1 638 ? -1.438 1.351 10.756 1.00 98.56 638 PHE A CA 1
ATOM 4673 C C . PHE A 1 638 ? 0.083 1.274 10.715 1.00 98.56 638 PHE A C 1
ATOM 4675 O O . PHE A 1 638 ? 0.685 0.208 10.882 1.00 98.56 638 PHE A O 1
ATOM 4682 N N . ASP A 1 639 ? 0.683 2.435 10.477 1.00 98.81 639 ASP A N 1
ATOM 4683 C CA . ASP A 1 639 ? 2.120 2.631 10.400 1.00 98.81 639 ASP A CA 1
ATOM 4684 C C . ASP A 1 639 ? 2.593 3.515 11.561 1.00 98.81 639 ASP A C 1
ATOM 4686 O O . ASP A 1 639 ? 2.044 4.597 11.813 1.00 98.81 639 ASP A O 1
ATOM 4690 N N . TRP A 1 640 ? 3.579 3.016 12.302 1.00 98.81 640 TRP A N 1
ATOM 4691 C CA . TRP A 1 640 ? 4.239 3.721 13.394 1.00 98.81 640 TRP A CA 1
ATOM 4692 C C . TRP A 1 640 ? 5.639 4.142 12.943 1.00 98.81 640 TRP A C 1
ATOM 4694 O O . TRP A 1 640 ? 6.541 3.311 12.798 1.00 98.81 640 TRP A O 1
ATOM 4704 N N . THR A 1 641 ? 5.797 5.448 12.714 1.00 98.62 641 THR A N 1
ATOM 4705 C CA . THR A 1 641 ? 7.004 6.048 12.135 1.00 98.62 641 THR A CA 1
ATOM 4706 C C . THR A 1 641 ? 7.815 6.819 13.160 1.00 98.62 641 THR A C 1
ATOM 4708 O O . THR A 1 641 ? 7.285 7.703 13.839 1.00 98.62 641 THR A O 1
ATOM 4711 N N . ILE A 1 642 ? 9.123 6.571 13.185 1.00 98.31 642 ILE A N 1
ATOM 4712 C CA . ILE A 1 642 ? 10.082 7.361 13.966 1.00 98.31 642 ILE A CA 1
ATOM 4713 C C . ILE A 1 642 ? 10.969 8.217 13.052 1.00 98.31 642 ILE A C 1
ATOM 4715 O O . ILE A 1 642 ? 11.301 7.813 11.940 1.00 98.31 642 ILE A O 1
ATOM 4719 N N . ASN A 1 643 ? 11.414 9.371 13.541 1.00 97.44 643 ASN A N 1
ATOM 4720 C CA . ASN A 1 643 ? 12.551 10.084 12.963 1.00 97.44 643 ASN A CA 1
ATOM 4721 C C . ASN A 1 643 ? 13.837 9.277 13.217 1.00 97.44 643 ASN A C 1
ATOM 4723 O O . ASN A 1 643 ? 13.979 8.676 14.288 1.00 97.44 643 ASN A O 1
ATOM 4727 N N . ALA A 1 644 ? 14.764 9.248 12.260 1.00 95.56 644 ALA A N 1
ATOM 4728 C CA . ALA A 1 644 ? 16.035 8.549 12.428 1.00 95.56 644 ALA A CA 1
ATOM 4729 C C . ALA A 1 644 ? 16.930 9.150 13.535 1.00 95.56 644 ALA A C 1
ATOM 4731 O O . ALA A 1 644 ? 16.810 10.304 13.933 1.00 95.56 644 ALA A O 1
ATOM 4732 N N . HIS A 1 645 ? 17.902 8.358 13.989 1.00 92.62 645 HIS A N 1
ATOM 4733 C CA . HIS A 1 645 ? 18.923 8.748 14.968 1.00 92.62 645 HIS A CA 1
ATOM 4734 C C . HIS A 1 645 ? 18.371 8.999 16.397 1.00 92.62 645 HIS A C 1
ATOM 4736 O O . HIS A 1 645 ? 17.692 8.143 16.963 1.00 92.62 645 HIS A O 1
ATOM 4742 N N . GLY A 1 646 ? 18.776 10.092 17.058 1.00 90.12 646 GLY A N 1
ATOM 4743 C CA . GLY A 1 646 ? 18.655 10.267 18.512 1.00 90.12 646 GLY A CA 1
ATOM 4744 C C . GLY A 1 646 ? 17.287 10.765 18.988 1.00 90.12 646 GLY A C 1
ATOM 4745 O O . GLY A 1 646 ? 16.919 11.914 18.737 1.00 90.12 646 GLY A O 1
ATOM 4746 N N . SER A 1 647 ? 16.573 9.940 19.760 1.00 95.19 647 SER A N 1
ATOM 4747 C CA . SER A 1 647 ? 15.271 10.316 20.320 1.00 95.19 647 SER A CA 1
ATOM 4748 C C . SER A 1 647 ? 15.356 11.376 21.427 1.00 95.19 647 SER A C 1
ATOM 4750 O O . SER A 1 647 ? 16.262 11.398 22.262 1.00 95.19 647 SER A O 1
ATOM 4752 N N . GLN A 1 648 ? 14.342 12.236 21.456 1.00 95.69 648 GLN A N 1
ATOM 4753 C CA . GLN A 1 648 ? 14.091 13.251 22.470 1.00 95.69 648 GLN A CA 1
ATOM 4754 C C . GLN A 1 648 ? 13.116 12.773 23.564 1.00 95.69 648 GLN A C 1
ATOM 4756 O O . GLN A 1 648 ? 12.950 13.485 24.554 1.00 95.69 648 GLN A O 1
ATOM 4761 N N . ASN A 1 649 ? 12.474 11.601 23.423 1.00 95.00 649 ASN A N 1
ATOM 4762 C CA . ASN A 1 649 ? 11.513 11.127 24.425 1.00 95.00 649 ASN A CA 1
ATOM 4763 C C . ASN A 1 649 ? 12.206 10.719 25.745 1.00 95.00 649 ASN A C 1
ATOM 4765 O O . ASN A 1 649 ? 13.168 9.947 25.727 1.00 95.00 649 ASN A O 1
ATOM 4769 N N . PRO A 1 650 ? 11.716 11.187 26.906 1.00 92.62 650 PRO A N 1
ATOM 4770 C CA . PRO A 1 650 ? 12.132 10.662 28.199 1.00 92.62 650 PRO A CA 1
ATOM 4771 C C . PRO A 1 650 ? 11.505 9.270 28.430 1.00 92.62 650 PRO A C 1
ATOM 4773 O O . PRO A 1 650 ? 10.622 8.867 27.673 1.00 92.62 650 PRO A O 1
ATOM 4776 N N . PRO A 1 651 ? 11.913 8.540 29.483 1.00 90.75 651 PRO A N 1
ATOM 4777 C CA . PRO A 1 651 ? 13.090 8.796 30.309 1.00 90.75 651 PRO A CA 1
ATOM 4778 C C . PRO A 1 651 ? 14.386 8.280 29.668 1.00 90.75 651 PRO A C 1
ATOM 4780 O O . PRO A 1 651 ? 15.463 8.702 30.081 1.00 90.75 651 PRO A O 1
ATOM 4783 N N . SER A 1 652 ? 14.312 7.362 28.696 1.00 93.94 652 SER A N 1
ATOM 4784 C CA . SER A 1 652 ? 15.487 6.611 28.244 1.00 93.94 652 SER A CA 1
ATOM 4785 C C . SER A 1 652 ? 16.135 7.131 26.957 1.00 93.94 652 SER A C 1
ATOM 4787 O O . SER A 1 652 ? 17.175 6.599 26.568 1.00 93.94 652 SER A O 1
ATOM 4789 N N . HIS A 1 653 ? 15.517 8.090 26.254 1.00 94.62 653 HIS A N 1
ATOM 4790 C CA . HIS A 1 653 ? 15.931 8.526 24.913 1.00 94.62 653 HIS A CA 1
ATOM 4791 C C . HIS A 1 653 ? 15.987 7.385 23.873 1.00 94.62 653 HIS A C 1
ATOM 4793 O O . HIS A 1 653 ? 16.758 7.424 22.913 1.00 94.62 653 HIS A O 1
ATOM 4799 N N . ASN A 1 654 ? 15.130 6.370 24.044 1.00 95.56 654 ASN A N 1
ATOM 4800 C CA . ASN A 1 654 ? 14.910 5.279 23.095 1.00 95.56 654 ASN A CA 1
ATOM 4801 C C . ASN A 1 654 ? 13.529 5.447 22.437 1.00 95.56 654 ASN A C 1
ATOM 4803 O O . ASN A 1 654 ? 12.534 5.498 23.163 1.00 95.56 654 ASN A O 1
ATOM 4807 N N . PRO A 1 655 ? 13.422 5.480 21.095 1.00 96.75 655 PRO A N 1
ATOM 4808 C CA . PRO A 1 655 ? 12.124 5.583 20.432 1.00 96.75 655 PRO A CA 1
ATOM 4809 C C . PRO A 1 655 ? 11.214 4.365 20.673 1.00 96.75 655 PRO A C 1
ATOM 4811 O O . PRO A 1 655 ? 10.004 4.491 20.516 1.00 96.75 655 PRO A O 1
ATOM 4814 N N . LEU A 1 656 ? 11.746 3.203 21.086 1.00 97.31 656 LEU A N 1
ATOM 4815 C CA . LEU A 1 656 ? 10.918 2.025 21.396 1.00 97.31 656 LEU A CA 1
ATOM 4816 C C . LEU A 1 656 ? 10.020 2.209 22.633 1.00 97.31 656 LEU A C 1
ATOM 4818 O O . LEU A 1 656 ? 9.017 1.509 22.739 1.00 97.31 656 LEU A O 1
ATOM 4822 N N . ASP A 1 657 ? 10.307 3.175 23.516 1.00 97.12 657 ASP A N 1
ATOM 4823 C CA . ASP A 1 657 ? 9.415 3.548 24.629 1.00 97.12 657 ASP A CA 1
ATOM 4824 C C . ASP A 1 657 ? 8.045 4.047 24.119 1.00 97.12 657 ASP A C 1
ATOM 4826 O O . ASP A 1 657 ? 7.050 4.000 24.842 1.00 97.12 657 ASP A O 1
ATOM 4830 N N . LEU A 1 658 ? 7.990 4.516 22.865 1.00 98.44 658 LEU A N 1
ATOM 4831 C CA . LEU A 1 658 ? 6.781 4.988 22.192 1.00 98.44 658 LEU A CA 1
ATOM 4832 C C . LEU A 1 658 ? 6.066 3.891 21.386 1.00 98.44 658 LEU A C 1
ATOM 4834 O O . LEU A 1 658 ? 5.054 4.191 20.754 1.00 98.44 658 LEU A O 1
ATOM 4838 N N . TYR A 1 659 ? 6.565 2.648 21.361 1.00 98.62 659 TYR A N 1
ATOM 4839 C CA . TYR A 1 659 ? 5.985 1.593 20.527 1.00 98.62 659 TYR A CA 1
ATOM 4840 C C . TYR A 1 659 ? 4.590 1.168 21.038 1.00 98.62 659 TYR A C 1
ATOM 4842 O O . TYR A 1 659 ? 4.476 0.657 22.156 1.00 98.62 659 TYR A O 1
ATOM 4850 N N . PRO A 1 660 ? 3.513 1.303 20.235 1.00 98.62 660 PRO A N 1
ATOM 4851 C CA . PRO A 1 660 ? 2.150 0.999 20.679 1.00 98.62 660 PRO A CA 1
ATOM 4852 C C . PRO A 1 660 ? 1.902 -0.479 21.022 1.00 98.62 660 PRO A C 1
ATOM 4854 O O . PRO A 1 660 ? 0.958 -0.789 21.754 1.00 98.62 660 PRO A O 1
ATOM 4857 N N . GLY A 1 661 ? 2.747 -1.396 20.546 1.00 96.00 661 GLY A N 1
ATOM 4858 C CA . GLY A 1 661 ? 2.600 -2.839 20.742 1.00 96.00 661 GLY A CA 1
ATOM 4859 C C . GLY A 1 661 ? 1.890 -3.539 19.581 1.00 96.00 661 GLY A C 1
ATOM 4860 O O . GLY A 1 661 ? 1.144 -2.932 18.813 1.00 96.00 661 GLY A O 1
ATOM 4861 N N . ASP A 1 662 ? 2.117 -4.847 19.470 1.00 88.50 662 ASP A N 1
ATOM 4862 C CA . ASP A 1 662 ? 1.885 -5.597 18.230 1.00 88.50 662 ASP A CA 1
ATOM 4863 C C . ASP A 1 662 ? 0.425 -5.680 17.769 1.00 88.50 662 ASP A C 1
ATOM 4865 O O . ASP A 1 662 ? 0.195 -5.908 16.585 1.00 88.50 662 ASP A O 1
ATOM 4869 N N . ALA A 1 663 ? -0.563 -5.479 18.640 1.00 93.31 663 ALA A N 1
ATOM 4870 C CA . ALA A 1 663 ? -1.965 -5.466 18.219 1.00 93.31 663 ALA A CA 1
ATOM 4871 C C . ALA A 1 663 ? -2.345 -4.200 17.423 1.00 93.31 663 ALA A C 1
ATOM 4873 O O . ALA A 1 663 ? -3.294 -4.236 16.645 1.00 93.31 663 ALA A O 1
ATOM 4874 N N . TRP A 1 664 ? -1.603 -3.095 17.571 1.00 98.06 664 TRP A N 1
ATOM 4875 C CA . TRP A 1 664 ? -1.980 -1.777 17.035 1.00 98.06 664 TRP A CA 1
ATOM 4876 C C . TRP A 1 664 ? -1.084 -1.265 15.901 1.00 98.06 664 TRP A C 1
ATOM 4878 O O . TRP A 1 664 ? -1.354 -0.200 15.354 1.00 98.06 664 TRP A O 1
ATOM 4888 N N . VAL A 1 665 ? -0.033 -2.005 15.541 1.00 98.12 665 VAL A N 1
ATOM 4889 C CA . VAL A 1 665 ? 0.929 -1.621 14.497 1.00 98.12 665 VAL A CA 1
ATOM 4890 C C . VAL A 1 665 ? 1.050 -2.733 13.465 1.00 98.12 665 VAL A C 1
ATOM 4892 O O . VAL A 1 665 ? 1.349 -3.875 13.817 1.00 98.12 665 VAL A O 1
ATOM 4895 N N . ASP A 1 666 ? 0.875 -2.396 12.191 1.00 96.81 666 ASP A N 1
ATOM 4896 C CA . ASP A 1 666 ? 1.002 -3.334 11.069 1.00 96.81 666 ASP A CA 1
ATOM 4897 C C . ASP A 1 666 ? 2.342 -3.130 10.337 1.00 96.81 666 ASP A C 1
ATOM 4899 O O . ASP A 1 666 ? 3.004 -4.095 9.937 1.00 96.81 666 ASP A O 1
ATOM 4903 N N . ILE A 1 667 ? 2.778 -1.868 10.233 1.00 98.44 667 ILE A N 1
ATOM 4904 C CA . ILE A 1 667 ? 4.073 -1.449 9.688 1.00 98.44 667 ILE A CA 1
ATOM 4905 C C . ILE A 1 667 ? 4.843 -0.661 10.755 1.00 98.44 667 ILE A C 1
ATOM 4907 O O . ILE A 1 667 ? 4.299 0.238 11.390 1.00 98.44 667 ILE A O 1
ATOM 4911 N N . VAL A 1 668 ? 6.125 -0.971 10.922 1.00 98.75 668 VAL A N 1
ATOM 4912 C CA . VAL A 1 668 ? 7.087 -0.107 11.618 1.00 98.75 668 VAL A CA 1
ATOM 4913 C C . VAL A 1 668 ? 7.898 0.622 10.552 1.00 98.75 668 VAL A C 1
ATOM 4915 O O . VAL A 1 668 ? 8.421 -0.024 9.642 1.00 98.75 668 VAL A O 1
ATOM 4918 N N . SER A 1 669 ? 8.034 1.941 10.640 1.00 98.75 669 SER A N 1
ATOM 4919 C CA . SER A 1 669 ? 8.754 2.715 9.623 1.00 98.75 669 SER A CA 1
ATOM 4920 C C . SER A 1 669 ? 9.649 3.809 10.189 1.00 98.75 669 SER A C 1
ATOM 4922 O O . SER A 1 669 ? 9.669 4.095 11.389 1.00 98.75 669 SER A O 1
ATOM 4924 N N . ILE A 1 670 ? 10.446 4.395 9.300 1.00 98.56 670 ILE A N 1
ATOM 4925 C CA . ILE A 1 670 ? 11.438 5.410 9.636 1.00 98.56 670 ILE A CA 1
ATOM 4926 C C . ILE A 1 670 ? 11.482 6.526 8.592 1.00 98.56 670 ILE A C 1
ATOM 4928 O O . ILE A 1 670 ? 11.418 6.256 7.390 1.00 98.56 670 ILE A O 1
ATOM 4932 N N . ASP A 1 671 ? 11.642 7.756 9.075 1.00 98.06 671 ASP A N 1
ATOM 4933 C CA . ASP A 1 671 ? 11.970 8.942 8.285 1.00 98.06 671 ASP A CA 1
ATOM 4934 C C . ASP A 1 671 ? 13.500 9.128 8.328 1.00 98.06 671 ASP A C 1
ATOM 4936 O O . ASP A 1 671 ? 14.072 9.458 9.371 1.00 98.06 671 ASP A O 1
ATOM 4940 N N . ALA A 1 672 ? 14.183 8.820 7.218 1.00 95.81 672 ALA A N 1
ATOM 4941 C CA . ALA A 1 672 ? 15.628 8.581 7.158 1.00 95.81 672 ALA A CA 1
ATOM 4942 C C . ALA A 1 672 ? 16.326 9.342 6.015 1.00 95.81 672 ALA A C 1
ATOM 4944 O O . ALA A 1 672 ? 16.353 8.910 4.863 1.00 95.81 672 ALA A O 1
ATOM 4945 N N . TYR A 1 673 ? 16.974 10.451 6.358 1.00 95.31 673 TYR A N 1
ATOM 4946 C CA . TYR A 1 673 ? 17.751 11.291 5.441 1.00 95.31 673 TYR A CA 1
ATOM 4947 C C . TYR A 1 673 ? 19.259 11.159 5.723 1.00 95.31 673 TYR A C 1
ATOM 4949 O O . TYR A 1 673 ? 19.644 10.691 6.792 1.00 95.31 673 TYR A O 1
ATOM 4957 N N . ASP A 1 674 ? 20.135 11.626 4.825 1.00 92.94 674 ASP A N 1
ATOM 4958 C CA . ASP A 1 674 ? 21.595 11.678 5.071 1.00 92.94 674 ASP A CA 1
ATOM 4959 C C . ASP A 1 674 ? 22.017 12.846 5.999 1.00 92.94 674 ASP A C 1
ATOM 4961 O O . ASP A 1 674 ? 23.026 13.526 5.786 1.00 92.94 674 ASP A O 1
ATOM 4965 N N . HIS A 1 675 ? 21.216 13.100 7.040 1.00 90.56 675 HIS A N 1
ATOM 4966 C CA . HIS A 1 675 ? 21.114 14.370 7.756 1.00 90.56 675 HIS A CA 1
ATOM 4967 C C . HIS A 1 675 ? 21.136 14.230 9.284 1.00 90.56 675 HIS A C 1
ATOM 4969 O O . HIS A 1 675 ? 20.368 13.474 9.861 1.00 90.56 675 HIS A O 1
ATOM 4975 N N . HIS A 1 676 ? 21.932 15.086 9.931 1.00 83.00 676 HIS A N 1
ATOM 4976 C CA . HIS A 1 676 ? 21.960 15.321 11.380 1.00 83.00 676 HIS A CA 1
ATOM 4977 C C . HIS A 1 676 ? 21.974 14.044 12.268 1.00 83.00 676 HIS A C 1
ATOM 4979 O O . HIS A 1 676 ? 20.997 13.754 12.959 1.00 83.00 676 HIS A O 1
ATOM 4985 N N . PRO A 1 677 ? 23.108 13.315 12.337 1.00 89.50 677 PRO A N 1
ATOM 4986 C CA . PRO A 1 677 ? 24.422 13.698 11.820 1.00 89.50 677 PRO A CA 1
ATOM 4987 C C . PRO A 1 677 ? 24.568 13.472 10.302 1.00 89.50 677 PRO A C 1
ATOM 4989 O O . PRO A 1 677 ? 24.168 12.423 9.805 1.00 89.50 677 PRO A O 1
ATOM 4992 N N . PRO A 1 678 ? 25.193 14.402 9.553 1.00 90.19 678 PRO A N 1
ATOM 4993 C CA . PRO A 1 678 ? 25.397 14.237 8.115 1.00 90.19 678 PRO A CA 1
ATOM 4994 C C . PRO A 1 678 ? 26.209 12.981 7.799 1.00 90.19 678 PRO A C 1
ATOM 4996 O O . PRO A 1 678 ? 27.297 12.794 8.354 1.00 90.19 678 PRO A O 1
ATOM 4999 N N . SER A 1 679 ? 25.736 12.172 6.855 1.00 90.38 679 SER A N 1
ATOM 5000 C CA . SER A 1 679 ? 26.501 11.057 6.294 1.00 90.38 679 SER A CA 1
ATOM 5001 C C . SER A 1 679 ? 26.884 11.325 4.842 1.00 90.38 679 SER A C 1
ATOM 5003 O O . SER A 1 679 ? 26.096 11.789 4.026 1.00 90.38 679 SER A O 1
ATOM 5005 N N . ARG A 1 680 ? 28.158 11.084 4.528 1.00 89.31 680 ARG A N 1
ATOM 5006 C CA . ARG A 1 680 ? 28.799 11.437 3.250 1.00 89.31 680 ARG A CA 1
ATOM 5007 C C . ARG A 1 680 ? 29.567 10.270 2.629 1.00 89.31 680 ARG A C 1
ATOM 5009 O O . ARG A 1 680 ? 29.967 10.354 1.472 1.00 89.31 680 ARG A O 1
ATOM 5016 N N . THR A 1 681 ? 29.776 9.186 3.378 1.00 89.31 681 THR A N 1
ATOM 5017 C CA . THR A 1 681 ? 30.491 7.987 2.917 1.00 89.31 681 THR A CA 1
ATOM 5018 C C . THR A 1 681 ? 29.698 6.706 3.217 1.00 89.31 681 THR A C 1
ATOM 5020 O O . THR A 1 681 ? 28.904 6.693 4.165 1.00 89.31 681 THR A O 1
ATOM 5023 N N . PRO A 1 682 ? 29.925 5.606 2.468 1.00 88.25 682 PRO A N 1
ATOM 5024 C CA . PRO A 1 682 ? 29.286 4.308 2.715 1.00 88.25 682 PRO A CA 1
ATOM 5025 C C . PRO A 1 682 ? 29.428 3.791 4.151 1.00 88.25 682 PRO A C 1
ATOM 5027 O O . PRO A 1 682 ? 28.498 3.202 4.703 1.00 88.25 682 PRO A O 1
ATOM 5030 N N . GLU A 1 683 ? 30.573 4.047 4.783 1.00 90.44 683 GLU A N 1
ATOM 5031 C CA . GLU A 1 683 ? 30.860 3.660 6.165 1.00 90.44 683 GLU A CA 1
ATOM 5032 C C . GLU A 1 683 ? 29.982 4.437 7.152 1.00 90.44 683 GLU A C 1
ATOM 5034 O O . GLU A 1 683 ? 29.516 3.867 8.138 1.00 90.44 683 GLU A O 1
ATOM 5039 N N . GLN A 1 684 ? 29.716 5.718 6.870 1.00 94.19 684 GLN A N 1
ATOM 5040 C CA . GLN A 1 684 ? 28.830 6.552 7.680 1.00 94.19 684 GLN A CA 1
ATOM 5041 C C . GLN A 1 684 ? 27.366 6.134 7.522 1.00 94.19 684 GLN A C 1
ATOM 5043 O O . GLN A 1 684 ? 26.697 5.981 8.542 1.00 94.19 684 GLN A O 1
ATOM 5048 N N . PHE A 1 685 ? 26.885 5.868 6.296 1.00 92.94 685 PHE A N 1
ATOM 5049 C CA . PHE A 1 685 ? 25.523 5.344 6.093 1.00 92.94 685 PHE A CA 1
ATOM 5050 C C . PHE A 1 685 ? 25.330 4.028 6.849 1.00 92.94 685 PHE A C 1
ATOM 5052 O O . PHE A 1 685 ? 24.359 3.866 7.585 1.00 92.94 685 PHE A O 1
ATOM 5059 N N . LYS A 1 686 ? 26.290 3.099 6.723 1.00 92.19 686 LYS A N 1
ATOM 5060 C CA . LYS A 1 686 ? 26.236 1.804 7.404 1.00 92.19 686 LYS A CA 1
ATOM 5061 C C . LYS A 1 686 ? 26.223 1.961 8.927 1.00 92.19 686 LYS A C 1
ATOM 5063 O O . LYS A 1 686 ? 25.352 1.392 9.579 1.00 92.19 686 LYS A O 1
ATOM 5068 N N . ALA A 1 687 ? 27.149 2.741 9.488 1.00 95.44 687 ALA A N 1
ATOM 5069 C CA . ALA A 1 687 ? 27.238 2.941 10.933 1.00 95.44 687 ALA A CA 1
ATOM 5070 C C . ALA A 1 687 ? 25.977 3.610 11.507 1.00 95.44 687 ALA A C 1
ATOM 5072 O O . ALA A 1 687 ? 25.494 3.199 12.559 1.00 95.44 687 ALA A O 1
ATOM 5073 N N . GLN A 1 688 ? 25.408 4.595 10.804 1.00 95.81 688 GLN A N 1
ATOM 5074 C CA . GLN A 1 688 ? 24.147 5.232 11.194 1.00 95.81 688 GLN A CA 1
ATOM 5075 C C . GLN A 1 688 ? 22.947 4.289 11.068 1.00 95.81 688 GLN A C 1
ATOM 5077 O O . GLN A 1 688 ? 22.065 4.320 11.918 1.00 95.81 688 GLN A O 1
ATOM 5082 N N . ALA A 1 689 ? 22.914 3.437 10.041 1.00 96.00 689 ALA A N 1
ATOM 5083 C CA . ALA A 1 689 ? 21.856 2.451 9.849 1.00 96.00 689 ALA A CA 1
ATOM 5084 C C . ALA A 1 689 ? 21.866 1.353 10.926 1.00 96.00 689 ALA A C 1
ATOM 5086 O O . ALA A 1 689 ? 20.802 0.871 11.310 1.00 96.00 689 ALA A O 1
ATOM 5087 N N . GLU A 1 690 ? 23.047 0.937 11.390 1.00 96.06 690 GLU A N 1
ATOM 5088 C CA . GLU A 1 690 ? 23.232 -0.114 12.403 1.00 96.06 690 GLU A CA 1
ATOM 5089 C C . GLU A 1 690 ? 23.130 0.397 13.855 1.00 96.06 690 GLU A C 1
ATOM 5091 O O . GLU A 1 690 ? 22.929 -0.405 14.768 1.00 96.06 690 GLU A O 1
ATOM 5096 N N . ALA A 1 691 ? 23.234 1.711 14.081 1.00 96.44 691 ALA A N 1
ATOM 5097 C CA . ALA A 1 691 ? 23.063 2.340 15.391 1.00 96.44 691 ALA A CA 1
ATOM 5098 C C . ALA A 1 691 ? 21.592 2.340 15.875 1.00 96.44 691 ALA A C 1
ATOM 5100 O O . ALA A 1 691 ? 20.675 2.239 15.057 1.00 96.44 691 ALA A O 1
ATOM 5101 N N . PRO A 1 692 ? 21.332 2.508 17.190 1.00 95.69 692 PRO A N 1
ATOM 5102 C CA . PRO A 1 692 ? 19.990 2.783 17.704 1.00 95.69 692 PRO A CA 1
ATOM 5103 C C . PRO A 1 692 ? 19.348 3.993 17.011 1.00 95.69 692 PRO A C 1
ATOM 5105 O O . PRO A 1 692 ? 20.015 4.997 16.766 1.00 95.69 692 PRO A O 1
ATOM 5108 N N . GLY A 1 693 ? 18.065 3.877 16.660 1.00 94.50 693 GLY A N 1
ATOM 5109 C CA . GLY A 1 693 ? 17.368 4.836 15.792 1.00 94.50 693 GLY A CA 1
ATOM 5110 C C . GLY A 1 693 ? 17.750 4.758 14.304 1.00 94.50 693 GLY A C 1
ATOM 5111 O O . GLY A 1 693 ? 17.297 5.584 13.519 1.00 94.50 693 GLY A O 1
ATOM 5112 N N . GLY A 1 694 ? 18.587 3.803 13.890 1.00 97.25 694 GLY A N 1
ATOM 5113 C CA . GLY A 1 694 ? 18.988 3.582 12.499 1.00 97.25 694 GLY A CA 1
ATOM 5114 C C . GLY A 1 694 ? 18.075 2.621 11.730 1.00 97.25 694 GLY A C 1
ATOM 5115 O O . GLY A 1 694 ? 17.409 1.767 12.318 1.00 97.25 694 GLY A O 1
ATOM 5116 N N . ILE A 1 695 ? 18.081 2.713 10.393 1.00 97.56 695 ILE A N 1
ATOM 5117 C CA . ILE A 1 695 ? 17.185 1.928 9.520 1.00 97.56 695 ILE A CA 1
ATOM 5118 C C . ILE A 1 695 ? 17.362 0.403 9.670 1.00 97.56 695 ILE A C 1
ATOM 5120 O O . ILE A 1 695 ? 16.376 -0.328 9.694 1.00 97.56 695 ILE A O 1
ATOM 5124 N N . THR A 1 696 ? 18.593 -0.104 9.834 1.00 97.25 696 THR A N 1
ATOM 5125 C CA . THR A 1 696 ? 18.866 -1.542 10.039 1.00 97.25 696 THR A CA 1
ATOM 5126 C C . THR A 1 696 ? 18.449 -1.987 11.434 1.00 97.25 696 THR A C 1
ATOM 5128 O O . THR A 1 696 ? 17.887 -3.069 11.585 1.00 97.25 696 THR A O 1
ATOM 5131 N N . TRP A 1 697 ? 18.710 -1.161 12.448 1.00 98.38 697 TRP A N 1
ATOM 5132 C CA . TRP A 1 697 ? 18.315 -1.437 13.827 1.00 98.38 697 TRP A CA 1
ATOM 5133 C C . TRP A 1 697 ? 16.790 -1.518 13.972 1.00 98.38 697 TRP A C 1
ATOM 5135 O O . TRP A 1 697 ? 16.281 -2.509 14.500 1.00 98.38 697 TRP A O 1
ATOM 5145 N N . LEU A 1 698 ? 16.055 -0.544 13.424 1.00 98.56 698 LEU A N 1
ATOM 5146 C CA . LEU A 1 698 ? 14.594 -0.533 13.488 1.00 98.56 698 LEU A CA 1
ATOM 5147 C C . LEU A 1 698 ? 13.974 -1.645 12.631 1.00 98.56 698 LEU A C 1
ATOM 5149 O O . LEU A 1 698 ? 13.014 -2.279 13.058 1.00 98.56 698 LEU A O 1
ATOM 5153 N N . TYR A 1 699 ? 14.552 -1.947 11.465 1.00 98.00 699 TYR A N 1
ATOM 5154 C CA . TYR A 1 699 ? 14.157 -3.111 10.668 1.00 98.00 699 TYR A CA 1
ATOM 5155 C C . TYR A 1 699 ? 14.306 -4.415 11.462 1.00 98.00 699 TYR A C 1
ATOM 5157 O O . TYR A 1 699 ? 13.389 -5.233 11.470 1.00 98.00 699 TYR A O 1
ATOM 5165 N N . ASN A 1 700 ? 15.417 -4.608 12.179 1.00 88.38 700 ASN A N 1
ATOM 5166 C CA . ASN A 1 700 ? 15.612 -5.807 12.998 1.00 88.38 700 ASN A CA 1
ATOM 5167 C C . ASN A 1 700 ? 14.558 -5.913 14.117 1.00 88.38 700 ASN A C 1
ATOM 5169 O O . ASN A 1 700 ? 14.046 -7.006 14.356 1.00 88.38 700 ASN A O 1
ATOM 5173 N N . PHE A 1 701 ? 14.190 -4.792 14.749 1.00 96.06 701 PHE A N 1
ATOM 5174 C CA . PHE A 1 701 ? 13.071 -4.730 15.697 1.00 96.06 701 PHE A CA 1
ATOM 5175 C C . PHE A 1 701 ? 11.738 -5.106 15.027 1.00 96.06 701 PHE A C 1
ATOM 5177 O O . PHE A 1 701 ? 11.059 -6.024 15.486 1.00 96.06 701 PHE A O 1
ATOM 5184 N N . ALA A 1 702 ? 11.405 -4.483 13.893 1.00 90.19 702 ALA A N 1
ATOM 5185 C CA . ALA A 1 702 ? 10.187 -4.769 13.137 1.00 90.19 702 ALA A CA 1
ATOM 5186 C C . ALA A 1 702 ? 10.064 -6.263 12.801 1.00 90.19 702 ALA A C 1
ATOM 5188 O O . ALA A 1 702 ? 9.029 -6.876 13.057 1.00 90.19 702 ALA A O 1
ATOM 5189 N N . ARG A 1 703 ? 11.139 -6.888 12.301 1.00 92.81 703 ARG A N 1
ATOM 5190 C CA . ARG A 1 703 ? 11.137 -8.317 11.951 1.00 92.81 703 ARG A CA 1
ATOM 5191 C C . ARG A 1 703 ? 11.081 -9.242 13.168 1.00 92.81 703 ARG A C 1
ATOM 5193 O O . ARG A 1 703 ? 10.448 -10.289 13.063 1.00 92.81 703 ARG A O 1
ATOM 5200 N N . ALA A 1 704 ? 11.649 -8.858 14.313 1.00 80.38 704 ALA A N 1
ATOM 5201 C CA . ALA A 1 704 ? 11.482 -9.598 15.568 1.00 80.38 704 ALA A CA 1
ATOM 5202 C C . ALA A 1 704 ? 10.021 -9.595 16.064 1.00 80.38 704 ALA A C 1
ATOM 5204 O O . ALA A 1 704 ? 9.559 -10.597 16.600 1.00 80.38 704 ALA A O 1
ATOM 5205 N N . HIS A 1 705 ? 9.281 -8.512 15.807 1.00 86.12 705 HIS A N 1
ATOM 5206 C CA . HIS A 1 705 ? 7.848 -8.365 16.101 1.00 86.12 705 HIS A CA 1
ATOM 5207 C C . HIS A 1 705 ? 6.924 -8.818 14.945 1.00 86.12 705 HIS A C 1
ATOM 5209 O O . HIS A 1 705 ? 5.726 -8.528 14.933 1.00 86.12 705 HIS A O 1
ATOM 5215 N N . GLY A 1 706 ? 7.468 -9.506 13.931 1.00 81.94 706 GLY A N 1
ATOM 5216 C CA . GLY A 1 706 ? 6.722 -9.985 12.757 1.00 81.94 706 GLY A CA 1
ATOM 5217 C C . GLY A 1 706 ? 6.219 -8.889 11.802 1.00 81.94 706 GLY A C 1
ATOM 5218 O O . GLY A 1 706 ? 5.556 -9.201 10.814 1.00 81.94 706 GLY A O 1
ATOM 5219 N N . LYS A 1 707 ? 6.547 -7.618 12.054 1.00 89.50 707 LYS A N 1
ATOM 5220 C CA . LYS A 1 707 ? 6.009 -6.437 11.366 1.00 89.50 707 LYS A CA 1
ATOM 5221 C C . LYS A 1 707 ? 6.635 -6.189 10.008 1.00 89.50 707 LYS A C 1
ATOM 5223 O O . LYS A 1 707 ? 7.802 -6.510 9.763 1.00 89.50 707 LYS A O 1
ATOM 5228 N N . LEU A 1 708 ? 5.843 -5.588 9.129 1.00 95.31 708 LEU A N 1
ATOM 5229 C CA . LEU A 1 708 ? 6.331 -5.018 7.881 1.00 95.31 708 LEU A CA 1
ATOM 5230 C C . LEU A 1 708 ? 7.201 -3.792 8.173 1.00 95.31 708 LEU A C 1
ATOM 5232 O O . LEU A 1 708 ? 7.054 -3.155 9.216 1.00 95.31 708 LEU A O 1
ATOM 5236 N N . PHE A 1 709 ? 8.098 -3.469 7.245 1.00 98.19 709 PHE A N 1
ATOM 5237 C CA . PHE A 1 709 ? 8.992 -2.325 7.357 1.00 98.19 709 PHE A CA 1
ATOM 5238 C C . PHE A 1 709 ? 8.745 -1.294 6.255 1.00 98.19 709 PHE A C 1
ATOM 5240 O O . PHE A 1 709 ? 8.664 -1.656 5.077 1.00 98.19 709 PHE A O 1
ATOM 5247 N N . GLY A 1 710 ? 8.653 -0.021 6.634 1.00 98.31 710 GLY A N 1
ATOM 5248 C CA . GLY A 1 710 ? 8.538 1.110 5.713 1.00 98.31 710 GLY A CA 1
ATOM 5249 C C . GLY A 1 710 ? 9.723 2.071 5.810 1.00 98.31 710 GLY A C 1
ATOM 5250 O O . GLY A 1 710 ? 10.270 2.294 6.889 1.00 98.31 710 GLY A O 1
ATOM 5251 N N . VAL A 1 711 ? 10.087 2.693 4.692 1.00 98.56 711 VAL A N 1
ATOM 5252 C CA . VAL A 1 711 ? 10.901 3.919 4.684 1.00 98.56 711 VAL A CA 1
ATOM 5253 C C . VAL A 1 711 ? 9.957 5.060 4.311 1.00 98.56 711 VAL A C 1
ATOM 5255 O O . VAL A 1 711 ? 9.681 5.295 3.134 1.00 98.56 711 VAL A O 1
ATOM 5258 N N . ALA A 1 712 ? 9.367 5.668 5.338 1.00 97.06 712 ALA A N 1
ATOM 5259 C CA . ALA A 1 712 ? 8.212 6.551 5.213 1.00 97.06 712 ALA A CA 1
ATOM 5260 C C . ALA A 1 712 ? 8.567 7.888 4.550 1.00 97.06 712 ALA A C 1
ATOM 5262 O O . ALA A 1 712 ? 7.800 8.380 3.721 1.00 97.06 712 ALA A O 1
ATOM 5263 N N . GLU A 1 713 ? 9.754 8.404 4.860 1.00 97.19 713 GLU A N 1
ATOM 5264 C CA . GLU A 1 713 ? 10.430 9.495 4.167 1.00 97.19 713 GLU A CA 1
ATOM 5265 C C . GLU A 1 713 ? 11.916 9.167 4.024 1.00 97.19 713 GLU A C 1
ATOM 5267 O O . GLU A 1 713 ? 12.536 8.630 4.943 1.00 97.19 713 GLU A O 1
ATOM 5272 N N . TRP A 1 714 ? 12.520 9.524 2.892 1.00 97.12 714 TRP A N 1
ATOM 5273 C CA . TRP A 1 714 ? 13.977 9.537 2.743 1.00 97.12 714 TRP A CA 1
ATOM 5274 C C . TRP A 1 714 ? 14.431 10.460 1.608 1.00 97.12 714 TRP A C 1
ATOM 5276 O O . TRP A 1 714 ? 13.669 10.746 0.683 1.00 97.12 714 TRP A O 1
ATOM 5286 N N . GLY A 1 715 ? 15.686 10.918 1.663 1.00 94.94 715 GLY A N 1
ATOM 5287 C CA . GLY A 1 715 ? 16.282 11.755 0.618 1.00 94.94 715 GLY A CA 1
ATOM 5288 C C . GLY A 1 715 ? 17.660 12.329 0.963 1.00 94.94 715 GLY A C 1
ATOM 5289 O O . GLY A 1 715 ? 18.169 12.138 2.068 1.00 94.94 715 GLY A O 1
ATOM 5290 N N . VAL A 1 716 ? 18.260 13.040 0.001 1.00 93.50 716 VAL A N 1
ATOM 5291 C CA . VAL A 1 716 ? 19.604 13.653 0.100 1.00 93.50 716 VAL A CA 1
ATOM 5292 C C . VAL A 1 716 ? 19.543 15.142 0.477 1.00 93.50 716 VAL A C 1
ATOM 5294 O O . VAL A 1 716 ? 19.150 15.992 -0.321 1.00 93.50 716 VAL A O 1
ATOM 5297 N N . ALA A 1 717 ? 19.909 15.479 1.710 1.00 90.12 717 ALA A N 1
ATOM 5298 C CA . ALA A 1 717 ? 19.521 16.720 2.387 1.00 90.12 717 ALA A CA 1
ATOM 5299 C C . ALA A 1 717 ? 20.419 17.942 2.087 1.00 90.12 717 ALA A C 1
ATOM 5301 O O . ALA A 1 717 ? 20.950 18.579 3.002 1.00 90.12 717 ALA A O 1
ATOM 5302 N N . SER A 1 718 ? 20.599 18.308 0.812 1.00 80.25 718 SER A N 1
ATOM 5303 C CA . SER A 1 718 ? 21.418 19.480 0.432 1.00 80.25 718 SER A CA 1
ATOM 5304 C C . SER A 1 718 ? 20.930 20.813 1.014 1.00 80.25 718 SER A C 1
ATOM 5306 O O . SER A 1 718 ? 21.752 21.693 1.276 1.00 80.25 718 SER A O 1
ATOM 5308 N N . GLY A 1 719 ? 19.623 20.984 1.252 1.00 66.12 719 GLY A N 1
ATOM 5309 C CA . GLY A 1 719 ? 19.087 22.224 1.835 1.00 66.12 719 GLY A CA 1
ATOM 5310 C C . GLY A 1 719 ? 19.555 22.494 3.267 1.00 66.12 719 GLY A C 1
ATOM 5311 O O . GLY A 1 719 ? 19.677 23.651 3.666 1.00 66.12 719 GLY A O 1
ATOM 5312 N N . SER A 1 720 ? 19.906 21.447 4.020 1.00 71.81 720 SER A N 1
ATOM 5313 C CA . SER A 1 720 ? 20.352 21.546 5.417 1.00 71.81 720 SER A CA 1
ATOM 5314 C C . SER A 1 720 ? 21.803 22.020 5.603 1.00 71.81 720 SER A C 1
ATOM 5316 O O . SER A 1 720 ? 22.317 22.038 6.729 1.00 71.81 720 SER A O 1
ATOM 5318 N N . GLY A 1 721 ? 22.497 22.393 4.522 1.00 77.31 721 GLY A N 1
ATOM 5319 C CA . GLY A 1 721 ? 23.864 22.913 4.567 1.00 77.31 721 GLY A CA 1
ATOM 5320 C C . GLY A 1 721 ? 24.839 21.944 5.244 1.00 77.31 721 GLY A C 1
ATOM 5321 O O . GLY A 1 721 ? 24.910 20.767 4.899 1.00 77.31 721 GLY A O 1
ATOM 5322 N N . ALA A 1 722 ? 25.586 22.419 6.246 1.00 79.81 722 ALA A N 1
ATOM 5323 C CA . ALA A 1 722 ? 26.590 21.607 6.942 1.00 79.81 722 ALA A CA 1
ATOM 5324 C C . ALA A 1 722 ? 26.021 20.355 7.652 1.00 79.81 722 ALA A C 1
ATOM 5326 O O . ALA A 1 722 ? 26.785 19.421 7.913 1.00 79.81 722 ALA A O 1
ATOM 5327 N N . ASN A 1 723 ? 24.711 20.317 7.934 1.00 83.44 723 ASN A N 1
ATOM 5328 C CA . ASN A 1 723 ? 24.035 19.199 8.602 1.00 83.44 723 ASN A CA 1
ATOM 5329 C C . ASN A 1 723 ? 23.592 18.068 7.658 1.00 83.44 723 ASN A C 1
ATOM 5331 O O . ASN A 1 723 ? 23.255 16.999 8.163 1.00 83.44 723 ASN A O 1
ATOM 5335 N N . GLY A 1 724 ? 23.577 18.275 6.335 1.00 86.50 724 GLY A N 1
ATOM 5336 C CA . GLY A 1 724 ? 23.192 17.261 5.339 1.00 86.50 724 GLY A CA 1
ATOM 5337 C C . GLY A 1 724 ? 24.381 16.635 4.604 1.00 86.50 724 GLY A C 1
ATOM 5338 O O . GLY A 1 724 ? 25.494 17.176 4.631 1.00 86.50 724 GLY A O 1
ATOM 5339 N N . GLY A 1 725 ? 24.171 15.496 3.942 1.00 87.25 725 GLY A N 1
ATOM 5340 C CA . GLY A 1 725 ? 25.226 14.818 3.185 1.00 87.25 725 GLY A CA 1
ATOM 5341 C C . GLY A 1 725 ? 25.629 15.568 1.912 1.00 87.25 725 GLY A C 1
ATOM 5342 O O . GLY A 1 725 ? 26.825 15.691 1.635 1.00 87.25 725 GLY A O 1
ATOM 5343 N N . GLY A 1 726 ? 24.654 16.159 1.213 1.00 89.25 726 GLY A N 1
ATOM 5344 C CA . GLY A 1 726 ? 24.827 16.951 -0.013 1.00 89.25 726 GLY A CA 1
ATOM 5345 C C . GLY A 1 726 ? 24.242 16.255 -1.247 1.00 89.25 726 GLY A C 1
ATOM 5346 O O . GLY A 1 726 ? 23.426 15.349 -1.116 1.00 89.25 726 GLY A O 1
ATOM 5347 N N . ASP A 1 727 ? 24.669 16.643 -2.455 1.00 92.44 727 ASP A N 1
ATOM 5348 C CA . ASP A 1 727 ? 24.294 15.954 -3.702 1.00 92.44 727 ASP A CA 1
ATOM 5349 C C . ASP A 1 727 ? 25.001 14.588 -3.782 1.00 92.44 727 ASP A C 1
ATOM 5351 O O . ASP A 1 727 ? 26.114 14.462 -4.297 1.00 92.44 727 ASP A O 1
ATOM 5355 N N . ASN A 1 728 ? 24.377 13.583 -3.165 1.00 92.94 728 ASN A N 1
ATOM 5356 C CA . ASN A 1 728 ? 25.045 12.385 -2.667 1.00 92.94 728 ASN A CA 1
ATOM 5357 C C . ASN A 1 728 ? 24.519 11.094 -3.338 1.00 92.94 728 ASN A C 1
ATOM 5359 O O . ASN A 1 728 ? 23.711 10.362 -2.756 1.00 92.94 728 ASN A O 1
ATOM 5363 N N . PRO A 1 729 ? 24.981 10.751 -4.558 1.00 93.94 729 PRO A N 1
ATOM 5364 C CA . PRO A 1 729 ? 24.538 9.546 -5.270 1.00 93.94 729 PRO A CA 1
ATOM 5365 C C . PRO A 1 729 ? 24.877 8.239 -4.536 1.00 93.94 729 PRO A C 1
ATOM 5367 O O . PRO A 1 729 ? 24.234 7.217 -4.774 1.00 93.94 729 PRO A O 1
ATOM 5370 N N . ASN A 1 730 ? 25.854 8.260 -3.623 1.00 92.12 730 ASN A N 1
ATOM 5371 C CA . ASN A 1 730 ? 26.225 7.094 -2.826 1.00 92.12 730 ASN A CA 1
ATOM 5372 C C . ASN A 1 730 ? 25.168 6.763 -1.758 1.00 92.12 730 ASN A C 1
ATOM 5374 O O . ASN A 1 730 ? 24.989 5.587 -1.448 1.00 92.12 730 ASN A O 1
ATOM 5378 N N . PHE A 1 731 ? 24.440 7.759 -1.234 1.00 95.44 731 PHE A N 1
ATOM 5379 C CA . PHE A 1 731 ? 23.305 7.505 -0.338 1.00 95.44 731 PHE A CA 1
ATOM 5380 C C . PHE A 1 731 ? 22.146 6.850 -1.096 1.00 95.44 731 PHE A C 1
ATOM 5382 O O . PHE A 1 731 ? 21.603 5.848 -0.638 1.00 95.44 731 PHE A O 1
ATOM 5389 N N . ILE A 1 732 ? 21.840 7.336 -2.306 1.00 96.00 732 ILE A N 1
ATOM 5390 C CA . ILE A 1 732 ? 20.834 6.727 -3.192 1.00 96.00 732 ILE A CA 1
ATOM 5391 C C . ILE A 1 732 ? 21.174 5.258 -3.494 1.00 96.00 732 ILE A C 1
ATOM 5393 O O . ILE A 1 732 ? 20.301 4.395 -3.401 1.00 96.00 732 ILE A O 1
ATOM 5397 N N . GLN A 1 733 ? 22.446 4.958 -3.789 1.00 93.00 733 GLN A N 1
ATOM 5398 C CA . GLN A 1 733 ? 22.921 3.581 -3.973 1.00 93.00 733 GLN A CA 1
ATOM 5399 C C . GLN A 1 733 ? 22.735 2.731 -2.710 1.00 93.00 733 GLN A C 1
ATOM 5401 O O . GLN A 1 733 ? 22.192 1.631 -2.782 1.00 93.00 733 GLN A O 1
ATOM 5406 N N . PHE A 1 734 ? 23.183 3.237 -1.557 1.00 94.69 734 PHE A N 1
ATOM 5407 C CA . PHE A 1 734 ? 23.092 2.526 -0.283 1.00 94.69 734 PHE A CA 1
ATOM 5408 C C . PHE A 1 734 ? 21.641 2.191 0.074 1.00 94.69 734 PHE A C 1
ATOM 5410 O O . PHE A 1 734 ? 21.351 1.048 0.421 1.00 94.69 734 PHE A O 1
ATOM 5417 N N . MET A 1 735 ? 20.730 3.158 -0.060 1.00 97.81 735 MET A N 1
ATOM 5418 C CA . MET A 1 735 ? 19.309 2.976 0.235 1.00 97.81 735 MET A CA 1
ATOM 5419 C C . MET A 1 735 ? 18.664 1.958 -0.715 1.00 97.81 735 MET A C 1
ATOM 5421 O O . MET A 1 735 ? 18.000 1.037 -0.240 1.00 97.81 735 MET A O 1
ATOM 5425 N N . HIS A 1 736 ? 18.931 2.040 -2.024 1.00 95.06 736 HIS A N 1
ATOM 5426 C CA . HIS A 1 736 ? 18.471 1.043 -2.999 1.00 95.06 736 HIS A CA 1
ATOM 5427 C C . HIS A 1 736 ? 18.910 -0.383 -2.628 1.00 95.06 736 HIS A C 1
ATOM 5429 O O . HIS A 1 736 ? 18.080 -1.287 -2.511 1.00 95.06 736 HIS A O 1
ATOM 5435 N N . ASP A 1 737 ? 20.210 -0.591 -2.412 1.00 88.44 737 ASP A N 1
ATOM 5436 C CA . ASP A 1 737 ? 20.766 -1.925 -2.161 1.00 88.44 737 ASP A CA 1
ATOM 5437 C C . ASP A 1 737 ? 20.326 -2.473 -0.794 1.00 88.44 737 ASP A C 1
ATOM 5439 O O . ASP A 1 737 ? 20.092 -3.676 -0.636 1.00 88.44 737 ASP A O 1
ATOM 5443 N N . TRP A 1 738 ? 20.150 -1.586 0.192 1.00 95.50 738 TRP A N 1
ATOM 5444 C CA . TRP A 1 738 ? 19.613 -1.923 1.507 1.00 95.50 738 TRP A CA 1
ATOM 5445 C C . TRP A 1 738 ? 18.167 -2.433 1.416 1.00 95.50 738 TRP A C 1
ATOM 5447 O O . TRP A 1 738 ? 17.850 -3.444 2.055 1.00 95.50 738 TRP A O 1
ATOM 5457 N N . MET A 1 739 ? 17.314 -1.783 0.613 1.00 95.75 739 MET A N 1
ATOM 5458 C CA . MET A 1 739 ? 15.927 -2.210 0.377 1.00 95.75 739 MET A CA 1
ATOM 5459 C C . MET A 1 739 ? 15.881 -3.513 -0.424 1.00 95.75 739 MET A C 1
ATOM 5461 O O . MET A 1 739 ? 15.188 -4.453 -0.035 1.00 95.75 739 MET A O 1
ATOM 5465 N N . LEU A 1 740 ? 16.670 -3.612 -1.500 1.00 87.12 740 LEU A N 1
ATOM 5466 C CA . LEU A 1 740 ? 16.706 -4.781 -2.380 1.00 87.12 740 LEU A CA 1
ATOM 5467 C C . LEU A 1 740 ? 17.124 -6.060 -1.643 1.00 87.12 740 LEU A C 1
ATOM 5469 O O . LEU A 1 740 ? 16.518 -7.108 -1.851 1.00 87.12 740 LEU A O 1
ATOM 5473 N N . ALA A 1 741 ? 18.078 -5.976 -0.710 1.00 80.69 741 ALA A N 1
ATOM 5474 C CA . ALA A 1 741 ? 18.471 -7.106 0.139 1.00 80.69 741 ALA A CA 1
ATOM 5475 C C . ALA A 1 741 ? 17.346 -7.625 1.071 1.00 80.69 741 ALA A C 1
ATOM 5477 O O . ALA A 1 741 ? 17.455 -8.731 1.620 1.00 80.69 741 ALA A O 1
ATOM 5478 N N . ARG A 1 742 ? 16.283 -6.829 1.266 1.00 89.25 742 ARG A N 1
ATOM 5479 C CA . ARG A 1 742 ? 15.184 -7.038 2.229 1.00 89.25 742 ARG A CA 1
ATOM 5480 C C . ARG A 1 742 ? 13.797 -7.156 1.587 1.00 89.25 742 ARG A C 1
ATOM 5482 O O . ARG A 1 742 ? 12.823 -7.355 2.313 1.00 89.25 742 ARG A O 1
ATOM 5489 N N . ALA A 1 743 ? 13.698 -7.052 0.264 1.00 80.38 743 ALA A N 1
ATOM 5490 C CA . ALA A 1 743 ? 12.440 -7.021 -0.482 1.00 80.38 743 ALA A CA 1
ATOM 5491 C C . ALA A 1 743 ? 11.537 -8.245 -0.227 1.00 80.38 743 ALA A C 1
ATOM 5493 O O . ALA A 1 743 ? 10.351 -8.122 0.046 1.00 80.38 743 ALA A O 1
ATOM 5494 N N . ASP A 1 744 ? 12.131 -9.433 -0.225 1.00 75.38 744 ASP A N 1
ATOM 5495 C CA . ASP A 1 744 ? 11.529 -10.731 0.105 1.00 75.38 744 ASP A CA 1
ATOM 5496 C C . ASP A 1 744 ? 11.443 -11.002 1.623 1.00 75.38 744 ASP A C 1
ATOM 5498 O O . ASP A 1 744 ? 11.010 -12.071 2.046 1.00 75.38 744 ASP A O 1
ATOM 5502 N N . LYS A 1 745 ? 11.885 -10.057 2.462 1.00 78.75 745 LYS A N 1
ATOM 5503 C CA . LYS A 1 745 ? 12.092 -10.238 3.910 1.00 78.75 745 LYS A CA 1
ATOM 5504 C C . LYS A 1 745 ? 11.327 -9.221 4.756 1.00 78.75 745 LYS A C 1
ATOM 5506 O O . LYS A 1 745 ? 11.644 -9.069 5.932 1.00 78.75 745 LYS A O 1
ATOM 5511 N N . GLY A 1 746 ? 10.302 -8.573 4.201 1.00 77.38 746 GLY A N 1
ATOM 5512 C CA . GLY A 1 746 ? 9.385 -7.682 4.926 1.00 77.38 746 GLY A CA 1
ATOM 5513 C C . GLY A 1 746 ? 9.593 -6.184 4.695 1.00 77.38 746 GLY A C 1
ATOM 5514 O O . GLY A 1 746 ? 8.894 -5.395 5.324 1.00 77.38 746 GLY A O 1
ATOM 5515 N N . MET A 1 747 ? 10.501 -5.780 3.801 1.00 92.94 747 MET A N 1
ATOM 5516 C CA . MET A 1 747 ? 10.493 -4.426 3.234 1.00 92.94 747 MET A CA 1
ATOM 5517 C C . MET A 1 747 ? 9.207 -4.244 2.413 1.00 92.94 747 MET A C 1
ATOM 5519 O O . MET A 1 747 ? 9.039 -4.900 1.388 1.00 92.94 747 MET A O 1
ATOM 5523 N N . TYR A 1 748 ? 8.292 -3.393 2.874 1.00 95.44 748 TYR A N 1
ATOM 5524 C CA . TYR A 1 748 ? 6.947 -3.268 2.308 1.00 95.44 748 TYR A CA 1
ATOM 5525 C C . TYR A 1 748 ? 6.787 -2.035 1.418 1.00 95.44 748 TYR A C 1
ATOM 5527 O O . TYR A 1 748 ? 6.241 -2.159 0.321 1.00 95.44 748 TYR A O 1
ATOM 5535 N N . TYR A 1 749 ? 7.286 -0.867 1.843 1.00 97.75 749 TYR A N 1
ATOM 5536 C CA . TYR A 1 749 ? 7.223 0.344 1.022 1.00 97.75 749 TYR A CA 1
ATOM 5537 C C . TYR A 1 749 ? 8.363 1.340 1.261 1.00 97.75 749 TYR A C 1
ATOM 5539 O O . TYR A 1 749 ? 8.964 1.376 2.335 1.00 97.75 749 TYR A O 1
ATOM 5547 N N . GLU A 1 750 ? 8.608 2.187 0.264 1.00 97.88 750 GLU A N 1
ATOM 5548 C CA . GLU A 1 750 ? 9.365 3.434 0.398 1.00 97.88 750 GLU A CA 1
ATOM 5549 C C . GLU A 1 750 ? 8.658 4.583 -0.321 1.00 97.88 750 GLU A C 1
ATOM 5551 O O . GLU A 1 750 ? 8.061 4.387 -1.387 1.00 97.88 750 GLU A O 1
ATOM 5556 N N . ALA A 1 751 ? 8.756 5.780 0.250 1.00 97.62 751 ALA A N 1
ATOM 5557 C CA . ALA A 1 751 ? 8.449 7.015 -0.451 1.00 97.62 751 ALA A CA 1
ATOM 5558 C C . ALA A 1 751 ? 9.647 7.968 -0.386 1.00 97.62 751 ALA A C 1
ATOM 5560 O O . ALA A 1 751 ? 10.031 8.436 0.687 1.00 97.62 751 ALA A O 1
ATOM 5561 N N . TYR A 1 752 ? 10.219 8.283 -1.548 1.00 97.62 752 TYR A N 1
ATOM 5562 C CA . TYR A 1 752 ? 11.220 9.336 -1.647 1.00 97.62 752 TYR A CA 1
ATOM 5563 C C . TYR A 1 752 ? 10.562 10.684 -1.330 1.00 97.62 752 TYR A C 1
ATOM 5565 O O . TYR A 1 752 ? 9.633 11.111 -2.021 1.00 97.62 752 TYR A O 1
ATOM 5573 N N . PHE A 1 753 ? 11.047 11.380 -0.305 1.00 95.25 753 PHE A N 1
ATOM 5574 C CA . PHE A 1 753 ? 10.579 12.724 0.005 1.00 95.25 753 PHE A CA 1
ATOM 5575 C C . PHE A 1 753 ? 11.385 13.707 -0.840 1.00 95.25 753 PHE A C 1
ATOM 5577 O O . PHE A 1 753 ? 12.513 14.048 -0.501 1.00 95.25 753 PHE A O 1
ATOM 5584 N N . ASN A 1 754 ? 10.839 14.156 -1.966 1.00 92.94 754 ASN A N 1
ATOM 5585 C CA . ASN A 1 754 ? 11.387 15.234 -2.778 1.00 92.94 754 ASN A CA 1
ATOM 5586 C C . ASN A 1 754 ? 10.846 16.574 -2.269 1.00 92.94 754 ASN A C 1
ATOM 5588 O O . ASN A 1 754 ? 9.648 16.816 -2.359 1.00 92.94 754 ASN A O 1
ATOM 5592 N N . ASN A 1 755 ? 11.709 17.477 -1.802 1.00 88.44 755 ASN A N 1
ATOM 5593 C CA . ASN A 1 755 ? 11.296 18.831 -1.434 1.00 88.44 755 ASN A CA 1
ATOM 5594 C C . ASN A 1 755 ? 12.372 19.877 -1.754 1.00 88.44 755 ASN A C 1
ATOM 5596 O O . ASN A 1 755 ? 13.565 19.638 -1.555 1.00 88.44 755 ASN A O 1
ATOM 5600 N N . CYS A 1 756 ? 11.953 21.043 -2.253 1.00 82.12 756 CYS A N 1
ATOM 5601 C CA . CYS A 1 756 ? 12.853 22.118 -2.688 1.00 82.12 756 CYS A CA 1
ATOM 5602 C C . CYS A 1 756 ? 12.823 23.391 -1.823 1.00 82.12 756 CYS A C 1
ATOM 5604 O O . CYS A 1 756 ? 13.378 24.421 -2.221 1.00 82.12 756 CYS A O 1
ATOM 5606 N N . GLU A 1 757 ? 12.146 23.364 -0.676 1.00 74.44 757 GLU A N 1
ATOM 5607 C CA . GLU A 1 757 ? 11.911 24.556 0.133 1.00 74.44 757 GLU A CA 1
ATOM 5608 C C . GLU A 1 757 ? 13.136 24.925 0.978 1.00 74.44 757 GLU A C 1
ATOM 5610 O O . GLU A 1 757 ? 13.706 24.107 1.696 1.00 74.44 757 GLU A O 1
ATOM 5615 N N . MET A 1 758 ? 13.499 26.209 0.971 1.00 62.34 758 MET A N 1
ATOM 5616 C CA . MET A 1 758 ? 14.706 26.748 1.627 1.00 62.34 758 MET A CA 1
ATOM 5617 C C . MET A 1 758 ? 14.758 26.604 3.162 1.00 62.34 758 MET A C 1
ATOM 5619 O O . MET A 1 758 ? 15.758 26.972 3.772 1.00 62.34 758 MET A O 1
ATOM 5623 N N . ARG A 1 759 ? 13.667 26.175 3.806 1.00 69.00 759 ARG A N 1
ATOM 5624 C CA . ARG A 1 759 ? 13.540 26.034 5.273 1.00 69.00 759 ARG A CA 1
ATOM 5625 C C . ARG A 1 759 ? 13.215 24.604 5.711 1.00 69.00 759 ARG A C 1
ATOM 5627 O O . ARG A 1 759 ? 12.889 24.383 6.874 1.00 69.00 759 ARG A O 1
ATOM 5634 N N . ASN A 1 760 ? 13.272 23.673 4.771 1.00 77.06 760 ASN A N 1
ATOM 5635 C CA . ASN A 1 760 ? 12.949 22.266 4.932 1.00 77.06 760 ASN A CA 1
ATOM 5636 C C . ASN A 1 760 ? 14.197 21.435 4.551 1.00 77.06 760 ASN A C 1
ATOM 5638 O O . ASN A 1 760 ? 15.241 21.999 4.217 1.00 77.06 760 ASN A O 1
ATOM 5642 N N . ILE A 1 761 ? 14.111 20.107 4.604 1.00 83.56 761 ILE A N 1
ATOM 5643 C CA . ILE A 1 761 ? 15.238 19.174 4.431 1.00 83.56 761 ILE A CA 1
ATOM 5644 C C . ILE A 1 761 ? 15.987 19.322 3.087 1.00 83.56 761 ILE A C 1
ATOM 5646 O O . ILE A 1 761 ? 17.171 19.000 2.979 1.00 83.56 761 ILE A O 1
ATOM 5650 N N . GLY A 1 762 ? 15.321 19.857 2.057 1.00 86.06 762 GLY A N 1
ATOM 5651 C CA . GLY A 1 762 ? 15.945 20.216 0.784 1.00 86.06 762 GLY A CA 1
ATOM 5652 C C . GLY A 1 762 ? 16.469 19.027 -0.021 1.00 86.06 762 GLY A C 1
ATOM 5653 O O . GLY A 1 762 ? 17.569 19.060 -0.576 1.00 86.06 762 GLY A O 1
ATOM 5654 N N . SER A 1 763 ? 15.658 17.979 -0.075 1.00 91.94 763 SER A N 1
ATOM 5655 C CA . SER A 1 763 ? 15.903 16.681 -0.701 1.00 91.94 763 SER A CA 1
ATOM 5656 C C . SER A 1 763 ? 15.609 16.618 -2.208 1.00 91.94 763 SER A C 1
ATOM 5658 O O . SER A 1 763 ? 15.571 15.534 -2.794 1.00 91.94 763 SER A O 1
ATOM 5660 N N . ASN A 1 764 ? 15.380 17.764 -2.854 1.00 92.81 764 ASN A N 1
ATOM 5661 C CA . ASN A 1 764 ? 14.986 17.867 -4.258 1.00 92.81 764 ASN A CA 1
ATOM 5662 C C . ASN A 1 764 ? 15.953 17.149 -5.219 1.00 92.81 764 ASN A C 1
ATOM 5664 O O . ASN A 1 764 ? 17.099 17.573 -5.368 1.00 92.81 764 ASN A O 1
ATOM 5668 N N . ILE A 1 765 ? 15.475 16.123 -5.923 1.00 93.88 765 ILE A N 1
ATOM 5669 C CA . ILE A 1 765 ? 16.147 15.505 -7.081 1.00 93.88 765 ILE A CA 1
ATOM 5670 C C . ILE A 1 765 ? 15.427 15.821 -8.397 1.00 93.88 765 ILE A C 1
ATOM 5672 O O . ILE A 1 765 ? 16.066 15.869 -9.445 1.00 93.88 765 ILE A O 1
ATOM 5676 N N . TYR A 1 766 ? 14.117 16.073 -8.358 1.00 90.88 766 TYR A N 1
ATOM 5677 C CA . TYR A 1 766 ? 13.272 16.157 -9.550 1.00 90.88 766 TYR A CA 1
ATOM 5678 C C . TYR A 1 766 ? 13.089 17.585 -10.092 1.00 90.88 766 TYR A C 1
ATOM 5680 O O . TYR A 1 766 ? 13.209 17.807 -11.299 1.00 90.88 766 TYR A O 1
ATOM 5688 N N . ARG A 1 767 ? 12.778 18.563 -9.234 1.00 88.00 767 ARG A N 1
ATOM 5689 C CA . ARG A 1 767 ? 12.267 19.865 -9.687 1.00 88.00 767 ARG A CA 1
ATOM 5690 C C . ARG A 1 767 ? 13.371 20.811 -10.182 1.00 88.00 767 ARG A C 1
ATOM 5692 O O . ARG A 1 767 ? 14.389 20.939 -9.500 1.00 88.00 767 ARG A O 1
ATOM 5699 N N . PRO A 1 768 ? 13.151 21.540 -11.296 1.00 84.06 768 PRO A N 1
ATOM 5700 C CA . PRO A 1 768 ? 14.079 22.560 -11.777 1.00 84.06 768 PRO A CA 1
ATOM 5701 C C . PRO A 1 768 ? 14.279 23.717 -10.793 1.00 84.06 768 PRO A C 1
ATOM 5703 O O . PRO A 1 768 ? 13.328 24.198 -10.173 1.00 84.06 768 PRO A O 1
ATOM 5706 N N . VAL A 1 769 ? 15.517 24.211 -10.727 1.00 83.94 769 VAL A N 1
ATOM 5707 C CA . VAL A 1 769 ? 15.911 25.380 -9.927 1.00 83.94 769 VAL A CA 1
ATOM 5708 C C . VAL A 1 769 ? 15.191 26.657 -10.393 1.00 83.94 769 VAL A C 1
ATOM 5710 O O . VAL A 1 769 ? 15.026 26.898 -11.588 1.00 83.94 769 VAL A O 1
ATOM 5713 N N . GLY A 1 770 ? 14.775 27.497 -9.442 1.00 79.88 770 GLY A N 1
ATOM 5714 C CA . GLY A 1 770 ? 14.057 28.753 -9.677 1.00 79.88 770 GLY A CA 1
ATOM 5715 C C . GLY A 1 770 ? 13.773 29.524 -8.382 1.00 79.88 770 GLY A C 1
ATOM 5716 O O . GLY A 1 770 ? 14.242 29.151 -7.310 1.00 79.88 770 GLY A O 1
ATOM 5717 N N . ALA A 1 771 ? 12.962 30.586 -8.453 1.00 75.88 771 ALA A N 1
ATOM 5718 C CA . ALA A 1 771 ? 12.731 31.526 -7.339 1.00 75.88 771 ALA A CA 1
ATOM 5719 C C . ALA A 1 771 ? 12.194 30.902 -6.027 1.00 75.88 771 ALA A C 1
ATOM 5721 O O . ALA A 1 771 ? 12.309 31.509 -4.963 1.00 75.88 771 ALA A O 1
ATOM 5722 N N . HIS A 1 772 ? 11.629 29.692 -6.091 1.00 71.94 772 HIS A N 1
ATOM 5723 C CA . HIS A 1 772 ? 11.112 28.934 -4.942 1.00 71.94 772 HIS A CA 1
ATOM 5724 C C . HIS A 1 772 ? 11.739 27.527 -4.821 1.00 71.94 772 HIS A C 1
ATOM 5726 O O . HIS A 1 772 ? 11.190 26.656 -4.154 1.00 71.94 772 HIS A O 1
ATOM 5732 N N . CYS A 1 773 ? 12.872 27.293 -5.492 1.00 80.94 773 CYS A N 1
ATOM 5733 C CA . CYS A 1 773 ? 13.594 26.020 -5.553 1.00 80.94 773 CYS A CA 1
ATOM 5734 C C . CYS A 1 773 ? 15.086 26.322 -5.770 1.00 80.94 773 CYS A C 1
ATOM 5736 O O . CYS A 1 773 ? 15.522 26.429 -6.911 1.00 80.94 773 CYS A O 1
ATOM 5738 N N . LEU A 1 774 ? 15.876 26.531 -4.711 1.00 76.81 774 LEU A N 1
ATOM 5739 C CA . LEU A 1 774 ? 17.244 27.066 -4.875 1.00 76.81 774 LEU A CA 1
ATOM 5740 C C . LEU A 1 774 ? 18.317 26.029 -5.247 1.00 76.81 774 LEU A C 1
ATOM 5742 O O . LEU A 1 774 ? 19.412 26.411 -5.649 1.00 76.81 774 LEU A O 1
ATOM 5746 N N . PHE A 1 775 ? 18.029 24.737 -5.114 1.00 80.12 775 PHE A N 1
ATOM 5747 C CA . PHE A 1 775 ? 18.989 23.654 -5.334 1.00 80.12 775 PHE A CA 1
ATOM 5748 C C . PHE A 1 775 ? 18.299 22.418 -5.923 1.00 80.12 775 PHE A C 1
ATOM 5750 O O . PHE A 1 775 ? 17.096 22.204 -5.751 1.00 80.12 775 PHE A O 1
ATOM 5757 N N . GLN A 1 776 ? 19.084 21.584 -6.599 1.00 88.69 776 GLN A N 1
ATOM 5758 C CA . GLN A 1 776 ? 18.682 20.271 -7.091 1.00 88.69 776 GLN A CA 1
ATOM 5759 C C . GLN A 1 776 ? 19.882 19.329 -6.958 1.00 88.69 776 GLN A C 1
ATOM 5761 O O . GLN A 1 776 ? 20.993 19.671 -7.362 1.00 88.69 776 GLN A O 1
ATOM 5766 N N . ASN A 1 777 ? 19.664 18.152 -6.380 1.00 92.50 777 ASN A N 1
ATOM 5767 C CA . ASN A 1 777 ? 20.683 17.129 -6.177 1.00 92.50 777 ASN A CA 1
ATOM 5768 C C . ASN A 1 777 ? 20.892 16.354 -7.491 1.00 92.50 777 ASN A C 1
ATOM 5770 O O . ASN A 1 777 ? 20.337 15.275 -7.693 1.00 92.50 777 ASN A O 1
ATOM 5774 N N . THR A 1 778 ? 21.616 16.956 -8.437 1.00 93.69 778 THR A N 1
ATOM 5775 C CA . THR A 1 778 ? 21.732 16.473 -9.826 1.00 93.69 778 THR A CA 1
ATOM 5776 C C . THR A 1 778 ? 22.399 15.103 -9.978 1.00 93.69 778 THR A C 1
ATOM 5778 O O . THR A 1 778 ? 21.991 14.310 -10.831 1.00 93.69 778 THR A O 1
ATOM 5781 N N . GLN A 1 779 ? 23.401 14.786 -9.159 1.00 94.00 779 GLN A N 1
ATOM 5782 C CA . GLN A 1 779 ? 24.088 13.495 -9.196 1.00 94.00 779 GLN A CA 1
ATOM 5783 C C . GLN A 1 779 ? 23.230 12.413 -8.540 1.00 94.00 779 GLN A C 1
ATOM 5785 O O . GLN A 1 779 ? 23.095 11.321 -9.093 1.00 94.00 779 GLN A O 1
ATOM 5790 N N . ALA A 1 780 ? 22.590 12.725 -7.411 1.00 95.38 780 ALA A N 1
ATOM 5791 C CA . ALA A 1 780 ? 21.616 11.844 -6.775 1.00 95.38 780 ALA A CA 1
ATOM 5792 C C . ALA A 1 780 ? 20.412 11.565 -7.693 1.00 95.38 780 ALA A C 1
ATOM 5794 O O . ALA A 1 780 ? 20.007 10.414 -7.821 1.00 95.38 780 ALA A O 1
ATOM 5795 N N . ALA A 1 781 ? 19.905 12.575 -8.408 1.00 94.88 781 ALA A N 1
ATOM 5796 C CA . ALA A 1 781 ? 18.856 12.437 -9.422 1.00 94.88 781 ALA A CA 1
ATOM 5797 C C . ALA A 1 781 ? 19.275 11.492 -10.560 1.00 94.88 781 ALA A C 1
ATOM 5799 O O . ALA A 1 781 ? 18.545 10.563 -10.917 1.00 94.88 781 ALA A O 1
ATOM 5800 N N . SER A 1 782 ? 20.488 11.685 -11.088 1.00 93.12 782 SER A N 1
ATOM 5801 C CA . SER A 1 782 ? 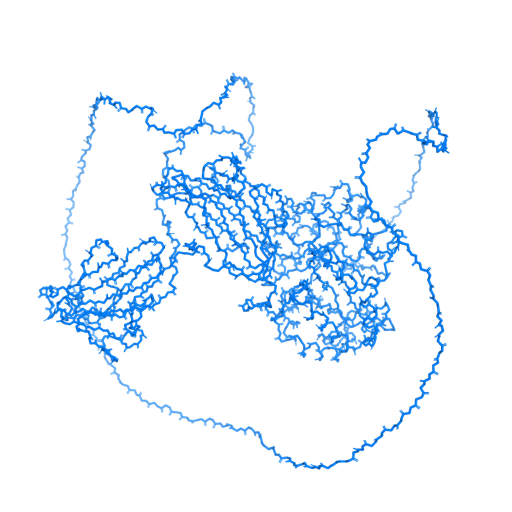21.075 10.800 -12.097 1.00 93.12 782 SER A CA 1
ATOM 5802 C C . SER A 1 782 ? 21.217 9.365 -11.581 1.00 93.12 782 SER A C 1
ATOM 5804 O O . SER A 1 782 ? 20.938 8.425 -12.320 1.00 93.12 782 SER A O 1
ATOM 5806 N N . ARG A 1 783 ? 21.572 9.156 -10.303 1.00 93.94 783 ARG A N 1
ATOM 5807 C CA . ARG A 1 783 ? 21.664 7.798 -9.745 1.00 93.94 783 ARG A CA 1
ATOM 5808 C C . ARG A 1 783 ? 20.303 7.174 -9.424 1.00 93.94 783 ARG A C 1
ATOM 5810 O O . ARG A 1 783 ? 20.144 5.978 -9.638 1.00 93.94 783 ARG A O 1
ATOM 5817 N N . TYR A 1 784 ? 19.319 7.957 -8.987 1.00 95.94 784 TYR A N 1
ATOM 5818 C CA . TYR A 1 784 ? 17.951 7.489 -8.735 1.00 95.94 784 TYR A CA 1
ATOM 5819 C C . TYR A 1 784 ? 17.309 6.976 -10.034 1.00 95.94 784 TYR A C 1
ATOM 5821 O O . TYR A 1 784 ? 16.866 5.834 -10.102 1.00 95.94 784 TYR A O 1
ATOM 5829 N N . THR A 1 785 ? 17.389 7.756 -11.116 1.00 91.88 785 THR A N 1
ATOM 5830 C CA . THR A 1 785 ? 16.876 7.379 -12.453 1.00 91.88 785 THR A CA 1
ATOM 5831 C C . THR A 1 785 ? 17.608 6.204 -13.126 1.00 91.88 785 THR A C 1
ATOM 5833 O O . THR A 1 785 ? 17.127 5.680 -14.125 1.00 91.88 785 THR A O 1
ATOM 5836 N N . GLN A 1 786 ? 18.755 5.761 -12.594 1.00 88.56 786 GLN A N 1
ATOM 5837 C CA . GLN A 1 786 ? 19.467 4.549 -13.037 1.00 88.56 786 GLN A CA 1
ATOM 5838 C C . GLN A 1 786 ? 19.078 3.285 -12.252 1.00 88.56 786 GLN A C 1
ATOM 5840 O O . GLN A 1 786 ? 19.434 2.182 -12.668 1.00 88.56 786 GLN A O 1
ATOM 5845 N N . LEU A 1 787 ? 18.436 3.442 -11.091 1.00 85.81 787 LEU A N 1
ATOM 5846 C CA . LEU A 1 787 ? 18.169 2.367 -10.130 1.00 85.81 787 LEU A CA 1
ATOM 5847 C C . LEU A 1 787 ? 16.673 2.085 -9.950 1.00 85.81 787 LEU A C 1
ATOM 5849 O O . LEU A 1 787 ? 16.316 0.951 -9.622 1.00 85.81 787 LEU A O 1
ATOM 5853 N N . TRP A 1 788 ? 15.807 3.085 -10.154 1.00 88.44 788 TRP A N 1
ATOM 5854 C CA . TRP A 1 788 ? 14.350 2.948 -10.104 1.00 88.44 788 TRP A CA 1
ATOM 5855 C C . TRP A 1 788 ? 13.774 2.461 -11.444 1.00 88.44 788 TRP A C 1
ATOM 5857 O O . TRP A 1 788 ? 13.107 1.401 -11.398 1.00 88.44 788 TRP A O 1
#

Radius of gyration: 38.86 Å; chains: 1; bounding box: 125×96×120 Å